Protein AF-0000000078652763 (afdb_homodimer)

Nearest PDB structures (foldseek):
  3q8n-assembly2_B  TM=9.063E-01  e=3.731E-38  Mycolicibacterium smegmatis MC2 155
  4ffc-assembly1_D  TM=8.985E-01  e=7.916E-38  Mycobacteroides abscessus ATCC 19977
  4atq-assembly2_F  TM=8.662E-01  e=6.654E-38  Paenarthrobacter aurescens TC1
  4atq-assembly1_A  TM=9.004E-01  e=2.022E-36  Paenarthrobacter aurescens TC1
  6gio-assembly1_D  TM=8.976E-01  e=8.111E-36  Brucella anthropi

Sequence (908 aa):
MATRSTIMDTNSFRPEMAAALDPETRKLTEEREVLGPAYRLFYRNPVHLVKGRGSHLWDADGVEYLDVYNNVASVGHCHPRVVEAITRQASLLNTHTRYLHENILNYAQDILSTMPGPIDRIMFQCTGSEANDLAVRVAQAYTGGEGVIVTHEAYHGNSALTSKLSPALGTAQTLGLKMRMVPTPDTYRLEIDGKPAESCSAEAFGAWMSAEVRKAVADMERHGVKFAAFLADSIFSSDGVYPDPVGYLQPVIDTVHELGGVWIADEVQPGFTRTGDAFWGFERQGIVPDLVTSGKPMANGLPTSLMAARHEVLEPFAGSIPYFNTFGGNPVCMAAAQATLDVMRDEDTMGNAKRVGAIFKKAVASLQDAHPCIGDVRGAGLYIGCEIVKPGTKDPDQQAALDILETLRGNHVLTSVCGRYGNILKLRPPLVFSEDDVDWFMDAFTKTLATLKLMATRSTIMDTNSFRPEMAAALDPETRKLTEEREVLGPAYRLFYRNPVHLVKGRGSHLWDADGVEYLDVYNNVASVGHCHPRVVEAITRQASLLNTHTRYLHENILNYAQDILSTMPGPIDRIMFQCTGSEANDLAVRVAQAYTGGEGVIVTHEAYHGNSALTSKLSPALGTAQTLGLKMRMVPTPDTYRLEIDGKPAESCSAEAFGAWMSAEVRKAVADMERHGVKFAAFLADSIFSSDGVYPDPVGYLQPVIDTVHELGGVWIADEVQPGFTRTGDAFWGFERQGIVPDLVTSGKPMANGLPTSLMAARHEVLEPFAGSIPYFNTFGGNPVCMAAAQATLDVMRDEDTMGNAKRVGAIFKKAVASLQDAHPCIGDVRGAGLYIGCEIVKPGTKDPDQQAALDILETLRGNHVLTSVCGRYGNILKLRPPLVFSEDDVDWFMDAFTKTLATLKL

pLDDT: mean 95.43, std 6.92, range [33.31, 98.88]

Structure (mmCIF, N/CA/C/O backbone):
data_AF-0000000078652763-model_v1
#
loop_
_entity.id
_entity.type
_entity.pdbx_description
1 polymer Aminotransferase
#
loop_
_atom_site.group_PDB
_atom_site.id
_atom_site.type_symbol
_atom_site.label_atom_id
_atom_site.label_alt_id
_atom_site.label_comp_id
_atom_site.label_asym_id
_atom_site.label_entity_id
_atom_site.label_seq_id
_atom_site.pdbx_PDB_ins_code
_atom_site.Cartn_x
_atom_site.Cartn_y
_atom_site.Cartn_z
_atom_site.occupancy
_atom_site.B_iso_or_equiv
_atom_site.auth_seq_id
_atom_site.auth_comp_id
_atom_site.auth_asym_id
_atom_site.auth_atom_id
_atom_site.pdbx_PDB_model_num
ATOM 1 N N . MET A 1 1 ? 20.734 -25.297 8.164 1 33.53 1 MET A N 1
ATOM 2 C CA . MET A 1 1 ? 20.531 -23.891 7.844 1 33.53 1 MET A CA 1
ATOM 3 C C . MET A 1 1 ? 19.078 -23.484 8.078 1 33.53 1 MET A C 1
ATOM 5 O O . MET A 1 1 ? 18.156 -24.266 7.852 1 33.53 1 MET A O 1
ATOM 9 N N . ALA A 1 2 ? 18.812 -22.453 8.938 1 43.12 2 ALA A N 1
ATOM 10 C CA . ALA A 1 2 ? 17.516 -21.828 9.219 1 43.12 2 ALA A CA 1
ATOM 11 C C . ALA A 1 2 ? 16.625 -21.844 7.98 1 43.12 2 ALA A C 1
ATOM 13 O O . ALA A 1 2 ? 17.062 -21.469 6.891 1 43.12 2 ALA A O 1
ATOM 14 N N . THR A 1 3 ? 15.477 -22.641 8 1 46.44 3 THR A N 1
ATOM 15 C CA . THR A 1 3 ? 14.469 -22.766 6.953 1 46.44 3 THR A CA 1
ATOM 16 C C . THR A 1 3 ? 14.172 -21.406 6.316 1 46.44 3 THR A C 1
ATOM 18 O O . THR A 1 3 ? 13.727 -20.484 6.992 1 46.44 3 THR A O 1
ATOM 21 N N . ARG A 1 4 ? 14.727 -21.109 5.18 1 60.59 4 ARG A N 1
ATOM 22 C CA . ARG A 1 4 ? 14.648 -19.953 4.285 1 60.59 4 ARG A CA 1
ATOM 23 C C . ARG A 1 4 ? 13.312 -19.906 3.562 1 60.59 4 ARG A C 1
ATOM 25 O O . ARG A 1 4 ? 12.641 -20.938 3.422 1 60.59 4 ARG A O 1
ATOM 32 N N . SER A 1 5 ? 12.625 -18.875 3.484 1 68.12 5 SER A N 1
ATOM 33 C CA . SER A 1 5 ? 11.391 -18.562 2.777 1 68.12 5 SER A CA 1
ATOM 34 C C . SER A 1 5 ? 11.32 -19.297 1.439 1 68.12 5 SER A C 1
ATOM 36 O O . SER A 1 5 ? 12.219 -19.172 0.607 1 68.12 5 SER A O 1
ATOM 38 N N . THR A 1 6 ? 10.328 -20.172 1.322 1 58.16 6 THR A N 1
ATOM 39 C CA . THR A 1 6 ? 10.172 -20.938 0.097 1 58.16 6 THR A CA 1
ATOM 40 C C . THR A 1 6 ? 9.945 -20.016 -1.1 1 58.16 6 THR A C 1
ATOM 42 O O . THR A 1 6 ? 10.445 -20.281 -2.193 1 58.16 6 THR A O 1
ATOM 45 N N . ILE A 1 7 ? 9.266 -18.953 -0.882 1 61.12 7 ILE A N 1
ATOM 46 C CA . ILE A 1 7 ? 8.852 -18.125 -2.004 1 61.12 7 ILE A CA 1
ATOM 47 C C . ILE A 1 7 ? 9.883 -17.016 -2.227 1 61.12 7 ILE A C 1
ATOM 49 O O . ILE A 1 7 ? 10.023 -16.5 -3.338 1 61.12 7 ILE A O 1
ATOM 53 N N . MET A 1 8 ? 10.641 -16.797 -1.214 1 68.38 8 MET A N 1
ATOM 54 C CA . MET A 1 8 ? 11.477 -15.617 -1.359 1 68.38 8 MET A CA 1
ATOM 55 C C . MET A 1 8 ? 12.953 -15.992 -1.4 1 68.38 8 MET A C 1
ATOM 57 O O . MET A 1 8 ? 13.766 -15.281 -2.006 1 68.38 8 MET A O 1
ATOM 61 N N . ASP A 1 9 ? 13.266 -17.109 -0.895 1 72.19 9 ASP A N 1
ATOM 62 C CA . ASP A 1 9 ? 14.688 -17.359 -0.669 1 72.19 9 ASP A CA 1
ATOM 63 C C . ASP A 1 9 ? 15.195 -18.469 -1.591 1 72.19 9 ASP A C 1
ATOM 65 O O . ASP A 1 9 ? 16.406 -18.625 -1.783 1 72.19 9 ASP A O 1
ATOM 69 N N . THR A 1 10 ? 14.312 -19.047 -2.219 1 72.38 10 THR A N 1
ATOM 70 C CA . THR A 1 10 ? 14.711 -20.312 -2.844 1 72.38 10 THR A CA 1
ATOM 71 C C . THR A 1 10 ? 15.602 -20.047 -4.059 1 72.38 10 THR A C 1
ATOM 73 O O . THR A 1 10 ? 16.656 -20.672 -4.207 1 72.38 10 THR A O 1
ATOM 76 N N . ASN A 1 11 ? 15.227 -19.141 -4.875 1 77.81 11 ASN A N 1
ATOM 77 C CA . ASN A 1 11 ? 16.016 -18.859 -6.07 1 77.81 11 ASN A CA 1
ATOM 78 C C . ASN A 1 11 ? 16.688 -17.5 -5.996 1 77.81 11 ASN A C 1
ATOM 80 O O . ASN A 1 11 ? 16.75 -16.766 -6.984 1 77.81 11 ASN A O 1
ATOM 84 N N . SER A 1 12 ? 17.281 -17.266 -4.895 1 84.06 12 SER A N 1
ATOM 85 C CA . SER A 1 12 ? 17.781 -15.922 -4.641 1 84.06 12 SER A CA 1
ATOM 86 C C . SER A 1 12 ? 19.297 -15.844 -4.801 1 84.06 12 SER A C 1
ATOM 88 O O . SER A 1 12 ? 20 -16.828 -4.559 1 84.06 12 SER A O 1
ATOM 90 N N . PHE A 1 13 ? 19.75 -14.672 -5.16 1 85.5 13 PHE A N 1
ATOM 91 C CA . PHE A 1 13 ? 21.172 -14.32 -5.133 1 85.5 13 PHE A CA 1
ATOM 92 C C . PHE A 1 13 ? 21.672 -14.219 -3.699 1 85.5 13 PHE A C 1
ATOM 94 O O . PHE A 1 13 ? 20.953 -13.766 -2.809 1 85.5 13 PHE A O 1
ATOM 101 N N . ARG A 1 14 ? 22.922 -14.758 -3.496 1 81.12 14 ARG A N 1
ATOM 102 C CA . ARG A 1 14 ? 23.609 -14.617 -2.217 1 81.12 14 ARG A CA 1
ATOM 103 C C . ARG A 1 14 ? 24.938 -13.891 -2.383 1 81.12 14 ARG A C 1
ATOM 105 O O . ARG A 1 14 ? 25.625 -14.047 -3.398 1 81.12 14 ARG A O 1
ATOM 112 N N . PRO A 1 15 ? 25.234 -13.172 -1.359 1 79.81 15 PRO A N 1
ATOM 113 C CA . PRO A 1 15 ? 26.453 -12.359 -1.443 1 79.81 15 PRO A CA 1
ATOM 114 C C . PRO A 1 15 ? 27.688 -13.195 -1.777 1 79.81 15 PRO A C 1
ATOM 116 O O . PRO A 1 15 ? 28.609 -12.703 -2.434 1 79.81 15 PRO A O 1
ATOM 119 N N . GLU A 1 16 ? 27.703 -14.391 -1.344 1 82.12 16 GLU A N 1
ATOM 120 C CA . GLU A 1 16 ? 28.844 -15.258 -1.572 1 82.12 16 GLU A CA 1
ATOM 121 C C . GLU A 1 16 ? 29.016 -15.57 -3.057 1 82.12 16 GLU A C 1
ATOM 123 O O . GLU A 1 16 ? 30.094 -16 -3.484 1 82.12 16 GLU A O 1
ATOM 128 N N . MET A 1 17 ? 28 -15.273 -3.779 1 85.12 17 MET A N 1
ATOM 129 C CA . MET A 1 17 ? 28.016 -15.57 -5.207 1 85.12 17 MET A CA 1
ATOM 130 C C . MET A 1 17 ? 28.578 -14.398 -6 1 85.12 17 MET A C 1
ATOM 132 O O . MET A 1 17 ? 28.812 -14.508 -7.207 1 85.12 17 MET A O 1
ATOM 136 N N . ALA A 1 18 ? 28.906 -13.305 -5.387 1 86.44 18 ALA A N 1
ATOM 137 C CA . ALA A 1 18 ? 29.25 -12.039 -6.02 1 86.44 18 ALA A CA 1
ATOM 138 C C . ALA A 1 18 ? 30.547 -12.148 -6.797 1 86.44 18 ALA A C 1
ATOM 140 O O . ALA A 1 18 ? 30.719 -11.508 -7.844 1 86.44 18 ALA A O 1
ATOM 141 N N . ALA A 1 19 ? 31.438 -12.945 -6.371 1 86.25 19 ALA A N 1
ATOM 142 C CA . ALA A 1 19 ? 32.781 -13.039 -6.965 1 86.25 19 ALA A CA 1
ATOM 143 C C . ALA A 1 19 ? 32.688 -13.562 -8.398 1 86.25 19 ALA A C 1
ATOM 145 O O . ALA A 1 19 ? 33.531 -13.234 -9.227 1 86.25 19 ALA A O 1
ATOM 146 N N . ALA A 1 20 ? 31.656 -14.328 -8.695 1 87.75 20 ALA A N 1
ATOM 147 C CA . ALA A 1 20 ? 31.516 -14.969 -10 1 87.75 20 ALA A CA 1
ATOM 148 C C . ALA A 1 20 ? 30.828 -14.039 -11 1 87.75 20 ALA A C 1
ATOM 150 O O . ALA A 1 20 ? 30.828 -14.297 -12.203 1 87.75 20 ALA A O 1
ATOM 151 N N . LEU A 1 21 ? 30.375 -12.938 -10.547 1 92.19 21 LEU A N 1
ATOM 152 C CA . LEU A 1 21 ? 29.609 -12.023 -11.391 1 92.19 21 LEU A CA 1
ATOM 153 C C . LEU A 1 21 ? 30.531 -11.156 -12.227 1 92.19 21 LEU A C 1
ATOM 155 O O . LEU A 1 21 ? 31.672 -10.891 -11.836 1 92.19 21 LEU A O 1
ATOM 159 N N . ASP A 1 22 ? 30.062 -10.727 -13.445 1 92.44 22 ASP A N 1
ATOM 160 C CA . ASP A 1 22 ? 30.781 -9.68 -14.18 1 92.44 22 ASP A CA 1
ATOM 161 C C . ASP A 1 22 ? 30.844 -8.391 -13.367 1 92.44 22 ASP A C 1
ATOM 163 O O . ASP A 1 22 ? 30.016 -8.172 -12.477 1 92.44 22 ASP A O 1
ATOM 167 N N . PRO A 1 23 ? 31.766 -7.508 -13.641 1 92.81 23 PRO A N 1
ATOM 168 C CA . PRO A 1 23 ? 32.031 -6.336 -12.805 1 92.81 23 PRO A CA 1
ATOM 169 C C . PRO A 1 23 ? 30.828 -5.41 -12.68 1 92.81 23 PRO A C 1
ATOM 171 O O . PRO A 1 23 ? 30.547 -4.895 -11.594 1 92.81 23 PRO A O 1
ATOM 174 N N . GLU A 1 24 ? 30.172 -5.18 -13.734 1 93 24 GLU A N 1
ATOM 175 C CA . GLU A 1 24 ? 29.031 -4.262 -13.695 1 93 24 GLU A CA 1
ATOM 176 C C . GLU A 1 24 ? 27.906 -4.816 -12.844 1 93 24 GLU A C 1
ATOM 178 O O . GLU A 1 24 ? 27.297 -4.09 -12.047 1 93 24 GLU A O 1
ATOM 183 N N . THR A 1 25 ? 27.578 -6.051 -13.047 1 93.56 25 THR A N 1
ATOM 184 C CA . THR A 1 25 ? 26.547 -6.711 -12.25 1 93.56 25 THR A CA 1
ATOM 185 C C . THR A 1 25 ? 26.938 -6.754 -10.781 1 93.56 25 THR A C 1
ATOM 187 O O . THR A 1 25 ? 26.109 -6.516 -9.898 1 93.56 25 THR A O 1
ATOM 190 N N . ARG A 1 26 ? 28.172 -7.055 -10.516 1 94.06 26 ARG A N 1
ATOM 191 C CA . ARG A 1 26 ? 28.688 -7.086 -9.156 1 94.06 26 ARG A CA 1
ATOM 192 C C . ARG A 1 26 ? 28.531 -5.73 -8.477 1 94.06 26 ARG A C 1
ATOM 194 O O . ARG A 1 26 ? 28.109 -5.648 -7.324 1 94.06 26 ARG A O 1
ATOM 201 N N . LYS A 1 27 ? 28.891 -4.73 -9.234 1 94.94 27 LYS A N 1
ATOM 202 C CA . LYS A 1 27 ? 28.766 -3.371 -8.711 1 94.94 27 LYS A CA 1
ATOM 203 C C . LYS A 1 27 ? 27.328 -3.072 -8.297 1 94.94 27 LYS A C 1
ATOM 205 O O . LYS A 1 27 ? 27.094 -2.529 -7.215 1 94.94 27 LYS A O 1
ATOM 210 N N . LEU A 1 28 ? 26.391 -3.4 -9.102 1 94.69 28 LEU A N 1
ATOM 211 C CA . LEU A 1 28 ? 24.984 -3.148 -8.812 1 94.69 28 LEU A CA 1
ATOM 212 C C . LEU A 1 28 ? 24.531 -3.945 -7.59 1 94.69 28 LEU A C 1
ATOM 214 O O . LEU A 1 28 ? 23.75 -3.457 -6.785 1 94.69 28 LEU A O 1
ATOM 218 N N . THR A 1 29 ? 24.984 -5.195 -7.473 1 93.88 29 THR A N 1
ATOM 219 C CA . THR A 1 29 ? 24.625 -6.012 -6.316 1 93.88 29 THR A CA 1
ATOM 220 C C . THR A 1 29 ? 25.188 -5.414 -5.035 1 93.88 29 THR A C 1
ATOM 222 O O . THR A 1 29 ? 24.562 -5.461 -3.98 1 93.88 29 THR A O 1
ATOM 225 N N . GLU A 1 30 ? 26.406 -4.809 -5.137 1 93.69 30 GLU A N 1
ATOM 226 C CA . GLU A 1 30 ? 27.031 -4.156 -3.986 1 93.69 30 GLU A CA 1
ATOM 227 C C . GLU A 1 30 ? 26.281 -2.887 -3.598 1 93.69 30 GLU A C 1
ATOM 229 O O . GLU A 1 30 ? 26.047 -2.633 -2.414 1 93.69 30 GLU A O 1
ATOM 234 N N . GLU A 1 31 ? 25.922 -2.182 -4.605 1 94.12 31 GLU A N 1
ATOM 235 C CA . GLU A 1 31 ? 25.188 -0.941 -4.367 1 94.12 31 GLU A CA 1
ATOM 236 C C . GLU A 1 31 ? 23.844 -1.217 -3.721 1 94.12 31 GLU A C 1
ATOM 238 O O . GLU A 1 31 ? 23.281 -0.349 -3.047 1 94.12 31 GLU A O 1
ATOM 243 N N . ARG A 1 32 ? 23.359 -2.373 -3.852 1 94 32 ARG A N 1
ATOM 244 C CA . ARG A 1 32 ? 22.062 -2.76 -3.309 1 94 32 ARG A CA 1
ATOM 245 C C . ARG A 1 32 ? 22.109 -2.869 -1.788 1 94 32 ARG A C 1
ATOM 247 O O . ARG A 1 32 ? 21.078 -2.932 -1.128 1 94 32 ARG A O 1
ATOM 254 N N . GLU A 1 33 ? 23.266 -2.771 -1.242 1 91.94 33 GLU A N 1
ATOM 255 C CA . GLU A 1 33 ? 23.422 -2.822 0.208 1 91.94 33 GLU A CA 1
ATOM 256 C C . GLU A 1 33 ? 22.578 -1.744 0.889 1 91.94 33 GLU A C 1
ATOM 258 O O . GLU A 1 33 ? 22.078 -1.952 1.99 1 91.94 33 GLU A O 1
ATOM 263 N N . VAL A 1 34 ? 22.375 -0.658 0.209 1 95.44 34 VAL A N 1
ATOM 264 C CA . VAL A 1 34 ? 21.625 0.466 0.752 1 95.44 34 VAL A CA 1
ATOM 265 C C . VAL A 1 34 ? 20.156 0.058 0.959 1 95.44 34 VAL A C 1
ATOM 267 O O . VAL A 1 34 ? 19.453 0.65 1.779 1 95.44 34 VAL A O 1
ATOM 270 N N . LEU A 1 35 ? 19.672 -0.982 0.294 1 94.31 35 LEU A N 1
ATOM 271 C CA . LEU A 1 35 ? 18.297 -1.445 0.392 1 94.31 35 LEU A CA 1
ATOM 272 C C . LEU A 1 35 ? 18.141 -2.432 1.544 1 94.31 35 LEU A C 1
ATOM 274 O O . LEU A 1 35 ? 17.016 -2.811 1.889 1 94.31 35 LEU A O 1
ATOM 278 N N . GLY A 1 36 ? 19.203 -2.783 2.227 1 88 36 GLY A N 1
ATOM 279 C CA . GLY A 1 36 ? 19.156 -3.742 3.318 1 88 36 GLY A CA 1
ATOM 280 C C . GLY A 1 36 ? 19.094 -5.184 2.846 1 88 36 GLY A C 1
ATOM 281 O O . GLY A 1 36 ? 18.859 -5.445 1.663 1 88 36 GLY A O 1
ATOM 282 N N . PRO A 1 37 ? 19.219 -6.078 3.729 1 85.25 37 PRO A N 1
ATOM 283 C CA . PRO A 1 37 ? 19.391 -7.488 3.361 1 85.25 37 PRO A CA 1
ATOM 284 C C . PRO A 1 37 ? 18.062 -8.203 3.16 1 85.25 37 PRO A C 1
ATOM 286 O O . PRO A 1 37 ? 18.031 -9.359 2.732 1 85.25 37 PRO A O 1
ATOM 289 N N . ALA A 1 38 ? 16.984 -7.465 3.453 1 85.38 38 ALA A N 1
ATOM 290 C CA . ALA A 1 38 ? 15.68 -8.133 3.348 1 85.38 38 ALA A CA 1
ATOM 291 C C . ALA A 1 38 ? 15.273 -8.312 1.89 1 85.38 38 ALA A C 1
ATOM 293 O O . ALA A 1 38 ? 14.523 -9.234 1.558 1 85.38 38 ALA A O 1
ATOM 294 N N . TYR A 1 39 ? 15.773 -7.449 0.975 1 87.31 39 TYR A N 1
ATOM 295 C CA . TYR A 1 39 ? 15.469 -7.543 -0.448 1 87.31 39 TYR A CA 1
ATOM 296 C C . TYR A 1 39 ? 16.219 -8.703 -1.092 1 87.31 39 TYR A C 1
ATOM 298 O O . TYR A 1 39 ? 17.406 -8.906 -0.828 1 87.31 39 TYR A O 1
ATOM 306 N N . ARG A 1 40 ? 15.5 -9.43 -1.95 1 87.19 40 ARG A N 1
ATOM 307 C CA . ARG A 1 40 ? 16.141 -10.555 -2.629 1 87.19 40 ARG A CA 1
ATOM 308 C C . ARG A 1 40 ? 16.109 -10.367 -4.145 1 87.19 40 ARG A C 1
ATOM 310 O O . ARG A 1 40 ? 15.125 -9.867 -4.695 1 87.19 40 ARG A O 1
ATOM 317 N N . LEU A 1 41 ? 17.234 -10.742 -4.734 1 91.5 41 LEU A N 1
ATOM 318 C CA . LEU A 1 41 ? 17.312 -10.844 -6.188 1 91.5 41 LEU A CA 1
ATOM 319 C C . LEU A 1 41 ? 17.109 -12.281 -6.648 1 91.5 41 LEU A C 1
ATOM 321 O O . LEU A 1 41 ? 17.578 -13.219 -5.996 1 91.5 41 LEU A O 1
ATOM 325 N N . PHE A 1 42 ? 16.5 -12.367 -7.77 1 91.56 42 PHE A N 1
ATOM 326 C CA . PHE A 1 42 ? 16.359 -13.688 -8.383 1 91.56 42 PHE A CA 1
ATOM 327 C C . PHE A 1 42 ? 17.672 -14.133 -9.008 1 91.56 42 PHE A C 1
ATOM 329 O O . PHE A 1 42 ? 18.453 -13.305 -9.484 1 91.56 42 PHE A O 1
ATOM 336 N N . TYR A 1 43 ? 17.938 -15.492 -8.984 1 93.88 43 TYR A N 1
ATOM 337 C CA . TYR A 1 43 ? 18.984 -16.203 -9.711 1 93.88 43 TYR A CA 1
ATOM 338 C C . TYR A 1 43 ? 20.344 -16.016 -9.047 1 93.88 43 TYR A C 1
ATOM 340 O O . TYR A 1 43 ? 20.594 -15 -8.398 1 93.88 43 TYR A O 1
ATOM 348 N N . ARG A 1 44 ? 21.172 -16.969 -9.211 1 91.19 44 ARG A N 1
ATOM 349 C CA . ARG A 1 44 ? 22.547 -16.891 -8.75 1 91.19 44 ARG A CA 1
ATOM 350 C C . ARG A 1 44 ? 23.312 -15.805 -9.484 1 91.19 44 ARG A C 1
ATOM 352 O O . ARG A 1 44 ? 24.203 -15.172 -8.914 1 91.19 44 ARG A O 1
ATOM 359 N N . ASN A 1 45 ? 22.953 -15.656 -10.672 1 92.5 45 ASN A N 1
ATOM 360 C CA . ASN A 1 45 ? 23.422 -14.562 -11.5 1 92.5 45 ASN A CA 1
ATOM 361 C C . ASN A 1 45 ? 22.312 -13.586 -11.852 1 92.5 45 ASN A C 1
ATOM 363 O O . ASN A 1 45 ? 21.672 -13.719 -12.891 1 92.5 45 ASN A O 1
ATOM 367 N N . PRO A 1 46 ? 22.172 -12.547 -11.031 1 95.31 46 PRO A N 1
ATOM 368 C CA . PRO A 1 46 ? 21.031 -11.633 -11.203 1 95.31 46 PRO A CA 1
ATOM 369 C C . PRO A 1 46 ? 20.984 -11.031 -12.609 1 95.31 46 PRO A C 1
ATOM 371 O O . PRO A 1 46 ? 22 -10.922 -13.281 1 95.31 46 PRO A O 1
ATOM 374 N N . VAL A 1 47 ? 19.828 -10.641 -13.031 1 96 47 VAL A N 1
ATOM 375 C CA . VAL A 1 47 ? 19.609 -10.094 -14.359 1 96 47 VAL A CA 1
ATOM 376 C C . VAL A 1 47 ? 19.344 -8.594 -14.266 1 96 47 VAL A C 1
ATOM 378 O O . VAL A 1 47 ? 18.516 -8.156 -13.461 1 96 47 VAL A O 1
ATOM 381 N N . HIS A 1 48 ? 20.031 -7.805 -15.039 1 97 48 HIS A N 1
ATOM 382 C CA . HIS A 1 48 ? 19.859 -6.355 -15.125 1 97 48 HIS A CA 1
ATOM 383 C C . HIS A 1 48 ? 18.969 -5.977 -16.297 1 97 48 HIS A C 1
ATOM 385 O O . HIS A 1 48 ? 19.453 -5.621 -17.375 1 97 48 HIS A O 1
ATOM 391 N N . LEU A 1 49 ? 17.672 -5.941 -16.078 1 97.44 49 LEU A N 1
ATOM 392 C CA . LEU A 1 49 ? 16.703 -5.656 -17.125 1 97.44 49 LEU A CA 1
ATOM 393 C C . LEU A 1 49 ? 16.531 -4.152 -17.328 1 97.44 49 LEU A C 1
ATOM 395 O O . LEU A 1 49 ? 16.453 -3.402 -16.344 1 97.44 49 LEU A O 1
ATOM 399 N N . VAL A 1 50 ? 16.344 -3.689 -18.625 1 97.62 50 VAL A N 1
ATOM 400 C CA . VAL A 1 50 ? 16.281 -2.25 -18.859 1 97.62 50 VAL A CA 1
ATOM 401 C C . VAL A 1 50 ? 15.156 -1.944 -19.844 1 97.62 50 VAL A C 1
ATOM 403 O O . VAL A 1 50 ? 14.758 -0.788 -20.016 1 97.62 50 VAL A O 1
ATOM 406 N N . LYS A 1 51 ? 14.633 -2.955 -20.469 1 98.25 51 LYS A N 1
ATOM 407 C CA . LYS A 1 51 ? 13.602 -2.766 -21.484 1 98.25 51 LYS A CA 1
ATOM 408 C C . LYS A 1 51 ? 12.641 -3.949 -21.516 1 98.25 51 LYS A C 1
ATOM 410 O O . LYS A 1 51 ? 13.023 -5.078 -21.219 1 98.25 51 LYS A O 1
ATOM 415 N N . GLY A 1 52 ? 11.352 -3.721 -21.828 1 98.19 52 GLY A N 1
ATOM 416 C CA . GLY A 1 52 ? 10.359 -4.773 -22 1 98.19 52 GLY A CA 1
ATOM 417 C C . GLY A 1 52 ? 9.344 -4.469 -23.094 1 98.19 52 GLY A C 1
ATOM 418 O O . GLY A 1 52 ? 9.016 -3.305 -23.328 1 98.19 52 GLY A O 1
ATOM 419 N N . ARG A 1 53 ? 8.875 -5.457 -23.75 1 98.19 53 ARG A N 1
ATOM 420 C CA . ARG A 1 53 ? 7.812 -5.379 -24.75 1 98.19 53 ARG A CA 1
ATOM 421 C C . ARG A 1 53 ? 7.078 -6.711 -24.875 1 98.19 53 ARG A C 1
ATOM 423 O O . ARG A 1 53 ? 7.695 -7.746 -25.125 1 98.19 53 ARG A O 1
ATOM 430 N N . GLY A 1 54 ? 5.762 -6.598 -24.797 1 97.88 54 GLY A N 1
ATOM 431 C CA . GLY A 1 54 ? 5.031 -7.855 -24.828 1 97.88 54 GLY A CA 1
ATOM 432 C C . GLY A 1 54 ? 5.5 -8.844 -23.781 1 97.88 54 GLY A C 1
ATOM 433 O O . GLY A 1 54 ? 5.562 -8.516 -22.594 1 97.88 54 GLY A O 1
ATOM 434 N N . SER A 1 55 ? 5.879 -10.055 -24.219 1 98.38 55 SER A N 1
ATOM 435 C CA . SER A 1 55 ? 6.367 -11.07 -23.297 1 98.38 55 SER A CA 1
ATOM 436 C C . SER A 1 55 ? 7.891 -11.117 -23.281 1 98.38 55 SER A C 1
ATOM 438 O O . SER A 1 55 ? 8.484 -12.086 -22.797 1 98.38 55 SER A O 1
ATOM 440 N N . HIS A 1 56 ? 8.523 -10.039 -23.766 1 98.62 56 HIS A N 1
ATOM 441 C CA . HIS A 1 56 ? 9.977 -10.047 -23.922 1 98.62 56 HIS A CA 1
ATOM 442 C C . HIS A 1 56 ? 10.633 -8.953 -23.094 1 98.62 56 HIS A C 1
ATOM 444 O O . HIS A 1 56 ? 10.047 -7.883 -22.906 1 98.62 56 HIS A O 1
ATOM 450 N N . LEU A 1 57 ? 11.773 -9.25 -22.641 1 98.56 57 LEU A N 1
ATOM 451 C CA . LEU A 1 57 ? 12.594 -8.344 -21.844 1 98.56 57 LEU A CA 1
ATOM 452 C C . LEU A 1 57 ? 14.008 -8.258 -22.391 1 98.56 57 LEU A C 1
ATOM 454 O O . LEU A 1 57 ? 14.477 -9.195 -23.047 1 98.56 57 LEU A O 1
ATOM 458 N N . TRP A 1 58 ? 14.703 -7.195 -22.125 1 98.69 58 TRP A N 1
ATOM 459 C CA . TRP A 1 58 ? 16.094 -7.027 -22.531 1 98.69 58 TRP A CA 1
ATOM 460 C C . TRP A 1 58 ? 16.938 -6.535 -21.359 1 98.69 58 TRP A C 1
ATOM 462 O O . TRP A 1 58 ? 16.5 -5.684 -20.578 1 98.69 58 TRP A O 1
ATOM 472 N N . ASP A 1 59 ? 18.125 -7.125 -21.203 1 97.69 59 ASP A N 1
ATOM 473 C CA . ASP A 1 59 ? 19.047 -6.66 -20.188 1 97.69 59 ASP A CA 1
ATOM 474 C C . ASP A 1 59 ? 19.922 -5.52 -20.703 1 97.69 59 ASP A C 1
ATOM 476 O O . ASP A 1 59 ? 19.734 -5.059 -21.828 1 97.69 59 ASP A O 1
ATOM 480 N N . ALA A 1 60 ? 20.781 -5.039 -19.922 1 96.25 60 ALA A N 1
ATOM 481 C CA . ALA A 1 60 ? 21.594 -3.863 -20.219 1 96.25 60 ALA A CA 1
ATOM 482 C C . ALA A 1 60 ? 22.547 -4.141 -21.375 1 96.25 60 ALA A C 1
ATOM 484 O O . ALA A 1 60 ? 23.031 -3.213 -22.031 1 96.25 60 ALA A O 1
ATOM 485 N N . ASP A 1 61 ? 22.859 -5.391 -21.672 1 96.44 61 ASP A N 1
ATOM 486 C CA . ASP A 1 61 ? 23.75 -5.77 -22.766 1 96.44 61 ASP A CA 1
ATOM 487 C C . ASP A 1 61 ? 22.984 -6.012 -24.062 1 96.44 61 ASP A C 1
ATOM 489 O O . ASP A 1 61 ? 23.562 -6.379 -25.078 1 96.44 61 ASP A O 1
ATOM 493 N N . GLY A 1 62 ? 21.703 -5.945 -24 1 97.75 62 GLY A N 1
ATOM 494 C CA . GLY A 1 62 ? 20.875 -6.094 -25.203 1 97.75 62 GLY A CA 1
ATOM 495 C C . GLY A 1 62 ? 20.406 -7.52 -25.422 1 97.75 62 GLY A C 1
ATOM 496 O O . GLY A 1 62 ? 19.812 -7.824 -26.469 1 97.75 62 GLY A O 1
ATOM 497 N N . VAL A 1 63 ? 20.703 -8.375 -24.5 1 98.25 63 VAL A N 1
ATOM 498 C CA . VAL A 1 63 ? 20.25 -9.758 -24.625 1 98.25 63 VAL A CA 1
ATOM 499 C C . VAL A 1 63 ? 18.75 -9.836 -24.359 1 98.25 63 VAL A C 1
ATOM 501 O O . VAL A 1 63 ? 18.25 -9.273 -23.375 1 98.25 63 VAL A O 1
ATOM 504 N N . GLU A 1 64 ? 18.125 -10.523 -25.234 1 98.62 64 GLU A N 1
ATOM 505 C CA . GLU A 1 64 ? 16.672 -10.695 -25.125 1 98.62 64 GLU A CA 1
ATOM 506 C C . GLU A 1 64 ? 16.328 -11.906 -24.281 1 98.62 64 GLU A C 1
ATOM 508 O O . GLU A 1 64 ? 16.969 -12.953 -24.375 1 98.62 64 GLU A O 1
ATOM 513 N N . TYR A 1 65 ? 15.32 -11.727 -23.391 1 98.69 65 TYR A N 1
ATOM 514 C CA . TYR A 1 65 ? 14.797 -12.797 -22.547 1 98.69 65 TYR A CA 1
ATOM 515 C C . TYR A 1 65 ? 13.305 -13 -22.781 1 98.69 65 TYR A C 1
ATOM 517 O O . TYR A 1 65 ? 12.594 -12.062 -23.141 1 98.69 65 TYR A O 1
ATOM 525 N N . LEU A 1 66 ? 12.906 -14.219 -22.594 1 98.81 66 LEU A N 1
ATOM 526 C CA . LEU A 1 66 ? 11.484 -14.539 -22.531 1 98.81 66 LEU A CA 1
ATOM 527 C C . LEU A 1 66 ? 10.969 -14.484 -21.094 1 98.81 66 LEU A C 1
ATOM 529 O O . LEU A 1 66 ? 11.531 -15.125 -20.203 1 98.81 66 LEU A O 1
ATOM 533 N N . ASP A 1 67 ? 9.953 -13.68 -20.906 1 98.5 67 ASP A N 1
ATOM 534 C CA . ASP A 1 67 ? 9.359 -13.555 -19.578 1 98.5 67 ASP A CA 1
ATOM 535 C C . ASP A 1 67 ? 8.305 -14.633 -19.344 1 98.5 67 ASP A C 1
ATOM 537 O O . ASP A 1 67 ? 7.227 -14.602 -19.938 1 98.5 67 ASP A O 1
ATOM 541 N N . VAL A 1 68 ? 8.523 -15.523 -18.406 1 98.44 68 VAL A N 1
ATOM 542 C CA . VAL A 1 68 ? 7.574 -16.594 -18.125 1 98.44 68 VAL A CA 1
ATOM 543 C C . VAL A 1 68 ? 7.188 -16.562 -16.641 1 98.44 68 VAL A C 1
ATOM 545 O O . VAL A 1 68 ? 6.871 -17.594 -16.047 1 98.44 68 VAL A O 1
ATOM 548 N N . TYR A 1 69 ? 7.258 -15.383 -16.047 1 94.81 69 TYR A N 1
ATOM 549 C CA . TYR A 1 69 ? 7.035 -15.344 -14.609 1 94.81 69 TYR A CA 1
ATOM 550 C C . TYR A 1 69 ? 6.215 -14.117 -14.211 1 94.81 69 TYR A C 1
ATOM 552 O O . TYR A 1 69 ? 5.34 -14.203 -13.352 1 94.81 69 TYR A O 1
ATOM 560 N N . ASN A 1 70 ? 6.449 -13 -14.781 1 87.62 70 ASN A N 1
ATOM 561 C CA . ASN A 1 70 ? 5.941 -11.719 -14.297 1 87.62 70 ASN A CA 1
ATOM 562 C C . ASN A 1 70 ? 4.418 -11.664 -14.352 1 87.62 70 ASN A C 1
ATOM 564 O O . ASN A 1 70 ? 3.807 -12.133 -15.312 1 87.62 70 ASN A O 1
ATOM 568 N N . ASN A 1 71 ? 3.791 -11.156 -13.312 1 84.69 71 ASN A N 1
ATOM 569 C CA . ASN A 1 71 ? 2.342 -11.031 -13.203 1 84.69 71 ASN A CA 1
ATOM 570 C C . ASN A 1 71 ? 1.896 -9.578 -13.25 1 84.69 71 ASN A C 1
ATOM 572 O O . ASN A 1 71 ? 0.705 -9.289 -13.375 1 84.69 71 ASN A O 1
ATOM 576 N N . VAL A 1 72 ? 2.799 -8.688 -13.312 1 92.5 72 VAL A N 1
ATOM 577 C CA . VAL A 1 72 ? 2.439 -7.281 -13.188 1 92.5 72 VAL A CA 1
ATOM 578 C C . VAL A 1 72 ? 2.137 -6.699 -14.57 1 92.5 72 VAL A C 1
ATOM 580 O O . VAL A 1 72 ? 1.209 -5.902 -14.727 1 92.5 72 VAL A O 1
ATOM 583 N N . ALA A 1 73 ? 2.898 -7.121 -15.586 1 95.12 73 ALA A N 1
ATOM 584 C CA . ALA A 1 73 ? 2.637 -6.66 -16.938 1 95.12 73 ALA A CA 1
ATOM 585 C C . ALA A 1 73 ? 1.643 -7.578 -17.656 1 95.12 73 ALA A C 1
ATOM 587 O O . ALA A 1 73 ? 1.975 -8.203 -18.656 1 95.12 73 ALA A O 1
ATOM 588 N N . SER A 1 74 ? 0.436 -7.574 -17.156 1 96.12 74 SER A N 1
ATOM 589 C CA . SER A 1 74 ? -0.564 -8.562 -17.562 1 96.12 74 SER A CA 1
ATOM 590 C C . SER A 1 74 ? -0.868 -8.477 -19.047 1 96.12 74 SER A C 1
ATOM 592 O O . SER A 1 74 ? -0.983 -9.5 -19.719 1 96.12 74 SER A O 1
ATOM 594 N N . VAL A 1 75 ? -0.941 -7.262 -19.641 1 98.06 75 VAL A N 1
ATOM 595 C CA . VAL A 1 75 ? -1.288 -7.133 -21.047 1 98.06 75 VAL A CA 1
ATOM 596 C C . VAL A 1 75 ? -0.024 -6.895 -21.875 1 98.06 75 VAL A C 1
ATOM 598 O O . VAL A 1 75 ? -0.089 -6.363 -22.984 1 98.06 75 VAL A O 1
ATOM 601 N N . GLY A 1 76 ? 1.116 -7.309 -21.297 1 98.19 76 GLY A N 1
ATOM 602 C CA . GLY A 1 76 ? 2.4 -7.141 -21.953 1 98.19 76 GLY A CA 1
ATOM 603 C C . GLY A 1 76 ? 3.17 -5.93 -21.453 1 98.19 76 GLY A C 1
ATOM 604 O O . GLY A 1 76 ? 2.576 -4.902 -21.125 1 98.19 76 GLY A O 1
ATOM 605 N N . HIS A 1 77 ? 4.512 -6.07 -21.469 1 98.25 77 HIS A N 1
ATOM 606 C CA . HIS A 1 77 ? 5.387 -4.98 -21.062 1 98.25 77 HIS A CA 1
ATOM 607 C C . HIS A 1 77 ? 5.223 -3.764 -21.969 1 98.25 77 HIS A C 1
ATOM 609 O O . HIS A 1 77 ? 5.242 -3.889 -23.188 1 98.25 77 HIS A O 1
ATOM 615 N N . CYS A 1 78 ? 5.039 -2.615 -21.312 1 97.81 78 CYS A N 1
ATOM 616 C CA . CYS A 1 78 ? 5.047 -1.308 -21.953 1 97.81 78 CYS A CA 1
ATOM 617 C C . CYS A 1 78 ? 3.99 -1.235 -23.047 1 97.81 78 CYS A C 1
ATOM 619 O O . CYS A 1 78 ? 4.25 -0.707 -24.141 1 97.81 78 CYS A O 1
ATOM 621 N N . HIS A 1 79 ? 2.859 -1.847 -22.812 1 98.5 79 HIS A N 1
ATOM 622 C CA . HIS A 1 79 ? 1.794 -1.76 -23.797 1 98.5 79 HIS A CA 1
ATOM 623 C C . HIS A 1 79 ? 1.483 -0.309 -24.141 1 98.5 79 HIS A C 1
ATOM 625 O O . HIS A 1 79 ? 1.195 0.5 -23.266 1 98.5 79 HIS A O 1
ATOM 631 N N . PRO A 1 80 ? 1.454 0.068 -25.375 1 98.5 80 PRO A N 1
ATOM 632 C CA . PRO A 1 80 ? 1.362 1.477 -25.766 1 98.5 80 PRO A CA 1
ATOM 633 C C . PRO A 1 80 ? 0.066 2.135 -25.297 1 98.5 80 PRO A C 1
ATOM 635 O O . PRO A 1 80 ? 0.066 3.309 -24.922 1 98.5 80 PRO A O 1
ATOM 638 N N . ARG A 1 81 ? -1.066 1.452 -25.328 1 98.69 81 ARG A N 1
ATOM 639 C CA . ARG A 1 81 ? -2.346 2.018 -24.922 1 98.69 81 ARG A CA 1
ATOM 640 C C . ARG A 1 81 ? -2.336 2.355 -23.438 1 98.69 81 ARG A C 1
ATOM 642 O O . ARG A 1 81 ? -2.951 3.336 -23 1 98.69 81 ARG A O 1
ATOM 649 N N . VAL A 1 82 ? -1.683 1.523 -22.594 1 98.75 82 VAL A N 1
ATOM 650 C CA . VAL A 1 82 ? -1.59 1.782 -21.156 1 98.75 82 VAL A CA 1
ATOM 651 C C . VAL A 1 82 ? -0.662 2.969 -20.906 1 98.75 82 VAL A C 1
ATOM 653 O O . VAL A 1 82 ? -0.98 3.855 -20.109 1 98.75 82 VAL A O 1
ATOM 656 N N . VAL A 1 83 ? 0.497 2.994 -21.641 1 98.75 83 VAL A N 1
ATOM 657 C CA . VAL A 1 83 ? 1.445 4.094 -21.5 1 98.75 83 VAL A CA 1
ATOM 658 C C . VAL A 1 83 ? 0.765 5.41 -21.875 1 98.75 83 VAL A C 1
ATOM 660 O O . VAL A 1 83 ? 0.946 6.426 -21.188 1 98.75 83 VAL A O 1
ATOM 663 N N . GLU A 1 84 ? -0 5.383 -22.906 1 98.81 84 GLU A N 1
ATOM 664 C CA . GLU A 1 84 ? -0.715 6.574 -23.344 1 98.81 84 GLU A CA 1
ATOM 665 C C . GLU A 1 84 ? -1.714 7.043 -22.297 1 98.81 84 GLU A C 1
ATOM 667 O O . GLU A 1 84 ? -1.848 8.242 -22.047 1 98.81 84 GLU A O 1
ATOM 672 N N . ALA A 1 85 ? -2.486 6.148 -21.719 1 98.81 85 ALA A N 1
ATOM 673 C CA . ALA A 1 85 ? -3.467 6.484 -20.688 1 98.81 85 ALA A CA 1
ATOM 674 C C . ALA A 1 85 ? -2.793 7.109 -19.469 1 98.81 85 ALA A C 1
ATOM 676 O O . ALA A 1 85 ? -3.299 8.086 -18.906 1 98.81 85 ALA A O 1
ATOM 677 N N . ILE A 1 86 ? -1.647 6.52 -19.062 1 98.75 86 ILE A N 1
ATOM 678 C CA . ILE A 1 86 ? -0.873 7.047 -17.938 1 98.75 86 ILE A CA 1
ATOM 679 C C . ILE A 1 86 ? -0.428 8.477 -18.25 1 98.75 86 ILE A C 1
ATOM 681 O O . ILE A 1 86 ? -0.624 9.383 -17.438 1 98.75 86 ILE A O 1
ATOM 685 N N . THR A 1 87 ? 0.122 8.648 -19.422 1 98.69 87 THR A N 1
ATOM 686 C CA . THR A 1 87 ? 0.686 9.922 -19.844 1 98.69 87 THR A CA 1
ATOM 687 C C . THR A 1 87 ? -0.396 11 -19.906 1 98.69 87 THR A C 1
ATOM 689 O O . THR A 1 87 ? -0.218 12.102 -19.375 1 98.69 87 THR A O 1
ATOM 692 N N . ARG A 1 88 ? -1.466 10.672 -20.531 1 98.69 88 ARG A N 1
ATOM 693 C CA . ARG A 1 88 ? -2.564 11.625 -20.688 1 98.69 88 ARG A CA 1
ATOM 694 C C . ARG A 1 88 ? -3.098 12.07 -19.328 1 98.69 88 ARG A C 1
ATOM 696 O O . ARG A 1 88 ? -3.227 13.266 -19.078 1 98.69 88 ARG A O 1
ATOM 703 N N . GLN A 1 89 ? -3.393 11.172 -18.469 1 98.75 89 GLN A N 1
ATOM 704 C CA . GLN A 1 89 ? -3.996 11.516 -17.188 1 98.75 89 GLN A CA 1
ATOM 705 C C . GLN A 1 89 ? -3.004 12.258 -16.297 1 98.75 89 GLN A C 1
ATOM 707 O O . GLN A 1 89 ? -3.377 13.188 -15.586 1 98.75 89 GLN A O 1
ATOM 712 N N . ALA A 1 90 ? -1.729 11.797 -16.312 1 98.44 90 ALA A N 1
ATOM 713 C CA . ALA A 1 90 ? -0.702 12.453 -15.508 1 98.44 90 ALA A CA 1
ATOM 714 C C . ALA A 1 90 ? -0.532 13.914 -15.93 1 98.44 90 ALA A C 1
ATOM 716 O O . ALA A 1 90 ? -0.102 14.75 -15.125 1 98.44 90 ALA A O 1
ATOM 717 N N . SER A 1 91 ? -0.886 14.188 -17.172 1 98.44 91 SER A N 1
ATOM 718 C CA . SER A 1 91 ? -0.76 15.539 -17.703 1 98.44 91 SER A CA 1
ATOM 719 C C . SER A 1 91 ? -1.992 16.375 -17.391 1 98.44 91 SER A C 1
ATOM 721 O O . SER A 1 91 ? -2.014 17.578 -17.641 1 98.44 91 SER A O 1
ATOM 723 N N . LEU A 1 92 ? -3.029 15.805 -16.859 1 98.38 92 LEU A N 1
ATOM 724 C CA . LEU A 1 92 ? -4.281 16.516 -16.609 1 98.38 92 LEU A CA 1
ATOM 725 C C . LEU A 1 92 ? -4.473 16.75 -15.109 1 98.38 92 LEU A C 1
ATOM 727 O O . LEU A 1 92 ? -4.738 17.875 -14.688 1 98.38 92 LEU A O 1
ATOM 731 N N . LEU A 1 93 ? -4.418 15.719 -14.344 1 97.88 93 LEU A N 1
ATOM 732 C CA . LEU A 1 93 ? -4.648 15.805 -12.906 1 97.88 93 LEU A CA 1
ATOM 733 C C . LEU A 1 93 ? -4.301 14.484 -12.227 1 97.88 93 LEU A C 1
ATOM 735 O O . LEU A 1 93 ? -4.695 13.414 -12.688 1 97.88 93 LEU A O 1
ATOM 739 N N . ASN A 1 94 ? -3.545 14.562 -11.195 1 96.38 94 ASN A N 1
ATOM 740 C CA . ASN A 1 94 ? -3.41 13.484 -10.219 1 96.38 94 ASN A CA 1
ATOM 741 C C . ASN A 1 94 ? -3.619 13.984 -8.797 1 96.38 94 ASN A C 1
ATOM 743 O O . ASN A 1 94 ? -2.91 14.883 -8.336 1 96.38 94 ASN A O 1
ATOM 747 N N . THR A 1 95 ? -4.637 13.477 -8.172 1 93.81 95 THR A N 1
ATOM 748 C CA . THR A 1 95 ? -5.008 13.859 -6.82 1 93.81 95 THR A CA 1
ATOM 749 C C . THR A 1 95 ? -5.625 12.688 -6.07 1 93.81 95 THR A C 1
ATOM 751 O O . THR A 1 95 ? -5.363 11.523 -6.402 1 93.81 95 THR A O 1
ATOM 754 N N . HIS A 1 96 ? -6.273 12.93 -4.965 1 92.56 96 HIS A N 1
ATOM 755 C CA . HIS A 1 96 ? -6.832 11.867 -4.133 1 92.56 96 HIS A CA 1
ATOM 756 C C . HIS A 1 96 ? -8.352 11.805 -4.258 1 92.56 96 HIS A C 1
ATOM 758 O O . HIS A 1 96 ? -8.945 12.602 -4.992 1 92.56 96 HIS A O 1
ATOM 764 N N . THR A 1 97 ? -8.977 10.914 -3.516 1 91.81 97 THR A N 1
ATOM 765 C CA . THR A 1 97 ? -10.375 10.555 -3.738 1 91.81 97 THR A CA 1
ATOM 766 C C . THR A 1 97 ? -11.305 11.453 -2.932 1 91.81 97 THR A C 1
ATOM 768 O O . THR A 1 97 ? -12.508 11.219 -2.877 1 91.81 97 THR A O 1
ATOM 771 N N . ARG A 1 98 ? -10.758 12.484 -2.273 1 92.81 98 ARG A N 1
ATOM 772 C CA . ARG A 1 98 ? -11.586 13.391 -1.483 1 92.81 98 ARG A CA 1
ATOM 773 C C . ARG A 1 98 ? -12.359 14.352 -2.383 1 92.81 98 ARG A C 1
ATOM 775 O O . ARG A 1 98 ? -13.258 15.055 -1.921 1 92.81 98 ARG A O 1
ATOM 782 N N . TYR A 1 99 ? -12.055 14.422 -3.658 1 94.5 99 TYR A N 1
ATOM 783 C CA . TYR A 1 99 ? -12.766 15.172 -4.691 1 94.5 99 TYR A CA 1
ATOM 784 C C . TYR A 1 99 ? -13.453 14.227 -5.672 1 94.5 99 TYR A C 1
ATOM 786 O O . TYR A 1 99 ? -13.086 13.047 -5.766 1 94.5 99 TYR A O 1
ATOM 794 N N . LEU A 1 100 ? -14.461 14.766 -6.301 1 95.25 100 LEU A N 1
ATOM 795 C CA . LEU A 1 100 ? -15.133 13.977 -7.324 1 95.25 100 LEU A CA 1
ATOM 796 C C . LEU A 1 100 ? -14.258 13.836 -8.562 1 95.25 100 LEU A C 1
ATOM 798 O O . LEU A 1 100 ? -13.602 14.797 -8.977 1 95.25 100 LEU A O 1
ATOM 802 N N . HIS A 1 101 ? -14.227 12.695 -9.07 1 95.06 101 HIS A N 1
ATOM 803 C CA . HIS A 1 101 ? -13.547 12.414 -10.336 1 95.06 101 HIS A CA 1
ATOM 804 C C . HIS A 1 101 ? -14.164 11.203 -11.031 1 95.06 101 HIS A C 1
ATOM 806 O O . HIS A 1 101 ? -14.5 10.211 -10.375 1 95.06 101 HIS A O 1
ATOM 812 N N . GLU A 1 102 ? -14.203 11.188 -12.312 1 96.5 102 GLU A N 1
ATOM 813 C CA . GLU A 1 102 ? -14.906 10.148 -13.062 1 96.5 102 GLU A CA 1
ATOM 814 C C . GLU A 1 102 ? -14.062 8.891 -13.188 1 96.5 102 GLU A C 1
ATOM 816 O O . GLU A 1 102 ? -14.594 7.781 -13.258 1 96.5 102 GLU A O 1
ATOM 821 N N . ASN A 1 103 ? -12.758 9.008 -13.203 1 97.44 103 ASN A N 1
ATOM 822 C CA . ASN A 1 103 ? -11.898 7.855 -13.469 1 97.44 103 ASN A CA 1
ATOM 823 C C . ASN A 1 103 ? -12.141 6.73 -12.469 1 97.44 103 ASN A C 1
ATOM 825 O O . ASN A 1 103 ? -12.227 5.562 -12.852 1 97.44 103 ASN A O 1
ATOM 829 N N . ILE A 1 104 ? -12.211 7.105 -11.156 1 97.81 104 ILE A N 1
ATOM 830 C CA . ILE A 1 104 ? -12.398 6.082 -10.133 1 97.81 104 ILE A CA 1
ATOM 831 C C . ILE A 1 104 ? -13.789 5.469 -10.273 1 97.81 104 ILE A C 1
ATOM 833 O O . ILE A 1 104 ? -13.961 4.258 -10.117 1 97.81 104 ILE A O 1
ATOM 837 N N . LEU A 1 105 ? -14.805 6.223 -10.602 1 97.56 105 LEU A N 1
ATOM 838 C CA . LEU A 1 105 ? -16.188 5.758 -10.703 1 97.56 105 LEU A CA 1
ATOM 839 C C . LEU A 1 105 ? -16.375 4.879 -11.938 1 97.56 105 LEU A C 1
ATOM 841 O O . LEU A 1 105 ? -16.984 3.814 -11.859 1 97.56 105 LEU A O 1
ATOM 845 N N . ASN A 1 106 ? -15.82 5.406 -13.078 1 98 106 ASN A N 1
ATOM 846 C CA . ASN A 1 106 ? -15.906 4.625 -14.305 1 98 106 ASN A CA 1
ATOM 847 C C . ASN A 1 106 ? -15.234 3.264 -14.148 1 98 106 ASN A C 1
ATOM 849 O O . ASN A 1 106 ? -15.805 2.24 -14.539 1 98 106 ASN A O 1
ATOM 853 N N . TYR A 1 107 ? -14.109 3.258 -13.609 1 98.62 107 TYR A N 1
ATOM 854 C CA . TYR A 1 107 ? -13.414 1.988 -13.445 1 98.62 107 TYR A CA 1
ATOM 855 C C . TYR A 1 107 ? -14.141 1.085 -12.453 1 98.62 107 TYR A C 1
ATOM 857 O O . TYR A 1 107 ? -14.234 -0.127 -12.664 1 98.62 107 TYR A O 1
ATOM 865 N N . ALA A 1 108 ? -14.57 1.651 -11.32 1 98.31 108 ALA A N 1
ATOM 866 C CA . ALA A 1 108 ? -15.297 0.875 -10.32 1 98.31 108 ALA A CA 1
ATOM 867 C C . ALA A 1 108 ? -16.484 0.142 -10.953 1 98.31 108 ALA A C 1
ATOM 869 O O . ALA A 1 108 ? -16.641 -1.063 -10.75 1 98.31 108 ALA A O 1
ATOM 870 N N . GLN A 1 109 ? -17.25 0.839 -11.695 1 98 109 GLN A N 1
ATOM 871 C CA . GLN A 1 109 ? -18.422 0.254 -12.336 1 98 109 GLN A CA 1
ATOM 872 C C . GLN A 1 109 ? -18.031 -0.811 -13.352 1 98 109 GLN A C 1
ATOM 874 O O . GLN A 1 109 ? -18.625 -1.883 -13.414 1 98 109 GLN A O 1
ATOM 879 N N . ASP A 1 110 ? -17.062 -0.477 -14.109 1 98.56 110 ASP A N 1
ATOM 880 C CA . ASP A 1 110 ? -16.625 -1.385 -15.172 1 98.56 110 ASP A CA 1
ATOM 881 C C . ASP A 1 110 ? -16.078 -2.684 -14.586 1 98.56 110 ASP A C 1
ATOM 883 O O . ASP A 1 110 ? -16.453 -3.773 -15.016 1 98.56 110 ASP A O 1
ATOM 887 N N . ILE A 1 111 ? -15.219 -2.633 -13.648 1 98.56 111 ILE A N 1
ATOM 888 C CA . ILE A 1 111 ? -14.602 -3.832 -13.086 1 98.56 111 ILE A CA 1
ATOM 889 C C . ILE A 1 111 ? -15.648 -4.645 -12.328 1 98.56 111 ILE A C 1
ATOM 891 O O . ILE A 1 111 ? -15.609 -5.879 -12.336 1 98.56 111 ILE A O 1
ATOM 895 N N . LEU A 1 112 ? -16.578 -4.016 -11.648 1 98.19 112 LEU A N 1
ATOM 896 C CA . LEU A 1 112 ? -17.641 -4.719 -10.953 1 98.19 112 LEU A CA 1
ATOM 897 C C . LEU A 1 112 ? -18.531 -5.477 -11.938 1 98.19 112 LEU A C 1
ATOM 899 O O . LEU A 1 112 ? -19.078 -6.527 -11.602 1 98.19 112 LEU A O 1
ATOM 903 N N . SER A 1 113 ? -18.625 -4.965 -13.148 1 98.06 113 SER A N 1
ATOM 904 C CA . SER A 1 113 ? -19.453 -5.629 -14.164 1 98.06 113 SER A CA 1
ATOM 905 C C . SER A 1 113 ? -18.875 -6.988 -14.531 1 98.06 113 SER A C 1
ATOM 907 O O . SER A 1 113 ? -19.562 -7.832 -15.102 1 98.06 113 SER A O 1
ATOM 909 N N . THR A 1 114 ? -17.609 -7.211 -14.219 1 97.88 114 THR A N 1
ATOM 910 C CA . THR A 1 114 ? -16.984 -8.5 -14.484 1 97.88 114 THR A CA 1
ATOM 911 C C . THR A 1 114 ? -17.234 -9.477 -13.344 1 97.88 114 THR A C 1
ATOM 913 O O . THR A 1 114 ? -16.844 -10.641 -13.414 1 97.88 114 THR A O 1
ATOM 916 N N . MET A 1 115 ? -17.844 -9.109 -12.25 1 97.31 115 MET A N 1
ATOM 917 C CA . MET A 1 115 ? -18.062 -9.93 -11.062 1 97.31 115 MET A CA 1
ATOM 918 C C . MET A 1 115 ? -19.531 -10.344 -10.953 1 97.31 115 MET A C 1
ATOM 920 O O . MET A 1 115 ? -20.391 -9.758 -11.617 1 97.31 115 MET A O 1
ATOM 924 N N . PRO A 1 116 ? -19.797 -11.43 -10.141 1 97 116 PRO A N 1
ATOM 925 C CA . PRO A 1 116 ? -21.203 -11.805 -9.922 1 97 116 PRO A CA 1
ATOM 926 C C . PRO A 1 116 ? -22.016 -10.695 -9.266 1 97 116 PRO A C 1
ATOM 928 O O . PRO A 1 116 ? -21.469 -9.883 -8.508 1 97 116 PRO A O 1
ATOM 931 N N . GLY A 1 117 ? -23.297 -10.68 -9.453 1 96.19 117 GLY A N 1
ATOM 932 C CA . GLY A 1 117 ? -24.25 -9.641 -9.07 1 96.19 117 GLY A CA 1
ATOM 933 C C . GLY A 1 117 ? -24.172 -9.273 -7.602 1 96.19 117 GLY A C 1
ATOM 934 O O . GLY A 1 117 ? -24.219 -8.094 -7.246 1 96.19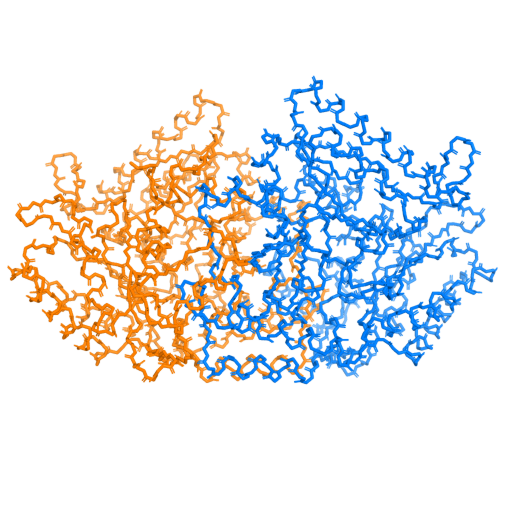 117 GLY A O 1
ATOM 935 N N . PRO A 1 118 ? -24.031 -10.227 -6.727 1 96.94 118 PRO A N 1
ATOM 936 C CA . PRO A 1 118 ? -24.016 -9.914 -5.297 1 96.94 118 PRO A CA 1
ATOM 937 C C . PRO A 1 118 ? -22.828 -9.047 -4.887 1 96.94 118 PRO A C 1
ATOM 939 O O . PRO A 1 118 ? -22.891 -8.344 -3.871 1 96.94 118 PRO A O 1
ATOM 942 N N . ILE A 1 119 ? -21.766 -9.156 -5.617 1 98.12 119 ILE A N 1
ATOM 943 C CA . ILE A 1 119 ? -20.625 -8.289 -5.363 1 98.12 119 ILE A CA 1
ATOM 944 C C . ILE A 1 119 ? -20.875 -6.918 -5.98 1 98.12 119 ILE A C 1
ATOM 946 O O . ILE A 1 119 ? -20.766 -6.75 -7.195 1 98.12 119 ILE A O 1
ATOM 950 N N . ASP A 1 120 ? -21.094 -5.902 -5.086 1 98 120 ASP A N 1
ATOM 951 C CA . ASP A 1 120 ? -21.641 -4.672 -5.656 1 98 120 ASP A CA 1
ATOM 952 C C . ASP A 1 120 ? -20.969 -3.445 -5.031 1 98 120 ASP A C 1
ATOM 954 O O . ASP A 1 120 ? -21.406 -2.314 -5.258 1 98 120 ASP A O 1
ATOM 958 N N . ARG A 1 121 ? -20 -3.617 -4.168 1 98.12 121 ARG A N 1
ATOM 959 C CA . ARG A 1 121 ? -19.203 -2.537 -3.598 1 98.12 121 ARG A CA 1
ATOM 960 C C . ARG A 1 121 ? -17.719 -2.76 -3.857 1 98.12 121 ARG A C 1
ATOM 962 O O . ARG A 1 121 ? -17.281 -3.898 -4.023 1 98.12 121 ARG A O 1
ATOM 969 N N . ILE A 1 122 ? -17.016 -1.666 -3.93 1 98.25 122 ILE A N 1
ATOM 970 C CA . ILE A 1 122 ? -15.594 -1.815 -4.207 1 98.25 122 ILE A CA 1
ATOM 971 C C . ILE A 1 122 ? -14.82 -0.662 -3.574 1 98.25 122 ILE A C 1
ATOM 973 O O . ILE A 1 122 ? -15.289 0.476 -3.555 1 98.25 122 ILE A O 1
ATOM 977 N N . MET A 1 123 ? -13.695 -0.921 -2.992 1 97.69 123 MET A N 1
ATOM 978 C CA . MET A 1 123 ? -12.734 0.033 -2.453 1 97.69 123 MET A CA 1
ATOM 979 C C . MET A 1 123 ? -11.344 -0.206 -3.039 1 97.69 123 MET A C 1
ATOM 981 O O . MET A 1 123 ? -10.961 -1.351 -3.291 1 97.69 123 MET A O 1
ATOM 985 N N . PHE A 1 124 ? -10.578 0.861 -3.207 1 98.06 124 PHE A N 1
ATOM 986 C CA . PHE A 1 124 ? -9.297 0.758 -3.895 1 98.06 124 PHE A CA 1
ATOM 987 C C . PHE A 1 124 ? -8.148 1.038 -2.938 1 98.06 124 PHE A C 1
ATOM 989 O O . PHE A 1 124 ? -8.258 1.898 -2.061 1 98.06 124 PHE A O 1
ATOM 996 N N . GLN A 1 125 ? -7.094 0.27 -3.043 1 98.12 125 GLN A N 1
ATOM 997 C CA . GLN A 1 125 ? -5.816 0.439 -2.357 1 98.12 125 GLN A CA 1
ATOM 998 C C . GLN A 1 125 ? -4.656 0.446 -3.35 1 98.12 125 GLN A C 1
ATOM 1000 O O . GLN A 1 125 ? -4.855 0.679 -4.543 1 98.12 125 GLN A O 1
ATOM 1005 N N . CYS A 1 126 ? -3.406 0.268 -2.857 1 98.06 126 CYS A N 1
ATOM 1006 C CA . CYS A 1 126 ? -2.252 0.344 -3.748 1 98.06 126 CYS A CA 1
ATOM 1007 C C . CYS A 1 126 ? -1.604 -1.024 -3.92 1 98.06 126 CYS A C 1
ATOM 1009 O O . CYS A 1 126 ? -0.913 -1.269 -4.91 1 98.06 126 CYS A O 1
ATOM 1011 N N . THR A 1 127 ? -1.774 -1.925 -2.945 1 97.94 127 THR A N 1
ATOM 1012 C CA . THR A 1 127 ? -1.105 -3.221 -3.008 1 97.94 127 THR A CA 1
ATOM 1013 C C . THR A 1 127 ? -2.062 -4.344 -2.615 1 97.94 127 THR A C 1
ATOM 1015 O O . THR A 1 127 ? -3.057 -4.105 -1.927 1 97.94 127 THR A O 1
ATOM 1018 N N . GLY A 1 128 ? -1.742 -5.551 -3.061 1 97.75 128 GLY A N 1
ATOM 1019 C CA . GLY A 1 128 ? -2.506 -6.707 -2.621 1 97.75 128 GLY A CA 1
ATOM 1020 C C . GLY A 1 128 ? -2.498 -6.891 -1.114 1 97.75 128 GLY A C 1
ATOM 1021 O O . GLY A 1 128 ? -3.486 -7.336 -0.532 1 97.75 128 GLY A O 1
ATOM 1022 N N . SER A 1 129 ? -1.373 -6.586 -0.462 1 98 129 SER A N 1
ATOM 1023 C CA . SER A 1 129 ? -1.271 -6.648 0.992 1 98 129 SER A CA 1
ATOM 1024 C C . SER A 1 129 ? -2.311 -5.754 1.658 1 98 129 SER A C 1
ATOM 1026 O O . SER A 1 129 ? -2.969 -6.164 2.617 1 98 129 SER A O 1
ATOM 1028 N N . GLU A 1 130 ? -2.451 -4.543 1.173 1 98.19 130 GLU A N 1
ATOM 1029 C CA . GLU A 1 130 ? -3.432 -3.613 1.725 1 98.19 130 GLU A CA 1
ATOM 1030 C C . GLU A 1 130 ? -4.855 -4.102 1.472 1 98.19 130 GLU A C 1
ATOM 1032 O O . GLU A 1 130 ? -5.73 -3.947 2.326 1 98.19 130 GLU A O 1
ATOM 1037 N N . ALA A 1 131 ? -5.078 -4.629 0.271 1 98.56 131 ALA A N 1
ATOM 1038 C CA . ALA A 1 131 ? -6.41 -5.133 -0.064 1 98.56 131 ALA A CA 1
ATOM 1039 C C . ALA A 1 131 ? -6.812 -6.277 0.857 1 98.56 131 ALA A C 1
ATOM 1041 O O . ALA A 1 131 ? -7.922 -6.297 1.391 1 98.56 131 ALA A O 1
ATOM 1042 N N . ASN A 1 132 ? -5.906 -7.246 1.046 1 98.81 132 ASN A N 1
ATOM 1043 C CA . ASN A 1 132 ? -6.191 -8.375 1.925 1 98.81 132 ASN A CA 1
ATOM 1044 C C . ASN A 1 132 ? -6.297 -7.938 3.383 1 98.81 132 ASN A C 1
ATOM 1046 O O . ASN A 1 132 ? -7.082 -8.5 4.148 1 98.81 132 ASN A O 1
ATOM 1050 N N . ASP A 1 133 ? -5.473 -6.984 3.771 1 98.62 133 ASP A N 1
ATOM 1051 C CA . ASP A 1 133 ? -5.559 -6.406 5.109 1 98.62 133 ASP A CA 1
ATOM 1052 C C . ASP A 1 133 ? -6.961 -5.859 5.379 1 98.62 133 ASP A C 1
ATOM 1054 O O . ASP A 1 133 ? -7.59 -6.215 6.379 1 98.62 133 ASP A O 1
ATOM 1058 N N . LEU A 1 134 ? -7.438 -5.09 4.453 1 98.19 134 LEU A N 1
ATOM 1059 C CA . LEU A 1 134 ? -8.766 -4.508 4.59 1 98.19 134 LEU A CA 1
ATOM 1060 C C . LEU A 1 134 ? -9.844 -5.594 4.566 1 98.19 134 LEU A C 1
ATOM 1062 O O . LEU A 1 134 ? -10.797 -5.547 5.348 1 98.19 134 LEU A O 1
ATOM 1066 N N . ALA A 1 135 ? -9.695 -6.559 3.674 1 98.81 135 ALA A N 1
ATOM 1067 C CA . ALA A 1 135 ? -10.688 -7.621 3.535 1 98.81 135 ALA A CA 1
ATOM 1068 C C . ALA A 1 135 ? -10.828 -8.414 4.832 1 98.81 135 ALA A C 1
ATOM 1070 O O . ALA A 1 135 ? -11.945 -8.75 5.242 1 98.81 135 ALA A O 1
ATOM 1071 N N . VAL A 1 136 ? -9.727 -8.75 5.434 1 98.75 136 VAL A N 1
ATOM 1072 C CA . VAL A 1 136 ? -9.75 -9.492 6.688 1 98.75 136 VAL A CA 1
ATOM 1073 C C . VAL A 1 136 ? -10.445 -8.672 7.766 1 98.75 136 VAL A C 1
ATOM 1075 O O . VAL A 1 136 ? -11.273 -9.195 8.523 1 98.75 136 VAL A O 1
ATOM 1078 N N . ARG A 1 137 ? -10.133 -7.379 7.867 1 97.81 137 ARG A N 1
ATOM 1079 C CA . ARG A 1 137 ? -10.758 -6.504 8.852 1 97.81 137 ARG A CA 1
ATOM 1080 C C . ARG A 1 137 ? -12.266 -6.398 8.625 1 97.81 137 ARG A C 1
ATOM 1082 O O . ARG A 1 137 ? -13.039 -6.367 9.578 1 97.81 137 ARG A O 1
ATOM 1089 N N . VAL A 1 138 ? -12.664 -6.305 7.355 1 98.19 138 VAL A N 1
ATOM 1090 C CA . VAL A 1 138 ? -14.078 -6.262 7 1 98.19 138 VAL A CA 1
ATOM 1091 C C . VAL A 1 138 ? -14.758 -7.559 7.43 1 98.19 138 VAL A C 1
ATOM 1093 O O . VAL A 1 138 ? -15.852 -7.531 8.008 1 98.19 138 VAL A O 1
ATOM 1096 N N . ALA A 1 139 ? -14.117 -8.719 7.152 1 98.75 139 ALA A N 1
ATOM 1097 C CA . ALA A 1 139 ? -14.664 -10.016 7.559 1 98.75 139 ALA A CA 1
ATOM 1098 C C . ALA A 1 139 ? -14.828 -10.086 9.07 1 98.75 139 ALA A C 1
ATOM 1100 O O . ALA A 1 139 ? -15.844 -10.586 9.57 1 98.75 139 ALA A O 1
ATOM 1101 N N . GLN A 1 140 ? -13.852 -9.617 9.773 1 98.12 140 GLN A N 1
ATOM 1102 C CA . GLN A 1 140 ? -13.875 -9.648 11.227 1 98.12 140 GLN A CA 1
ATOM 1103 C C . GLN A 1 140 ? -14.992 -8.75 11.773 1 98.12 140 GLN A C 1
ATOM 1105 O O . GLN A 1 140 ? -15.688 -9.125 12.719 1 98.12 140 GLN A O 1
ATOM 1110 N N . ALA A 1 141 ? -15.109 -7.574 11.211 1 97.06 141 ALA A N 1
ATOM 1111 C CA . ALA A 1 141 ? -16.188 -6.672 11.625 1 97.06 141 ALA A CA 1
ATOM 1112 C C . ALA A 1 141 ? -17.547 -7.297 11.375 1 97.06 141 ALA A C 1
ATOM 1114 O O . ALA A 1 141 ? -18.469 -7.148 12.188 1 97.06 141 ALA A O 1
ATOM 1115 N N . TYR A 1 142 ? -17.734 -8.016 10.281 1 98 142 TYR A N 1
ATOM 1116 C CA . TYR A 1 142 ? -19 -8.609 9.891 1 98 142 TYR A CA 1
ATOM 1117 C C . TYR A 1 142 ? -19.359 -9.781 10.805 1 98 142 TYR A C 1
ATOM 1119 O O . TYR A 1 142 ? -20.516 -9.906 11.234 1 98 142 TYR A O 1
ATOM 1127 N N . THR A 1 143 ? -18.406 -10.609 11.117 1 98.38 143 THR A N 1
ATOM 1128 C CA . THR A 1 143 ? -18.656 -11.867 11.812 1 98.38 143 THR A CA 1
ATOM 1129 C C . THR A 1 143 ? -18.547 -11.68 13.328 1 98.38 143 THR A C 1
ATOM 1131 O O . THR A 1 143 ? -19.062 -12.492 14.094 1 98.38 143 THR A O 1
ATOM 1134 N N . GLY A 1 144 ? -17.828 -10.617 13.695 1 97.69 144 GLY A N 1
ATOM 1135 C CA . GLY A 1 144 ? -17.484 -10.461 15.102 1 97.69 144 GLY A CA 1
ATOM 1136 C C . GLY A 1 144 ? -16.375 -11.398 15.547 1 97.69 144 GLY A C 1
ATOM 1137 O O . GLY A 1 144 ? -16.031 -11.438 16.719 1 97.69 144 GLY A O 1
ATOM 1138 N N . GLY A 1 145 ? -15.875 -12.234 14.656 1 98.19 145 GLY A N 1
ATOM 1139 C CA . GLY A 1 145 ? -14.773 -13.141 14.945 1 98.19 145 GLY A CA 1
ATOM 1140 C C . GLY A 1 145 ? -13.422 -12.602 14.5 1 98.19 145 GLY A C 1
ATOM 1141 O O . GLY A 1 145 ? -13.359 -11.594 13.789 1 98.19 145 GLY A O 1
ATOM 1142 N N . GLU A 1 146 ? -12.359 -13.273 14.961 1 97.69 146 GLU A N 1
ATOM 1143 C CA . GLU A 1 146 ? -11.016 -12.828 14.609 1 97.69 146 GLU A CA 1
ATOM 1144 C C . GLU A 1 146 ? -10.227 -13.938 13.914 1 97.69 146 GLU A C 1
ATOM 1146 O O . GLU A 1 146 ? -9.164 -13.688 13.344 1 97.69 146 GLU A O 1
ATOM 1151 N N . GLY A 1 147 ? -10.656 -15.164 13.953 1 98.62 147 GLY A N 1
ATOM 1152 C CA . GLY A 1 147 ? -9.922 -16.312 13.438 1 98.62 147 GLY A CA 1
ATOM 1153 C C . GLY A 1 147 ? -9.914 -16.375 11.922 1 98.62 147 GLY A C 1
ATOM 1154 O O . GLY A 1 147 ? -10.969 -16.281 11.289 1 98.62 147 GLY A O 1
ATOM 1155 N N . VAL A 1 148 ? -8.789 -16.547 11.328 1 98.88 148 VAL A N 1
ATOM 1156 C CA . VAL A 1 148 ? -8.656 -16.656 9.883 1 98.88 148 VAL A CA 1
ATOM 1157 C C . VAL A 1 148 ? -7.98 -17.984 9.516 1 98.88 148 VAL A C 1
ATOM 1159 O O . VAL A 1 148 ? -7.016 -18.391 10.164 1 98.88 148 VAL A O 1
ATOM 1162 N N . ILE A 1 149 ? -8.484 -18.688 8.57 1 98.88 149 ILE A N 1
ATOM 1163 C CA . ILE A 1 149 ? -7.914 -19.938 8.078 1 98.88 149 ILE A CA 1
ATOM 1164 C C . ILE A 1 149 ? -7.277 -19.719 6.711 1 98.88 149 ILE A C 1
ATOM 1166 O O . ILE A 1 149 ? -7.867 -19.078 5.84 1 98.88 149 ILE A O 1
ATOM 1170 N N . VAL A 1 150 ? -6.062 -20.156 6.523 1 98.62 150 VAL A N 1
ATOM 1171 C CA . VAL A 1 150 ? -5.348 -20.156 5.25 1 98.62 150 VAL A CA 1
ATOM 1172 C C . VAL A 1 150 ? -4.742 -21.531 4.992 1 98.62 150 VAL A C 1
ATOM 1174 O O . VAL A 1 150 ? -4.863 -22.438 5.82 1 98.62 150 VAL A O 1
ATOM 1177 N N . THR A 1 151 ? -4.16 -21.766 3.783 1 97.88 151 THR A N 1
ATOM 1178 C CA . THR A 1 151 ? -3.49 -23.031 3.506 1 97.88 151 THR A CA 1
ATOM 1179 C C . THR A 1 151 ? -2.033 -22.984 3.957 1 97.88 151 THR A C 1
ATOM 1181 O O . THR A 1 151 ? -1.504 -21.906 4.246 1 97.88 151 THR A O 1
ATOM 1184 N N . HIS A 1 152 ? -1.359 -24.062 4.008 1 94.94 152 HIS A N 1
ATOM 1185 C CA . HIS A 1 152 ? -0.026 -24.234 4.574 1 94.94 152 HIS A CA 1
ATOM 1186 C C . HIS A 1 152 ? 1.008 -23.422 3.787 1 94.94 152 HIS A C 1
ATOM 1188 O O . HIS A 1 152 ? 2.035 -23.031 4.336 1 94.94 152 HIS A O 1
ATOM 1194 N N . GLU A 1 153 ? 0.768 -23.141 2.527 1 93.94 153 GLU A N 1
ATOM 1195 C CA . GLU A 1 153 ? 1.753 -22.438 1.719 1 93.94 153 GLU A CA 1
ATOM 1196 C C . GLU A 1 153 ? 1.162 -21.156 1.126 1 93.94 153 GLU A C 1
ATOM 1198 O O . GLU A 1 153 ? 1.563 -20.719 0.043 1 93.94 153 GLU A O 1
ATOM 1203 N N . ALA A 1 154 ? 0.232 -20.656 1.887 1 96 154 ALA A N 1
ATOM 1204 C CA . ALA A 1 154 ? -0.449 -19.438 1.432 1 96 154 ALA A CA 1
ATOM 1205 C C . ALA A 1 154 ? 0.456 -18.219 1.564 1 96 154 ALA A C 1
ATOM 1207 O O . ALA A 1 154 ? 1.295 -18.156 2.467 1 96 154 ALA A O 1
ATOM 1208 N N . TYR A 1 155 ? 0.359 -17.297 0.687 1 95.69 155 TYR A N 1
ATOM 1209 C CA . TYR A 1 155 ? 0.928 -15.953 0.737 1 95.69 155 TYR A CA 1
ATOM 1210 C C . TYR A 1 155 ? -0.132 -14.898 0.436 1 95.69 155 TYR A C 1
ATOM 1212 O O . TYR A 1 155 ? -0.654 -14.836 -0.68 1 95.69 155 TYR A O 1
ATOM 1220 N N . HIS A 1 156 ? -0.403 -14.031 1.406 1 97.62 156 HIS A N 1
ATOM 1221 C CA . HIS A 1 156 ? -1.487 -13.07 1.231 1 97.62 156 HIS A CA 1
ATOM 1222 C C . HIS A 1 156 ? -1.023 -11.648 1.544 1 97.62 156 HIS A C 1
ATOM 1224 O O . HIS A 1 156 ? -1.846 -10.758 1.745 1 97.62 156 HIS A O 1
ATOM 1230 N N . GLY A 1 157 ? 0.261 -11.477 1.65 1 95.25 157 GLY A N 1
ATOM 1231 C CA . GLY A 1 157 ? 0.773 -10.117 1.788 1 95.25 157 GLY A CA 1
ATOM 1232 C C . GLY A 1 157 ? 1.866 -10 2.834 1 95.25 157 GLY A C 1
ATOM 1233 O O . GLY A 1 157 ? 2.348 -11.008 3.355 1 95.25 157 GLY A O 1
ATOM 1234 N N . ASN A 1 158 ? 2.266 -8.695 3.094 1 93.06 158 ASN A N 1
ATOM 1235 C CA . ASN A 1 158 ? 3.436 -8.469 3.938 1 93.06 158 ASN A CA 1
ATOM 1236 C C . ASN A 1 158 ? 3.221 -7.301 4.891 1 93.06 158 ASN A C 1
ATOM 1238 O O . ASN A 1 158 ? 4.168 -6.586 5.227 1 93.06 158 ASN A O 1
ATOM 1242 N N . SER A 1 159 ? 2.035 -6.969 5.285 1 95.38 159 SER A N 1
ATOM 1243 C CA . SER A 1 159 ? 1.755 -6.09 6.418 1 95.38 159 SER A CA 1
ATOM 1244 C C . SER A 1 159 ? 1.835 -6.848 7.738 1 95.38 159 SER A C 1
ATOM 1246 O O . SER A 1 159 ? 1.993 -8.07 7.75 1 95.38 159 SER A O 1
ATOM 1248 N N . ALA A 1 160 ? 1.729 -6.109 8.805 1 96.62 160 ALA A N 1
ATOM 1249 C CA . ALA A 1 160 ? 1.705 -6.762 10.109 1 96.62 160 ALA A CA 1
ATOM 1250 C C . ALA A 1 160 ? 0.619 -7.832 10.172 1 96.62 160 ALA A C 1
ATOM 1252 O O . ALA A 1 160 ? 0.847 -8.93 10.688 1 96.62 160 ALA A O 1
ATOM 1253 N N . LEU A 1 161 ? -0.518 -7.535 9.602 1 97.56 161 LEU A N 1
ATOM 1254 C CA . LEU A 1 161 ? -1.632 -8.477 9.633 1 97.56 161 LEU A CA 1
ATOM 1255 C C . LEU A 1 161 ? -1.42 -9.602 8.617 1 97.56 161 LEU A C 1
ATOM 1257 O O . LEU A 1 161 ? -1.456 -10.781 8.977 1 97.56 161 LEU A O 1
ATOM 1261 N N . THR A 1 162 ? -1.127 -9.289 7.402 1 97.5 162 THR A N 1
ATOM 1262 C CA . THR A 1 162 ? -1.148 -10.273 6.324 1 97.5 162 THR A CA 1
ATOM 1263 C C . THR A 1 162 ? 0.099 -11.148 6.367 1 97.5 162 THR A C 1
ATOM 1265 O O . THR A 1 162 ? 0.07 -12.297 5.93 1 97.5 162 THR A O 1
ATOM 1268 N N . SER A 1 163 ? 1.214 -10.617 6.875 1 95.62 163 SER A N 1
ATOM 1269 C CA . SER A 1 163 ? 2.389 -11.469 7.031 1 95.62 163 SER A CA 1
ATOM 1270 C C . SER A 1 163 ? 2.119 -12.609 8.008 1 95.62 163 SER A C 1
ATOM 1272 O O . SER A 1 163 ? 2.646 -13.719 7.836 1 95.62 163 SER A O 1
ATOM 1274 N N . LYS A 1 164 ? 1.246 -12.375 8.984 1 96.5 164 LYS A N 1
ATOM 1275 C CA . LYS A 1 164 ? 0.889 -13.383 9.969 1 96.5 164 LYS A CA 1
ATOM 1276 C C . LYS A 1 164 ? -0.101 -14.391 9.398 1 96.5 164 LYS A C 1
ATOM 1278 O O . LYS A 1 164 ? -0.403 -15.406 10.031 1 96.5 164 LYS A O 1
ATOM 1283 N N . LEU A 1 165 ? -0.567 -14.133 8.219 1 97.69 165 LEU A N 1
ATOM 1284 C CA . LEU A 1 165 ? -1.46 -15.031 7.488 1 97.69 165 LEU A CA 1
ATOM 1285 C C . LEU A 1 165 ? -0.766 -15.609 6.258 1 97.69 165 LEU A C 1
ATOM 1287 O O . LEU A 1 165 ? -1.428 -16.094 5.34 1 97.69 165 LEU A O 1
ATOM 1291 N N . SER A 1 166 ? 0.583 -15.461 6.199 1 96.12 166 SER A N 1
ATOM 1292 C CA . SER A 1 166 ? 1.354 -15.891 5.035 1 96.12 166 SER A CA 1
ATOM 1293 C C . SER A 1 166 ? 2.463 -16.859 5.438 1 96.12 166 SER A C 1
ATOM 1295 O O . SER A 1 166 ? 3.639 -16.5 5.449 1 96.12 166 SER A O 1
ATOM 1297 N N . PRO A 1 167 ? 2.139 -18.078 5.609 1 93.56 167 PRO A N 1
ATOM 1298 C CA . PRO A 1 167 ? 3.141 -19.078 6.016 1 93.56 167 PRO A CA 1
ATOM 1299 C C . PRO A 1 167 ? 4.262 -19.234 4.988 1 93.56 167 PRO A C 1
ATOM 1301 O O . PRO A 1 167 ? 5.379 -19.625 5.34 1 93.56 167 PRO A O 1
ATOM 1304 N N . ALA A 1 168 ? 4.023 -18.891 3.779 1 90.44 168 ALA A N 1
ATOM 1305 C CA . ALA A 1 168 ? 5.008 -19.047 2.711 1 90.44 168 ALA A CA 1
ATOM 1306 C C . ALA A 1 168 ? 6.215 -18.125 2.941 1 90.44 168 ALA A C 1
ATOM 1308 O O . ALA A 1 168 ? 7.254 -18.297 2.301 1 90.44 168 ALA A O 1
ATOM 1309 N N . LEU A 1 169 ? 6.09 -17.125 3.842 1 87.81 169 LEU A N 1
ATOM 1310 C CA . LEU A 1 169 ? 7.195 -16.234 4.148 1 87.81 169 LEU A CA 1
ATOM 1311 C C . LEU A 1 169 ? 8.312 -16.969 4.883 1 87.81 169 LEU A C 1
ATOM 1313 O O . LEU A 1 169 ? 9.445 -16.484 4.953 1 87.81 169 LEU A O 1
ATOM 1317 N N . GLY A 1 170 ? 8.016 -18.109 5.465 1 83.44 170 GLY A N 1
ATOM 1318 C CA . GLY A 1 170 ? 9.062 -18.922 6.059 1 83.44 170 GLY A CA 1
ATOM 1319 C C . GLY A 1 170 ? 8.922 -19.062 7.562 1 83.44 170 GLY A C 1
ATOM 1320 O O . GLY A 1 170 ? 8.07 -18.422 8.18 1 83.44 170 GLY A O 1
ATOM 1321 N N . THR A 1 171 ? 9.836 -19.781 8.102 1 77.94 171 THR A N 1
ATOM 1322 C CA . THR A 1 171 ? 9.727 -20.188 9.5 1 77.94 171 THR A CA 1
ATOM 1323 C C . THR A 1 171 ? 10.102 -19.016 10.414 1 77.94 171 THR A C 1
ATOM 1325 O O . THR A 1 171 ? 9.734 -19.016 11.594 1 77.94 171 THR A O 1
ATOM 1328 N N . ALA A 1 172 ? 10.789 -18.062 9.867 1 79.62 172 ALA A N 1
ATOM 1329 C CA . ALA A 1 172 ? 11.164 -16.922 10.695 1 79.62 172 ALA A CA 1
ATOM 1330 C C . ALA A 1 172 ? 9.977 -15.984 10.906 1 79.62 172 ALA A C 1
ATOM 1332 O O . ALA A 1 172 ? 9.977 -15.18 11.844 1 79.62 172 ALA A O 1
ATOM 1333 N N . GLN A 1 173 ? 9.039 -16.078 10.062 1 84.88 173 GLN A N 1
ATOM 1334 C CA . GLN A 1 173 ? 7.812 -15.297 10.227 1 84.88 173 GLN A CA 1
ATOM 1335 C C . GLN A 1 173 ? 6.867 -15.961 11.219 1 84.88 173 GLN A C 1
ATOM 1337 O O . GLN A 1 173 ? 6.41 -17.078 10.992 1 84.88 173 GLN A O 1
ATOM 1342 N N . THR A 1 174 ? 6.609 -15.297 12.281 1 89.06 174 THR A N 1
ATOM 1343 C CA . THR A 1 174 ? 5.637 -15.789 13.25 1 89.06 174 THR A CA 1
ATOM 1344 C C . THR A 1 174 ? 4.219 -15.672 12.695 1 89.06 174 THR A C 1
ATOM 1346 O O . THR A 1 174 ? 3.824 -14.609 12.211 1 89.06 174 THR A O 1
ATOM 1349 N N . LEU A 1 175 ? 3.518 -16.75 12.781 1 92.88 175 LEU A N 1
ATOM 1350 C CA . LEU A 1 175 ? 2.127 -16.75 12.344 1 92.88 175 LEU A CA 1
ATOM 1351 C C . LEU A 1 175 ? 1.205 -16.266 13.461 1 92.88 175 LEU A C 1
ATOM 1353 O O . LEU A 1 175 ? 1.568 -16.328 14.641 1 92.88 175 LEU A O 1
ATOM 1357 N N . GLY A 1 176 ? 0.055 -15.727 13.047 1 94.06 176 GLY A N 1
ATOM 1358 C CA . GLY A 1 176 ? -0.879 -15.164 14.016 1 94.06 176 GLY A CA 1
ATOM 1359 C C . GLY A 1 176 ? -1.401 -16.188 15 1 94.06 176 GLY A C 1
ATOM 1360 O O . GLY A 1 176 ? -1.641 -17.344 14.641 1 94.06 176 GLY A O 1
ATOM 1361 N N . LEU A 1 177 ? -1.662 -15.742 16.234 1 93.19 177 LEU A N 1
ATOM 1362 C CA . LEU A 1 177 ? -2.137 -16.625 17.297 1 93.19 177 LEU A CA 1
ATOM 1363 C C . LEU A 1 177 ? -3.545 -17.125 17 1 93.19 177 LEU A C 1
ATOM 1365 O O . LEU A 1 177 ? -3.928 -18.219 17.438 1 93.19 177 LEU A O 1
ATOM 1369 N N . LYS A 1 178 ? -4.242 -16.391 16.25 1 96.56 178 LYS A N 1
ATOM 1370 C CA . LYS A 1 178 ? -5.66 -16.688 16.078 1 96.56 178 LYS A CA 1
ATOM 1371 C C . LYS A 1 178 ? -5.93 -17.281 14.695 1 96.56 178 LYS A C 1
ATOM 1373 O O . LYS A 1 178 ? -7.086 -17.438 14.297 1 96.56 178 LYS A O 1
ATOM 1378 N N . MET A 1 179 ? -4.855 -17.531 13.945 1 97.81 179 MET A N 1
ATOM 1379 C CA . MET A 1 179 ? -5.051 -18.141 12.633 1 97.81 179 MET A CA 1
ATOM 1380 C C . MET A 1 179 ? -4.836 -19.656 12.695 1 97.81 179 MET A C 1
ATOM 1382 O O . MET A 1 179 ? -4.285 -20.156 13.672 1 97.81 179 MET A O 1
ATOM 1386 N N . ARG A 1 180 ? -5.371 -20.375 11.797 1 98.44 180 ARG A N 1
ATOM 1387 C CA . ARG A 1 180 ? -5.109 -21.797 11.594 1 98.44 180 ARG A CA 1
ATOM 1388 C C . ARG A 1 180 ? -4.801 -22.094 10.125 1 98.44 180 ARG A C 1
ATOM 1390 O O . ARG A 1 180 ? -5.172 -21.312 9.242 1 98.44 180 ARG A O 1
ATOM 1397 N N . MET A 1 181 ? -4.109 -23.141 9.914 1 97.88 181 MET A N 1
ATOM 1398 C CA . MET A 1 181 ? -3.787 -23.578 8.562 1 97.88 181 MET A CA 1
ATOM 1399 C C . MET A 1 181 ? -4.492 -24.906 8.25 1 97.88 181 MET A C 1
ATOM 1401 O O . MET A 1 181 ? -4.684 -25.734 9.133 1 97.88 181 MET A O 1
ATOM 1405 N N . VAL A 1 182 ? -4.906 -25.047 7.062 1 98.12 182 VAL A N 1
ATOM 1406 C CA . VAL A 1 182 ? -5.355 -26.328 6.535 1 98.12 182 VAL A CA 1
ATOM 1407 C C . VAL A 1 182 ? -4.371 -26.812 5.477 1 98.12 182 VAL A C 1
ATOM 1409 O O . VAL A 1 182 ? -3.596 -26.031 4.926 1 98.12 182 VAL A O 1
ATOM 1412 N N . PRO A 1 183 ? -4.34 -28.109 5.18 1 96.88 183 PRO A N 1
ATOM 1413 C CA . PRO A 1 183 ? -3.379 -28.641 4.211 1 96.88 183 PRO A CA 1
ATOM 1414 C C . PRO A 1 183 ? -3.586 -28.078 2.807 1 96.88 183 PRO A C 1
ATOM 1416 O O . PRO A 1 183 ? -4.723 -27.812 2.408 1 96.88 183 PRO A O 1
ATOM 1419 N N . THR A 1 184 ? -2.486 -27.938 2.105 1 96.12 184 THR A N 1
ATOM 1420 C CA . THR A 1 184 ? -2.523 -27.641 0.677 1 96.12 184 THR A CA 1
ATOM 1421 C C . THR A 1 184 ? -3.371 -28.672 -0.067 1 96.12 184 THR A C 1
ATOM 1423 O O . THR A 1 184 ? -3.295 -29.875 0.217 1 96.12 184 THR A O 1
ATOM 1426 N N . PRO A 1 185 ? -4.215 -28.219 -0.951 1 96.69 185 PRO A N 1
ATOM 1427 C CA . PRO A 1 185 ? -4.992 -29.188 -1.729 1 96.69 185 PRO A CA 1
ATOM 1428 C C . PRO A 1 185 ? -4.176 -29.844 -2.842 1 96.69 185 PRO A C 1
ATOM 1430 O O . PRO A 1 185 ? -4.57 -29.797 -4.008 1 96.69 185 PRO A O 1
ATOM 1433 N N . ASP A 1 186 ? -3.176 -30.562 -2.516 1 96.38 186 ASP A N 1
ATOM 1434 C CA . ASP A 1 186 ? -2.174 -31.172 -3.385 1 96.38 186 ASP A CA 1
ATOM 1435 C C . ASP A 1 186 ? -2.727 -32.406 -4.074 1 96.38 186 ASP A C 1
ATOM 1437 O O . ASP A 1 186 ? -2.518 -33.531 -3.605 1 96.38 186 ASP A O 1
ATOM 1441 N N . THR A 1 187 ? -3.318 -32.188 -5.191 1 94.81 187 THR A N 1
ATOM 1442 C CA . THR A 1 187 ? -3.969 -33.281 -5.93 1 94.81 187 THR A CA 1
ATOM 1443 C C . THR A 1 187 ? -2.949 -34.312 -6.363 1 94.81 187 THR A C 1
ATOM 1445 O O . THR A 1 187 ? -3.314 -35.469 -6.68 1 94.81 187 THR A O 1
ATOM 1448 N N . TYR A 1 188 ? -1.693 -34.031 -6.418 1 95.56 188 TYR A N 1
ATOM 1449 C CA . TYR A 1 188 ? -0.637 -34.906 -6.906 1 95.56 188 TYR A CA 1
ATOM 1450 C C . TYR A 1 188 ? -0.232 -35.906 -5.836 1 95.56 188 TYR A C 1
ATOM 1452 O O . TYR A 1 188 ? 0.035 -37.062 -6.145 1 95.56 188 TYR A O 1
ATOM 1460 N N . ARG A 1 189 ? -0.284 -35.469 -4.551 1 95.19 189 ARG A N 1
ATOM 1461 C CA . ARG A 1 189 ? 0.294 -36.344 -3.518 1 95.19 189 ARG A CA 1
ATOM 1462 C C . ARG A 1 189 ? -0.777 -36.812 -2.547 1 95.19 189 ARG A C 1
ATOM 1464 O O . ARG A 1 189 ? -0.623 -37.875 -1.92 1 95.19 189 ARG A O 1
ATOM 1471 N N . LEU A 1 190 ? -1.82 -36.125 -2.428 1 95.19 190 LEU A N 1
ATOM 1472 C CA . LEU A 1 190 ? -2.834 -36.438 -1.428 1 95.19 190 LEU A CA 1
ATOM 1473 C C . LEU A 1 190 ? -3.557 -37.75 -1.779 1 95.19 190 LEU A C 1
ATOM 1475 O O . LEU A 1 190 ? -3.775 -38.031 -2.957 1 95.19 190 LEU A O 1
ATOM 1479 N N . GLU A 1 191 ? -3.812 -38.5 -0.745 1 94.69 191 GLU A N 1
ATOM 1480 C CA . GLU A 1 191 ? -4.719 -39.625 -0.813 1 94.69 191 GLU A CA 1
ATOM 1481 C C . GLU A 1 191 ? -5.969 -39.406 0.028 1 94.69 191 GLU A C 1
ATOM 1483 O O . GLU A 1 191 ? -5.875 -39 1.189 1 94.69 191 GLU A O 1
ATOM 1488 N N . ILE A 1 192 ? -7.086 -39.531 -0.588 1 94.75 192 ILE A N 1
ATOM 1489 C CA . ILE A 1 192 ? -8.367 -39.375 0.075 1 94.75 192 ILE A CA 1
ATOM 1490 C C . ILE A 1 192 ? -9.141 -40.688 0.085 1 94.75 192 ILE A C 1
ATOM 1492 O O . ILE A 1 192 ? -9.5 -41.219 -0.972 1 94.75 192 ILE A O 1
ATOM 1496 N N . ASP A 1 193 ? -9.359 -41.188 1.314 1 92.38 193 ASP A N 1
ATOM 1497 C CA . ASP A 1 193 ? -10.07 -42.469 1.518 1 92.38 193 ASP A CA 1
ATOM 1498 C C . ASP A 1 193 ? -9.438 -43.594 0.705 1 92.38 193 ASP A C 1
ATOM 1500 O O . ASP A 1 193 ? -10.141 -44.312 0.01 1 92.38 193 ASP A O 1
ATOM 1504 N N . GLY A 1 194 ? -8.164 -43.625 0.614 1 91.56 194 GLY A N 1
ATOM 1505 C CA . GLY A 1 194 ? -7.414 -44.719 -0.013 1 91.56 194 GLY A CA 1
ATOM 1506 C C . GLY A 1 194 ? -7.262 -44.531 -1.512 1 91.56 194 GLY A C 1
ATOM 1507 O O . GLY A 1 194 ? -6.738 -45.406 -2.193 1 91.56 194 GLY A O 1
ATOM 1508 N N . LYS A 1 195 ? -7.711 -43.469 -2.008 1 94.44 195 LYS A N 1
ATOM 1509 C CA . LYS A 1 195 ? -7.613 -43.188 -3.439 1 94.44 195 LYS A CA 1
ATOM 1510 C C . LYS A 1 195 ? -6.758 -41.969 -3.707 1 94.44 195 LYS A C 1
ATOM 1512 O O . LYS A 1 195 ? -6.801 -41 -2.945 1 94.44 195 LYS A O 1
ATOM 1517 N N . PRO A 1 196 ? -6.012 -42.062 -4.812 1 93.44 196 PRO A N 1
ATOM 1518 C CA . PRO A 1 196 ? -5.285 -40.844 -5.184 1 93.44 196 PRO A CA 1
ATOM 1519 C C . PRO A 1 196 ? -6.215 -39.656 -5.445 1 93.44 196 PRO A C 1
ATOM 1521 O O . PRO A 1 196 ? -7.234 -39.781 -6.125 1 93.44 196 PRO A O 1
ATOM 1524 N N . ALA A 1 197 ? -5.906 -38.531 -4.891 1 92.81 197 ALA A N 1
ATOM 1525 C CA . ALA A 1 197 ? -6.754 -37.344 -4.98 1 92.81 197 ALA A CA 1
ATOM 1526 C C . ALA A 1 197 ? -7.008 -36.969 -6.438 1 92.81 197 ALA A C 1
ATOM 1528 O O . ALA A 1 197 ? -8.086 -36.469 -6.777 1 92.81 197 ALA A O 1
ATOM 1529 N N . GLU A 1 198 ? -6.031 -37.156 -7.266 1 89.56 198 GLU A N 1
ATOM 1530 C CA . GLU A 1 198 ? -6.137 -36.844 -8.68 1 89.56 198 GLU A CA 1
ATOM 1531 C C . GLU A 1 198 ? -7.293 -37.594 -9.344 1 89.56 198 GLU A C 1
ATOM 1533 O O . GLU A 1 198 ? -7.82 -37.156 -10.367 1 89.56 198 GLU A O 1
ATOM 1538 N N . SER A 1 199 ? -7.672 -38.656 -8.734 1 92.31 199 SER A N 1
ATOM 1539 C CA . SER A 1 199 ? -8.742 -39.5 -9.289 1 92.31 199 SER A CA 1
ATOM 1540 C C . SER A 1 199 ? -10.078 -39.188 -8.617 1 92.31 199 SER A C 1
ATOM 1542 O O . SER A 1 199 ? -11.109 -39.719 -9.023 1 92.31 199 SER A O 1
ATOM 1544 N N . CYS A 1 200 ? -10.062 -38.344 -7.703 1 94.06 200 CYS A N 1
ATOM 1545 C CA . CYS A 1 200 ? -11.273 -38.062 -6.949 1 94.06 200 CYS A CA 1
ATOM 1546 C C . CYS A 1 200 ? -12.164 -37.062 -7.703 1 94.06 200 CYS A C 1
ATOM 1548 O O . CYS A 1 200 ? -11.664 -36.25 -8.477 1 94.06 200 CYS A O 1
ATOM 1550 N N . SER A 1 201 ? -13.438 -37.219 -7.445 1 95.25 201 SER A N 1
ATOM 1551 C CA . SER A 1 201 ? -14.367 -36.188 -7.949 1 95.25 201 SER A CA 1
ATOM 1552 C C . SER A 1 201 ? -14.203 -34.875 -7.207 1 95.25 201 SER A C 1
ATOM 1554 O O . SER A 1 201 ? -13.633 -34.844 -6.117 1 95.25 201 SER A O 1
ATOM 1556 N N . ALA A 1 202 ? -14.688 -33.812 -7.848 1 95.94 202 ALA A N 1
ATOM 1557 C CA . ALA A 1 202 ? -14.688 -32.5 -7.203 1 95.94 202 ALA A CA 1
ATOM 1558 C C . ALA A 1 202 ? -15.398 -32.562 -5.855 1 95.94 202 ALA A C 1
ATOM 1560 O O . ALA A 1 202 ? -14.961 -31.938 -4.891 1 95.94 202 ALA A O 1
ATOM 1561 N N . GLU A 1 203 ? -16.453 -33.281 -5.781 1 95.31 203 GLU A N 1
ATOM 1562 C CA . GLU A 1 203 ? -17.25 -33.406 -4.562 1 95.31 203 GLU A CA 1
ATOM 1563 C C . GLU A 1 203 ? -16.453 -34.094 -3.445 1 95.31 203 GLU A C 1
ATOM 1565 O O . GLU A 1 203 ? -16.453 -33.594 -2.309 1 95.31 203 GLU A O 1
ATOM 1570 N N . ALA A 1 204 ? -15.812 -35.156 -3.826 1 95.88 204 ALA A N 1
ATOM 1571 C CA . ALA A 1 204 ? -15.031 -35.906 -2.832 1 95.88 204 ALA A CA 1
ATOM 1572 C C . ALA A 1 204 ? -13.828 -35.094 -2.361 1 95.88 204 ALA A C 1
ATOM 1574 O O . ALA A 1 204 ? -13.523 -35.062 -1.168 1 95.88 204 ALA A O 1
ATOM 1575 N N . PHE A 1 205 ? -13.172 -34.531 -3.277 1 96.62 205 PHE A N 1
ATOM 1576 C CA . PHE A 1 205 ? -12.023 -33.688 -2.959 1 96.62 205 PHE A CA 1
ATOM 1577 C C . PHE A 1 205 ? -12.438 -32.5 -2.102 1 96.62 205 PHE A C 1
ATOM 1579 O O . PHE A 1 205 ? -11.781 -32.188 -1.103 1 96.62 205 PHE A O 1
ATOM 1586 N N . GLY A 1 206 ? -13.539 -31.859 -2.445 1 97.06 206 GLY A N 1
ATOM 1587 C CA . GLY A 1 206 ? -14.086 -30.75 -1.678 1 97.06 206 GLY A CA 1
ATOM 1588 C C . GLY A 1 206 ? -14.523 -31.156 -0.281 1 97.06 206 GLY A C 1
ATOM 1589 O O . GLY A 1 206 ? -14.359 -30.375 0.67 1 97.06 206 GLY A O 1
ATOM 1590 N N . ALA A 1 207 ? -15.102 -32.312 -0.198 1 97.31 207 ALA A N 1
ATOM 1591 C CA . ALA A 1 207 ? -15.523 -32.812 1.107 1 97.31 207 ALA A CA 1
ATOM 1592 C C . ALA A 1 207 ? -14.328 -33 2.035 1 97.31 207 ALA A C 1
ATOM 1594 O O . ALA A 1 207 ? -14.414 -32.719 3.236 1 97.31 207 ALA A O 1
ATOM 1595 N N . TRP A 1 208 ? -13.305 -33.531 1.488 1 97.69 208 TRP A N 1
ATOM 1596 C CA . TRP A 1 208 ? -12.078 -33.656 2.264 1 97.69 208 TRP A CA 1
ATOM 1597 C C . TRP A 1 208 ? -11.594 -32.312 2.781 1 97.69 208 TRP A C 1
ATOM 1599 O O . TRP A 1 208 ? -11.328 -32.156 3.975 1 97.69 208 TRP A O 1
ATOM 1609 N N . MET A 1 209 ? -11.492 -31.312 1.934 1 97.75 209 MET A N 1
ATOM 1610 C CA . MET A 1 209 ? -11.008 -30 2.33 1 97.75 209 MET A CA 1
ATOM 1611 C C . MET A 1 209 ? -11.969 -29.344 3.322 1 97.75 209 MET A C 1
ATOM 1613 O O . MET A 1 209 ? -11.539 -28.656 4.246 1 97.75 209 MET A O 1
ATOM 1617 N N . SER A 1 210 ? -13.266 -29.578 3.115 1 98.25 210 SER A N 1
ATOM 1618 C CA . SER A 1 210 ? -14.281 -29.109 4.055 1 98.25 210 SER A CA 1
ATOM 1619 C C . SER A 1 210 ? -14.039 -29.656 5.453 1 98.25 210 SER A C 1
ATOM 1621 O O . SER A 1 210 ? -14.172 -28.938 6.445 1 98.25 210 SER A O 1
ATOM 1623 N N . ALA A 1 211 ? -13.734 -30.891 5.48 1 98.38 211 ALA A N 1
ATOM 1624 C CA . ALA A 1 211 ? -13.469 -31.531 6.766 1 98.38 211 ALA A CA 1
ATOM 1625 C C . ALA A 1 211 ? -12.266 -30.906 7.457 1 98.38 211 ALA A C 1
ATOM 1627 O O . ALA A 1 211 ? -12.242 -30.75 8.68 1 98.38 211 ALA A O 1
ATOM 1628 N N . GLU A 1 212 ? -11.266 -30.594 6.719 1 98.38 212 GLU A N 1
ATOM 1629 C CA . GLU A 1 212 ? -10.086 -29.938 7.27 1 98.38 212 GLU A CA 1
ATOM 1630 C C . GLU A 1 212 ? -10.414 -28.562 7.816 1 98.38 212 GLU A C 1
ATOM 1632 O O . GLU A 1 212 ? -9.883 -28.156 8.859 1 98.38 212 GLU A O 1
ATOM 1637 N N . VAL A 1 213 ? -11.281 -27.797 7.156 1 98.62 213 VAL A N 1
ATOM 1638 C CA . VAL A 1 213 ? -11.727 -26.484 7.621 1 98.62 213 VAL A CA 1
ATOM 1639 C C . VAL A 1 213 ? -12.516 -26.641 8.922 1 98.62 213 VAL A C 1
ATOM 1641 O O . VAL A 1 213 ? -12.32 -25.875 9.867 1 98.62 213 VAL A O 1
ATOM 1644 N N . ARG A 1 214 ? -13.406 -27.625 8.969 1 98.75 214 ARG A N 1
ATOM 1645 C CA . ARG A 1 214 ? -14.188 -27.875 10.172 1 98.75 214 ARG A CA 1
ATOM 1646 C C . ARG A 1 214 ? -13.273 -28.172 11.359 1 98.75 214 ARG A C 1
ATOM 1648 O O . ARG A 1 214 ? -13.516 -27.703 12.477 1 98.75 214 ARG A O 1
ATOM 1655 N N . LYS A 1 215 ? -12.242 -29 11.102 1 98.69 215 LYS A N 1
ATOM 1656 C CA . LYS A 1 215 ? -11.273 -29.312 12.148 1 98.69 215 LYS A CA 1
ATOM 1657 C C . LYS A 1 215 ? -10.586 -28.047 12.656 1 98.69 215 LYS A C 1
ATOM 1659 O O . LYS A 1 215 ? -10.367 -27.891 13.859 1 98.69 215 LYS A O 1
ATOM 1664 N N . ALA A 1 216 ? -10.188 -27.203 11.734 1 98.69 216 ALA A N 1
ATOM 1665 C CA . ALA A 1 216 ? -9.508 -25.953 12.078 1 98.69 216 ALA A CA 1
ATOM 1666 C C . ALA A 1 216 ? -10.414 -25.047 12.906 1 98.69 216 ALA A C 1
ATOM 1668 O O . ALA A 1 216 ? -9.977 -24.438 13.883 1 98.69 216 ALA A O 1
ATOM 1669 N N . VAL A 1 217 ? -11.672 -24.906 12.531 1 98.69 217 VAL A N 1
ATOM 1670 C CA . VAL A 1 217 ? -12.625 -24.062 13.25 1 98.69 217 VAL A CA 1
ATOM 1671 C C . VAL A 1 217 ? -12.875 -24.641 14.641 1 98.69 217 VAL A C 1
ATOM 1673 O O . VAL A 1 217 ? -12.977 -23.891 15.617 1 98.69 217 VAL A O 1
ATOM 1676 N N . ALA A 1 218 ? -13 -25.938 14.719 1 98.56 218 ALA A N 1
ATOM 1677 C CA . ALA A 1 218 ? -13.18 -26.578 16.016 1 98.56 218 ALA A CA 1
ATOM 1678 C C . ALA A 1 218 ? -12.016 -26.266 16.953 1 98.56 218 ALA A C 1
ATOM 1680 O O . ALA A 1 218 ? -12.219 -26.016 18.141 1 98.56 218 ALA A O 1
ATOM 1681 N N . ASP A 1 219 ? -10.844 -26.344 16.406 1 98.5 219 ASP A N 1
ATOM 1682 C CA . ASP A 1 219 ? -9.672 -26 17.203 1 98.5 219 ASP A CA 1
ATOM 1683 C C . ASP A 1 219 ? -9.727 -24.531 17.656 1 98.5 219 ASP A C 1
ATOM 1685 O O . ASP A 1 219 ? -9.383 -24.219 18.797 1 98.5 219 ASP A O 1
ATOM 1689 N N . MET A 1 220 ? -10.102 -23.641 16.766 1 98.19 220 MET A N 1
ATOM 1690 C CA . MET A 1 220 ? -10.266 -22.234 17.109 1 98.19 220 MET A CA 1
ATOM 1691 C C . MET A 1 220 ? -11.242 -22.062 18.266 1 98.19 220 MET A C 1
ATOM 1693 O O . MET A 1 220 ? -10.938 -21.406 19.25 1 98.19 220 MET A O 1
ATOM 1697 N N . GLU A 1 221 ? -12.305 -22.703 18.156 1 97.69 221 GLU A N 1
ATOM 1698 C CA . GLU A 1 221 ? -13.336 -22.594 19.172 1 97.69 221 GLU A CA 1
ATOM 1699 C C . GLU A 1 221 ? -12.828 -23.109 20.531 1 97.69 221 GLU A C 1
ATOM 1701 O O . GLU A 1 221 ? -13.117 -22.5 21.562 1 97.69 221 GLU A O 1
ATOM 1706 N N . ARG A 1 222 ? -12.125 -24.156 20.547 1 97.69 222 ARG A N 1
ATOM 1707 C CA . ARG A 1 222 ? -11.57 -24.734 21.766 1 97.69 222 ARG A CA 1
ATOM 1708 C C . ARG A 1 222 ? -10.617 -23.75 22.453 1 97.69 222 ARG A C 1
ATOM 1710 O O . ARG A 1 222 ? -10.414 -23.812 23.656 1 97.69 222 ARG A O 1
ATOM 1717 N N . HIS A 1 223 ? -10.078 -22.891 21.672 1 97.5 223 HIS A N 1
ATOM 1718 C CA . HIS A 1 223 ? -9.133 -21.922 22.203 1 97.5 223 HIS A CA 1
ATOM 1719 C C . HIS A 1 223 ? -9.789 -20.547 22.375 1 97.5 223 HIS A C 1
ATOM 1721 O O . HIS A 1 223 ? -9.102 -19.547 22.547 1 97.5 223 HIS A O 1
ATOM 1727 N N . GLY A 1 224 ? -11.086 -20.5 22.125 1 97.56 224 GLY A N 1
ATOM 1728 C CA . GLY A 1 224 ? -11.844 -19.281 22.359 1 97.56 224 GLY A CA 1
ATOM 1729 C C . GLY A 1 224 ? -11.75 -18.281 21.219 1 97.56 224 GLY A C 1
ATOM 1730 O O . GLY A 1 224 ? -11.977 -17.094 21.406 1 97.56 224 GLY A O 1
ATOM 1731 N N . VAL A 1 225 ? -11.305 -18.734 20.109 1 98.31 225 VAL A N 1
ATOM 1732 C CA . VAL A 1 225 ? -11.203 -17.875 18.922 1 98.31 225 VAL A CA 1
ATOM 1733 C C . VAL A 1 225 ? -12.422 -18.062 18.031 1 98.31 225 VAL A C 1
ATOM 1735 O O . VAL A 1 225 ? -12.703 -19.188 17.578 1 98.31 225 VAL A O 1
ATOM 1738 N N . LYS A 1 226 ? -13.211 -17 17.859 1 98.56 226 LYS A N 1
ATOM 1739 C CA . LYS A 1 226 ? -14.359 -17.062 16.969 1 98.56 226 LYS A CA 1
ATOM 1740 C C . LYS A 1 226 ? -13.914 -16.953 15.508 1 98.56 226 LYS A C 1
ATOM 1742 O O . LYS A 1 226 ? -13.156 -16.047 15.148 1 98.56 226 LYS A O 1
ATOM 1747 N N . PHE A 1 227 ? -14.375 -17.938 14.68 1 98.62 227 PHE A N 1
ATOM 1748 C CA . PHE A 1 227 ? -14.039 -18.016 13.266 1 98.62 227 PHE A CA 1
ATOM 1749 C C . PHE A 1 227 ? -14.57 -16.812 12.508 1 98.62 227 PHE A C 1
ATOM 1751 O O . PHE A 1 227 ? -15.719 -16.406 12.695 1 98.62 227 PHE A O 1
ATOM 1758 N N . ALA A 1 228 ? -13.664 -16.188 11.617 1 98.75 228 ALA A N 1
ATOM 1759 C CA . ALA A 1 228 ? -14.07 -15 10.859 1 98.75 228 ALA A CA 1
ATOM 1760 C C . ALA A 1 228 ? -14.039 -15.273 9.359 1 98.75 228 ALA A C 1
ATOM 1762 O O . ALA A 1 228 ? -14.969 -14.906 8.641 1 98.75 228 ALA A O 1
ATOM 1763 N N . ALA A 1 229 ? -12.93 -15.922 8.914 1 98.88 229 ALA A N 1
ATOM 1764 C CA . ALA A 1 229 ? -12.812 -15.93 7.461 1 98.88 229 ALA A CA 1
ATOM 1765 C C . ALA A 1 229 ? -11.93 -17.078 6.992 1 98.88 229 ALA A C 1
ATOM 1767 O O . ALA A 1 229 ? -11.023 -17.516 7.707 1 98.88 229 ALA A O 1
ATOM 1768 N N . PHE A 1 230 ? -12.242 -17.688 5.875 1 98.81 230 PHE A N 1
ATOM 1769 C CA . PHE A 1 230 ? -11.336 -18.469 5.043 1 98.81 230 PHE A CA 1
ATOM 1770 C C . PHE A 1 230 ? -10.758 -17.625 3.92 1 98.81 230 PHE A C 1
ATOM 1772 O O . PHE A 1 230 ? -11.492 -17.094 3.084 1 98.81 230 PHE A O 1
ATOM 1779 N N . LEU A 1 231 ? -9.508 -17.312 3.967 1 98.81 231 LEU A N 1
ATOM 1780 C CA . LEU A 1 231 ? -8.773 -16.531 2.984 1 98.81 231 LEU A CA 1
ATOM 1781 C C . LEU A 1 231 ? -7.953 -17.422 2.068 1 98.81 231 LEU A C 1
ATOM 1783 O O . LEU A 1 231 ? -7.035 -18.109 2.523 1 98.81 231 LEU A O 1
ATOM 1787 N N . ALA A 1 232 ? -8.25 -17.375 0.728 1 97.88 232 ALA A N 1
ATOM 1788 C CA . ALA A 1 232 ? -7.555 -18.297 -0.165 1 97.88 232 ALA A CA 1
ATOM 1789 C C . ALA A 1 232 ? -7.449 -17.719 -1.574 1 97.88 232 ALA A C 1
ATOM 1791 O O . ALA A 1 232 ? -8.359 -17.031 -2.041 1 97.88 232 ALA A O 1
ATOM 1792 N N . ASP A 1 233 ? -6.359 -18 -2.18 1 96.62 233 ASP A N 1
ATOM 1793 C CA . ASP A 1 233 ? -6.188 -17.875 -3.625 1 96.62 233 ASP A CA 1
ATOM 1794 C C . ASP A 1 233 ? -6.965 -18.969 -4.367 1 96.62 233 ASP A C 1
ATOM 1796 O O . ASP A 1 233 ? -6.867 -20.141 -4.023 1 96.62 233 ASP A O 1
ATOM 1800 N N . SER A 1 234 ? -7.684 -18.672 -5.402 1 96.56 234 SER A N 1
ATOM 1801 C CA . SER A 1 234 ? -8.695 -19.562 -5.965 1 96.56 234 SER A CA 1
ATOM 1802 C C . SER A 1 234 ? -8.055 -20.719 -6.711 1 96.56 234 SER A C 1
ATOM 1804 O O . SER A 1 234 ? -8.727 -21.703 -7.023 1 96.56 234 SER A O 1
ATOM 1806 N N . ILE A 1 235 ? -6.789 -20.641 -6.984 1 96.75 235 ILE A N 1
ATOM 1807 C CA . ILE A 1 235 ? -6.148 -21.781 -7.617 1 96.75 235 ILE A CA 1
ATOM 1808 C C . ILE A 1 235 ? -4.934 -22.219 -6.797 1 96.75 235 ILE A C 1
ATOM 1810 O O . ILE A 1 235 ? -4.121 -23.016 -7.258 1 96.75 235 ILE A O 1
ATOM 1814 N N . PHE A 1 236 ? -4.738 -21.578 -5.625 1 97.62 236 PHE A N 1
ATOM 1815 C CA . PHE A 1 236 ? -3.678 -21.922 -4.684 1 97.62 236 PHE A CA 1
ATOM 1816 C C . PHE A 1 236 ? -2.311 -21.812 -5.348 1 97.62 236 PHE A C 1
ATOM 1818 O O . PHE A 1 236 ? -1.524 -22.766 -5.312 1 97.62 236 PHE A O 1
ATOM 1825 N N . SER A 1 237 ? -2.035 -20.594 -5.863 1 96.12 237 SER A N 1
ATOM 1826 C CA . SER A 1 237 ? -0.875 -20.312 -6.699 1 96.12 237 SER A CA 1
ATOM 1827 C C . SER A 1 237 ? 0.426 -20.531 -5.934 1 96.12 237 SER A C 1
ATOM 1829 O O . SER A 1 237 ? 1.357 -21.156 -6.449 1 96.12 237 SER A O 1
ATOM 1831 N N . SER A 1 238 ? 0.508 -20.016 -4.73 1 95 238 SER A N 1
ATOM 1832 C CA . SER A 1 238 ? 1.724 -20.125 -3.932 1 95 238 SER A CA 1
ATOM 1833 C C . SER A 1 238 ? 1.926 -21.547 -3.434 1 95 238 SER A C 1
ATOM 1835 O O . SER A 1 238 ? 3.061 -21.984 -3.24 1 95 238 SER A O 1
ATOM 1837 N N . ASP A 1 239 ? 0.818 -22.281 -3.264 1 96.19 239 ASP A N 1
ATOM 1838 C CA . ASP A 1 239 ? 0.87 -23.656 -2.768 1 96.19 239 ASP A CA 1
ATOM 1839 C C . ASP A 1 239 ? 1.452 -24.609 -3.818 1 96.19 239 ASP A C 1
ATOM 1841 O O . ASP A 1 239 ? 2.082 -25.609 -3.479 1 96.19 239 ASP A O 1
ATOM 1845 N N . GLY A 1 240 ? 1.267 -24.281 -5.039 1 96.56 240 GLY A N 1
ATOM 1846 C CA . GLY A 1 240 ? 1.753 -25.172 -6.09 1 96.56 240 GLY A CA 1
ATOM 1847 C C . GLY A 1 240 ? 0.819 -25.25 -7.281 1 96.56 240 GLY A C 1
ATOM 1848 O O . GLY A 1 240 ? 0.917 -26.172 -8.086 1 96.56 240 GLY A O 1
ATOM 1849 N N . VAL A 1 241 ? -0.163 -24.375 -7.395 1 97.44 241 VAL A N 1
ATOM 1850 C CA . VAL A 1 241 ? -1.085 -24.234 -8.516 1 97.44 241 VAL A CA 1
ATOM 1851 C C . VAL A 1 241 ? -2.006 -25.453 -8.578 1 97.44 241 VAL A C 1
ATOM 1853 O O . VAL A 1 241 ? -1.745 -26.406 -9.328 1 97.44 241 VAL A O 1
ATOM 1856 N N . TYR A 1 242 ? -3.135 -25.391 -7.965 1 97.19 242 TYR A N 1
ATOM 1857 C CA . TYR A 1 242 ? -4.066 -26.5 -7.898 1 97.19 242 TYR A CA 1
ATOM 1858 C C . TYR A 1 242 ? -5.465 -26.078 -8.328 1 97.19 242 TYR A C 1
ATOM 1860 O O . TYR A 1 242 ? -6.387 -26.031 -7.516 1 97.19 242 TYR A O 1
ATOM 1868 N N . PRO A 1 243 ? -5.672 -25.844 -9.633 1 96.06 243 PRO A N 1
ATOM 1869 C CA . PRO A 1 243 ? -6.969 -25.359 -10.125 1 96.06 243 PRO A CA 1
ATOM 1870 C C . PRO A 1 243 ? -7.992 -26.484 -10.273 1 96.06 243 PRO A C 1
ATOM 1872 O O . PRO A 1 243 ? -9.188 -26.219 -10.406 1 96.06 243 PRO A O 1
ATOM 1875 N N . ASP A 1 244 ? -7.633 -27.766 -10.305 1 94.69 244 ASP A N 1
ATOM 1876 C CA . ASP A 1 244 ? -8.5 -28.906 -10.57 1 94.69 244 ASP A CA 1
ATOM 1877 C C . ASP A 1 244 ? -8.609 -29.828 -9.352 1 94.69 244 ASP A C 1
ATOM 1879 O O . ASP A 1 244 ? -7.699 -29.859 -8.523 1 94.69 244 ASP A O 1
ATOM 1883 N N . PRO A 1 245 ? -9.68 -30.656 -9.227 1 95.44 245 PRO A N 1
ATOM 1884 C CA . PRO A 1 245 ? -10.805 -30.641 -10.172 1 95.44 245 PRO A CA 1
ATOM 1885 C C . PRO A 1 245 ? -11.695 -29.422 -10 1 95.44 245 PRO A C 1
ATOM 1887 O O . PRO A 1 245 ? -11.898 -28.938 -8.883 1 95.44 245 PRO A O 1
ATOM 1890 N N . VAL A 1 246 ? -12.188 -28.922 -11.055 1 96.06 246 VAL A N 1
ATOM 1891 C CA . VAL A 1 246 ? -13.047 -27.734 -11.023 1 96.06 246 VAL A CA 1
ATOM 1892 C C . VAL A 1 246 ? -14.289 -28.031 -10.18 1 96.06 246 VAL A C 1
ATOM 1894 O O . VAL A 1 246 ? -14.891 -29.094 -10.297 1 96.06 246 VAL A O 1
ATOM 1897 N N . GLY A 1 247 ? -14.617 -27.109 -9.289 1 95.88 247 GLY A N 1
ATOM 1898 C CA . GLY A 1 247 ? -15.828 -27.234 -8.484 1 95.88 247 GLY A CA 1
ATOM 1899 C C . GLY A 1 247 ? -15.562 -27.703 -7.066 1 95.88 247 GLY A C 1
ATOM 1900 O O . GLY A 1 247 ? -16.453 -27.672 -6.219 1 95.88 247 GLY A O 1
ATOM 1901 N N . TYR A 1 248 ? -14.32 -28.078 -6.738 1 95.88 248 TYR A N 1
ATOM 1902 C CA . TYR A 1 248 ? -14.039 -28.703 -5.449 1 95.88 248 TYR A CA 1
ATOM 1903 C C . TYR A 1 248 ? -14.133 -27.672 -4.32 1 95.88 248 TYR A C 1
ATOM 1905 O O . TYR A 1 248 ? -14.234 -28.047 -3.148 1 95.88 248 TYR A O 1
ATOM 1913 N N . LEU A 1 249 ? -14.219 -26.344 -4.617 1 96.81 249 LEU A N 1
ATOM 1914 C CA . LEU A 1 249 ? -14.234 -25.328 -3.572 1 96.81 249 LEU A CA 1
ATOM 1915 C C . LEU A 1 249 ? -15.656 -25.078 -3.09 1 96.81 249 LEU A C 1
ATOM 1917 O O . LEU A 1 249 ? -15.859 -24.469 -2.039 1 96.81 249 LEU A O 1
ATOM 1921 N N . GLN A 1 250 ? -16.672 -25.516 -3.846 1 95.88 250 GLN A N 1
ATOM 1922 C CA . GLN A 1 250 ? -18.047 -25.25 -3.469 1 95.88 250 GLN A CA 1
ATOM 1923 C C . GLN A 1 250 ? -18.375 -25.812 -2.084 1 95.88 250 GLN A C 1
ATOM 1925 O O . GLN A 1 250 ? -18.844 -25.078 -1.211 1 95.88 250 GLN A O 1
ATOM 1930 N N . PRO A 1 251 ? -18.047 -27.141 -1.815 1 96.44 251 PRO A N 1
ATOM 1931 C CA . PRO A 1 251 ? -18.312 -27.656 -0.474 1 96.44 251 PRO A CA 1
ATOM 1932 C C . PRO A 1 251 ? -17.562 -26.906 0.616 1 96.44 251 PRO A C 1
ATOM 1934 O O . PRO A 1 251 ? -18.047 -26.766 1.739 1 96.44 251 PRO A O 1
ATOM 1937 N N . VAL A 1 252 ? -16.422 -26.422 0.341 1 97.56 252 VAL A N 1
ATOM 1938 C CA . VAL A 1 252 ? -15.594 -25.703 1.297 1 97.56 252 VAL A CA 1
ATOM 1939 C C . VAL A 1 252 ? -16.266 -24.375 1.663 1 97.56 252 VAL A C 1
ATOM 1941 O O . VAL A 1 252 ? -16.375 -24.031 2.844 1 97.56 252 VAL A O 1
ATOM 1944 N N . ILE A 1 253 ? -16.75 -23.656 0.672 1 96.25 253 ILE A N 1
ATOM 1945 C CA . ILE A 1 253 ? -17.391 -22.359 0.885 1 96.25 253 ILE A CA 1
ATOM 1946 C C . ILE A 1 253 ? -18.703 -22.562 1.637 1 96.25 253 ILE A C 1
ATOM 1948 O O . ILE A 1 253 ? -19.062 -21.766 2.512 1 96.25 253 ILE A O 1
ATOM 1952 N N . ASP A 1 254 ? -19.453 -23.609 1.272 1 97.5 254 ASP A N 1
ATOM 1953 C CA . ASP A 1 254 ? -20.656 -23.953 2.02 1 97.5 254 ASP A CA 1
ATOM 1954 C C . ASP A 1 254 ? -20.344 -24.156 3.5 1 97.5 254 ASP A C 1
ATOM 1956 O O . ASP A 1 254 ? -21.078 -23.672 4.367 1 97.5 254 ASP A O 1
ATOM 1960 N N . THR A 1 255 ? -19.312 -24.844 3.744 1 98.25 255 THR A N 1
ATOM 1961 C CA . THR A 1 255 ? -18.891 -25.109 5.113 1 98.25 255 THR A CA 1
ATOM 1962 C C . THR A 1 255 ? -18.5 -23.812 5.816 1 98.25 255 THR A C 1
ATOM 1964 O O . THR A 1 255 ? -18.844 -23.609 6.984 1 98.25 255 THR A O 1
ATOM 1967 N N . VAL A 1 256 ? -17.75 -22.938 5.164 1 98.5 256 VAL A N 1
ATOM 1968 C CA . VAL A 1 256 ? -17.344 -21.656 5.711 1 98.5 256 VAL A CA 1
ATOM 1969 C C . VAL A 1 256 ? -18.562 -20.859 6.148 1 98.5 256 VAL A C 1
ATOM 1971 O O . VAL A 1 256 ? -18.609 -20.328 7.258 1 98.5 256 VAL A O 1
ATOM 1974 N N . HIS A 1 257 ? -19.578 -20.812 5.316 1 98.31 257 HIS A N 1
ATOM 1975 C CA . HIS A 1 257 ? -20.812 -20.078 5.621 1 98.31 257 HIS A CA 1
ATOM 1976 C C . HIS A 1 257 ? -21.578 -20.75 6.75 1 98.31 257 HIS A C 1
ATOM 1978 O O . HIS A 1 257 ? -22.109 -20.062 7.633 1 98.31 257 HIS A O 1
ATOM 1984 N N . GLU A 1 258 ? -21.641 -22.062 6.66 1 98.44 258 GLU A N 1
ATOM 1985 C CA . GLU A 1 258 ? -22.312 -22.828 7.715 1 98.44 258 GLU A CA 1
ATOM 1986 C C . GLU A 1 258 ? -21.719 -22.5 9.086 1 98.44 258 GLU A C 1
ATOM 1988 O O . GLU A 1 258 ? -22.438 -22.422 10.078 1 98.44 258 GLU A O 1
ATOM 1993 N N . LEU A 1 259 ? -20.469 -22.297 9.125 1 98.5 259 LEU A N 1
ATOM 1994 C CA . LEU A 1 259 ? -19.75 -22.094 10.375 1 98.5 259 LEU A CA 1
ATOM 1995 C C . LEU A 1 259 ? -19.703 -20.625 10.742 1 98.5 259 LEU A C 1
ATOM 1997 O O . LEU A 1 259 ? -19.062 -20.234 11.727 1 98.5 259 LEU A O 1
ATOM 2001 N N . GLY A 1 260 ? -20.328 -19.766 9.938 1 98.06 260 GLY A N 1
ATOM 2002 C CA . GLY A 1 260 ? -20.516 -18.359 10.273 1 98.06 260 GLY A CA 1
ATOM 2003 C C . GLY A 1 260 ? -19.391 -17.469 9.75 1 98.06 260 GLY A C 1
ATOM 2004 O O . GLY A 1 260 ? -19.266 -16.312 10.172 1 98.06 260 GLY A O 1
ATOM 2005 N N . GLY A 1 261 ? -18.547 -18 8.852 1 98.38 261 GLY A N 1
ATOM 2006 C CA . GLY A 1 261 ? -17.422 -17.219 8.344 1 98.38 261 GLY A CA 1
ATOM 2007 C C . GLY A 1 261 ? -17.688 -16.594 6.988 1 98.38 261 GLY A C 1
ATOM 2008 O O . GLY A 1 261 ? -18.781 -16.766 6.426 1 98.38 261 GLY A O 1
ATOM 2009 N N . VAL A 1 262 ? -16.672 -15.812 6.566 1 97.81 262 VAL A N 1
ATOM 2010 C CA . VAL A 1 262 ? -16.641 -15.133 5.273 1 97.81 262 VAL A CA 1
ATOM 2011 C C . VAL A 1 262 ? -15.555 -15.758 4.395 1 97.81 262 VAL A C 1
ATOM 2013 O O . VAL A 1 262 ? -14.477 -16.109 4.879 1 97.81 262 VAL A O 1
ATOM 2016 N N . TRP A 1 263 ? -15.938 -15.961 3.164 1 98.06 263 TRP A N 1
ATOM 2017 C CA . TRP A 1 263 ? -14.898 -16.391 2.234 1 98.06 263 TRP A CA 1
ATOM 2018 C C . TRP A 1 263 ? -14.273 -15.188 1.524 1 98.06 263 TRP A C 1
ATOM 2020 O O . TRP A 1 263 ? -14.977 -14.406 0.875 1 98.06 263 TRP A O 1
ATOM 2030 N N . ILE A 1 264 ? -13.023 -15.008 1.6 1 98.81 264 ILE A N 1
ATOM 2031 C CA . ILE A 1 264 ? -12.25 -13.992 0.895 1 98.81 264 ILE A CA 1
ATOM 2032 C C . ILE A 1 264 ? -11.484 -14.633 -0.264 1 98.81 264 ILE A C 1
ATOM 2034 O O . ILE A 1 264 ? -10.539 -15.391 -0.049 1 98.81 264 ILE A O 1
ATOM 2038 N N . ALA A 1 265 ? -11.898 -14.336 -1.461 1 98.81 265 ALA A N 1
ATOM 2039 C CA . ALA A 1 265 ? -11.188 -14.812 -2.645 1 98.81 265 ALA A CA 1
ATOM 2040 C C . ALA A 1 265 ? -10.031 -13.883 -3.002 1 98.81 265 ALA A C 1
ATOM 2042 O O . ALA A 1 265 ? -10.242 -12.781 -3.52 1 98.81 265 ALA A O 1
ATOM 2043 N N . ASP A 1 266 ? -8.844 -14.32 -2.699 1 98.69 266 ASP A N 1
ATOM 2044 C CA . ASP A 1 266 ? -7.648 -13.594 -3.092 1 98.69 266 ASP A CA 1
ATOM 2045 C C . ASP A 1 266 ? -7.316 -13.828 -4.562 1 98.69 266 ASP A C 1
ATOM 2047 O O . ASP A 1 266 ? -6.738 -14.859 -4.918 1 98.69 266 ASP A O 1
ATOM 2051 N N . GLU A 1 267 ? -7.641 -12.867 -5.402 1 98.5 267 GLU A N 1
ATOM 2052 C CA . GLU A 1 267 ? -7.484 -12.984 -6.852 1 98.5 267 GLU A CA 1
ATOM 2053 C C . GLU A 1 267 ? -6.273 -12.195 -7.34 1 98.5 267 GLU A C 1
ATOM 2055 O O . GLU A 1 267 ? -6.164 -11.891 -8.531 1 98.5 267 GLU A O 1
ATOM 2060 N N . VAL A 1 268 ? -5.363 -11.859 -6.434 1 98.19 268 VAL A N 1
ATOM 2061 C CA . VAL A 1 268 ? -4.152 -11.109 -6.754 1 98.19 268 VAL A CA 1
ATOM 2062 C C . VAL A 1 268 ? -3.348 -11.852 -7.82 1 98.19 268 VAL A C 1
ATOM 2064 O O . VAL A 1 268 ? -2.734 -11.234 -8.688 1 98.19 268 VAL A O 1
ATOM 2067 N N . GLN A 1 269 ? -3.381 -13.156 -7.789 1 96.88 269 GLN A N 1
ATOM 2068 C CA . GLN A 1 269 ? -2.605 -13.906 -8.773 1 96.88 269 GLN A CA 1
ATOM 2069 C C . GLN A 1 269 ? -3.514 -14.531 -9.828 1 96.88 269 GLN A C 1
ATOM 2071 O O . GLN A 1 269 ? -3.236 -14.453 -11.023 1 96.88 269 GLN A O 1
ATOM 2076 N N . PRO A 1 270 ? -4.594 -15.148 -9.5 1 96.88 270 PRO A N 1
ATOM 2077 C CA . PRO A 1 270 ? -5.324 -15.93 -10.5 1 96.88 270 PRO A CA 1
ATOM 2078 C C . PRO A 1 270 ? -6.367 -15.109 -11.25 1 96.88 270 PRO A C 1
ATOM 2080 O O . PRO A 1 270 ? -6.945 -15.578 -12.234 1 96.88 270 PRO A O 1
ATOM 2083 N N . GLY A 1 271 ? -6.68 -13.891 -10.859 1 97 271 GLY A N 1
ATOM 2084 C CA . GLY A 1 271 ? -7.719 -13.102 -11.5 1 97 271 GLY A CA 1
ATOM 2085 C C . GLY A 1 271 ? -7.281 -12.5 -12.82 1 97 271 GLY A C 1
ATOM 2086 O O . GLY A 1 271 ? -6.191 -12.805 -13.312 1 97 271 GLY A O 1
ATOM 2087 N N . PHE A 1 272 ? -8.227 -11.797 -13.477 1 97.69 272 PHE A N 1
ATOM 2088 C CA . PHE A 1 272 ? -7.961 -11.031 -14.695 1 97.69 272 PHE A CA 1
ATOM 2089 C C . PHE A 1 272 ? -7.637 -11.961 -15.859 1 97.69 272 PHE A C 1
ATOM 2091 O O . PHE A 1 272 ? -6.617 -11.781 -16.531 1 97.69 272 PHE A O 1
ATOM 2098 N N . THR A 1 273 ? -8.391 -12.938 -16.109 1 97.69 273 THR A N 1
ATOM 2099 C CA . THR A 1 273 ? -8.484 -13.812 -17.281 1 97.69 273 THR A CA 1
ATOM 2100 C C . THR A 1 273 ? -7.316 -14.789 -17.312 1 97.69 273 THR A C 1
ATOM 2102 O O . THR A 1 273 ? -7.148 -15.523 -18.297 1 97.69 273 THR A O 1
ATOM 2105 N N . ARG A 1 274 ? -6.527 -14.828 -16.266 1 97.44 274 ARG A N 1
ATOM 2106 C CA . ARG A 1 274 ? -5.297 -15.609 -16.188 1 97.44 274 ARG A CA 1
ATOM 2107 C C . ARG A 1 274 ? -5.578 -17.094 -16.406 1 97.44 274 ARG A C 1
ATOM 2109 O O . ARG A 1 274 ? -4.805 -17.797 -17.062 1 97.44 274 ARG A O 1
ATOM 2116 N N . THR A 1 275 ? -6.73 -17.594 -15.906 1 97.56 275 THR A N 1
ATOM 2117 C CA . THR A 1 275 ? -7.039 -19.016 -15.914 1 97.56 275 THR A CA 1
ATOM 2118 C C . THR A 1 275 ? -7.66 -19.422 -17.25 1 97.56 275 THR A C 1
ATOM 2120 O O . THR A 1 275 ? -7.781 -20.609 -17.547 1 97.56 275 THR A O 1
ATOM 2123 N N . GLY A 1 276 ? -8.055 -18.406 -18.062 1 97.69 276 GLY A N 1
ATOM 2124 C CA . GLY A 1 276 ? -8.531 -18.672 -19.406 1 97.69 276 GLY A CA 1
ATOM 2125 C C . GLY A 1 276 ? -10 -19.047 -19.453 1 97.69 276 GLY A C 1
ATOM 2126 O O . GLY A 1 276 ? -10.641 -18.938 -20.5 1 97.69 276 GLY A O 1
ATOM 2127 N N . ASP A 1 277 ? -10.602 -19.453 -18.359 1 96.31 277 ASP A N 1
ATOM 2128 C CA . ASP A 1 277 ? -11.969 -19.953 -18.359 1 96.31 277 ASP A CA 1
ATOM 2129 C C . ASP A 1 277 ? -12.953 -18.875 -17.906 1 96.31 277 ASP A C 1
ATOM 2131 O O . ASP A 1 277 ? -14.133 -18.906 -18.266 1 96.31 277 ASP A O 1
ATOM 2135 N N . ALA A 1 278 ? -12.477 -18.047 -17.125 1 96.69 278 ALA A N 1
ATOM 2136 C CA . ALA A 1 278 ? -13.273 -16.938 -16.594 1 96.69 278 ALA A CA 1
ATOM 2137 C C . ALA A 1 278 ? -12.391 -15.734 -16.266 1 96.69 278 ALA A C 1
ATOM 2139 O O . ALA A 1 278 ? -11.164 -15.852 -16.234 1 96.69 278 ALA A O 1
ATOM 2140 N N . PHE A 1 279 ? -13.039 -14.625 -16.078 1 98 279 PHE A N 1
ATOM 2141 C CA . PHE A 1 279 ? -12.297 -13.414 -15.734 1 98 279 PHE A CA 1
ATOM 2142 C C . PHE A 1 279 ? -11.625 -13.562 -14.375 1 98 279 PHE A C 1
ATOM 2144 O O . PHE A 1 279 ? -10.5 -13.094 -14.18 1 98 279 PHE A O 1
ATOM 2151 N N . TRP A 1 280 ? -12.336 -14.18 -13.492 1 98.25 280 TRP A N 1
ATOM 2152 C CA . TRP A 1 280 ? -11.852 -14.383 -12.133 1 98.25 280 TRP A CA 1
ATOM 2153 C C . TRP A 1 280 ? -11.617 -15.859 -11.852 1 98.25 280 TRP A C 1
ATOM 2155 O O . TRP A 1 280 ? -12.352 -16.719 -12.352 1 98.25 280 TRP A O 1
ATOM 2165 N N . GLY A 1 281 ? -10.57 -16.141 -10.969 1 97.38 281 GLY A N 1
ATOM 2166 C CA . GLY A 1 281 ? -10.266 -17.516 -10.594 1 97.38 281 GLY A CA 1
ATOM 2167 C C . GLY A 1 281 ? -11.406 -18.203 -9.875 1 97.38 281 GLY A C 1
ATOM 2168 O O . GLY A 1 281 ? -11.648 -19.391 -10.094 1 97.38 281 GLY A O 1
ATOM 2169 N N . PHE A 1 282 ? -12.125 -17.484 -9 1 97.69 282 PHE A N 1
ATOM 2170 C CA . PHE A 1 282 ? -13.219 -18.094 -8.258 1 97.69 282 PHE A CA 1
ATOM 2171 C C . PHE A 1 282 ? -14.359 -18.484 -9.188 1 97.69 282 PHE A C 1
ATOM 2173 O O . PHE A 1 282 ? -15.094 -19.438 -8.914 1 97.69 282 PHE A O 1
ATOM 2180 N N . GLU A 1 283 ? -14.531 -17.797 -10.305 1 97.38 283 GLU A N 1
ATOM 2181 C CA . GLU A 1 283 ? -15.586 -18.094 -11.258 1 97.38 283 GLU A CA 1
ATOM 2182 C C . GLU A 1 283 ? -15.32 -19.422 -11.969 1 97.38 283 GLU A C 1
ATOM 2184 O O . GLU A 1 283 ? -16.266 -20.141 -12.32 1 97.38 283 GLU A O 1
ATOM 2189 N N . ARG A 1 284 ? -14.086 -19.719 -12.211 1 95.5 284 ARG A N 1
ATOM 2190 C CA . ARG A 1 284 ? -13.719 -21.016 -12.758 1 95.5 284 ARG A CA 1
ATOM 2191 C C . ARG A 1 284 ? -14.25 -22.156 -11.883 1 95.5 284 ARG A C 1
ATOM 2193 O O . ARG A 1 284 ? -14.625 -23.203 -12.398 1 95.5 284 ARG A O 1
ATOM 2200 N N . GLN A 1 285 ? -14.328 -21.922 -10.586 1 94.75 285 GLN A N 1
ATOM 2201 C CA . GLN A 1 285 ? -14.781 -22.906 -9.617 1 94.75 285 GLN A CA 1
ATOM 2202 C C . GLN A 1 285 ? -16.297 -22.859 -9.445 1 94.75 285 GLN A C 1
ATOM 2204 O O . GLN A 1 285 ? -16.859 -23.656 -8.695 1 94.75 285 GLN A O 1
ATOM 2209 N N . GLY A 1 286 ? -16.953 -21.891 -10.125 1 94.25 286 GLY A N 1
ATOM 2210 C CA . GLY A 1 286 ? -18.391 -21.75 -10.07 1 94.25 286 GLY A CA 1
ATOM 2211 C C . GLY A 1 286 ? -18.891 -21.234 -8.734 1 94.25 286 GLY A C 1
ATOM 2212 O O . GLY A 1 286 ? -20 -21.562 -8.305 1 94.25 286 GLY A O 1
ATOM 2213 N N . ILE A 1 287 ? -18.094 -20.484 -8.055 1 95.19 287 ILE A N 1
ATOM 2214 C CA . ILE A 1 287 ? -18.469 -20.047 -6.715 1 95.19 287 ILE A CA 1
ATOM 2215 C C . ILE A 1 287 ? -18.547 -18.516 -6.68 1 95.19 287 ILE A C 1
ATOM 2217 O O . ILE A 1 287 ? -18.016 -17.844 -7.566 1 95.19 287 ILE A O 1
ATOM 2221 N N . VAL A 1 288 ? -19.312 -17.953 -5.738 1 96.94 288 VAL A N 1
ATOM 2222 C CA . VAL A 1 288 ? -19.453 -16.516 -5.488 1 96.94 288 VAL A CA 1
ATOM 2223 C C . VAL A 1 288 ? -18.859 -16.172 -4.125 1 96.94 288 VAL A C 1
ATOM 2225 O O . VAL A 1 288 ? -19.359 -16.594 -3.088 1 96.94 288 VAL A O 1
ATOM 2228 N N . PRO A 1 289 ? -17.781 -15.438 -4.102 1 97.81 289 PRO A N 1
ATOM 2229 C CA . PRO A 1 289 ? -17.172 -15.062 -2.824 1 97.81 289 PRO A CA 1
ATOM 2230 C C . PRO A 1 289 ? -17.953 -13.969 -2.094 1 97.81 289 PRO A C 1
ATOM 2232 O O . PRO A 1 289 ? -18.891 -13.391 -2.658 1 97.81 289 PRO A O 1
ATOM 2235 N N . ASP A 1 290 ? -17.594 -13.742 -0.807 1 98.62 290 ASP A N 1
ATOM 2236 C CA . ASP A 1 290 ? -18.141 -12.625 -0.036 1 98.62 290 ASP A CA 1
ATOM 2237 C C . ASP A 1 290 ? -17.297 -11.367 -0.236 1 98.62 290 ASP A C 1
ATOM 2239 O O . ASP A 1 290 ? -17.828 -10.25 -0.206 1 98.62 290 ASP A O 1
ATOM 2243 N N . LEU A 1 291 ? -16.047 -11.539 -0.332 1 98.81 291 LEU A N 1
ATOM 2244 C CA . LEU A 1 291 ? -15.039 -10.516 -0.602 1 98.81 291 LEU A CA 1
ATOM 2245 C C . LEU A 1 291 ? -14.062 -10.984 -1.683 1 98.81 291 LEU A C 1
ATOM 2247 O O . LEU A 1 291 ? -13.719 -12.164 -1.746 1 98.81 291 LEU A O 1
ATOM 2251 N N . VAL A 1 292 ? -13.672 -10.102 -2.539 1 98.88 292 VAL A N 1
ATOM 2252 C CA . VAL A 1 292 ? -12.695 -10.359 -3.586 1 98.88 292 VAL A CA 1
ATOM 2253 C C . VAL A 1 292 ? -11.562 -9.344 -3.502 1 98.88 292 VAL A C 1
ATOM 2255 O O . VAL A 1 292 ? -11.812 -8.133 -3.408 1 98.88 292 VAL A O 1
ATOM 2258 N N . THR A 1 293 ? -10.352 -9.773 -3.43 1 98.88 293 THR A N 1
ATOM 2259 C CA . THR A 1 293 ? -9.211 -8.875 -3.496 1 98.88 293 THR A CA 1
ATOM 2260 C C . THR A 1 293 ? -8.391 -9.125 -4.758 1 98.88 293 THR A C 1
ATOM 2262 O O . THR A 1 293 ? -8.383 -10.242 -5.281 1 98.88 293 THR A O 1
ATOM 2265 N N . SER A 1 294 ? -7.777 -8.102 -5.281 1 98.31 294 SER A N 1
ATOM 2266 C CA . SER A 1 294 ? -6.848 -8.195 -6.402 1 98.31 294 SER A CA 1
ATOM 2267 C C . SER A 1 294 ? -5.789 -7.094 -6.34 1 98.31 294 SER A C 1
ATOM 2269 O O . SER A 1 294 ? -5.793 -6.277 -5.414 1 98.31 294 SER A O 1
ATOM 2271 N N . GLY A 1 295 ? -4.824 -7.09 -7.238 1 96.94 295 GLY A N 1
ATOM 2272 C CA . GLY A 1 295 ? -3.734 -6.129 -7.273 1 96.94 295 GLY A CA 1
ATOM 2273 C C . GLY A 1 295 ? -2.857 -6.266 -8.5 1 96.94 295 GLY A C 1
ATOM 2274 O O . GLY A 1 295 ? -3.092 -5.605 -9.516 1 96.94 295 GLY A O 1
ATOM 2275 N N . LYS A 1 296 ? -1.975 -7.191 -8.617 1 94.06 296 LYS A N 1
ATOM 2276 C CA . LYS A 1 296 ? -0.873 -7.41 -9.555 1 94.06 296 LYS A CA 1
ATOM 2277 C C . LYS A 1 296 ? -1.3 -7.105 -10.984 1 94.06 296 LYS A C 1
ATOM 2279 O O . LYS A 1 296 ? -0.675 -6.289 -11.664 1 94.06 296 LYS A O 1
ATOM 2284 N N . PRO A 1 297 ? -2.365 -7.57 -11.406 1 94.94 297 PRO A N 1
ATOM 2285 C CA . PRO A 1 297 ? -2.66 -7.469 -12.836 1 94.94 297 PRO A CA 1
ATOM 2286 C C . PRO A 1 297 ? -3.381 -6.172 -13.203 1 94.94 297 PRO A C 1
ATOM 2288 O O . PRO A 1 297 ? -3.549 -5.863 -14.383 1 94.94 297 PRO A O 1
ATOM 2291 N N . MET A 1 298 ? -3.787 -5.367 -12.344 1 97 298 MET A N 1
ATOM 2292 C CA . MET A 1 298 ? -4.852 -4.379 -12.492 1 97 298 MET A CA 1
ATOM 2293 C C . MET A 1 298 ? -4.391 -3.209 -13.352 1 97 298 MET A C 1
ATOM 2295 O O . MET A 1 298 ? -5.148 -2.711 -14.188 1 97 298 MET A O 1
ATOM 2299 N N . ALA A 1 299 ? -3.174 -2.738 -13.156 1 97.94 299 ALA A N 1
ATOM 2300 C CA . ALA A 1 299 ? -2.752 -1.496 -13.805 1 97.94 299 ALA A CA 1
ATOM 2301 C C . ALA A 1 299 ? -1.418 -1.676 -14.523 1 97.94 299 ALA A C 1
ATOM 2303 O O . ALA A 1 299 ? -0.636 -0.729 -14.641 1 97.94 299 ALA A O 1
ATOM 2304 N N . ASN A 1 300 ? -1.186 -2.863 -14.914 1 97.75 300 ASN A N 1
ATOM 2305 C CA . ASN A 1 300 ? -0.025 -3.225 -15.719 1 97.75 300 ASN A CA 1
ATOM 2306 C C . ASN A 1 300 ? 1.267 -2.674 -15.125 1 97.75 300 ASN A C 1
ATOM 2308 O O . ASN A 1 300 ? 2.131 -2.18 -15.852 1 97.75 300 ASN A O 1
ATOM 2312 N N . GLY A 1 301 ? 1.32 -2.721 -13.891 1 95.44 301 GLY A N 1
ATOM 2313 C CA . GLY A 1 301 ? 2.59 -2.414 -13.25 1 95.44 301 GLY A CA 1
ATOM 2314 C C . GLY A 1 301 ? 2.504 -1.247 -12.289 1 95.44 301 GLY A C 1
ATOM 2315 O O . GLY A 1 301 ? 3.346 -1.11 -11.398 1 95.44 301 GLY A O 1
ATOM 2316 N N . LEU A 1 302 ? 1.536 -0.355 -12.398 1 97.94 302 LEU A N 1
ATOM 2317 C CA . LEU A 1 302 ? 1.378 0.711 -11.414 1 97.94 302 LEU A CA 1
ATOM 2318 C C . LEU A 1 302 ? 0.688 0.195 -10.156 1 97.94 302 LEU A C 1
ATOM 2320 O O . LEU A 1 302 ? -0.169 -0.688 -10.234 1 97.94 302 LEU A O 1
ATOM 2324 N N . PRO A 1 303 ? 1.047 0.741 -9.023 1 98 303 PRO A N 1
ATOM 2325 C CA . PRO A 1 303 ? 0.471 0.264 -7.762 1 98 303 PRO A CA 1
ATOM 2326 C C . PRO A 1 303 ? -1.036 0.493 -7.68 1 98 303 PRO A C 1
ATOM 2328 O O . PRO A 1 303 ? -1.485 1.634 -7.539 1 98 303 PRO A O 1
ATOM 2331 N N . THR A 1 304 ? -1.813 -0.567 -7.793 1 98 304 THR A N 1
ATOM 2332 C CA . THR A 1 304 ? -3.271 -0.553 -7.734 1 98 304 THR A CA 1
ATOM 2333 C C . THR A 1 304 ? -3.803 -1.867 -7.168 1 98 304 THR A C 1
ATOM 2335 O O . THR A 1 304 ? -3.283 -2.939 -7.484 1 98 304 THR A O 1
ATOM 2338 N N . SER A 1 305 ? -4.738 -1.779 -6.316 1 98.44 305 SER A N 1
ATOM 2339 C CA . SER A 1 305 ? -5.43 -2.961 -5.812 1 98.44 305 SER A CA 1
ATOM 2340 C C . SER A 1 305 ? -6.879 -2.646 -5.457 1 98.44 305 SER A C 1
ATOM 2342 O O . SER A 1 305 ? -7.285 -1.483 -5.473 1 98.44 305 SER A O 1
ATOM 2344 N N . LEU A 1 306 ? -7.652 -3.668 -5.254 1 98.62 306 LEU A N 1
ATOM 2345 C CA . LEU A 1 306 ? -9.055 -3.473 -4.91 1 98.62 306 LEU A CA 1
ATOM 2346 C C . LEU A 1 306 ? -9.516 -4.512 -3.895 1 98.62 306 LEU A C 1
ATOM 2348 O O . LEU A 1 306 ? -8.961 -5.605 -3.82 1 98.62 306 LEU A O 1
ATOM 2352 N N . MET A 1 307 ? -10.422 -4.184 -3.092 1 98.69 307 MET A N 1
ATOM 2353 C CA . MET A 1 307 ? -11.312 -5.086 -2.367 1 98.69 307 MET A CA 1
ATOM 2354 C C . MET A 1 307 ? -12.758 -4.895 -2.809 1 98.69 307 MET A C 1
ATOM 2356 O O . MET A 1 307 ? -13.328 -3.812 -2.645 1 98.69 307 MET A O 1
ATOM 2360 N N . ALA A 1 308 ? -13.328 -5.82 -3.436 1 98.75 308 ALA A N 1
ATOM 2361 C CA . ALA A 1 308 ? -14.75 -5.828 -3.762 1 98.75 308 ALA A CA 1
ATOM 2362 C C . ALA A 1 308 ? -15.547 -6.637 -2.74 1 98.75 308 ALA A C 1
ATOM 2364 O O . ALA A 1 308 ? -15.008 -7.555 -2.115 1 98.75 308 ALA A O 1
ATOM 2365 N N . ALA A 1 309 ? -16.781 -6.281 -2.555 1 98.56 309 ALA A N 1
ATOM 2366 C CA . ALA A 1 309 ? -17.516 -6.863 -1.438 1 98.56 309 ALA A CA 1
ATOM 2367 C C . ALA A 1 309 ? -19.016 -6.918 -1.737 1 98.56 309 ALA A C 1
ATOM 2369 O O . ALA A 1 309 ? -19.531 -6.086 -2.484 1 98.56 309 ALA A O 1
ATOM 2370 N N . ARG A 1 310 ? -19.609 -7.922 -1.151 1 98.25 310 ARG A N 1
ATOM 2371 C CA . ARG A 1 310 ? -21.047 -7.793 -0.926 1 98.25 310 ARG A CA 1
ATOM 2372 C C . ARG A 1 310 ? -21.344 -6.652 0.041 1 98.25 310 ARG A C 1
ATOM 2374 O O . ARG A 1 310 ? -20.719 -6.543 1.096 1 98.25 310 ARG A O 1
ATOM 2381 N N . HIS A 1 311 ? -22.328 -5.84 -0.296 1 97.06 311 HIS A N 1
ATOM 2382 C CA . HIS A 1 311 ? -22.594 -4.656 0.514 1 97.06 311 HIS A CA 1
ATOM 2383 C C . HIS A 1 311 ? -22.922 -5.039 1.952 1 97.06 311 HIS A C 1
ATOM 2385 O O . HIS A 1 311 ? -22.562 -4.332 2.889 1 97.06 311 HIS A O 1
ATOM 2391 N N . GLU A 1 312 ? -23.594 -6.219 2.146 1 97.31 312 GLU A N 1
ATOM 2392 C CA . GLU A 1 312 ? -23.984 -6.656 3.486 1 97.31 312 GLU A CA 1
ATOM 2393 C C . GLU A 1 312 ? -22.75 -6.973 4.332 1 97.31 312 GLU A C 1
ATOM 2395 O O . GLU A 1 312 ? -22.75 -6.75 5.547 1 97.31 312 GLU A O 1
ATOM 2400 N N . VAL A 1 313 ? -21.75 -7.5 3.686 1 98.12 313 VAL A N 1
ATOM 2401 C CA . VAL A 1 313 ? -20.531 -7.898 4.379 1 98.12 313 VAL A CA 1
ATOM 2402 C C . VAL A 1 313 ? -19.688 -6.664 4.691 1 98.12 313 VAL A C 1
ATOM 2404 O O . VAL A 1 313 ? -19.031 -6.598 5.738 1 98.12 313 VAL A O 1
ATOM 2407 N N . LEU A 1 314 ? -19.719 -5.645 3.838 1 97.69 314 LEU A N 1
ATOM 2408 C CA . LEU A 1 314 ? -18.906 -4.441 3.963 1 97.69 314 LEU A CA 1
ATOM 2409 C C . LEU A 1 314 ? -19.5 -3.484 4.992 1 97.69 314 LEU A C 1
ATOM 2411 O O . LEU A 1 314 ? -18.766 -2.771 5.68 1 97.69 314 LEU A O 1
ATOM 2415 N N . GLU A 1 315 ? -20.734 -3.457 5.188 1 95.81 315 GLU A N 1
ATOM 2416 C CA . GLU A 1 315 ? -21.5 -2.406 5.859 1 95.81 315 GLU A CA 1
ATOM 2417 C C . GLU A 1 315 ? -21.078 -2.268 7.316 1 95.81 315 GLU A C 1
ATOM 2419 O O . GLU A 1 315 ? -20.891 -1.155 7.812 1 95.81 315 GLU A O 1
ATOM 2424 N N . PRO A 1 316 ? -20.938 -3.418 8.047 1 95.25 316 PRO A N 1
ATOM 2425 C CA . PRO A 1 316 ? -20.547 -3.246 9.445 1 95.25 316 PRO A CA 1
ATOM 2426 C C . PRO A 1 316 ? -19.234 -2.492 9.617 1 95.25 316 PRO A C 1
ATOM 2428 O O . PRO A 1 316 ? -19.062 -1.738 10.578 1 95.25 316 PRO A O 1
ATOM 2431 N N . PHE A 1 317 ? -18.359 -2.674 8.734 1 94.19 317 PHE A N 1
ATOM 2432 C CA . PHE A 1 317 ? -17.094 -1.961 8.766 1 94.19 317 PHE A CA 1
ATOM 2433 C C . PHE A 1 317 ? -17.25 -0.531 8.266 1 94.19 317 PHE A C 1
ATOM 2435 O O . PHE A 1 317 ? -16.938 0.422 8.984 1 94.19 317 PHE A O 1
ATOM 2442 N N . ALA A 1 318 ? -17.797 -0.391 7.09 1 89.81 318 ALA A N 1
ATOM 2443 C CA . ALA A 1 318 ? -17.828 0.876 6.363 1 89.81 318 ALA A CA 1
ATOM 2444 C C . ALA A 1 318 ? -18.781 1.866 7.031 1 89.81 318 ALA A C 1
ATOM 2446 O O . ALA A 1 318 ? -18.609 3.082 6.898 1 89.81 318 ALA A O 1
ATOM 2447 N N . GLY A 1 319 ? -19.734 1.402 7.684 1 86.62 319 GLY A N 1
ATOM 2448 C CA . GLY A 1 319 ? -20.672 2.27 8.367 1 86.62 319 GLY A CA 1
ATOM 2449 C C . GLY A 1 319 ? -20.125 2.854 9.656 1 86.62 319 GLY A C 1
ATOM 2450 O O . GLY A 1 319 ? -20.656 3.826 10.188 1 86.62 319 GLY A O 1
ATOM 2451 N N . SER A 1 320 ? -19 2.312 10.102 1 85.12 320 SER A N 1
ATOM 2452 C CA . SER A 1 320 ? -18.5 2.717 11.414 1 85.12 320 SER A CA 1
ATOM 2453 C C . SER A 1 320 ? -17.141 3.385 11.305 1 85.12 320 SER A C 1
ATOM 2455 O O . SER A 1 320 ? -16.812 4.277 12.094 1 85.12 320 SER A O 1
ATOM 2457 N N . ILE A 1 321 ? -16.359 2.959 10.406 1 84.19 321 ILE A N 1
ATOM 2458 C CA . ILE A 1 321 ? -14.977 3.408 10.305 1 84.19 321 ILE A CA 1
ATOM 2459 C C . ILE A 1 321 ? -14.742 4.086 8.953 1 84.19 321 ILE A C 1
ATOM 2461 O O . ILE A 1 321 ? -14.984 3.482 7.906 1 84.19 321 ILE A O 1
ATOM 2465 N N . PRO A 1 322 ? -14.32 5.293 9.016 1 83.31 322 PRO A N 1
ATOM 2466 C CA . PRO A 1 322 ? -13.93 5.91 7.746 1 83.31 322 PRO A CA 1
ATOM 2467 C C . PRO A 1 322 ? -12.664 5.301 7.152 1 83.31 322 PRO A C 1
ATOM 2469 O O . PRO A 1 322 ? -11.805 4.816 7.895 1 83.31 322 PRO A O 1
ATOM 2472 N N . TYR A 1 323 ? -12.656 5.273 5.863 1 86.25 323 TYR A N 1
ATOM 2473 C CA . TYR A 1 323 ? -11.484 4.75 5.168 1 86.25 323 TYR A CA 1
ATOM 2474 C C . TYR A 1 323 ? -10.945 5.77 4.176 1 86.25 323 TYR A C 1
ATOM 2476 O O . TYR A 1 323 ? -11.703 6.379 3.42 1 86.25 323 TYR A O 1
ATOM 2484 N N . PHE A 1 324 ? -9.719 6.055 4.293 1 86.44 324 PHE A N 1
ATOM 2485 C CA . PHE A 1 324 ? -9.039 6.926 3.34 1 86.44 324 PHE A CA 1
ATOM 2486 C C . PHE A 1 324 ? -7.637 6.41 3.035 1 86.44 324 PHE A C 1
ATOM 2488 O O . PHE A 1 324 ? -6.898 6.039 3.947 1 86.44 324 PHE A O 1
ATOM 2495 N N . ASN A 1 325 ? -7.355 6.234 1.832 1 89 325 ASN A N 1
ATOM 2496 C CA . ASN A 1 325 ? -6.039 5.941 1.271 1 89 325 ASN A CA 1
ATOM 2497 C C . ASN A 1 325 ? -5.586 7.035 0.305 1 89 325 ASN A C 1
ATOM 2499 O O . ASN A 1 325 ? -6.191 7.223 -0.752 1 89 325 ASN A O 1
ATOM 2503 N N . THR A 1 326 ? -4.477 7.672 0.658 1 89.69 326 THR A N 1
ATOM 2504 C CA . THR A 1 326 ? -4.035 8.844 -0.092 1 89.69 326 THR A CA 1
ATOM 2505 C C . THR A 1 326 ? -3.928 8.523 -1.58 1 89.69 326 THR A C 1
ATOM 2507 O O . THR A 1 326 ? -4.309 9.336 -2.426 1 89.69 326 THR A O 1
ATOM 2510 N N . PHE A 1 327 ? -3.473 7.383 -1.848 1 93.81 327 PHE A N 1
ATOM 2511 C CA . PHE A 1 327 ? -3.133 7.078 -3.232 1 93.81 327 PHE A CA 1
ATOM 2512 C C . PHE A 1 327 ? -4.16 6.137 -3.848 1 93.81 327 PHE A C 1
ATOM 2514 O O . PHE A 1 327 ? -4.238 6.008 -5.07 1 93.81 327 PHE A O 1
ATOM 2521 N N . GLY A 1 328 ? -4.855 5.371 -2.992 1 96 328 GLY A N 1
ATOM 2522 C CA . GLY A 1 328 ? -5.82 4.414 -3.51 1 96 328 GLY A CA 1
ATOM 2523 C C . GLY A 1 328 ? -6.902 5.059 -4.359 1 96 328 GLY A C 1
ATOM 2524 O O . GLY A 1 328 ? -7.609 5.953 -3.898 1 96 328 GLY A O 1
ATOM 2525 N N . GLY A 1 329 ? -7.016 4.641 -5.598 1 97 329 GLY A N 1
ATOM 2526 C CA . GLY A 1 329 ? -8.039 5.176 -6.48 1 97 329 GLY A CA 1
ATOM 2527 C C . GLY A 1 329 ? -7.633 6.477 -7.145 1 97 329 GLY A C 1
ATOM 2528 O O . GLY A 1 329 ? -8.477 7.195 -7.688 1 97 329 GLY A O 1
ATOM 2529 N N . ASN A 1 330 ? -6.375 6.879 -7.098 1 97.38 330 ASN A N 1
ATOM 2530 C CA . ASN A 1 330 ? -5.953 8.125 -7.727 1 97.38 330 ASN A CA 1
ATOM 2531 C C . ASN A 1 330 ? -6.219 8.109 -9.234 1 97.38 330 ASN A C 1
ATOM 2533 O O . ASN A 1 330 ? -6.258 7.047 -9.852 1 97.38 330 ASN A O 1
ATOM 2537 N N . PRO A 1 331 ? -6.34 9.25 -9.867 1 98.12 331 PRO A N 1
ATOM 2538 C CA . PRO A 1 331 ? -6.781 9.344 -11.258 1 98.12 331 PRO A CA 1
ATOM 2539 C C . PRO A 1 331 ? -5.824 8.656 -12.227 1 98.12 331 PRO A C 1
ATOM 2541 O O . PRO A 1 331 ? -6.266 8 -13.172 1 98.12 331 PRO A O 1
ATOM 2544 N N . VAL A 1 332 ? -4.539 8.734 -12.016 1 98.62 332 VAL A N 1
ATOM 2545 C CA . VAL A 1 332 ? -3.561 8.211 -12.961 1 98.62 332 VAL A CA 1
ATOM 2546 C C . VAL A 1 332 ? -3.574 6.68 -12.922 1 98.62 332 VAL A C 1
ATOM 2548 O O . VAL A 1 332 ? -3.604 6.027 -13.969 1 98.62 332 VAL A O 1
ATOM 2551 N N . CYS A 1 333 ? -3.545 6.094 -11.742 1 98.69 333 CYS A N 1
ATOM 2552 C CA . CYS A 1 333 ? -3.596 4.641 -11.617 1 98.69 333 CYS A CA 1
ATOM 2553 C C . CYS A 1 333 ? -4.926 4.098 -12.125 1 98.69 333 CYS A C 1
ATOM 2555 O O . CYS A 1 333 ? -4.969 3.021 -12.727 1 98.69 333 CYS A O 1
ATOM 2557 N N . MET A 1 334 ? -5.988 4.844 -11.891 1 98.75 334 MET A N 1
ATOM 2558 C CA . MET A 1 334 ? -7.289 4.414 -12.398 1 98.75 334 MET A CA 1
ATOM 2559 C C . MET A 1 334 ? -7.324 4.449 -13.922 1 98.75 334 MET A C 1
ATOM 2561 O O . MET A 1 334 ? -7.945 3.59 -14.547 1 98.75 334 MET A O 1
ATOM 2565 N N . ALA A 1 335 ? -6.676 5.453 -14.5 1 98.88 335 ALA A N 1
ATOM 2566 C CA . ALA A 1 335 ? -6.582 5.508 -15.953 1 98.88 335 ALA A CA 1
ATOM 2567 C C . ALA A 1 335 ? -5.82 4.301 -16.5 1 98.88 335 ALA A C 1
ATOM 2569 O O . ALA A 1 335 ? -6.219 3.711 -17.5 1 98.88 335 ALA A O 1
ATOM 2570 N N . ALA A 1 336 ? -4.734 3.973 -15.891 1 98.81 336 ALA A N 1
ATOM 2571 C CA . ALA A 1 336 ? -3.953 2.801 -16.281 1 98.81 336 ALA A CA 1
ATOM 2572 C C . ALA A 1 336 ? -4.777 1.523 -16.156 1 98.81 336 ALA A C 1
ATOM 2574 O O . ALA A 1 336 ? -4.727 0.652 -17.016 1 98.81 336 ALA A O 1
ATOM 2575 N N . ALA A 1 337 ? -5.496 1.426 -15.039 1 98.81 337 ALA A N 1
ATOM 2576 C CA . ALA A 1 337 ? -6.328 0.253 -14.781 1 98.81 337 ALA A CA 1
ATOM 2577 C C . ALA A 1 337 ? -7.41 0.107 -15.852 1 98.81 337 ALA A C 1
ATOM 2579 O O . ALA A 1 337 ? -7.652 -0.995 -16.344 1 98.81 337 ALA A O 1
ATOM 2580 N N . GLN A 1 338 ? -8.047 1.247 -16.156 1 98.88 338 GLN A N 1
ATOM 2581 C CA . GLN A 1 338 ? -9.086 1.214 -17.188 1 98.88 338 GLN A CA 1
ATOM 2582 C C . GLN A 1 338 ? -8.5 0.794 -18.531 1 98.88 338 GLN A C 1
ATOM 2584 O O . GLN A 1 338 ? -9.094 -0.02 -19.234 1 98.88 338 GLN A O 1
ATOM 2589 N N . ALA A 1 339 ? -7.355 1.382 -18.859 1 98.88 339 ALA A N 1
ATOM 2590 C CA . ALA A 1 339 ? -6.703 1.024 -20.125 1 98.88 339 ALA A CA 1
ATOM 2591 C C . ALA A 1 339 ? -6.363 -0.463 -20.156 1 98.88 339 ALA A C 1
ATOM 2593 O O . ALA A 1 339 ? -6.508 -1.113 -21.203 1 98.88 339 ALA A O 1
ATOM 2594 N N . THR A 1 340 ? -5.887 -0.994 -19.094 1 98.69 340 THR A N 1
ATOM 2595 C CA . THR A 1 340 ? -5.566 -2.414 -19 1 98.69 340 THR A CA 1
ATOM 2596 C C . THR A 1 340 ? -6.809 -3.268 -19.234 1 98.69 340 THR A C 1
ATOM 2598 O O . THR A 1 340 ? -6.77 -4.227 -20 1 98.69 340 THR A O 1
ATOM 2601 N N . LEU A 1 341 ? -7.883 -2.918 -18.531 1 98.69 341 LEU A N 1
ATOM 2602 C CA . LEU A 1 341 ? -9.141 -3.637 -18.688 1 98.69 341 LEU A CA 1
ATOM 2603 C C . LEU A 1 341 ? -9.625 -3.582 -20.141 1 98.69 341 LEU A C 1
ATOM 2605 O O . LEU A 1 341 ? -10.07 -4.59 -20.688 1 98.69 341 LEU A O 1
ATOM 2609 N N . ASP A 1 342 ? -9.539 -2.404 -20.75 1 98.75 342 ASP A N 1
ATOM 2610 C CA . ASP A 1 342 ? -9.938 -2.225 -22.141 1 98.75 342 ASP A CA 1
ATOM 2611 C C . ASP A 1 342 ? -9.094 -3.092 -23.078 1 98.75 342 ASP A C 1
ATOM 2613 O O . ASP A 1 342 ? -9.625 -3.721 -23.984 1 98.75 342 ASP A O 1
ATOM 2617 N N . VAL A 1 343 ? -7.82 -3.123 -22.859 1 98.62 343 VAL A N 1
ATOM 2618 C CA . VAL A 1 343 ? -6.914 -3.924 -23.672 1 98.62 343 VAL A CA 1
ATOM 2619 C C . VAL A 1 343 ? -7.266 -5.402 -23.547 1 98.62 343 VAL A C 1
ATOM 2621 O O . VAL A 1 343 ? -7.281 -6.141 -24.531 1 98.62 343 VAL A O 1
ATOM 2624 N N . MET A 1 344 ? -7.543 -5.863 -22.328 1 98.31 344 MET A N 1
ATOM 2625 C CA . MET A 1 344 ? -7.883 -7.262 -22.094 1 98.31 344 MET A CA 1
ATOM 2626 C C . MET A 1 344 ? -9.109 -7.672 -22.906 1 98.31 344 MET A C 1
ATOM 2628 O O . MET A 1 344 ? -9.148 -8.773 -23.453 1 98.31 344 MET A O 1
ATOM 2632 N N . ARG A 1 345 ? -10.062 -6.809 -22.906 1 98.06 345 ARG A N 1
ATOM 2633 C CA . ARG A 1 345 ? -11.289 -7.07 -23.656 1 98.06 345 ARG A CA 1
ATOM 2634 C C . ARG A 1 345 ? -11.031 -7.016 -25.156 1 98.06 345 ARG A C 1
ATOM 2636 O O . ARG A 1 345 ? -11.375 -7.945 -25.891 1 98.06 345 ARG A O 1
ATOM 2643 N N . ASP A 1 346 ? -10.391 -5.941 -25.609 1 98.5 346 ASP A N 1
ATOM 2644 C CA . ASP A 1 346 ? -10.195 -5.68 -27.031 1 98.5 346 ASP A CA 1
ATOM 2645 C C . ASP A 1 346 ? -9.289 -6.73 -27.672 1 98.5 346 ASP A C 1
ATOM 2647 O O . ASP A 1 346 ? -9.477 -7.102 -28.828 1 98.5 346 ASP A O 1
ATOM 2651 N N . GLU A 1 347 ? -8.328 -7.184 -26.891 1 98.12 347 GLU A N 1
ATOM 2652 C CA . GLU A 1 347 ? -7.348 -8.109 -27.438 1 98.12 347 GLU A CA 1
ATOM 2653 C C . GLU A 1 347 ? -7.617 -9.539 -26.969 1 98.12 347 GLU A C 1
ATOM 2655 O O . GLU A 1 347 ? -6.832 -10.453 -27.25 1 98.12 347 GLU A O 1
ATOM 2660 N N . ASP A 1 348 ? -8.695 -9.812 -26.312 1 98.31 348 ASP A N 1
ATOM 2661 C CA . ASP A 1 348 ? -9.188 -11.109 -25.859 1 98.31 348 ASP A CA 1
ATOM 2662 C C . ASP A 1 348 ? -8.094 -11.891 -25.125 1 98.31 348 ASP A C 1
ATOM 2664 O O . ASP A 1 348 ? -7.738 -13 -25.547 1 98.31 348 ASP A O 1
ATOM 2668 N N . THR A 1 349 ? -7.68 -11.297 -24.062 1 97.81 349 THR A N 1
ATOM 2669 C CA . THR A 1 349 ? -6.652 -11.969 -23.281 1 97.81 349 THR A CA 1
ATOM 2670 C C . THR A 1 349 ? -7.184 -13.281 -22.703 1 97.81 349 THR A C 1
ATOM 2672 O O . THR A 1 349 ? -6.426 -14.234 -22.516 1 97.81 349 THR A O 1
ATOM 2675 N N . MET A 1 350 ? -8.469 -13.391 -22.391 1 98.19 350 MET A N 1
ATOM 2676 C CA . MET A 1 350 ? -9.055 -14.617 -21.875 1 98.19 350 MET A CA 1
ATOM 2677 C C . MET A 1 350 ? -8.961 -15.75 -22.891 1 98.19 350 MET A C 1
ATOM 2679 O O . MET A 1 350 ? -8.531 -16.859 -22.562 1 98.19 350 MET A O 1
ATOM 2683 N N . GLY A 1 351 ? -9.438 -15.43 -24.109 1 98.69 351 GLY A N 1
ATOM 2684 C CA . GLY A 1 351 ? -9.312 -16.406 -25.172 1 98.69 351 GLY A CA 1
ATOM 2685 C C . GLY A 1 351 ? -7.883 -16.844 -25.422 1 98.69 351 GLY A C 1
ATOM 2686 O O . GLY A 1 351 ? -7.621 -18.031 -25.672 1 98.69 351 GLY A O 1
ATOM 2687 N N . ASN A 1 352 ? -6.98 -15.891 -25.406 1 98.75 352 ASN A N 1
ATOM 2688 C CA . ASN A 1 352 ? -5.57 -16.219 -25.594 1 98.75 352 ASN A CA 1
ATOM 2689 C C . ASN A 1 352 ? -5.055 -17.125 -24.484 1 98.75 352 ASN A C 1
ATOM 2691 O O . ASN A 1 352 ? -4.367 -18.109 -24.75 1 98.75 352 ASN A O 1
ATOM 2695 N N . ALA A 1 353 ? -5.363 -16.766 -23.234 1 98.56 353 ALA A N 1
ATOM 2696 C CA . ALA A 1 353 ? -4.93 -17.578 -22.094 1 98.56 353 ALA A CA 1
ATOM 2697 C C . ALA A 1 353 ? -5.465 -19 -22.219 1 98.56 353 ALA A C 1
ATOM 2699 O O . ALA A 1 353 ? -4.762 -19.969 -21.891 1 98.56 353 ALA A O 1
ATOM 2700 N N . LYS A 1 354 ? -6.684 -19.156 -22.641 1 98.56 354 LYS A N 1
ATOM 2701 C CA . LYS A 1 354 ? -7.301 -20.469 -22.812 1 98.56 354 LYS A CA 1
ATOM 2702 C C . LYS A 1 354 ? -6.598 -21.266 -23.891 1 98.56 354 LYS A C 1
ATOM 2704 O O . LYS A 1 354 ? -6.211 -22.422 -23.672 1 98.56 354 LYS A O 1
ATOM 2709 N N . ARG A 1 355 ? -6.414 -20.688 -25.016 1 98.75 355 ARG A N 1
ATOM 2710 C CA . ARG A 1 355 ? -5.863 -21.375 -26.172 1 98.75 355 ARG A CA 1
ATOM 2711 C C . ARG A 1 355 ? -4.371 -21.625 -26 1 98.75 355 ARG A C 1
ATOM 2713 O O . ARG A 1 355 ? -3.926 -22.781 -26.031 1 98.75 355 ARG A O 1
ATOM 2720 N N . VAL A 1 356 ? -3.598 -20.531 -25.828 1 98.81 356 VAL A N 1
ATOM 2721 C CA . VAL A 1 356 ? -2.145 -20.641 -25.766 1 98.81 356 VAL A CA 1
ATOM 2722 C C . VAL A 1 356 ? -1.742 -21.375 -24.484 1 98.81 356 VAL A C 1
ATOM 2724 O O . VAL A 1 356 ? -0.764 -22.125 -24.469 1 98.81 356 VAL A O 1
ATOM 2727 N N . GLY A 1 357 ? -2.502 -21.109 -23.375 1 98.69 357 GLY A N 1
ATOM 2728 C CA . GLY A 1 357 ? -2.246 -21.859 -22.156 1 98.69 357 GLY A CA 1
ATOM 2729 C C . GLY A 1 357 ? -2.379 -23.359 -22.328 1 98.69 357 GLY A C 1
ATOM 2730 O O . GLY A 1 357 ? -1.573 -24.125 -21.797 1 98.69 357 GLY A O 1
ATOM 2731 N N . ALA A 1 358 ? -3.402 -23.75 -23.078 1 98.69 358 ALA A N 1
ATOM 2732 C CA . ALA A 1 358 ? -3.607 -25.172 -23.344 1 98.69 358 ALA A CA 1
ATOM 2733 C C . ALA A 1 358 ? -2.457 -25.75 -24.172 1 98.69 358 ALA A C 1
ATOM 2735 O O . ALA A 1 358 ? -1.978 -26.859 -23.891 1 98.69 358 ALA A O 1
ATOM 2736 N N . ILE A 1 359 ? -2.049 -25.047 -25.188 1 98.88 359 ILE A N 1
ATOM 2737 C CA . ILE A 1 359 ? -0.928 -25.453 -26.031 1 98.88 359 ILE A CA 1
ATOM 2738 C C . ILE A 1 359 ? 0.335 -25.578 -25.172 1 98.88 359 ILE A C 1
ATOM 2740 O O . ILE A 1 359 ? 1.072 -26.562 -25.281 1 98.88 359 ILE A O 1
ATOM 2744 N N . PHE A 1 360 ? 0.569 -24.594 -24.375 1 98.81 360 PHE A N 1
ATOM 2745 C CA . PHE A 1 360 ? 1.755 -24.516 -23.531 1 98.81 360 PHE A CA 1
ATOM 2746 C C . PHE A 1 360 ? 1.793 -25.672 -22.547 1 98.81 360 PHE A C 1
ATOM 2748 O O . PHE A 1 360 ? 2.801 -26.375 -22.438 1 98.81 360 PHE A O 1
ATOM 2755 N N . LYS A 1 361 ? 0.7 -25.891 -21.797 1 98.75 361 LYS A N 1
ATOM 2756 C CA . LYS A 1 361 ? 0.612 -26.969 -20.828 1 98.75 361 LYS A CA 1
ATOM 2757 C C . LYS A 1 361 ? 0.816 -28.328 -21.484 1 98.75 361 LYS A C 1
ATOM 2759 O O . LYS A 1 361 ? 1.541 -29.172 -20.953 1 98.75 361 LYS A O 1
ATOM 2764 N N . LYS A 1 362 ? 0.152 -28.531 -22.609 1 98.69 362 LYS A N 1
ATOM 2765 C CA . LYS A 1 362 ? 0.286 -29.797 -23.344 1 98.69 362 LYS A CA 1
ATOM 2766 C C . LYS A 1 362 ? 1.729 -30.016 -23.781 1 98.69 362 LYS A C 1
ATOM 2768 O O . LYS A 1 362 ? 2.238 -31.141 -23.703 1 98.69 362 LYS A O 1
ATOM 2773 N N . ALA A 1 363 ? 2.334 -28.969 -24.266 1 98.75 363 ALA A N 1
ATOM 2774 C CA . ALA A 1 363 ? 3.717 -29.062 -24.734 1 98.75 363 ALA A CA 1
ATOM 2775 C C . ALA A 1 363 ? 4.648 -29.453 -23.594 1 98.75 363 ALA A C 1
ATOM 2777 O O . ALA A 1 363 ? 5.488 -30.344 -23.75 1 98.75 363 ALA A O 1
ATOM 2778 N N . VAL A 1 364 ? 4.543 -28.859 -22.406 1 98.81 364 VAL A N 1
ATOM 2779 C CA . VAL A 1 364 ? 5.379 -29.172 -21.266 1 98.81 364 VAL A CA 1
ATOM 2780 C C . VAL A 1 364 ? 5.102 -30.609 -20.812 1 98.81 364 VAL A C 1
ATOM 2782 O O . VAL A 1 364 ? 6.035 -31.359 -20.531 1 98.81 364 VAL A O 1
ATOM 2785 N N . ALA A 1 365 ? 3.812 -30.984 -20.781 1 98.5 365 ALA A N 1
ATOM 2786 C CA . ALA A 1 365 ? 3.406 -32.312 -20.328 1 98.5 365 ALA A CA 1
ATOM 2787 C C . ALA A 1 365 ? 3.938 -33.406 -21.266 1 98.5 365 ALA A C 1
ATOM 2789 O O . ALA A 1 365 ? 4.199 -34.531 -20.828 1 98.5 365 ALA A O 1
ATOM 2790 N N . SER A 1 366 ? 4.074 -33.094 -22.469 1 98.31 366 SER A N 1
ATOM 2791 C CA . SER A 1 366 ? 4.527 -34.062 -23.469 1 98.31 366 SER A CA 1
ATOM 2792 C C . SER A 1 366 ? 5.941 -34.531 -23.172 1 98.31 366 SER A C 1
ATOM 2794 O O . SER A 1 366 ? 6.371 -35.594 -23.672 1 98.31 366 SER A O 1
ATOM 2796 N N . LEU A 1 367 ? 6.66 -33.844 -22.328 1 97.94 367 LEU A N 1
ATOM 2797 C CA . LEU A 1 367 ? 8.039 -34.188 -22.016 1 97.94 367 LEU A CA 1
ATOM 2798 C C . LEU A 1 367 ? 8.102 -35.188 -20.875 1 97.94 367 LEU A C 1
ATOM 2800 O O . LEU A 1 367 ? 9.148 -35.812 -20.625 1 97.94 367 LEU A O 1
ATOM 2804 N N . GLN A 1 368 ? 7.008 -35.438 -20.156 1 97.38 368 GLN A N 1
ATOM 2805 C CA . GLN A 1 368 ? 6.988 -36.25 -18.938 1 97.38 368 GLN A CA 1
ATOM 2806 C C . GLN A 1 368 ? 7.5 -37.656 -19.188 1 97.38 368 GLN A C 1
ATOM 2808 O O . GLN A 1 368 ? 8.234 -38.219 -18.375 1 97.38 368 GLN A O 1
ATOM 2813 N N . ASP A 1 369 ? 7.168 -38.281 -20.344 1 96.25 369 ASP A N 1
ATOM 2814 C CA . ASP A 1 369 ? 7.559 -39.656 -20.625 1 96.25 369 ASP A CA 1
ATOM 2815 C C . ASP A 1 369 ? 9.07 -39.75 -20.812 1 96.25 369 ASP A C 1
ATOM 2817 O O . ASP A 1 369 ? 9.688 -40.688 -20.312 1 96.25 369 ASP A O 1
ATOM 2821 N N . ALA A 1 370 ? 9.617 -38.844 -21.5 1 97.06 370 ALA A N 1
ATOM 2822 C CA . ALA A 1 370 ? 11.039 -38.875 -21.812 1 97.06 370 ALA A CA 1
ATOM 2823 C C . ALA A 1 370 ? 11.875 -38.312 -20.656 1 97.06 370 ALA A C 1
ATOM 2825 O O . ALA A 1 370 ? 13.078 -38.562 -20.578 1 97.06 370 ALA A O 1
ATOM 2826 N N . HIS A 1 371 ? 11.297 -37.625 -19.766 1 98.06 371 HIS A N 1
ATOM 2827 C CA . HIS A 1 371 ? 12 -36.969 -18.672 1 98.06 371 HIS A CA 1
ATOM 2828 C C . HIS A 1 371 ? 11.312 -37.25 -17.344 1 98.06 371 HIS A C 1
ATOM 2830 O O . HIS A 1 371 ? 10.57 -36.406 -16.844 1 98.06 371 HIS A O 1
ATOM 2836 N N . PRO A 1 372 ? 11.688 -38.281 -16.672 1 97.38 372 PRO A N 1
ATOM 2837 C CA . PRO A 1 372 ? 10.992 -38.75 -15.461 1 97.38 372 PRO A CA 1
ATOM 2838 C C . PRO A 1 372 ? 11.141 -37.781 -14.297 1 97.38 372 PRO A C 1
ATOM 2840 O O . PRO A 1 372 ? 10.461 -37.906 -13.281 1 97.38 372 PRO A O 1
ATOM 2843 N N . CYS A 1 373 ? 12.008 -36.75 -14.43 1 98.19 373 CYS A N 1
ATOM 2844 C CA . CYS A 1 373 ? 12.117 -35.719 -13.383 1 98.19 373 CYS A CA 1
ATOM 2845 C C . CYS A 1 373 ? 10.883 -34.844 -13.359 1 98.19 373 CYS A C 1
ATOM 2847 O O . CYS A 1 373 ? 10.641 -34.125 -12.375 1 98.19 373 CYS A O 1
ATOM 2849 N N . ILE A 1 374 ? 10.148 -34.812 -14.477 1 98.62 374 ILE A N 1
ATOM 2850 C CA . ILE A 1 374 ? 8.891 -34.094 -14.508 1 98.62 374 ILE A CA 1
ATOM 2851 C C . ILE A 1 374 ? 7.766 -34.969 -13.953 1 98.62 374 ILE A C 1
ATOM 2853 O O . ILE A 1 374 ? 7.297 -35.875 -14.633 1 98.62 374 ILE A O 1
ATOM 2857 N N . GLY A 1 375 ? 7.312 -34.656 -12.758 1 97.94 375 GLY A N 1
ATOM 2858 C CA . GLY A 1 375 ? 6.336 -35.5 -12.078 1 97.94 375 GLY A CA 1
ATOM 2859 C C . GLY A 1 375 ? 4.902 -35.188 -12.461 1 97.94 375 GLY A C 1
ATOM 2860 O O . GLY A 1 375 ? 4.113 -36.094 -12.742 1 97.94 375 GLY A O 1
ATOM 2861 N N . ASP A 1 376 ? 4.562 -33.906 -12.391 1 97.31 376 ASP A N 1
ATOM 2862 C CA . ASP A 1 376 ? 3.205 -33.438 -12.641 1 97.31 376 ASP A CA 1
ATOM 2863 C C . ASP A 1 376 ? 3.217 -32.094 -13.336 1 97.31 376 ASP A C 1
ATOM 2865 O O . ASP A 1 376 ? 4.086 -31.266 -13.07 1 97.31 376 ASP A O 1
ATOM 2869 N N . VAL A 1 377 ? 2.434 -31.969 -14.328 1 98.38 377 VAL A N 1
ATOM 2870 C CA . VAL A 1 377 ? 2.178 -30.688 -14.992 1 98.38 377 VAL A CA 1
ATOM 2871 C C . VAL A 1 377 ? 0.705 -30.312 -14.836 1 98.38 377 VAL A C 1
ATOM 2873 O O . VAL A 1 377 ? -0.177 -31.031 -15.32 1 98.38 377 VAL A O 1
ATOM 2876 N N . ARG A 1 378 ? 0.415 -29.266 -14.133 1 97.62 378 ARG A N 1
ATOM 2877 C CA . ARG A 1 378 ? -0.949 -28.812 -13.867 1 97.62 378 ARG A CA 1
ATOM 2878 C C . ARG A 1 378 ? -1.082 -27.312 -14.047 1 97.62 378 ARG A C 1
ATOM 2880 O O . ARG A 1 378 ? -0.08 -26.609 -14.18 1 97.62 378 ARG A O 1
ATOM 2887 N N . GLY A 1 379 ? -2.316 -26.828 -14.055 1 96.88 379 GLY A N 1
ATOM 2888 C CA . GLY A 1 379 ? -2.555 -25.406 -14.203 1 96.88 379 GLY A CA 1
ATOM 2889 C C . GLY A 1 379 ? -3.811 -25.094 -14.992 1 96.88 379 GLY A C 1
ATOM 2890 O O . GLY A 1 379 ? -4.531 -26 -15.414 1 96.88 379 GLY A O 1
ATOM 2891 N N . ALA A 1 380 ? -4.102 -23.844 -15.07 1 97.75 380 ALA A N 1
ATOM 2892 C CA . ALA A 1 380 ? -5.215 -23.281 -15.844 1 97.75 380 ALA A CA 1
ATOM 2893 C C . ALA A 1 380 ? -4.773 -22.062 -16.625 1 97.75 380 ALA A C 1
ATOM 2895 O O . ALA A 1 380 ? -4.117 -21.172 -16.094 1 97.75 380 ALA A O 1
ATOM 2896 N N . GLY A 1 381 ? -5.152 -22.062 -17.984 1 98.19 381 GLY A N 1
ATOM 2897 C CA . GLY A 1 381 ? -4.723 -20.953 -18.812 1 98.19 381 GLY A CA 1
ATOM 2898 C C . GLY A 1 381 ? -3.221 -20.734 -18.797 1 98.19 381 GLY A C 1
ATOM 2899 O O . GLY A 1 381 ? -2.451 -21.688 -19 1 98.19 381 GLY A O 1
ATOM 2900 N N . LEU A 1 382 ? -2.826 -19.469 -18.594 1 98.44 382 LEU A N 1
ATOM 2901 C CA . LEU A 1 382 ? -1.412 -19.109 -18.594 1 98.44 382 LEU A CA 1
ATOM 2902 C C . LEU A 1 382 ? -0.884 -19.031 -17.156 1 98.44 382 LEU A C 1
ATOM 2904 O O . LEU A 1 382 ? -0.247 -18.031 -16.797 1 98.44 382 LEU A O 1
ATOM 2908 N N . TYR A 1 383 ? -1.201 -19.984 -16.359 1 98.25 383 TYR A N 1
ATOM 2909 C CA . TYR A 1 383 ? -0.645 -20.266 -15.047 1 98.25 383 TYR A CA 1
ATOM 2910 C C . TYR A 1 383 ? -0.424 -21.766 -14.852 1 98.25 383 TYR A C 1
ATOM 2912 O O . TYR A 1 383 ? -1.346 -22.484 -14.469 1 98.25 383 TYR A O 1
ATOM 2920 N N . ILE A 1 384 ? 0.81 -22.203 -15.078 1 98.38 384 ILE A N 1
ATOM 2921 C CA . ILE A 1 384 ? 1.135 -23.625 -15.141 1 98.38 384 ILE A CA 1
ATOM 2922 C C . ILE A 1 384 ? 2.219 -23.953 -14.117 1 98.38 384 ILE A C 1
ATOM 2924 O O . ILE A 1 384 ? 3.168 -23.188 -13.945 1 98.38 384 ILE A O 1
ATOM 2928 N N . GLY A 1 385 ? 2.012 -24.969 -13.32 1 98.25 385 GLY A N 1
ATOM 2929 C CA . GLY A 1 385 ? 3.037 -25.547 -12.461 1 98.25 385 GLY A CA 1
ATOM 2930 C C . GLY A 1 385 ? 3.65 -26.812 -13.023 1 98.25 385 GLY A C 1
ATOM 2931 O O . GLY A 1 385 ? 2.932 -27.719 -13.438 1 98.25 385 GLY A O 1
ATOM 2932 N N . CYS A 1 386 ? 4.898 -26.828 -13.172 1 98.69 386 CYS A N 1
ATOM 2933 C CA . CYS A 1 386 ? 5.652 -28.016 -13.57 1 98.69 386 CYS A CA 1
ATOM 2934 C C . CYS A 1 386 ? 6.445 -28.578 -12.398 1 98.69 386 CYS A C 1
ATOM 2936 O O . CYS A 1 386 ? 7.465 -28 -12 1 98.69 386 CYS A O 1
ATOM 2938 N N . GLU A 1 387 ? 6.035 -29.656 -11.883 1 98.19 387 GLU A N 1
ATOM 2939 C CA . GLU A 1 387 ? 6.613 -30.219 -10.664 1 98.19 387 GLU A CA 1
ATOM 2940 C C . GLU A 1 387 ? 7.805 -31.125 -10.984 1 98.19 387 GLU A C 1
ATOM 2942 O O . GLU A 1 387 ? 7.672 -32.094 -11.734 1 98.19 387 GLU A O 1
ATOM 2947 N N . ILE A 1 388 ? 8.922 -30.797 -10.383 1 98.62 388 ILE A N 1
ATOM 2948 C CA . ILE A 1 388 ? 10.164 -31.547 -10.562 1 98.62 388 ILE A CA 1
ATOM 2949 C C . ILE A 1 388 ? 10.359 -32.531 -9.398 1 98.62 388 ILE A C 1
ATOM 2951 O O . ILE A 1 388 ? 10.328 -32.125 -8.234 1 98.62 388 ILE A O 1
ATOM 2955 N N . VAL A 1 389 ? 10.523 -33.781 -9.672 1 98.5 389 VAL A N 1
ATOM 2956 C CA . VAL A 1 389 ? 10.609 -34.812 -8.664 1 98.5 389 VAL A CA 1
ATOM 2957 C C . VAL A 1 389 ? 11.828 -35.719 -8.93 1 98.5 389 VAL A C 1
ATOM 2959 O O . VAL A 1 389 ? 12.453 -35.594 -9.992 1 98.5 389 VAL A O 1
ATOM 2962 N N . LYS A 1 390 ? 12.164 -36.5 -7.93 1 98.12 390 LYS A N 1
ATOM 2963 C CA . LYS A 1 390 ? 13.141 -37.562 -8.156 1 98.12 390 LYS A CA 1
ATOM 2964 C C . LYS A 1 390 ? 12.602 -38.594 -9.109 1 98.12 390 LYS A C 1
ATOM 2966 O O . LYS A 1 390 ? 11.508 -39.156 -8.898 1 98.12 390 LYS A O 1
ATOM 2971 N N . PRO A 1 391 ? 13.398 -38.906 -10.195 1 96.5 391 PRO A N 1
ATOM 2972 C CA . PRO A 1 391 ? 12.891 -39.844 -11.195 1 96.5 391 PRO A CA 1
ATOM 2973 C C . PRO A 1 391 ? 12.391 -41.156 -10.578 1 96.5 391 PRO A C 1
ATOM 2975 O O . PRO A 1 391 ? 13.062 -41.75 -9.727 1 96.5 391 PRO A O 1
ATOM 2978 N N . GLY A 1 392 ? 11.234 -41.5 -10.961 1 92.56 392 GLY A N 1
ATOM 2979 C CA . GLY A 1 392 ? 10.633 -42.75 -10.516 1 92.56 392 GLY A CA 1
ATOM 2980 C C . GLY A 1 392 ? 9.867 -42.625 -9.219 1 92.56 392 GLY A C 1
ATOM 2981 O O . GLY A 1 392 ? 9.266 -43.594 -8.742 1 92.56 392 GLY A O 1
ATOM 2982 N N . THR A 1 393 ? 9.844 -41.438 -8.656 1 96.38 393 THR A N 1
ATOM 2983 C CA . THR A 1 393 ? 9.133 -41.188 -7.402 1 96.38 393 THR A CA 1
ATOM 2984 C C . THR A 1 393 ? 8.32 -39.906 -7.469 1 96.38 393 THR A C 1
ATOM 2986 O O . THR A 1 393 ? 8.375 -39.188 -8.461 1 96.38 393 THR A O 1
ATOM 2989 N N . LYS A 1 394 ? 7.621 -39.625 -6.391 1 96.31 394 LYS A N 1
ATOM 2990 C CA . LYS A 1 394 ? 6.914 -38.375 -6.25 1 96.31 394 LYS A CA 1
ATOM 2991 C C . LYS A 1 394 ? 7.645 -37.438 -5.285 1 96.31 394 LYS A C 1
ATOM 2993 O O . LYS A 1 394 ? 7.125 -36.375 -4.918 1 96.31 394 LYS A O 1
ATOM 2998 N N . ASP A 1 395 ? 8.867 -37.844 -4.84 1 97.62 395 ASP A N 1
ATOM 2999 C CA . ASP A 1 395 ? 9.648 -37.031 -3.92 1 97.62 395 ASP A CA 1
ATOM 3000 C C . ASP A 1 395 ? 10.117 -35.75 -4.594 1 97.62 395 ASP A C 1
ATOM 3002 O O . ASP A 1 395 ? 10.664 -35.781 -5.699 1 97.62 395 ASP A O 1
ATOM 3006 N N . PRO A 1 396 ? 9.805 -34.656 -3.92 1 97.5 396 PRO A N 1
ATOM 3007 C CA . PRO A 1 396 ? 10.242 -33.375 -4.516 1 97.5 396 PRO A CA 1
ATOM 3008 C C . PRO A 1 396 ? 11.75 -33.312 -4.723 1 97.5 396 PRO A C 1
ATOM 3010 O O . PRO A 1 396 ? 12.516 -33.812 -3.891 1 97.5 396 PRO A O 1
ATOM 3013 N N . ASP A 1 397 ? 12.211 -32.75 -5.773 1 98.06 397 ASP A N 1
ATOM 3014 C CA . ASP A 1 397 ? 13.625 -32.531 -6.059 1 98.06 397 ASP A CA 1
ATOM 3015 C C . ASP A 1 397 ? 13.93 -31.031 -6.242 1 98.06 397 ASP A C 1
ATOM 3017 O O . ASP A 1 397 ? 14.039 -30.562 -7.371 1 98.06 397 ASP A O 1
ATOM 3021 N N . GLN A 1 398 ? 14.117 -30.359 -5.16 1 96.62 398 GLN A N 1
ATOM 3022 C CA . GLN A 1 398 ? 14.352 -28.922 -5.168 1 96.62 398 GLN A CA 1
ATOM 3023 C C . GLN A 1 398 ? 15.625 -28.578 -5.941 1 96.62 398 GLN A C 1
ATOM 3025 O O . GLN A 1 398 ? 15.641 -27.609 -6.711 1 96.62 398 GLN A O 1
ATOM 3030 N N . GLN A 1 399 ? 16.656 -29.328 -5.715 1 96.5 399 GLN A N 1
ATOM 3031 C CA . GLN A 1 399 ? 17.938 -29.047 -6.355 1 96.5 399 GLN A CA 1
ATOM 3032 C C . GLN A 1 399 ? 17.812 -29.094 -7.875 1 96.5 399 GLN A C 1
ATOM 3034 O O . GLN A 1 399 ? 18.297 -28.203 -8.57 1 96.5 399 GLN A O 1
ATOM 3039 N N . ALA A 1 400 ? 17.172 -30.125 -8.359 1 97.69 400 ALA A N 1
ATOM 3040 C CA . ALA A 1 400 ? 16.969 -30.234 -9.797 1 97.69 400 ALA A CA 1
ATOM 3041 C C . ALA A 1 400 ? 16.141 -29.062 -10.328 1 97.69 400 ALA A C 1
ATOM 3043 O O . ALA A 1 400 ? 16.422 -28.531 -11.406 1 97.69 400 ALA A O 1
ATOM 3044 N N . ALA A 1 401 ? 15.094 -28.688 -9.609 1 97.81 401 ALA A N 1
ATOM 3045 C CA . ALA A 1 401 ? 14.258 -27.562 -10.023 1 97.81 401 ALA A CA 1
ATOM 3046 C C . ALA A 1 401 ? 15.078 -26.281 -10.125 1 97.81 401 ALA A C 1
ATOM 3048 O O . ALA A 1 401 ? 14.938 -25.531 -11.086 1 97.81 401 ALA A O 1
ATOM 3049 N N . LEU A 1 402 ? 15.938 -26.047 -9.141 1 96.5 402 LEU A N 1
ATOM 3050 C CA . LEU A 1 402 ? 16.75 -24.844 -9.109 1 96.5 402 LEU A CA 1
ATOM 3051 C C . LEU A 1 402 ? 17.812 -24.875 -10.211 1 96.5 402 LEU A C 1
ATOM 3053 O O . LEU A 1 402 ? 18.109 -23.844 -10.82 1 96.5 402 LEU A O 1
ATOM 3057 N N . ASP A 1 403 ? 18.375 -26.047 -10.453 1 97.62 403 ASP A N 1
ATOM 3058 C CA . ASP A 1 403 ? 19.328 -26.172 -11.547 1 97.62 403 ASP A CA 1
ATOM 3059 C C . ASP A 1 403 ? 18.656 -25.906 -12.891 1 97.62 403 ASP A C 1
ATOM 3061 O O . ASP A 1 403 ? 19.25 -25.266 -13.766 1 97.62 403 ASP A O 1
ATOM 3065 N N . ILE A 1 404 ? 17.469 -26.422 -13.031 1 98.44 404 ILE A N 1
ATOM 3066 C CA . ILE A 1 404 ? 16.703 -26.172 -14.25 1 98.44 404 ILE A CA 1
ATOM 3067 C C . ILE A 1 404 ? 16.453 -24.688 -14.398 1 98.44 404 ILE A C 1
ATOM 3069 O O . ILE A 1 404 ? 16.656 -24.125 -15.484 1 98.44 404 ILE A O 1
ATOM 3073 N N . LEU A 1 405 ? 16.016 -24.078 -13.344 1 97.19 405 LEU A N 1
ATOM 3074 C CA . LEU A 1 405 ? 15.719 -22.656 -13.328 1 97.19 405 LEU A CA 1
ATOM 3075 C C . LEU A 1 405 ? 16.938 -21.828 -13.75 1 97.19 405 LEU A C 1
ATOM 3077 O O . LEU A 1 405 ? 16.828 -20.938 -14.594 1 97.19 405 LEU A O 1
ATOM 3081 N N . GLU A 1 406 ? 18.078 -22.109 -13.188 1 96.88 406 GLU A N 1
ATOM 3082 C CA . GLU A 1 406 ? 19.312 -21.375 -13.492 1 96.88 406 GLU A CA 1
ATOM 3083 C C . GLU A 1 406 ? 19.75 -21.609 -14.93 1 96.88 406 GLU A C 1
ATOM 3085 O O . GLU A 1 406 ? 20.25 -20.703 -15.594 1 96.88 406 GLU A O 1
ATOM 3090 N N . THR A 1 407 ? 19.625 -22.859 -15.383 1 98.31 407 THR A N 1
ATOM 3091 C CA . THR A 1 407 ? 20 -23.172 -16.75 1 98.31 407 THR A CA 1
ATOM 3092 C C . THR A 1 407 ? 19.047 -22.516 -17.75 1 98.31 407 THR A C 1
ATOM 3094 O O . THR A 1 407 ? 19.469 -22.047 -18.812 1 98.31 407 THR A O 1
ATOM 3097 N N . LEU A 1 408 ? 17.734 -22.453 -17.438 1 98.56 408 LEU A N 1
ATOM 3098 C CA . LEU A 1 408 ? 16.781 -21.719 -18.234 1 98.56 408 LEU A CA 1
ATOM 3099 C C . LEU A 1 408 ? 17.172 -20.25 -18.344 1 98.56 408 LEU A C 1
ATOM 3101 O O . LEU A 1 408 ? 17.125 -19.656 -19.422 1 98.56 408 LEU A O 1
ATOM 3105 N N . ARG A 1 409 ? 17.516 -19.688 -17.188 1 97.56 409 ARG A N 1
ATOM 3106 C CA . ARG A 1 409 ? 17.984 -18.312 -17.219 1 97.56 409 ARG A CA 1
ATOM 3107 C C . ARG A 1 409 ? 19.172 -18.141 -18.172 1 97.56 409 ARG A C 1
ATOM 3109 O O . ARG A 1 409 ? 19.234 -17.172 -18.922 1 97.56 409 ARG A O 1
ATOM 3116 N N . GLY A 1 410 ? 20.109 -19.062 -18.109 1 97.44 410 GLY A N 1
ATOM 3117 C CA . GLY A 1 410 ? 21.219 -19.062 -19.031 1 97.44 410 GLY A CA 1
ATOM 3118 C C . GLY A 1 410 ? 20.797 -19.156 -20.484 1 97.44 410 GLY A C 1
ATOM 3119 O O . GLY A 1 410 ? 21.484 -18.656 -21.375 1 97.44 410 GLY A O 1
ATOM 3120 N N . ASN A 1 411 ? 19.656 -19.875 -20.672 1 98.44 411 ASN A N 1
ATOM 3121 C CA . ASN A 1 411 ? 19.094 -19.984 -22.016 1 98.44 411 ASN A CA 1
ATOM 3122 C C . ASN A 1 411 ? 18.078 -18.875 -22.281 1 98.44 411 ASN A C 1
ATOM 3124 O O . ASN A 1 411 ? 17.219 -19.016 -23.156 1 98.44 411 ASN A O 1
ATOM 3128 N N . HIS A 1 412 ? 18.078 -17.844 -21.531 1 98.44 412 HIS A N 1
ATOM 3129 C CA . HIS A 1 412 ? 17.391 -16.562 -21.719 1 98.44 412 HIS A CA 1
ATOM 3130 C C . HIS A 1 412 ? 15.883 -16.719 -21.5 1 98.44 412 HIS A C 1
ATOM 3132 O O . HIS A 1 412 ? 15.078 -16.109 -22.203 1 98.44 412 HIS A O 1
ATOM 3138 N N . VAL A 1 413 ? 15.492 -17.578 -20.609 1 98.75 413 VAL A N 1
ATOM 3139 C CA . VAL A 1 413 ? 14.117 -17.719 -20.141 1 98.75 413 VAL A CA 1
ATOM 3140 C C . VAL A 1 413 ? 14.055 -17.438 -18.641 1 98.75 413 VAL A C 1
ATOM 3142 O O . VAL A 1 413 ? 14.797 -18.031 -17.859 1 98.75 413 VAL A O 1
ATOM 3145 N N . LEU A 1 414 ? 13.188 -16.5 -18.281 1 98.12 414 LEU A N 1
ATOM 3146 C CA . LEU A 1 414 ? 13.078 -16.109 -16.875 1 98.12 414 LEU A CA 1
ATOM 3147 C C . LEU A 1 414 ? 11.828 -16.703 -16.25 1 98.12 414 LEU A C 1
ATOM 3149 O O . LEU A 1 414 ? 10.711 -16.484 -16.719 1 98.12 414 LEU A O 1
ATOM 3153 N N . THR A 1 415 ? 11.969 -17.484 -15.219 1 97.19 415 THR A N 1
ATOM 3154 C CA . THR A 1 415 ? 10.883 -18.047 -14.438 1 97.19 415 THR A CA 1
ATOM 3155 C C . THR A 1 415 ? 11.297 -18.188 -12.969 1 97.19 415 THR A C 1
ATOM 3157 O O . THR A 1 415 ? 12.25 -17.547 -12.523 1 97.19 415 THR A O 1
ATOM 3160 N N . SER A 1 416 ? 10.461 -18.828 -12.148 1 95.69 416 SER A N 1
ATOM 3161 C CA . SER A 1 416 ? 10.719 -19.047 -10.727 1 95.69 416 SER A CA 1
ATOM 3162 C C . SER A 1 416 ? 10.141 -20.375 -10.258 1 95.69 416 SER A C 1
ATOM 3164 O O . SER A 1 416 ? 9.828 -21.234 -11.07 1 95.69 416 SER A O 1
ATOM 3166 N N . VAL A 1 417 ? 10.188 -20.562 -8.945 1 95.19 417 VAL A N 1
ATOM 3167 C CA . VAL A 1 417 ? 9.633 -21.781 -8.352 1 95.19 417 VAL A CA 1
ATOM 3168 C C . VAL A 1 417 ? 8.602 -21.406 -7.289 1 95.19 417 VAL A C 1
ATOM 3170 O O . VAL A 1 417 ? 8.523 -20.25 -6.863 1 95.19 417 VAL A O 1
ATOM 3173 N N . CYS A 1 418 ? 7.789 -22.328 -6.953 1 94.31 418 CYS A N 1
ATOM 3174 C CA . CYS A 1 418 ? 6.828 -22.203 -5.863 1 94.31 418 CYS A CA 1
ATOM 3175 C C . CYS A 1 418 ? 6.582 -23.547 -5.184 1 94.31 418 CYS A C 1
ATOM 3177 O O . CYS A 1 418 ? 7.273 -24.516 -5.469 1 94.31 418 CYS A O 1
ATOM 3179 N N . GLY A 1 419 ? 5.656 -23.5 -4.223 1 94 419 GLY A N 1
ATOM 3180 C CA . GLY A 1 419 ? 5.281 -24.719 -3.506 1 94 419 GLY A CA 1
ATOM 3181 C C . GLY A 1 419 ? 6.07 -24.922 -2.227 1 94 419 GLY A C 1
ATOM 3182 O O . GLY A 1 419 ? 7.113 -24.281 -2.027 1 94 419 GLY A O 1
ATOM 3183 N N . ARG A 1 420 ? 5.645 -25.875 -1.535 1 90.31 420 ARG A N 1
ATOM 3184 C CA . ARG A 1 420 ? 6.164 -26.141 -0.198 1 90.31 420 ARG A CA 1
ATOM 3185 C C . ARG A 1 420 ? 7.656 -26.453 -0.244 1 90.31 420 ARG A C 1
ATOM 3187 O O . ARG A 1 420 ? 8.414 -26.031 0.639 1 90.31 420 ARG A O 1
ATOM 3194 N N . TYR A 1 421 ? 8.039 -27.109 -1.301 1 92.44 421 TYR A N 1
ATOM 3195 C CA . TYR A 1 421 ? 9.406 -27.625 -1.336 1 92.44 421 TYR A CA 1
ATOM 3196 C C . TYR A 1 421 ? 10.258 -26.828 -2.324 1 92.44 421 TYR A C 1
ATOM 3198 O O . TYR A 1 421 ? 11.422 -27.172 -2.561 1 92.44 421 TYR A O 1
ATOM 3206 N N . GLY A 1 422 ? 9.633 -25.844 -2.955 1 94.19 422 GLY A N 1
ATOM 3207 C CA . GLY A 1 422 ? 10.367 -25.047 -3.926 1 94.19 422 GLY A CA 1
ATOM 3208 C C . GLY A 1 422 ? 10.797 -25.844 -5.145 1 94.19 422 GLY A C 1
ATOM 3209 O O . GLY A 1 422 ? 11.844 -25.578 -5.73 1 94.19 422 GLY A O 1
ATOM 3210 N N . ASN A 1 423 ? 10.023 -26.891 -5.492 1 96.88 423 ASN A N 1
ATOM 3211 C CA . ASN A 1 423 ? 10.398 -27.797 -6.574 1 96.88 423 ASN A CA 1
ATOM 3212 C C . ASN A 1 423 ? 9.445 -27.672 -7.762 1 96.88 423 ASN A C 1
ATOM 3214 O O . ASN A 1 423 ? 9.469 -28.516 -8.664 1 96.88 423 ASN A O 1
ATOM 3218 N N . ILE A 1 424 ? 8.578 -26.703 -7.723 1 97.88 424 ILE A N 1
ATOM 3219 C CA . ILE A 1 424 ? 7.594 -26.531 -8.789 1 97.88 424 ILE A CA 1
ATOM 3220 C C . ILE A 1 424 ? 7.934 -25.281 -9.609 1 97.88 424 ILE A C 1
ATOM 3222 O O . ILE A 1 424 ? 7.93 -24.172 -9.078 1 97.88 424 ILE A O 1
ATOM 3226 N N . LEU A 1 425 ? 8.312 -25.484 -10.93 1 98.25 425 LEU A N 1
ATOM 3227 C CA . LEU A 1 425 ? 8.477 -24.328 -11.797 1 98.25 425 LEU A CA 1
ATOM 3228 C C . LEU A 1 425 ? 7.164 -23.562 -11.953 1 98.25 425 LEU A C 1
ATOM 3230 O O . LEU A 1 425 ? 6.137 -24.156 -12.289 1 98.25 425 LEU A O 1
ATOM 3234 N N . LYS A 1 426 ? 7.18 -22.359 -11.602 1 97.69 426 LYS A N 1
ATOM 3235 C CA . LYS A 1 426 ? 6.023 -21.484 -11.727 1 97.69 426 LYS A CA 1
ATOM 3236 C C . LYS A 1 426 ? 6.008 -20.781 -13.086 1 97.69 426 LYS A C 1
ATOM 3238 O O . LYS A 1 426 ? 6.68 -19.766 -13.273 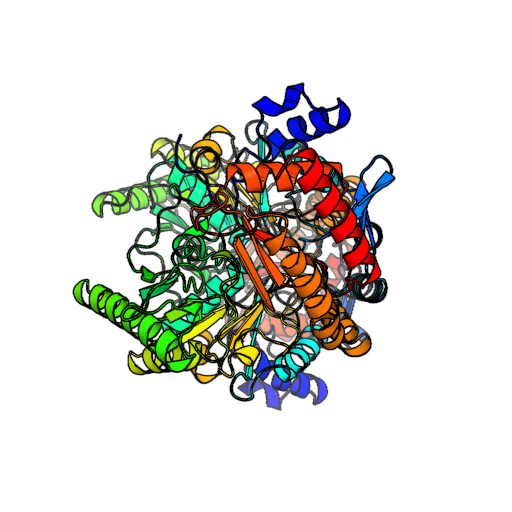1 97.69 426 LYS A O 1
ATOM 3243 N N . LEU A 1 427 ? 5.262 -21.281 -14.023 1 98.44 427 LEU A N 1
ATOM 3244 C CA . LEU A 1 427 ? 5.188 -20.781 -15.391 1 98.44 427 LEU A CA 1
ATOM 3245 C C . LEU A 1 427 ? 3.963 -19.891 -15.57 1 98.44 427 LEU A C 1
ATOM 3247 O O . LEU A 1 427 ? 2.859 -20.375 -15.82 1 98.44 427 LEU A O 1
ATOM 3251 N N . ARG A 1 428 ? 4.199 -18.625 -15.43 1 97.62 428 ARG A N 1
ATOM 3252 C CA . ARG A 1 428 ? 3.141 -17.625 -15.406 1 97.62 428 ARG A CA 1
ATOM 3253 C C . ARG A 1 428 ? 3.51 -16.422 -16.266 1 97.62 428 ARG A C 1
ATOM 3255 O O . ARG A 1 428 ? 3.812 -15.352 -15.734 1 97.62 428 ARG A O 1
ATOM 3262 N N . PRO A 1 429 ? 3.553 -16.562 -17.609 1 98.06 429 PRO A N 1
ATOM 3263 C CA . PRO A 1 429 ? 3.936 -15.461 -18.5 1 98.06 429 PRO A CA 1
ATOM 3264 C C . PRO A 1 429 ? 2.854 -14.391 -18.609 1 98.06 429 PRO A C 1
ATOM 3266 O O . PRO A 1 429 ? 1.725 -14.602 -18.156 1 98.06 429 PRO A O 1
ATOM 3269 N N . PRO A 1 430 ? 3.182 -13.18 -19.188 1 97.75 430 PRO A N 1
ATOM 3270 C CA . PRO A 1 430 ? 2.137 -12.211 -19.5 1 97.75 430 PRO A CA 1
ATOM 3271 C C . PRO A 1 430 ? 1.029 -12.805 -20.375 1 97.75 430 PRO A C 1
ATOM 3273 O O . PRO A 1 430 ? 1.266 -13.766 -21.109 1 97.75 430 PRO A O 1
ATOM 3276 N N . LEU A 1 431 ? -0.123 -12.195 -20.328 1 98.19 431 LEU A N 1
ATOM 3277 C CA . LEU A 1 431 ? -1.311 -12.758 -20.969 1 98.19 431 LEU A CA 1
ATOM 3278 C C . LEU A 1 431 ? -1.207 -12.656 -22.484 1 98.19 431 LEU A C 1
ATOM 3280 O O . LEU A 1 431 ? -1.979 -13.297 -23.203 1 98.19 431 LEU A O 1
ATOM 3284 N N . VAL A 1 432 ? -0.18 -12 -22.984 1 98 432 VAL A N 1
ATOM 3285 C CA . VAL A 1 432 ? -0.002 -11.812 -24.422 1 98 432 VAL A CA 1
ATOM 3286 C C . VAL A 1 432 ? 0.947 -12.875 -24.969 1 98 432 VAL A C 1
ATOM 3288 O O . VAL A 1 432 ? 1.333 -12.828 -26.141 1 98 432 VAL A O 1
ATOM 3291 N N . PHE A 1 433 ? 1.353 -13.828 -24.109 1 98.5 433 PHE A N 1
ATOM 3292 C CA . PHE A 1 433 ? 2.209 -14.938 -24.5 1 98.5 433 PHE A CA 1
ATOM 3293 C C . PHE A 1 433 ? 1.671 -15.625 -25.75 1 98.5 433 PHE A C 1
ATOM 3295 O O . PHE A 1 433 ? 0.474 -15.906 -25.844 1 98.5 433 PHE A O 1
ATOM 3302 N N . SER A 1 434 ? 2.537 -15.883 -26.734 1 98.62 434 SER A N 1
ATOM 3303 C CA . SER A 1 434 ? 2.109 -16.406 -28.031 1 98.62 434 SER A CA 1
ATOM 3304 C C . SER A 1 434 ? 2.586 -17.844 -28.234 1 98.62 434 SER A C 1
ATOM 3306 O O . SER A 1 434 ? 3.363 -18.359 -27.438 1 98.62 434 SER A O 1
ATOM 3308 N N . GLU A 1 435 ? 2.096 -18.438 -29.344 1 98.75 435 GLU A N 1
ATOM 3309 C CA . GLU A 1 435 ? 2.559 -19.781 -29.688 1 98.75 435 GLU A CA 1
ATOM 3310 C C . GLU A 1 435 ? 4.051 -19.781 -30.016 1 98.75 435 GLU A C 1
ATOM 3312 O O . GLU A 1 435 ? 4.754 -20.75 -29.703 1 98.75 435 GLU A O 1
ATOM 3317 N N . ASP A 1 436 ? 4.492 -18.672 -30.609 1 98.81 436 ASP A N 1
ATOM 3318 C CA . ASP A 1 436 ? 5.926 -18.531 -30.859 1 98.81 436 ASP A CA 1
ATOM 3319 C C . ASP A 1 436 ? 6.707 -18.5 -29.547 1 98.81 436 ASP A C 1
ATOM 3321 O O . ASP A 1 436 ? 7.82 -19.016 -29.469 1 98.81 436 ASP A O 1
ATOM 3325 N N . ASP A 1 437 ? 6.16 -17.844 -28.547 1 98.88 437 ASP A N 1
ATOM 3326 C CA . ASP A 1 437 ? 6.781 -17.812 -27.219 1 98.88 437 ASP A CA 1
ATOM 3327 C C . ASP A 1 437 ? 6.832 -19.219 -26.609 1 98.88 437 ASP A C 1
ATOM 3329 O O . ASP A 1 437 ? 7.805 -19.562 -25.938 1 98.88 437 ASP A O 1
ATOM 3333 N N . VAL A 1 438 ? 5.754 -20 -26.812 1 98.88 438 VAL A N 1
ATOM 3334 C CA . VAL A 1 438 ? 5.742 -21.375 -26.359 1 98.88 438 VAL A CA 1
ATOM 3335 C C . VAL A 1 438 ? 6.887 -22.156 -27 1 98.88 438 VAL A C 1
ATOM 3337 O O . VAL A 1 438 ? 7.594 -22.906 -26.328 1 98.88 438 VAL A O 1
ATOM 3340 N N . ASP A 1 439 ? 7.066 -21.984 -28.297 1 98.81 439 ASP A N 1
ATOM 3341 C CA . ASP A 1 439 ? 8.148 -22.641 -29.016 1 98.81 439 ASP A CA 1
ATOM 3342 C C . ASP A 1 439 ? 9.508 -22.266 -28.422 1 98.81 439 ASP A C 1
ATOM 3344 O O . ASP A 1 439 ? 10.375 -23.109 -28.25 1 98.81 439 ASP A O 1
ATOM 3348 N N . TRP A 1 440 ? 9.664 -20.984 -28.188 1 98.81 440 TRP A N 1
ATOM 3349 C CA . TRP A 1 440 ? 10.898 -20.5 -27.562 1 98.81 440 TRP A CA 1
ATOM 3350 C C . TRP A 1 440 ? 11.133 -21.172 -26.219 1 98.81 440 TRP A C 1
ATOM 3352 O O . TRP A 1 440 ? 12.242 -21.641 -25.938 1 98.81 440 TRP A O 1
ATOM 3362 N N . PHE A 1 441 ? 10.141 -21.234 -25.391 1 98.88 441 PHE A N 1
ATOM 3363 C CA . PHE A 1 441 ? 10.266 -21.859 -24.078 1 98.88 441 PHE A CA 1
ATOM 3364 C C . PHE A 1 441 ? 10.641 -23.328 -24.234 1 98.88 441 PHE A C 1
ATOM 3366 O O . PHE A 1 441 ? 11.539 -23.812 -23.531 1 98.88 441 PHE A O 1
ATOM 3373 N N . MET A 1 442 ? 9.93 -24.016 -25.109 1 98.81 442 MET A N 1
ATOM 3374 C CA . MET A 1 442 ? 10.133 -25.453 -25.25 1 98.81 442 MET A CA 1
ATOM 3375 C C . MET A 1 442 ? 11.539 -25.766 -25.75 1 98.81 442 MET A C 1
ATOM 3377 O O . MET A 1 442 ? 12.164 -26.734 -25.328 1 98.81 442 MET A O 1
ATOM 3381 N N . ASP A 1 443 ? 12.016 -24.953 -26.656 1 98.75 443 ASP A N 1
ATOM 3382 C CA . ASP A 1 443 ? 13.383 -25.109 -27.125 1 98.75 443 ASP A CA 1
ATOM 3383 C C . ASP A 1 443 ? 14.383 -24.953 -25.984 1 98.75 443 ASP A C 1
ATOM 3385 O O . ASP A 1 443 ? 15.289 -25.781 -25.828 1 98.75 443 ASP A O 1
ATOM 3389 N N . ALA A 1 444 ? 14.203 -23.938 -25.234 1 98.81 444 ALA A N 1
ATOM 3390 C CA . ALA A 1 444 ? 15.094 -23.672 -24.109 1 98.81 444 ALA A CA 1
ATOM 3391 C C . ALA A 1 444 ? 14.984 -24.766 -23.047 1 98.81 444 ALA A C 1
ATOM 3393 O O . ALA A 1 444 ? 15.984 -25.188 -22.453 1 98.81 444 ALA A O 1
ATOM 3394 N N . PHE A 1 445 ? 13.773 -25.203 -22.766 1 98.81 445 PHE A N 1
ATOM 3395 C CA . PHE A 1 445 ? 13.516 -26.203 -21.734 1 98.81 445 PHE A CA 1
ATOM 3396 C C . PHE A 1 445 ? 14.117 -27.547 -22.109 1 98.81 445 PHE A C 1
ATOM 3398 O O . PHE A 1 445 ? 14.766 -28.203 -21.297 1 98.81 445 PHE A O 1
ATOM 3405 N N . THR A 1 446 ? 13.938 -27.938 -23.359 1 98.44 446 THR A N 1
ATOM 3406 C CA . THR A 1 446 ? 14.492 -29.188 -23.844 1 98.44 446 THR A CA 1
ATOM 3407 C C . THR A 1 446 ? 16.016 -29.156 -23.812 1 98.44 446 THR A C 1
ATOM 3409 O O . THR A 1 446 ? 16.656 -30.125 -23.375 1 98.44 446 THR A O 1
ATOM 3412 N N . LYS A 1 447 ? 16.547 -28.062 -24.25 1 98.56 447 LYS A N 1
ATOM 3413 C CA . LYS A 1 447 ? 17.984 -27.891 -24.172 1 98.56 447 LYS A CA 1
ATOM 3414 C C . LYS A 1 447 ? 18.484 -27.969 -22.734 1 98.56 447 LYS A C 1
ATOM 3416 O O . LYS A 1 447 ? 19.531 -28.547 -22.469 1 98.56 447 LYS A O 1
ATOM 3421 N N . THR A 1 448 ? 17.781 -27.359 -21.828 1 98.69 448 THR A N 1
ATOM 3422 C CA . THR A 1 448 ? 18.125 -27.344 -20.406 1 98.69 448 THR A CA 1
ATOM 3423 C C . THR A 1 448 ? 18.125 -28.75 -19.828 1 98.69 448 THR A C 1
ATOM 3425 O O . THR A 1 448 ? 19.062 -29.141 -19.141 1 98.69 448 THR A O 1
ATOM 3428 N N . LEU A 1 449 ? 17.078 -29.516 -20.109 1 98.5 449 LEU A N 1
ATOM 3429 C CA . LEU A 1 449 ? 16.984 -30.891 -19.625 1 98.5 449 LEU A CA 1
ATOM 3430 C C . LEU A 1 449 ? 18.125 -31.75 -20.156 1 98.5 449 LEU A C 1
ATOM 3432 O O . LEU A 1 449 ? 18.703 -32.562 -19.422 1 98.5 449 LEU A O 1
ATOM 3436 N N . ALA A 1 450 ? 18.469 -31.531 -21.375 1 97.94 450 ALA A N 1
ATOM 3437 C CA . ALA A 1 450 ? 19.578 -32.25 -21.984 1 97.94 450 ALA A CA 1
ATOM 3438 C C . ALA A 1 450 ? 20.891 -31.906 -21.312 1 97.94 450 ALA A C 1
ATOM 3440 O O . ALA A 1 450 ? 21.703 -32.781 -21.016 1 97.94 450 ALA A O 1
ATOM 3441 N N . THR A 1 451 ? 21.094 -30.625 -21.156 1 98.25 451 THR A N 1
ATOM 3442 C CA . THR A 1 451 ? 22.312 -30.125 -20.531 1 98.25 451 THR A CA 1
ATOM 3443 C C . THR A 1 451 ? 22.5 -30.719 -19.141 1 98.25 451 THR A C 1
ATOM 3445 O O . THR A 1 451 ? 23.625 -31.047 -18.75 1 98.25 451 THR A O 1
ATOM 3448 N N . LEU A 1 452 ? 21.406 -30.875 -18.422 1 98.12 452 LEU A N 1
ATOM 3449 C CA . LEU A 1 452 ? 21.453 -31.328 -17.031 1 98.12 452 LEU A CA 1
ATOM 3450 C C . LEU A 1 452 ? 21.344 -32.844 -16.953 1 98.12 452 LEU A C 1
ATOM 3452 O O . LEU A 1 452 ? 21.391 -33.438 -15.859 1 98.12 452 LEU A O 1
ATOM 3456 N N . LYS A 1 453 ? 21.203 -33.469 -18.047 1 97.25 453 LYS A N 1
ATOM 3457 C CA . LYS A 1 453 ? 21.062 -34.906 -18.156 1 97.25 453 LYS A CA 1
ATOM 3458 C C . LYS A 1 453 ? 19.875 -35.406 -17.328 1 97.25 453 LYS A C 1
ATOM 3460 O O . LYS A 1 453 ? 20.016 -36.344 -16.547 1 97.25 453 LYS A O 1
ATOM 3465 N N . LEU A 1 454 ? 18.859 -34.719 -17.516 1 96.38 454 LEU A N 1
ATOM 3466 C CA . LEU A 1 454 ? 17.609 -35.062 -16.844 1 96.38 454 LEU A CA 1
ATOM 3467 C C . LEU A 1 454 ? 16.594 -35.562 -17.844 1 96.38 454 LEU A C 1
ATOM 3469 O O . LEU A 1 454 ? 16.609 -35.188 -19.016 1 96.38 454 LEU A O 1
ATOM 3473 N N . MET B 1 1 ? -24.625 12.531 18.828 1 33.31 1 MET B N 1
ATOM 3474 C CA . MET B 1 1 ? -24.188 11.859 17.594 1 33.31 1 MET B CA 1
ATOM 3475 C C . MET B 1 1 ? -22.812 11.227 17.766 1 33.31 1 MET B C 1
ATOM 3477 O O . MET B 1 1 ? -21.953 11.789 18.453 1 33.31 1 MET B O 1
ATOM 3481 N N . ALA B 1 2 ? -22.688 9.875 17.578 1 42.66 2 ALA B N 1
ATOM 3482 C CA . ALA B 1 2 ? -21.438 9.109 17.578 1 42.66 2 ALA B CA 1
ATOM 3483 C C . ALA B 1 2 ? -20.281 9.953 17.062 1 42.66 2 ALA B C 1
ATOM 3485 O O . ALA B 1 2 ? -20.375 10.586 16 1 42.66 2 ALA B O 1
ATOM 3486 N N . THR B 1 3 ? -19.266 10.359 17.953 1 46.31 3 THR B N 1
ATOM 3487 C CA . THR B 1 3 ? -18.062 11.125 17.672 1 46.31 3 THR B CA 1
ATOM 3488 C C . THR B 1 3 ? -17.438 10.672 16.359 1 46.31 3 THR B C 1
ATOM 3490 O O . THR B 1 3 ? -17.047 9.508 16.203 1 46.31 3 THR B O 1
ATOM 3493 N N . ARG B 1 4 ? -17.656 11.359 15.281 1 60.44 4 ARG B N 1
ATOM 3494 C CA . ARG B 1 4 ? -17.203 11.242 13.898 1 60.44 4 ARG B CA 1
ATOM 3495 C C . ARG B 1 4 ? -15.719 11.609 13.781 1 60.44 4 ARG B C 1
ATOM 3497 O O . ARG B 1 4 ? -15.172 12.305 14.641 1 60.44 4 ARG B O 1
ATOM 3504 N N . SER B 1 5 ? -14.922 10.922 13.133 1 68.38 5 SER B N 1
ATOM 3505 C CA . SER B 1 5 ? -13.516 11.094 12.781 1 68.38 5 SER B CA 1
ATOM 3506 C C . SER B 1 5 ? -13.18 12.562 12.547 1 68.38 5 SER B C 1
ATOM 3508 O O . SER B 1 5 ? -13.812 13.227 11.719 1 68.38 5 SER B O 1
ATOM 3510 N N . THR B 1 6 ? -12.32 13.102 13.406 1 57.59 6 THR B N 1
ATOM 3511 C CA . THR B 1 6 ? -11.938 14.508 13.289 1 57.59 6 THR B CA 1
ATOM 3512 C C . THR B 1 6 ? -11.289 14.789 11.938 1 57.59 6 THR B C 1
ATOM 3514 O O . THR B 1 6 ? -11.516 15.844 11.344 1 57.59 6 THR B O 1
ATOM 3517 N N . ILE B 1 7 ? -10.578 13.844 11.445 1 60.66 7 ILE B N 1
ATOM 3518 C CA . ILE B 1 7 ? -9.789 14.102 10.242 1 60.66 7 ILE B CA 1
ATOM 3519 C C . ILE B 1 7 ? -10.586 13.695 9.008 1 60.66 7 ILE B C 1
ATOM 3521 O O . ILE B 1 7 ? -10.367 14.234 7.918 1 60.66 7 ILE B O 1
ATOM 3525 N N . MET B 1 8 ? -11.562 12.898 9.25 1 68.31 8 MET B N 1
ATOM 3526 C CA . MET B 1 8 ? -12.18 12.359 8.047 1 68.31 8 MET B CA 1
ATOM 3527 C C . MET B 1 8 ? -13.633 12.812 7.922 1 68.31 8 MET B C 1
ATOM 3529 O O . MET B 1 8 ? -14.164 12.922 6.816 1 68.31 8 MET B O 1
ATOM 3533 N N . ASP B 1 9 ? -14.203 13.18 8.992 1 72.19 9 ASP B N 1
ATOM 3534 C CA . ASP B 1 9 ? -15.648 13.359 8.953 1 72.19 9 ASP B CA 1
ATOM 3535 C C . ASP B 1 9 ? -16.031 14.828 9.117 1 72.19 9 ASP B C 1
ATOM 3537 O O . ASP B 1 9 ? -17.156 15.219 8.797 1 72.19 9 ASP B O 1
ATOM 3541 N N . THR B 1 10 ? -15.086 15.555 9.406 1 72 10 THR B N 1
ATOM 3542 C CA . THR B 1 10 ? -15.461 16.891 9.883 1 72 10 THR B CA 1
ATOM 3543 C C . THR B 1 10 ? -15.953 17.75 8.727 1 72 10 THR B C 1
ATOM 3545 O O . THR B 1 10 ? -17 18.391 8.828 1 72 10 THR B O 1
ATOM 3548 N N . ASN B 1 11 ? -15.258 17.75 7.645 1 77.62 11 ASN B N 1
ATOM 3549 C CA . ASN B 1 11 ? -15.656 18.578 6.512 1 77.62 11 ASN B CA 1
ATOM 3550 C C . ASN B 1 11 ? -16.156 17.734 5.348 1 77.62 11 ASN B C 1
ATOM 3552 O O . ASN B 1 11 ? -15.852 18.016 4.188 1 77.62 11 ASN B O 1
ATOM 3556 N N . SER B 1 12 ? -17 16.828 5.691 1 83.75 12 SER B N 1
ATOM 3557 C CA . SER B 1 12 ? -17.375 15.836 4.691 1 83.75 12 SER B CA 1
ATOM 3558 C C . SER B 1 12 ? -18.766 16.094 4.141 1 83.75 12 SER B C 1
ATOM 3560 O O . SER B 1 12 ? -19.625 16.625 4.848 1 83.75 12 SER B O 1
ATOM 3562 N N . PHE B 1 13 ? -18.984 15.68 2.91 1 85.31 13 PHE B N 1
ATOM 3563 C CA . PHE B 1 13 ? -20.297 15.609 2.289 1 85.31 13 PHE B CA 1
ATOM 3564 C C . PHE B 1 13 ? -21.141 14.523 2.943 1 85.31 13 PHE B C 1
ATOM 3566 O O . PHE B 1 13 ? -20.625 13.469 3.324 1 85.31 13 PHE B O 1
ATOM 3573 N N . ARG B 1 14 ? -22.453 14.859 3.135 1 80.81 14 ARG B N 1
ATOM 3574 C CA . ARG B 1 14 ? -23.422 13.891 3.617 1 80.81 14 ARG B CA 1
ATOM 3575 C C . ARG B 1 14 ? -24.562 13.703 2.615 1 80.81 14 ARG B C 1
ATOM 3577 O O . ARG B 1 14 ? -24.969 14.664 1.954 1 80.81 14 ARG B O 1
ATOM 3584 N N . PRO B 1 15 ? -25.016 12.5 2.602 1 79.62 15 PRO B N 1
ATOM 3585 C CA . PRO B 1 15 ? -26.062 12.195 1.618 1 79.62 15 PRO B CA 1
ATOM 3586 C C . PRO B 1 15 ? -27.266 13.133 1.723 1 79.62 15 PRO B C 1
ATOM 3588 O O . PRO B 1 15 ? -27.922 13.422 0.716 1 79.62 15 PRO B O 1
ATOM 3591 N N . GLU B 1 16 ? -27.531 13.57 2.893 1 81.81 16 GLU B N 1
ATOM 3592 C CA . GLU B 1 16 ? -28.688 14.438 3.111 1 81.81 16 GLU B CA 1
ATOM 3593 C C . GLU B 1 16 ? -28.5 15.781 2.408 1 81.81 16 GLU B C 1
ATOM 3595 O O . GLU B 1 16 ? -29.469 16.516 2.199 1 81.81 16 GLU B O 1
ATOM 3600 N N . MET B 1 17 ? -27.297 16.031 2.023 1 84.88 17 MET B N 1
ATOM 3601 C CA . MET B 1 17 ? -26.984 17.297 1.388 1 84.88 17 MET B CA 1
ATOM 3602 C C . MET B 1 17 ? -27.172 17.219 -0.124 1 84.88 17 MET B C 1
ATOM 3604 O O . MET B 1 17 ? -27.094 18.219 -0.822 1 84.88 17 MET B O 1
ATOM 3608 N N . ALA B 1 18 ? -27.5 16.094 -0.667 1 86.12 18 ALA B N 1
ATOM 3609 C CA . ALA B 1 18 ? -27.5 15.789 -2.096 1 86.12 18 ALA B CA 1
ATOM 3610 C C . ALA B 1 18 ? -28.562 16.609 -2.826 1 86.12 18 ALA B C 1
ATOM 3612 O O . ALA B 1 18 ? -28.375 17.016 -3.975 1 86.12 18 ALA B O 1
ATOM 3613 N N . ALA B 1 19 ? -29.625 16.906 -2.205 1 85.94 19 ALA B N 1
ATOM 3614 C CA . ALA B 1 19 ? -30.75 17.578 -2.84 1 85.94 19 ALA B CA 1
ATOM 3615 C C . ALA B 1 19 ? -30.375 18.984 -3.285 1 85.94 19 ALA B C 1
ATOM 3617 O O . ALA B 1 19 ? -30.922 19.516 -4.254 1 85.94 19 ALA B O 1
ATOM 3618 N N . ALA B 1 20 ? -29.406 19.578 -2.604 1 87.62 20 ALA B N 1
ATOM 3619 C CA . ALA B 1 20 ? -29.016 20.953 -2.869 1 87.62 20 ALA B CA 1
ATOM 3620 C C . ALA B 1 20 ? -27.984 21.031 -3.984 1 87.62 20 ALA B C 1
ATOM 3622 O O . ALA B 1 20 ? -27.703 22.109 -4.516 1 87.62 20 ALA B O 1
ATOM 3623 N N . LEU B 1 21 ? -27.516 19.922 -4.43 1 92 21 LEU B N 1
ATOM 3624 C CA . LEU B 1 21 ? -26.453 19.891 -5.418 1 92 21 LEU B CA 1
ATOM 3625 C C . LEU B 1 21 ? -27 20.078 -6.828 1 92 21 LEU B C 1
ATOM 3627 O O . LEU B 1 21 ? -28.172 19.75 -7.09 1 92 21 LEU B O 1
ATOM 3631 N N . ASP B 1 22 ? -26.188 20.672 -7.754 1 92.38 22 ASP B N 1
ATOM 3632 C CA . ASP B 1 22 ? -26.547 20.641 -9.172 1 92.38 22 ASP B CA 1
ATOM 3633 C C . ASP B 1 22 ? -26.656 19.219 -9.68 1 92.38 22 ASP B C 1
ATOM 3635 O O . ASP B 1 22 ? -26.078 18.297 -9.102 1 92.38 22 ASP B O 1
ATOM 3639 N N . PRO B 1 23 ? -27.344 18.969 -10.75 1 92.69 23 PRO B N 1
ATOM 3640 C CA . PRO B 1 23 ? -27.688 17.625 -11.211 1 92.69 23 PRO B CA 1
ATOM 3641 C C . PRO B 1 23 ? -26.438 16.781 -11.516 1 92.69 23 PRO B C 1
ATOM 3643 O O . PRO B 1 23 ? -26.406 15.594 -11.18 1 92.69 23 PRO B O 1
ATOM 3646 N N . GLU B 1 24 ? -25.516 17.344 -12.148 1 92.88 24 GLU B N 1
ATOM 3647 C CA . GLU B 1 24 ? -24.328 16.594 -12.523 1 92.88 24 GLU B CA 1
ATOM 3648 C C . GLU B 1 24 ? -23.531 16.156 -11.289 1 92.88 24 GLU B C 1
ATOM 3650 O O . GLU B 1 24 ? -23.078 15.023 -11.203 1 92.88 24 GLU B O 1
ATOM 3655 N N . THR B 1 25 ? -23.312 17.062 -10.391 1 93.44 25 THR B N 1
ATOM 3656 C CA . THR B 1 25 ? -22.625 16.766 -9.148 1 93.44 25 THR B CA 1
ATOM 3657 C C . THR B 1 25 ? -23.406 15.719 -8.344 1 93.44 25 THR B C 1
ATOM 3659 O O . THR B 1 25 ? -22.812 14.805 -7.773 1 93.44 25 THR B O 1
ATOM 3662 N N . ARG B 1 26 ? -24.672 15.875 -8.281 1 93.94 26 ARG B N 1
ATOM 3663 C CA . ARG B 1 26 ? -25.531 14.922 -7.574 1 93.94 26 ARG B CA 1
ATOM 3664 C C . ARG B 1 26 ? -25.391 13.523 -8.156 1 93.94 26 ARG B C 1
ATOM 3666 O O . ARG B 1 26 ? -25.266 12.547 -7.418 1 93.94 26 ARG B O 1
ATOM 3673 N N . LYS B 1 27 ? -25.406 13.492 -9.461 1 94.88 27 LYS B N 1
ATOM 3674 C CA . LYS B 1 27 ? -25.266 12.211 -10.141 1 94.88 27 LYS B CA 1
ATOM 3675 C C . LYS B 1 27 ? -23.953 11.523 -9.742 1 94.88 27 LYS B C 1
ATOM 3677 O O . LYS B 1 27 ? -23.938 10.328 -9.445 1 94.88 27 LYS B O 1
ATOM 3682 N N . LEU B 1 28 ? -22.891 12.234 -9.742 1 94.62 28 LEU B N 1
ATOM 3683 C CA . LEU B 1 28 ? -21.594 11.68 -9.383 1 94.62 28 LEU B CA 1
ATOM 3684 C C . LEU B 1 28 ? -21.578 11.211 -7.934 1 94.62 28 LEU B C 1
ATOM 3686 O O . LEU B 1 28 ? -20.969 10.18 -7.613 1 94.62 28 LEU B O 1
ATOM 3690 N N . THR B 1 29 ? -22.188 11.977 -7.027 1 93.81 29 THR B N 1
ATOM 3691 C CA . THR B 1 29 ? -22.25 11.586 -5.625 1 93.81 29 THR B CA 1
ATOM 3692 C C . THR B 1 29 ? -23.062 10.305 -5.461 1 93.81 29 THR B C 1
ATOM 3694 O O . THR B 1 29 ? -22.734 9.453 -4.629 1 93.81 29 THR B O 1
ATOM 3697 N N . GLU B 1 30 ? -24.109 10.141 -6.293 1 93.56 30 GLU B N 1
ATOM 3698 C CA . GLU B 1 30 ? -24.922 8.93 -6.258 1 93.56 30 GLU B CA 1
ATOM 3699 C C . GLU B 1 30 ? -24.156 7.727 -6.793 1 93.56 30 GLU B C 1
ATOM 3701 O O . GLU B 1 30 ? -24.219 6.637 -6.219 1 93.56 30 GLU B O 1
ATOM 3706 N N . GLU B 1 31 ? -23.484 8 -7.848 1 94.06 31 GLU B N 1
ATOM 3707 C CA . GLU B 1 31 ? -22.688 6.938 -8.453 1 94.06 31 GLU B CA 1
ATOM 3708 C C . GLU B 1 31 ? -21.594 6.453 -7.504 1 94.06 31 GLU B C 1
ATOM 3710 O O . GLU B 1 31 ? -21.125 5.316 -7.613 1 94.06 31 GLU B O 1
ATOM 3715 N N . ARG B 1 32 ? -21.234 7.23 -6.582 1 93.94 32 ARG B N 1
ATOM 3716 C CA . ARG B 1 32 ? -20.172 6.906 -5.625 1 93.94 32 ARG B CA 1
ATOM 3717 C C . ARG B 1 32 ? -20.641 5.832 -4.648 1 93.94 32 ARG B C 1
ATOM 3719 O O . ARG B 1 32 ? -19.828 5.242 -3.932 1 93.94 32 ARG B O 1
ATOM 3726 N N . GLU B 1 33 ? -21.875 5.492 -4.699 1 91.88 33 GLU B N 1
ATOM 3727 C CA . GLU B 1 33 ? -22.422 4.445 -3.832 1 91.88 33 GLU B CA 1
ATOM 3728 C C . GLU B 1 33 ? -21.656 3.133 -4.02 1 91.88 33 GLU B C 1
ATOM 3730 O O . GLU B 1 33 ? -21.484 2.369 -3.066 1 91.88 33 GLU B O 1
ATOM 3735 N N . VAL B 1 34 ? -21.141 2.926 -5.195 1 95.44 34 VAL B N 1
ATOM 3736 C CA . VAL B 1 34 ? -20.422 1.698 -5.516 1 95.44 34 VAL B CA 1
ATOM 3737 C C . VAL B 1 34 ? -19.141 1.624 -4.703 1 95.44 34 VAL B C 1
ATOM 3739 O O . VAL B 1 34 ? -18.594 0.537 -4.473 1 95.44 34 VAL B O 1
ATOM 3742 N N . LEU B 1 35 ? -18.625 2.73 -4.188 1 94.38 35 LEU B N 1
ATOM 3743 C CA . LEU B 1 35 ? -17.391 2.783 -3.416 1 94.38 35 LEU B CA 1
ATOM 3744 C C . LEU B 1 35 ? -17.656 2.523 -1.938 1 94.38 35 LEU B C 1
ATOM 3746 O O . LEU B 1 35 ? -16.719 2.373 -1.148 1 94.38 35 LEU B O 1
ATOM 3750 N N . GLY B 1 36 ? -18.906 2.361 -1.535 1 88.31 36 GLY B N 1
ATOM 3751 C CA . GLY B 1 36 ? -19.266 2.15 -0.142 1 88.31 36 GLY B CA 1
ATOM 3752 C C . GLY B 1 36 ? -19.25 3.43 0.675 1 88.31 36 GLY B C 1
ATOM 3753 O O . GLY B 1 36 ? -18.75 4.461 0.223 1 88.31 36 GLY B O 1
ATOM 3754 N N . PRO B 1 37 ? -19.719 3.355 1.844 1 85.5 37 PRO B N 1
ATOM 3755 C CA . PRO B 1 37 ? -19.953 4.562 2.643 1 85.5 37 PRO B CA 1
ATOM 3756 C C . PRO B 1 37 ? -18.703 5.004 3.41 1 85.5 37 PRO B C 1
ATOM 3758 O O . PRO B 1 37 ? -18.719 6.066 4.039 1 85.5 37 PRO B O 1
ATOM 3761 N N . ALA B 1 38 ? -17.656 4.18 3.305 1 85.56 38 ALA B N 1
ATOM 3762 C CA . ALA B 1 38 ? -16.484 4.516 4.086 1 85.56 38 ALA B CA 1
ATOM 3763 C C . ALA B 1 38 ? -15.727 5.688 3.459 1 85.56 38 ALA B C 1
ATOM 3765 O O . ALA B 1 38 ? -15.039 6.438 4.16 1 85.56 38 ALA B O 1
ATOM 3766 N N . TYR B 1 39 ? -15.844 5.887 2.121 1 87.44 39 TYR B N 1
ATOM 3767 C CA . TYR B 1 39 ? -15.195 6.992 1.425 1 87.44 39 TYR B CA 1
ATOM 3768 C C . TYR B 1 39 ? -15.891 8.312 1.725 1 87.44 39 TYR B C 1
ATOM 3770 O O . TYR B 1 39 ? -17.125 8.391 1.719 1 87.44 39 TYR B O 1
ATOM 3778 N N . ARG B 1 40 ? -15.07 9.344 1.962 1 87.25 40 ARG B N 1
ATOM 3779 C CA . ARG B 1 40 ? -15.648 10.656 2.242 1 87.25 40 ARG B CA 1
ATOM 3780 C C . ARG B 1 40 ? -15.211 11.68 1.204 1 87.25 40 ARG B C 1
ATOM 3782 O O . ARG B 1 40 ? -14.062 11.664 0.756 1 87.25 40 ARG B O 1
ATOM 3789 N N . LEU B 1 41 ? -16.156 12.508 0.847 1 91.56 41 LEU B N 1
ATOM 3790 C CA . LEU B 1 41 ? -15.883 13.688 0.028 1 91.56 41 LEU B CA 1
ATOM 3791 C C . LEU B 1 41 ? -15.75 14.93 0.894 1 91.56 41 LEU B C 1
ATOM 3793 O O . LEU B 1 41 ? -16.484 15.094 1.871 1 91.56 41 LEU B O 1
ATOM 3797 N N . PHE B 1 42 ? -14.891 15.758 0.437 1 91.5 42 PHE B N 1
ATOM 3798 C CA . PHE B 1 42 ? -14.758 17.047 1.104 1 91.5 42 PHE B CA 1
ATOM 3799 C C . PHE B 1 42 ? -15.914 17.969 0.721 1 91.5 42 PHE B C 1
ATOM 3801 O O . PHE B 1 42 ? -16.422 17.906 -0.398 1 91.5 42 PHE B O 1
ATOM 3808 N N . TYR B 1 43 ? -16.344 18.859 1.709 1 93.88 43 TYR B N 1
ATOM 3809 C CA . TYR B 1 43 ? -17.234 20 1.533 1 93.88 43 TYR B CA 1
ATOM 3810 C C . TYR B 1 43 ? -18.688 19.547 1.437 1 93.88 43 TYR B C 1
ATOM 3812 O O . TYR B 1 43 ? -18.969 18.438 0.988 1 93.88 43 TYR B O 1
ATOM 3820 N N . ARG B 1 44 ? -19.547 20.391 1.845 1 91.06 44 ARG B N 1
ATOM 3821 C CA . ARG B 1 44 ? -20.984 20.156 1.709 1 91.06 44 ARG B CA 1
ATOM 3822 C C . ARG B 1 44 ? -21.391 20.109 0.241 1 91.06 44 ARG B C 1
ATOM 3824 O O . ARG B 1 44 ? -22.328 19.375 -0.128 1 91.06 44 ARG B O 1
ATOM 3831 N N . ASN B 1 45 ? -20.719 20.859 -0.483 1 92.5 45 ASN B N 1
ATOM 3832 C CA . ASN B 1 45 ? -20.828 20.859 -1.938 1 92.5 45 ASN B CA 1
ATOM 3833 C C . ASN B 1 45 ? -19.547 20.344 -2.59 1 92.5 45 ASN B C 1
ATOM 3835 O O . ASN B 1 45 ? -18.672 21.141 -2.953 1 92.5 45 ASN B O 1
ATOM 3839 N N . PRO B 1 46 ? -19.484 19.047 -2.834 1 95.31 46 PRO B N 1
ATOM 3840 C CA . PRO B 1 46 ? -18.234 18.453 -3.34 1 95.31 46 PRO B CA 1
ATOM 3841 C C . PRO B 1 46 ? -17.75 19.109 -4.621 1 95.31 46 PRO B C 1
ATOM 3843 O O . PRO B 1 46 ? -18.547 19.672 -5.379 1 95.31 46 PRO B O 1
ATOM 3846 N N . VAL B 1 47 ? -16.484 19.047 -4.867 1 95.94 47 VAL B N 1
ATOM 3847 C CA . VAL B 1 47 ? -15.859 19.688 -6.027 1 95.94 47 VAL B CA 1
ATOM 3848 C C . VAL B 1 47 ? -15.445 18.609 -7.035 1 95.94 47 VAL B C 1
ATOM 3850 O O . VAL B 1 47 ? -14.805 17.625 -6.676 1 95.94 47 VAL B O 1
ATOM 3853 N N . HIS B 1 48 ? -15.812 18.781 -8.281 1 96.94 48 HIS B N 1
ATOM 3854 C CA . HIS B 1 48 ? -15.445 17.891 -9.383 1 96.94 48 HIS B CA 1
ATOM 3855 C C . HIS B 1 48 ? -14.227 18.422 -10.133 1 96.94 48 HIS B C 1
ATOM 3857 O O . HIS B 1 48 ? -14.367 19.094 -11.164 1 96.94 48 HIS B O 1
ATOM 3863 N N . LEU B 1 49 ? -13.047 18.078 -9.695 1 97.44 49 LEU B N 1
ATOM 3864 C CA . LEU B 1 49 ? -11.805 18.578 -10.281 1 97.44 49 LEU B CA 1
ATOM 3865 C C . LEU B 1 49 ? -11.406 17.734 -11.5 1 97.44 49 LEU B C 1
ATOM 3867 O O . LEU B 1 49 ? -11.484 16.516 -11.469 1 97.44 49 LEU B O 1
ATOM 3871 N N . VAL B 1 50 ? -10.852 18.422 -12.578 1 97.62 50 VAL B N 1
ATOM 3872 C CA . VAL B 1 50 ? -10.539 17.672 -13.797 1 97.62 50 VAL B CA 1
ATOM 3873 C C . VAL B 1 50 ? -9.172 18.078 -14.328 1 97.62 50 VAL B C 1
ATOM 3875 O O . VAL B 1 50 ? -8.609 17.422 -15.195 1 97.62 50 VAL B O 1
ATOM 3878 N N . LYS B 1 51 ? -8.633 19.141 -13.805 1 98.31 51 LYS B N 1
ATOM 3879 C CA . LYS B 1 51 ? -7.355 19.656 -14.281 1 98.31 51 LYS B CA 1
ATOM 3880 C C . LYS B 1 51 ? -6.574 20.328 -13.156 1 98.31 51 LYS B C 1
ATOM 3882 O O . LYS B 1 51 ? -7.164 20.859 -12.219 1 98.31 51 LYS B O 1
ATOM 3887 N N . GLY B 1 52 ? -5.238 20.25 -13.172 1 98.19 52 GLY B N 1
ATOM 3888 C CA . GLY B 1 52 ? -4.375 20.922 -12.219 1 98.19 52 GLY B CA 1
ATOM 3889 C C . GLY B 1 52 ? -3.082 21.422 -12.844 1 98.19 52 GLY B C 1
ATOM 3890 O O . GLY B 1 52 ? -2.555 20.812 -13.773 1 98.19 52 GLY B O 1
ATOM 3891 N N . ARG B 1 53 ? -2.576 22.5 -12.359 1 98.19 53 ARG B N 1
ATOM 3892 C CA . ARG B 1 53 ? -1.291 23.078 -12.742 1 98.19 53 ARG B CA 1
ATOM 3893 C C . ARG B 1 53 ? -0.717 23.938 -11.609 1 98.19 53 ARG B C 1
ATOM 3895 O O . ARG B 1 53 ? -1.367 24.875 -11.141 1 98.19 53 ARG B O 1
ATOM 3902 N N . GLY B 1 54 ? 0.539 23.641 -11.305 1 97.88 54 GLY B N 1
ATOM 3903 C CA . GLY B 1 54 ? 1.09 24.375 -10.18 1 97.88 54 GLY B CA 1
ATOM 3904 C C . GLY B 1 54 ? 0.24 24.281 -8.93 1 97.88 54 GLY B C 1
ATOM 3905 O O . GLY B 1 54 ? -0.095 23.172 -8.484 1 97.88 54 GLY B O 1
ATOM 3906 N N . SER B 1 55 ? -0.148 25.422 -8.367 1 98.38 55 SER B N 1
ATOM 3907 C CA . SER B 1 55 ? -0.982 25.438 -7.168 1 98.38 55 SER B CA 1
ATOM 3908 C C . SER B 1 55 ? -2.451 25.641 -7.523 1 98.38 55 SER B C 1
ATOM 3910 O O . SER B 1 55 ? -3.262 25.984 -6.656 1 98.38 55 SER B O 1
ATOM 3912 N N . HIS B 1 56 ? -2.801 25.406 -8.805 1 98.62 56 HIS B N 1
ATOM 3913 C CA . HIS B 1 56 ? -4.148 25.719 -9.266 1 98.62 56 HIS B CA 1
ATOM 3914 C C . HIS B 1 56 ? -4.855 24.469 -9.773 1 98.62 56 HIS B C 1
ATOM 3916 O O . HIS B 1 56 ? -4.219 23.562 -10.32 1 98.62 56 HIS B O 1
ATOM 3922 N N . LEU B 1 57 ? -6.109 24.453 -9.57 1 98.56 57 LEU B N 1
ATOM 3923 C CA . LEU B 1 57 ? -6.988 23.375 -10 1 98.56 57 LEU B CA 1
ATOM 3924 C C . LEU B 1 57 ? -8.195 23.906 -10.766 1 98.56 57 LEU B C 1
ATOM 3926 O O . LEU B 1 57 ? -8.586 25.062 -10.57 1 98.56 57 LEU B O 1
ATOM 3930 N N . TRP B 1 58 ? -8.797 23.109 -11.586 1 98.69 58 TRP B N 1
ATOM 3931 C CA . TRP B 1 58 ? -10 23.484 -12.32 1 98.69 58 TRP B CA 1
ATOM 3932 C C . TRP B 1 58 ? -11.055 22.391 -12.211 1 98.69 58 TRP B C 1
ATOM 3934 O O . TRP B 1 58 ? -10.734 21.203 -12.273 1 98.69 58 TRP B O 1
ATOM 3944 N N .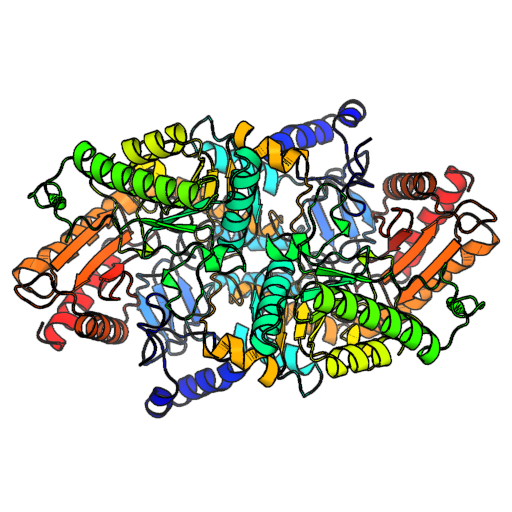 ASP B 1 59 ? -12.297 22.797 -11.984 1 97.69 59 ASP B N 1
ATOM 3945 C CA . ASP B 1 59 ? -13.398 21.828 -11.961 1 97.69 59 ASP B CA 1
ATOM 3946 C C . ASP B 1 59 ? -13.953 21.594 -13.367 1 97.69 59 ASP B C 1
ATOM 3948 O O . ASP B 1 59 ? -13.43 22.141 -14.344 1 97.69 59 ASP B O 1
ATOM 3952 N N . ALA B 1 60 ? -14.914 20.797 -13.477 1 96.19 60 ALA B N 1
ATOM 3953 C CA . ALA B 1 60 ? -15.469 20.375 -14.766 1 96.19 60 ALA B CA 1
ATOM 3954 C C . ALA B 1 60 ? -16.125 21.547 -15.492 1 96.19 60 ALA B C 1
ATOM 3956 O O . ALA B 1 60 ? -16.297 21.5 -16.719 1 96.19 60 ALA B O 1
ATOM 3957 N N . ASP B 1 61 ? -16.5 22.609 -14.805 1 96.44 61 ASP B N 1
ATOM 3958 C CA . ASP B 1 61 ? -17.125 23.781 -15.406 1 96.44 61 ASP B CA 1
ATOM 3959 C C . ASP B 1 61 ? -16.062 24.828 -15.797 1 96.44 61 ASP B C 1
ATOM 3961 O O . ASP B 1 61 ? -16.406 25.906 -16.281 1 96.44 61 ASP B O 1
ATOM 3965 N N . GLY B 1 62 ? -14.844 24.594 -15.477 1 97.75 62 GLY B N 1
ATOM 3966 C CA . GLY B 1 62 ? -13.766 25.484 -15.859 1 97.75 62 GLY B CA 1
ATOM 3967 C C . GLY B 1 62 ? -13.438 26.516 -14.797 1 97.75 62 GLY B C 1
ATOM 3968 O O . GLY B 1 62 ? -12.633 27.422 -15.031 1 97.75 62 GLY B O 1
ATOM 3969 N N . VAL B 1 63 ? -14.062 26.406 -13.68 1 98.25 63 VAL B N 1
ATOM 3970 C CA . VAL B 1 63 ? -13.773 27.328 -12.586 1 98.25 63 VAL B CA 1
ATOM 3971 C C . VAL B 1 63 ? -12.414 27 -11.977 1 98.25 63 VAL B C 1
ATOM 3973 O O . VAL B 1 63 ? -12.125 25.828 -11.68 1 98.25 63 VAL B O 1
ATOM 3976 N N . GLU B 1 64 ? -11.664 28.016 -11.812 1 98.62 64 GLU B N 1
ATOM 3977 C CA . GLU B 1 64 ? -10.328 27.875 -11.242 1 98.62 64 GLU B CA 1
ATOM 3978 C C . GLU B 1 64 ? -10.367 27.953 -9.719 1 98.62 64 GLU B C 1
ATOM 3980 O O . GLU B 1 64 ? -11.086 28.781 -9.156 1 98.62 64 GLU B O 1
ATOM 3985 N N . TYR B 1 65 ? -9.609 27.047 -9.07 1 98.75 65 TYR B N 1
ATOM 3986 C CA . TYR B 1 65 ? -9.469 27.031 -7.617 1 98.75 65 TYR B CA 1
ATOM 3987 C C . TYR B 1 65 ? -8 27.141 -7.211 1 98.75 65 TYR B C 1
ATOM 3989 O O . TYR B 1 65 ? -7.109 26.734 -7.957 1 98.75 65 TYR B O 1
ATOM 3997 N N . LEU B 1 66 ? -7.82 27.734 -6.078 1 98.81 66 LEU B N 1
ATOM 3998 C CA . LEU B 1 66 ? -6.512 27.734 -5.43 1 98.81 66 LEU B CA 1
ATOM 3999 C C . LEU B 1 66 ? -6.391 26.531 -4.48 1 98.81 66 LEU B C 1
ATOM 4001 O O . LEU B 1 66 ? -7.242 26.344 -3.609 1 98.81 66 LEU B O 1
ATOM 4005 N N . ASP B 1 67 ? -5.371 25.75 -4.711 1 98.56 67 ASP B N 1
ATOM 4006 C CA . ASP B 1 67 ? -5.133 24.578 -3.863 1 98.56 67 ASP B CA 1
ATOM 4007 C C . ASP B 1 67 ? -4.316 24.969 -2.627 1 98.56 67 ASP B C 1
ATOM 4009 O O . ASP B 1 67 ? -3.127 25.266 -2.73 1 98.56 67 ASP B O 1
ATOM 4013 N N . VAL B 1 68 ? -4.875 24.859 -1.452 1 98.44 68 VAL B N 1
ATOM 4014 C CA . VAL B 1 68 ? -4.176 25.219 -0.221 1 98.44 68 VAL B CA 1
ATOM 4015 C C . VAL B 1 68 ? -4.18 24.016 0.732 1 98.44 68 VAL B C 1
ATOM 4017 O O . VAL B 1 68 ? -4.168 24.188 1.953 1 98.44 68 VAL B O 1
ATOM 4020 N N . TYR B 1 69 ? -4.238 22.812 0.166 1 94.88 69 TYR B N 1
ATOM 4021 C CA . TYR B 1 69 ? -4.398 21.656 1.057 1 94.88 69 TYR B CA 1
ATOM 4022 C C . TYR B 1 69 ? -3.564 20.484 0.58 1 94.88 69 TYR B C 1
ATOM 4024 O O . TYR B 1 69 ? -2.979 19.766 1.392 1 94.88 69 TYR B O 1
ATOM 4032 N N . ASN B 1 70 ? -3.488 20.219 -0.674 1 88.31 70 ASN B N 1
ATOM 4033 C CA . ASN B 1 70 ? -2.967 18.969 -1.221 1 88.31 70 ASN B CA 1
ATOM 4034 C C . ASN B 1 70 ? -1.488 18.781 -0.894 1 88.31 70 ASN B C 1
ATOM 4036 O O . ASN B 1 70 ? -0.705 19.734 -0.993 1 88.31 70 ASN B O 1
ATOM 4040 N N . ASN B 1 71 ? -1.104 17.594 -0.479 1 85.31 71 ASN B N 1
ATOM 4041 C CA . ASN B 1 71 ? 0.274 17.25 -0.132 1 85.31 71 ASN B CA 1
ATOM 4042 C C . ASN B 1 71 ? 0.897 16.312 -1.162 1 85.31 71 ASN B C 1
ATOM 4044 O O . ASN B 1 71 ? 2.113 16.109 -1.173 1 85.31 71 ASN B O 1
ATOM 4048 N N . VAL B 1 72 ? 0.147 15.875 -2.094 1 92.44 72 VAL B N 1
ATOM 4049 C CA . VAL B 1 72 ? 0.663 14.844 -2.988 1 92.44 72 VAL B CA 1
ATOM 4050 C C . VAL B 1 72 ? 1.362 15.5 -4.18 1 92.44 72 VAL B C 1
ATOM 4052 O O . VAL B 1 72 ? 2.395 15.008 -4.645 1 92.44 72 VAL B O 1
ATOM 4055 N N . ALA B 1 73 ? 0.831 16.625 -4.656 1 95.19 73 ALA B N 1
ATOM 4056 C CA . ALA B 1 73 ? 1.477 17.344 -5.75 1 95.19 73 ALA B CA 1
ATOM 4057 C C . ALA B 1 73 ? 2.496 18.359 -5.223 1 95.19 73 ALA B C 1
ATOM 4059 O O . ALA B 1 73 ? 2.361 19.562 -5.441 1 95.19 73 ALA B O 1
ATOM 4060 N N . SER B 1 74 ? 3.527 17.844 -4.621 1 96.12 74 SER B N 1
ATOM 4061 C CA . SER B 1 74 ? 4.465 18.656 -3.85 1 96.12 74 SER B CA 1
ATOM 4062 C C . SER B 1 74 ? 5.156 19.688 -4.734 1 96.12 74 SER B C 1
ATOM 4064 O O . SER B 1 74 ? 5.316 20.844 -4.336 1 96.12 74 SER B O 1
ATOM 4066 N N . VAL B 1 75 ? 5.527 19.328 -5.977 1 98.06 75 VAL B N 1
ATOM 4067 C CA . VAL B 1 75 ? 6.246 20.266 -6.836 1 98.06 75 VAL B CA 1
ATOM 4068 C C . VAL B 1 75 ? 5.281 20.891 -7.836 1 98.06 75 VAL B C 1
ATOM 4070 O O . VAL B 1 75 ? 5.699 21.391 -8.891 1 98.06 75 VAL B O 1
ATOM 4073 N N . GLY B 1 76 ? 3.988 20.859 -7.473 1 98.19 76 GLY B N 1
ATOM 4074 C CA . GLY B 1 76 ? 2.953 21.422 -8.328 1 98.19 76 GLY B CA 1
ATOM 4075 C C . GLY B 1 76 ? 2.232 20.359 -9.148 1 98.19 76 GLY B C 1
ATOM 4076 O O . GLY B 1 76 ? 2.842 19.375 -9.578 1 98.19 76 GLY B O 1
ATOM 4077 N N . HIS B 1 77 ? 0.936 20.625 -9.398 1 98.25 77 HIS B N 1
ATOM 4078 C CA . HIS B 1 77 ? 0.123 19.719 -10.203 1 98.25 77 HIS B CA 1
ATOM 4079 C C . HIS B 1 77 ? 0.663 19.609 -11.625 1 98.25 77 HIS B C 1
ATOM 4081 O O . HIS B 1 77 ? 0.946 20.625 -12.266 1 98.25 77 HIS B O 1
ATOM 4087 N N . CYS B 1 78 ? 0.808 18.359 -12.055 1 97.81 78 CYS B N 1
ATOM 4088 C CA . CYS B 1 78 ? 1.129 18.016 -13.438 1 97.81 78 CYS B CA 1
ATOM 4089 C C . CYS B 1 78 ? 2.434 18.672 -13.875 1 97.81 78 CYS B C 1
ATOM 4091 O O . CYS B 1 78 ? 2.533 19.188 -14.984 1 97.81 78 CYS B O 1
ATOM 4093 N N . HIS B 1 79 ? 3.383 18.734 -12.969 1 98.5 79 HIS B N 1
ATOM 4094 C CA . HIS B 1 79 ? 4.672 19.297 -13.344 1 98.5 79 HIS B CA 1
ATOM 4095 C C . HIS B 1 79 ? 5.238 18.594 -14.578 1 98.5 79 HIS B C 1
ATOM 4097 O O . HIS B 1 79 ? 5.383 17.359 -14.586 1 98.5 79 HIS B O 1
ATOM 4103 N N . PRO B 1 80 ? 5.645 19.281 -15.594 1 98.5 80 PRO B N 1
ATOM 4104 C CA . PRO B 1 80 ? 6.008 18.656 -16.875 1 98.5 80 PRO B CA 1
ATOM 4105 C C . PRO B 1 80 ? 7.207 17.734 -16.75 1 98.5 80 PRO B C 1
ATOM 4107 O O . PRO B 1 80 ? 7.254 16.688 -17.406 1 98.5 80 PRO B O 1
ATOM 4110 N N . ARG B 1 81 ? 8.219 18.047 -15.945 1 98.69 81 ARG B N 1
ATOM 4111 C CA . ARG B 1 81 ? 9.406 17.203 -15.789 1 98.69 81 ARG B CA 1
ATOM 4112 C C . ARG B 1 81 ? 9.047 15.867 -15.156 1 98.69 81 ARG B C 1
ATOM 4114 O O . ARG B 1 81 ? 9.648 14.844 -15.484 1 98.69 81 ARG B O 1
ATOM 4121 N N . VAL B 1 82 ? 8.102 15.844 -14.211 1 98.75 82 VAL B N 1
ATOM 4122 C CA . VAL B 1 82 ? 7.664 14.602 -13.578 1 98.75 82 VAL B CA 1
ATOM 4123 C C . VAL B 1 82 ? 6.859 13.773 -14.57 1 98.75 82 VAL B C 1
ATOM 4125 O O . VAL B 1 82 ? 7.062 12.562 -14.688 1 98.75 82 VAL B O 1
ATOM 4128 N N . VAL B 1 83 ? 5.941 14.453 -15.32 1 98.75 83 VAL B N 1
ATOM 4129 C CA . VAL B 1 83 ? 5.137 13.766 -16.328 1 98.75 83 VAL B CA 1
ATOM 4130 C C . VAL B 1 83 ? 6.051 13.117 -17.375 1 98.75 83 VAL B C 1
ATOM 4132 O O . VAL B 1 83 ? 5.824 11.977 -17.781 1 98.75 83 VAL B O 1
ATOM 4135 N N . GLU B 1 84 ? 7.051 13.82 -17.766 1 98.81 84 GLU B N 1
ATOM 4136 C CA . GLU B 1 84 ? 8 13.305 -18.75 1 98.81 84 GLU B CA 1
ATOM 4137 C C . GLU B 1 84 ? 8.734 12.078 -18.203 1 98.81 84 GLU B C 1
ATOM 4139 O O . GLU B 1 84 ? 8.953 11.109 -18.938 1 98.81 84 GLU B O 1
ATOM 4144 N N . ALA B 1 85 ? 9.211 12.109 -16.984 1 98.81 85 ALA B N 1
ATOM 4145 C CA . ALA B 1 85 ? 9.922 10.992 -16.359 1 98.81 85 ALA B CA 1
ATOM 4146 C C . ALA B 1 85 ? 9.031 9.758 -16.297 1 98.81 85 ALA B C 1
ATOM 4148 O O . ALA B 1 85 ? 9.484 8.641 -16.562 1 98.81 85 ALA B O 1
ATOM 4149 N N . ILE B 1 86 ? 7.762 9.969 -15.898 1 98.75 86 ILE B N 1
ATOM 4150 C CA . ILE B 1 86 ? 6.789 8.883 -15.836 1 98.75 86 ILE B CA 1
ATOM 4151 C C . ILE B 1 86 ? 6.621 8.258 -17.219 1 98.75 86 ILE B C 1
ATOM 4153 O O . ILE B 1 86 ? 6.707 7.035 -17.375 1 98.75 86 ILE B O 1
ATOM 4157 N N . THR B 1 87 ? 6.422 9.117 -18.188 1 98.69 87 THR B N 1
ATOM 4158 C CA . THR B 1 87 ? 6.152 8.68 -19.547 1 98.69 87 THR B CA 1
ATOM 4159 C C . THR B 1 87 ? 7.336 7.895 -20.109 1 98.69 87 THR B C 1
ATOM 4161 O O . THR B 1 87 ? 7.16 6.809 -20.672 1 98.69 87 THR B O 1
ATOM 4164 N N . ARG B 1 88 ? 8.484 8.445 -19.969 1 98.69 88 ARG B N 1
ATOM 4165 C CA . ARG B 1 88 ? 9.695 7.812 -20.484 1 98.69 88 ARG B CA 1
ATOM 4166 C C . ARG B 1 88 ? 9.898 6.434 -19.875 1 98.69 88 ARG B C 1
ATOM 4168 O O . ARG B 1 88 ? 10.109 5.453 -20.594 1 98.69 88 ARG B O 1
ATOM 4175 N N . GLN B 1 89 ? 9.844 6.316 -18.609 1 98.75 89 GLN B N 1
ATOM 4176 C CA . GLN B 1 89 ? 10.125 5.047 -17.953 1 98.75 89 GLN B CA 1
ATOM 4177 C C . GLN B 1 89 ? 9.039 4.023 -18.234 1 98.75 89 GLN B C 1
ATOM 4179 O O . GLN B 1 89 ? 9.32 2.836 -18.406 1 98.75 89 GLN B O 1
ATOM 4184 N N . ALA B 1 90 ? 7.758 4.492 -18.219 1 98.44 90 ALA B N 1
ATOM 4185 C CA . ALA B 1 90 ? 6.648 3.588 -18.5 1 98.44 90 ALA B CA 1
ATOM 4186 C C . ALA B 1 90 ? 6.777 2.99 -19.906 1 98.44 90 ALA B C 1
ATOM 4188 O O . ALA B 1 90 ? 6.262 1.904 -20.172 1 98.44 90 ALA B O 1
ATOM 4189 N N . SER B 1 91 ? 7.477 3.717 -20.766 1 98.44 91 SER B N 1
ATOM 4190 C CA . SER B 1 91 ? 7.664 3.271 -22.141 1 98.44 91 SER B CA 1
ATOM 4191 C C . SER B 1 91 ? 8.867 2.342 -22.25 1 98.44 91 SER B C 1
ATOM 4193 O O . SER B 1 91 ? 9.117 1.769 -23.312 1 98.44 91 SER B O 1
ATOM 4195 N N . LEU B 1 92 ? 9.648 2.176 -21.234 1 98.44 92 LEU B N 1
ATOM 4196 C CA . LEU B 1 92 ? 10.867 1.377 -21.297 1 98.44 92 LEU B CA 1
ATOM 4197 C C . LEU B 1 92 ? 10.695 0.069 -20.531 1 98.44 92 LEU B C 1
ATOM 4199 O O . LEU B 1 92 ? 10.984 -1.007 -21.047 1 98.44 92 LEU B O 1
ATOM 4203 N N . LEU B 1 93 ? 10.312 0.16 -19.312 1 97.88 93 LEU B N 1
ATOM 4204 C CA . LEU B 1 93 ? 10.172 -1.011 -18.453 1 97.88 93 LEU B CA 1
ATOM 4205 C C . LEU B 1 93 ? 9.492 -0.642 -17.141 1 97.88 93 LEU B C 1
ATOM 4207 O O . LEU B 1 93 ? 9.859 0.349 -16.5 1 97.88 93 LEU B O 1
ATOM 4211 N N . ASN B 1 94 ? 8.516 -1.37 -16.766 1 96.38 94 ASN B N 1
ATOM 4212 C CA . ASN B 1 94 ? 7.992 -1.396 -15.406 1 96.38 94 ASN B CA 1
ATOM 4213 C C . ASN B 1 94 ? 7.879 -2.824 -14.875 1 96.38 94 ASN B C 1
ATOM 4215 O O . ASN B 1 94 ? 7.18 -3.652 -15.461 1 96.38 94 ASN B O 1
ATOM 4219 N N . THR B 1 95 ? 8.633 -3.102 -13.867 1 93.81 95 THR B N 1
ATOM 4220 C CA . THR B 1 95 ? 8.688 -4.422 -13.25 1 93.81 95 THR B CA 1
ATOM 4221 C C . THR B 1 95 ? 8.93 -4.312 -11.75 1 93.81 95 THR B C 1
ATOM 4223 O O . THR B 1 95 ? 8.609 -3.291 -11.133 1 93.81 95 THR B O 1
ATOM 4226 N N . HIS B 1 96 ? 9.289 -5.383 -11.094 1 92.62 96 HIS B N 1
ATOM 4227 C CA . HIS B 1 96 ? 9.477 -5.398 -9.648 1 92.62 96 HIS B CA 1
ATOM 4228 C C . HIS B 1 96 ? 10.961 -5.449 -9.289 1 92.62 96 HIS B C 1
ATOM 4230 O O . HIS B 1 96 ? 11.82 -5.445 -10.172 1 92.62 96 HIS B O 1
ATOM 4236 N N . THR B 1 97 ? 11.266 -5.535 -8.008 1 91.88 97 THR B N 1
ATOM 4237 C CA . THR B 1 97 ? 12.617 -5.305 -7.512 1 91.88 97 THR B CA 1
ATOM 4238 C C . THR B 1 97 ? 13.406 -6.609 -7.469 1 91.88 97 THR B C 1
ATOM 4240 O O . THR B 1 97 ? 14.516 -6.652 -6.934 1 91.88 97 THR B O 1
ATOM 4243 N N . ARG B 1 98 ? 12.836 -7.699 -7.996 1 92.94 98 ARG B N 1
ATOM 4244 C CA . ARG B 1 98 ? 13.539 -8.977 -7.988 1 92.94 98 ARG B CA 1
ATOM 4245 C C . ARG B 1 98 ? 14.633 -9.016 -9.047 1 92.94 98 ARG B C 1
ATOM 4247 O O . ARG B 1 98 ? 15.461 -9.93 -9.07 1 92.94 98 ARG B O 1
ATOM 4254 N N . TYR B 1 99 ? 14.688 -8.062 -9.953 1 94.56 99 TYR B N 1
ATOM 4255 C CA . TYR B 1 99 ? 15.734 -7.848 -10.945 1 94.56 99 TYR B CA 1
ATOM 4256 C C . TYR B 1 99 ? 16.531 -6.586 -10.633 1 94.56 99 TYR B C 1
ATOM 4258 O O . TYR B 1 99 ? 16.062 -5.715 -9.898 1 94.56 99 TYR B O 1
ATOM 4266 N N . LEU B 1 100 ? 17.734 -6.59 -11.156 1 95.25 100 LEU B N 1
ATOM 4267 C CA . LEU B 1 100 ? 18.547 -5.391 -11 1 95.25 100 LEU B CA 1
ATOM 4268 C C . LEU B 1 100 ? 18.016 -4.25 -11.859 1 95.25 100 LEU B C 1
ATOM 4270 O O . LEU B 1 100 ? 17.609 -4.465 -13 1 95.25 100 LEU B O 1
ATOM 4274 N N . HIS B 1 101 ? 17.969 -3.133 -11.305 1 95 101 HIS B N 1
ATOM 4275 C CA . HIS B 1 101 ? 17.609 -1.912 -12.016 1 95 101 HIS B CA 1
ATOM 4276 C C . HIS B 1 101 ? 18.234 -0.687 -11.359 1 95 101 HIS B C 1
ATOM 4278 O O . HIS B 1 101 ? 18.266 -0.59 -10.133 1 95 101 HIS B O 1
ATOM 4284 N N . GLU B 1 102 ? 18.594 0.287 -12.102 1 96.44 102 GLU B N 1
ATOM 4285 C CA . GLU B 1 102 ? 19.344 1.431 -11.586 1 96.44 102 GLU B CA 1
ATOM 4286 C C . GLU B 1 102 ? 18.422 2.445 -10.93 1 96.44 102 GLU B C 1
ATOM 4288 O O . GLU B 1 102 ? 18.812 3.148 -10 1 96.44 102 GLU B O 1
ATOM 4293 N N . ASN B 1 103 ? 17.188 2.549 -11.359 1 97.44 103 ASN B N 1
ATOM 4294 C CA . ASN B 1 103 ? 16.297 3.596 -10.875 1 97.44 103 ASN B CA 1
ATOM 4295 C C . ASN B 1 103 ? 16.125 3.529 -9.359 1 97.44 103 ASN B C 1
ATOM 4297 O O . ASN B 1 103 ? 16.172 4.555 -8.68 1 97.44 103 ASN B O 1
ATOM 4301 N N . ILE B 1 104 ? 15.891 2.293 -8.844 1 97.81 104 ILE B N 1
ATOM 4302 C CA . ILE B 1 104 ? 15.68 2.154 -7.406 1 97.81 104 ILE B CA 1
ATOM 4303 C C . ILE B 1 104 ? 16.969 2.477 -6.66 1 97.81 104 ILE B C 1
ATOM 4305 O O . ILE B 1 104 ? 16.938 3.107 -5.598 1 97.81 104 ILE B O 1
ATOM 4309 N N . LEU B 1 105 ? 18.125 2.111 -7.164 1 97.56 105 LEU B N 1
ATOM 4310 C CA . LEU B 1 105 ? 19.406 2.318 -6.516 1 97.56 105 LEU B CA 1
ATOM 4311 C C . LEU B 1 105 ? 19.797 3.793 -6.539 1 97.56 105 LEU B C 1
ATOM 4313 O O . LEU B 1 105 ? 20.234 4.344 -5.523 1 97.56 105 LEU B O 1
ATOM 4317 N N . ASN B 1 106 ? 19.641 4.387 -7.758 1 98 106 ASN B N 1
ATOM 4318 C CA . ASN B 1 106 ? 19.953 5.809 -7.879 1 98 106 ASN B CA 1
ATOM 4319 C C . ASN B 1 106 ? 19.094 6.648 -6.93 1 98 106 ASN B C 1
ATOM 4321 O O . ASN B 1 106 ? 19.609 7.531 -6.242 1 98 106 ASN B O 1
ATOM 4325 N N . TYR B 1 107 ? 17.875 6.375 -6.895 1 98.62 107 TYR B N 1
ATOM 4326 C CA . TYR B 1 107 ? 17 7.152 -6.023 1 98.62 107 TYR B CA 1
ATOM 4327 C C . TYR B 1 107 ? 17.328 6.891 -4.555 1 98.62 107 TYR B C 1
ATOM 4329 O O . TYR B 1 107 ? 17.312 7.812 -3.738 1 98.62 107 TYR B O 1
ATOM 4337 N N . ALA B 1 108 ? 17.516 5.613 -4.195 1 98.31 108 ALA B N 1
ATOM 4338 C CA . ALA B 1 108 ? 17.859 5.262 -2.818 1 98.31 108 ALA B CA 1
ATOM 4339 C C . ALA B 1 108 ?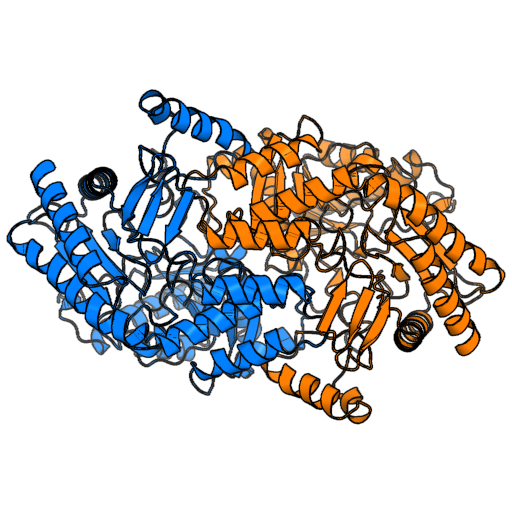 19.062 6.066 -2.33 1 98.31 108 ALA B C 1
ATOM 4341 O O . ALA B 1 108 ? 19.016 6.668 -1.255 1 98.31 108 ALA B O 1
ATOM 4342 N N . GLN B 1 109 ? 20.078 6.094 -3.104 1 98 109 GLN B N 1
ATOM 4343 C CA . GLN B 1 109 ? 21.297 6.812 -2.738 1 98 109 GLN B CA 1
ATOM 4344 C C . GLN B 1 109 ? 21.047 8.312 -2.646 1 98 109 GLN B C 1
ATOM 4346 O O . GLN B 1 109 ? 21.5 8.969 -1.711 1 98 109 GLN B O 1
ATOM 4351 N N . ASP B 1 110 ? 20.344 8.789 -3.607 1 98.56 110 ASP B N 1
ATOM 4352 C CA . ASP B 1 110 ? 20.094 10.227 -3.666 1 98.56 110 ASP B CA 1
ATOM 4353 C C . ASP B 1 110 ? 19.266 10.688 -2.48 1 98.56 110 ASP B C 1
ATOM 4355 O O . ASP B 1 110 ? 19.594 11.664 -1.814 1 98.56 110 ASP B O 1
ATOM 4359 N N . ILE B 1 111 ? 18.203 10.047 -2.176 1 98.56 111 ILE B N 1
ATOM 4360 C CA . ILE B 1 111 ? 17.312 10.461 -1.094 1 98.56 111 ILE B CA 1
ATOM 4361 C C . ILE B 1 111 ? 18.016 10.289 0.248 1 98.56 111 ILE B C 1
ATOM 4363 O O . ILE B 1 111 ? 17.828 11.078 1.17 1 98.56 111 ILE B O 1
ATOM 4367 N N . LEU B 1 112 ? 18.812 9.25 0.424 1 98.19 112 LEU B N 1
ATOM 4368 C CA . LEU B 1 112 ? 19.562 9.047 1.653 1 98.19 112 LEU B CA 1
ATOM 4369 C C . LEU B 1 112 ? 20.578 10.172 1.868 1 98.19 112 LEU B C 1
ATOM 4371 O O . LEU B 1 112 ? 20.891 10.523 3.01 1 98.19 112 LEU B O 1
ATOM 4375 N N . SER B 1 113 ? 21.047 10.75 0.783 1 98.06 113 SER B N 1
ATOM 4376 C CA . SER B 1 113 ? 22.016 11.836 0.895 1 98.06 113 SER B CA 1
ATOM 4377 C C . SER B 1 113 ? 21.391 13.062 1.552 1 98.06 113 SER B C 1
ATOM 4379 O O . SER B 1 113 ? 22.109 13.945 2.035 1 98.06 113 SER B O 1
ATOM 4381 N N . THR B 1 114 ? 20.078 13.117 1.583 1 97.94 114 THR B N 1
ATOM 4382 C CA . THR B 1 114 ? 19.375 14.227 2.229 1 97.94 114 THR B CA 1
ATOM 4383 C C . THR B 1 114 ? 19.203 13.953 3.719 1 97.94 114 THR B C 1
ATOM 4385 O O . THR B 1 114 ? 18.703 14.812 4.453 1 97.94 114 THR B O 1
ATOM 4388 N N . MET B 1 115 ? 19.547 12.812 4.258 1 97.38 115 MET B N 1
ATOM 4389 C CA . MET B 1 115 ? 19.359 12.414 5.648 1 97.38 115 MET B CA 1
ATOM 4390 C C . MET B 1 115 ? 20.688 12.414 6.402 1 97.38 115 MET B C 1
ATOM 4392 O O . MET B 1 115 ? 21.75 12.43 5.789 1 97.38 115 MET B O 1
ATOM 4396 N N . PRO B 1 116 ? 20.594 12.469 7.785 1 97.06 116 PRO B N 1
ATOM 4397 C CA . PRO B 1 116 ? 21.828 12.367 8.57 1 97.06 116 PRO B CA 1
ATOM 4398 C C . PRO B 1 116 ? 22.578 11.055 8.328 1 97.06 116 PRO B C 1
ATOM 4400 O O . PRO B 1 116 ? 21.953 10.031 8.023 1 97.06 116 PRO B O 1
ATOM 4403 N N . GLY B 1 117 ? 23.859 11.023 8.531 1 96.25 117 GLY B N 1
ATOM 4404 C CA . GLY B 1 117 ? 24.781 9.945 8.219 1 96.25 117 GLY B CA 1
ATOM 4405 C C . GLY B 1 117 ? 24.375 8.609 8.797 1 96.25 117 GLY B C 1
ATOM 4406 O O . GLY B 1 117 ? 24.469 7.582 8.133 1 96.25 117 GLY B O 1
ATOM 4407 N N . PRO B 1 118 ? 23.906 8.578 10.008 1 96.94 118 PRO B N 1
ATOM 4408 C CA . PRO B 1 118 ? 23.562 7.293 10.625 1 96.94 118 PRO B CA 1
ATOM 4409 C C . PRO B 1 118 ? 22.422 6.574 9.914 1 96.94 118 PRO B C 1
ATOM 4411 O O . PRO B 1 118 ? 22.297 5.352 10.016 1 96.94 118 PRO B O 1
ATOM 4414 N N . ILE B 1 119 ? 21.578 7.324 9.273 1 98.06 119 ILE B N 1
ATOM 4415 C CA . ILE B 1 119 ? 20.531 6.715 8.477 1 98.06 119 ILE B CA 1
ATOM 4416 C C . ILE B 1 119 ? 21.094 6.27 7.129 1 98.06 119 ILE B C 1
ATOM 4418 O O . ILE B 1 119 ? 21.328 7.098 6.246 1 98.06 119 ILE B O 1
ATOM 4422 N N . ASP B 1 120 ? 21.203 4.922 6.957 1 98 120 ASP B N 1
ATOM 4423 C CA . ASP B 1 120 ? 22.016 4.5 5.82 1 98 120 ASP B CA 1
ATOM 4424 C C . ASP B 1 120 ? 21.359 3.322 5.094 1 98 120 ASP B C 1
ATOM 4426 O O . ASP B 1 120 ? 21.984 2.717 4.215 1 98 120 ASP B O 1
ATOM 4430 N N . ARG B 1 121 ? 20.203 2.896 5.488 1 98.12 121 ARG B N 1
ATOM 4431 C CA . ARG B 1 121 ? 19.422 1.87 4.805 1 98.12 121 ARG B CA 1
ATOM 4432 C C . ARG B 1 121 ? 18.031 2.393 4.43 1 98.12 121 ARG B C 1
ATOM 4434 O O . ARG B 1 121 ? 17.516 3.303 5.078 1 98.12 121 ARG B O 1
ATOM 4441 N N . ILE B 1 122 ? 17.516 1.832 3.377 1 98.25 122 ILE B N 1
ATOM 4442 C CA . ILE B 1 122 ? 16.203 2.314 2.953 1 98.25 122 ILE B CA 1
ATOM 4443 C C . ILE B 1 122 ? 15.445 1.189 2.258 1 98.25 122 ILE B C 1
ATOM 4445 O O . ILE B 1 122 ? 16.031 0.383 1.536 1 98.25 122 ILE B O 1
ATOM 4449 N N . MET B 1 123 ? 14.188 1.054 2.506 1 97.69 123 MET B N 1
ATOM 4450 C CA . MET B 1 123 ? 13.234 0.154 1.854 1 97.69 123 MET B CA 1
ATOM 4451 C C . MET B 1 123 ? 12.031 0.924 1.321 1 97.69 123 MET B C 1
ATOM 4453 O O . MET B 1 123 ? 11.594 1.898 1.935 1 97.69 123 MET B O 1
ATOM 4457 N N . PHE B 1 124 ? 11.469 0.462 0.213 1 98.06 124 PHE B N 1
ATOM 4458 C CA . PHE B 1 124 ? 10.414 1.208 -0.455 1 98.06 124 PHE B CA 1
ATOM 4459 C C . PHE B 1 124 ? 9.094 0.447 -0.395 1 98.06 124 PHE B C 1
ATOM 4461 O O . PHE B 1 124 ? 9.07 -0.781 -0.495 1 98.06 124 PHE B O 1
ATOM 4468 N N . GLN B 1 125 ? 8.023 1.148 -0.143 1 98.12 125 GLN B N 1
ATOM 4469 C CA . GLN B 1 125 ? 6.641 0.683 -0.193 1 98.12 125 GLN B CA 1
ATOM 4470 C C . GLN B 1 125 ? 5.793 1.576 -1.093 1 98.12 125 GLN B C 1
ATOM 4472 O O . GLN B 1 125 ? 6.324 2.307 -1.931 1 98.12 125 GLN B O 1
ATOM 4477 N N . CYS B 1 126 ? 4.441 1.471 -0.987 1 98.06 126 CYS B N 1
ATOM 4478 C CA . CYS B 1 126 ? 3.582 2.238 -1.881 1 98.06 126 CYS B CA 1
ATOM 4479 C C . CYS B 1 126 ? 2.832 3.324 -1.118 1 98.06 126 CYS B C 1
ATOM 4481 O O . CYS B 1 126 ? 2.4 4.316 -1.706 1 98.06 126 CYS B O 1
ATOM 4483 N N . THR B 1 127 ? 2.631 3.145 0.197 1 97.94 127 THR B N 1
ATOM 4484 C CA . THR B 1 127 ? 1.848 4.105 0.967 1 97.94 127 THR B CA 1
ATOM 4485 C C . THR B 1 127 ? 2.523 4.41 2.301 1 97.94 127 THR B C 1
ATOM 4487 O O . THR B 1 127 ? 3.324 3.611 2.793 1 97.94 127 THR B O 1
ATOM 4490 N N . GLY B 1 128 ? 2.189 5.562 2.855 1 97.75 128 GLY B N 1
ATOM 4491 C CA . GLY B 1 128 ? 2.666 5.875 4.191 1 97.75 128 GLY B CA 1
ATOM 4492 C C . GLY B 1 128 ? 2.24 4.855 5.23 1 97.75 128 GLY B C 1
ATOM 4493 O O . GLY B 1 128 ? 2.98 4.582 6.18 1 97.75 128 GLY B O 1
ATOM 4494 N N . SER B 1 129 ? 1.03 4.309 5.105 1 98 129 SER B N 1
ATOM 4495 C CA . SER B 1 129 ? 0.543 3.26 5.996 1 98 129 SER B CA 1
ATOM 4496 C C . SER B 1 129 ? 1.472 2.051 5.988 1 98 129 SER B C 1
ATOM 4498 O O . SER B 1 129 ? 1.799 1.507 7.047 1 98 129 SER B O 1
ATOM 4500 N N . GLU B 1 130 ? 1.888 1.628 4.816 1 98.19 130 GLU B N 1
ATOM 4501 C CA . GLU B 1 130 ? 2.795 0.491 4.699 1 98.19 130 GLU B CA 1
ATOM 4502 C C . GLU B 1 130 ? 4.164 0.816 5.285 1 98.19 130 GLU B C 1
ATOM 4504 O O . GLU B 1 130 ? 4.797 -0.039 5.91 1 98.19 130 GLU B O 1
ATOM 4509 N N . ALA B 1 131 ? 4.625 2.033 5.027 1 98.56 131 ALA B N 1
ATOM 4510 C CA . ALA B 1 131 ? 5.926 2.441 5.555 1 98.56 131 ALA B CA 1
ATOM 4511 C C . ALA B 1 131 ? 5.93 2.432 7.078 1 98.56 131 ALA B C 1
ATOM 4513 O O . ALA B 1 131 ? 6.852 1.901 7.703 1 98.56 131 ALA B O 1
ATOM 4514 N N . ASN B 1 132 ? 4.891 3.018 7.688 1 98.81 132 ASN B N 1
ATOM 4515 C CA . ASN B 1 132 ? 4.793 3.043 9.141 1 98.81 132 ASN B CA 1
ATOM 4516 C C . ASN B 1 132 ? 4.57 1.646 9.711 1 98.81 132 ASN B C 1
ATOM 4518 O O . ASN B 1 132 ? 5.051 1.332 10.805 1 98.81 132 ASN B O 1
ATOM 4522 N N . ASP B 1 133 ? 3.801 0.839 9.016 1 98.62 133 ASP B N 1
ATOM 4523 C CA . ASP B 1 133 ? 3.607 -0.555 9.398 1 98.62 133 ASP B CA 1
ATOM 4524 C C . ASP B 1 133 ? 4.945 -1.284 9.508 1 98.62 133 ASP B C 1
ATOM 4526 O O . ASP B 1 133 ? 5.246 -1.889 10.539 1 98.62 133 ASP B O 1
ATOM 4530 N N . LEU B 1 134 ? 5.738 -1.134 8.5 1 98.19 134 LEU B N 1
ATOM 4531 C CA . LEU B 1 134 ? 7.047 -1.773 8.484 1 98.19 134 LEU B CA 1
ATOM 4532 C C . LEU B 1 134 ? 7.945 -1.195 9.57 1 98.19 134 LEU B C 1
ATOM 4534 O O . LEU B 1 134 ? 8.656 -1.937 10.25 1 98.19 134 LEU B O 1
ATOM 4538 N N . ALA B 1 135 ? 7.918 0.12 9.727 1 98.81 135 ALA B N 1
ATOM 4539 C CA . ALA B 1 135 ? 8.773 0.782 10.711 1 98.81 135 ALA B CA 1
ATOM 4540 C C . ALA B 1 135 ? 8.477 0.29 12.125 1 98.81 135 ALA B C 1
ATOM 4542 O O . ALA B 1 135 ? 9.398 0.056 12.914 1 98.81 135 ALA B O 1
ATOM 4543 N N . VAL B 1 136 ? 7.219 0.188 12.445 1 98.75 136 VAL B N 1
ATOM 4544 C CA . VAL B 1 136 ? 6.824 -0.284 13.766 1 98.75 136 VAL B CA 1
ATOM 4545 C C . VAL B 1 136 ? 7.312 -1.718 13.977 1 98.75 136 VAL B C 1
ATOM 4547 O O . VAL B 1 136 ? 7.836 -2.057 15.039 1 98.75 136 VAL B O 1
ATOM 4550 N N . ARG B 1 137 ? 7.145 -2.57 12.984 1 97.81 137 ARG B N 1
ATOM 4551 C CA . ARG B 1 137 ? 7.59 -3.957 13.078 1 97.81 137 ARG B CA 1
ATOM 4552 C C . ARG B 1 137 ? 9.102 -4.039 13.25 1 97.81 137 ARG B C 1
ATOM 4554 O O . ARG B 1 137 ? 9.602 -4.879 14 1 97.81 137 ARG B O 1
ATOM 4561 N N . VAL B 1 138 ? 9.836 -3.191 12.523 1 98.19 138 VAL B N 1
ATOM 4562 C CA . VAL B 1 138 ? 11.289 -3.127 12.641 1 98.19 138 VAL B CA 1
ATOM 4563 C C . VAL B 1 138 ? 11.664 -2.707 14.062 1 98.19 138 VAL B C 1
ATOM 4565 O O . VAL B 1 138 ? 12.562 -3.299 14.672 1 98.19 138 VAL B O 1
ATOM 4568 N N . ALA B 1 139 ? 10.984 -1.675 14.602 1 98.75 139 ALA B N 1
ATOM 4569 C CA . ALA B 1 139 ? 11.242 -1.217 15.969 1 98.75 139 ALA B CA 1
ATOM 4570 C C . ALA B 1 139 ? 11 -2.334 16.969 1 98.75 139 ALA B C 1
ATOM 4572 O O . ALA B 1 139 ? 11.781 -2.52 17.906 1 98.75 139 ALA B O 1
ATOM 4573 N N . GLN B 1 140 ? 9.93 -3.039 16.781 1 98.12 140 GLN B N 1
ATOM 4574 C CA . GLN B 1 140 ? 9.578 -4.129 17.688 1 98.12 140 GLN B CA 1
ATOM 4575 C C . GLN B 1 140 ? 10.609 -5.254 17.625 1 98.12 140 GLN B C 1
ATOM 4577 O O . GLN B 1 140 ? 10.984 -5.816 18.656 1 98.12 140 GLN B O 1
ATOM 4582 N N . ALA B 1 141 ? 11.016 -5.598 16.422 1 97.06 141 ALA B N 1
ATOM 4583 C CA . ALA B 1 141 ? 12.047 -6.621 16.266 1 97.06 141 ALA B CA 1
ATOM 4584 C C . ALA B 1 141 ? 13.344 -6.203 16.953 1 97.06 141 ALA B C 1
ATOM 4586 O O . ALA B 1 141 ? 14.023 -7.031 17.562 1 97.06 141 ALA B O 1
ATOM 4587 N N . TYR B 1 142 ? 13.719 -4.938 16.891 1 98 142 TYR B N 1
ATOM 4588 C CA . TYR B 1 142 ? 14.961 -4.418 17.438 1 98 142 TYR B CA 1
ATOM 4589 C C . TYR B 1 142 ? 14.922 -4.41 18.953 1 98 142 TYR B C 1
ATOM 4591 O O . TYR B 1 142 ? 15.891 -4.805 19.609 1 98 142 TYR B O 1
ATOM 4599 N N . THR B 1 143 ? 13.82 -4 19.531 1 98.38 143 THR B N 1
ATOM 4600 C CA . THR B 1 143 ? 13.734 -3.758 20.969 1 98.38 143 THR B CA 1
ATOM 4601 C C . THR B 1 143 ? 13.25 -5.004 21.703 1 98.38 143 THR B C 1
ATOM 4603 O O . THR B 1 143 ? 13.445 -5.133 22.906 1 98.38 143 THR B O 1
ATOM 4606 N N . GLY B 1 144 ? 12.609 -5.867 20.922 1 97.69 144 GLY B N 1
ATOM 4607 C CA . GLY B 1 144 ? 11.93 -6.984 21.562 1 97.69 144 GLY B CA 1
ATOM 4608 C C . GLY B 1 144 ? 10.641 -6.586 22.25 1 97.69 144 GLY B C 1
ATOM 4609 O O . GLY B 1 144 ? 9.992 -7.41 22.891 1 97.69 144 GLY B O 1
ATOM 4610 N N . GLY B 1 145 ? 10.281 -5.316 22.219 1 98.19 145 GLY B N 1
ATOM 4611 C CA . GLY B 1 145 ? 9.039 -4.816 22.797 1 98.19 145 GLY B CA 1
ATOM 4612 C C . GLY B 1 145 ? 7.934 -4.664 21.766 1 98.19 145 GLY B C 1
ATOM 4613 O O . GLY B 1 145 ? 8.18 -4.762 20.562 1 98.19 145 GLY B O 1
ATOM 4614 N N . GLU B 1 146 ? 6.715 -4.449 22.266 1 97.69 146 GLU B N 1
ATOM 4615 C CA . GLU B 1 146 ? 5.574 -4.309 21.375 1 97.69 146 GLU B CA 1
ATOM 4616 C C . GLU B 1 146 ? 4.867 -2.971 21.578 1 97.69 146 GLU B C 1
ATOM 4618 O O . GLU B 1 146 ? 4.035 -2.566 20.766 1 97.69 146 GLU B O 1
ATOM 4623 N N . GLY B 1 147 ? 5.105 -2.27 22.656 1 98.62 147 GLY B N 1
ATOM 4624 C CA . GLY B 1 147 ? 4.391 -1.055 23.016 1 98.62 147 GLY B CA 1
ATOM 4625 C C . GLY B 1 147 ? 4.773 0.139 22.156 1 98.62 147 GLY B C 1
ATOM 4626 O O . GLY B 1 147 ? 5.957 0.429 21.984 1 98.62 147 GLY B O 1
ATOM 4627 N N . VAL B 1 148 ? 3.83 0.846 21.641 1 98.88 148 VAL B N 1
ATOM 4628 C CA . VAL B 1 148 ? 4.07 2.027 20.828 1 98.88 148 VAL B CA 1
ATOM 4629 C C . VAL B 1 148 ? 3.354 3.232 21.438 1 98.88 148 VAL B C 1
ATOM 4631 O O . VAL B 1 148 ? 2.209 3.121 21.875 1 98.88 148 VAL B O 1
ATOM 4634 N N . ILE B 1 149 ? 3.996 4.355 21.547 1 98.88 149 ILE B N 1
ATOM 4635 C CA . ILE B 1 149 ? 3.424 5.598 22.047 1 98.88 149 ILE B CA 1
ATOM 4636 C C . ILE B 1 149 ? 3.189 6.562 20.891 1 98.88 149 ILE B C 1
ATOM 4638 O O . ILE B 1 149 ? 4.059 6.738 20.031 1 98.88 149 ILE B O 1
ATOM 4642 N N . VAL B 1 150 ? 2.021 7.133 20.797 1 98.62 150 VAL B N 1
ATOM 4643 C CA . VAL B 1 150 ? 1.666 8.18 19.844 1 98.62 150 VAL B CA 1
ATOM 4644 C C . VAL B 1 150 ? 0.985 9.336 20.562 1 98.62 150 VAL B C 1
ATOM 4646 O O . VAL B 1 150 ? 0.776 9.273 21.781 1 98.62 150 VAL B O 1
ATOM 4649 N N . THR B 1 151 ? 0.719 10.469 19.875 1 97.88 151 THR B N 1
ATOM 4650 C CA . THR B 1 151 ? -0.005 11.578 20.484 1 97.88 151 THR B CA 1
ATOM 4651 C C . THR B 1 151 ? -1.512 11.383 20.344 1 97.88 151 THR B C 1
ATOM 4653 O O . THR B 1 151 ? -1.963 10.539 19.562 1 97.88 151 THR B O 1
ATOM 4656 N N . HIS B 1 152 ? -2.303 12.133 21.016 1 94.94 152 HIS B N 1
ATOM 4657 C CA . HIS B 1 152 ? -3.748 11.969 21.141 1 94.94 152 HIS B CA 1
ATOM 4658 C C . HIS B 1 152 ? -4.434 12.172 19.797 1 94.94 152 HIS B C 1
ATOM 4660 O O . HIS B 1 152 ? -5.512 11.625 19.547 1 94.94 152 HIS B O 1
ATOM 4666 N N . GLU B 1 153 ? -3.846 12.914 18.875 1 93.94 153 GLU B N 1
ATOM 4667 C CA . GLU B 1 153 ? -4.488 13.188 17.594 1 93.94 153 GLU B CA 1
ATOM 4668 C C . GLU B 1 153 ? -3.607 12.742 16.438 1 93.94 153 GLU B C 1
ATOM 4670 O O . GLU B 1 153 ? -3.65 13.344 15.352 1 93.94 153 GLU B O 1
ATOM 4675 N N . ALA B 1 154 ? -2.861 11.742 16.75 1 96 154 ALA B N 1
ATOM 4676 C CA . ALA B 1 154 ? -1.94 11.227 15.742 1 96 154 ALA B CA 1
ATOM 4677 C C . ALA B 1 154 ? -2.691 10.453 14.664 1 96 154 ALA B C 1
ATOM 4679 O O . ALA B 1 154 ? -3.727 9.844 14.93 1 96 154 ALA B O 1
ATOM 4680 N N . TYR B 1 155 ? -2.252 10.508 13.461 1 95.62 155 TYR B N 1
ATOM 4681 C CA . TYR B 1 155 ? -2.646 9.68 12.328 1 95.62 155 TYR B CA 1
ATOM 4682 C C . TYR B 1 155 ? -1.424 9.102 11.625 1 95.62 155 TYR B C 1
ATOM 4684 O O . TYR B 1 155 ? -0.628 9.836 11.039 1 95.62 155 TYR B O 1
ATOM 4692 N N . HIS B 1 156 ? -1.307 7.773 11.617 1 97.62 156 HIS B N 1
ATOM 4693 C CA . HIS B 1 156 ? -0.104 7.156 11.07 1 97.62 156 HIS B CA 1
ATOM 4694 C C . HIS B 1 156 ? -0.454 6.07 10.062 1 97.62 156 HIS B C 1
ATOM 4696 O O . HIS B 1 156 ? 0.39 5.238 9.719 1 97.62 156 HIS B O 1
ATOM 4702 N N . GLY B 1 157 ? -1.684 6.047 9.648 1 95.19 157 GLY B N 1
ATOM 4703 C CA . GLY B 1 157 ? -2.043 5.137 8.57 1 95.19 157 GLY B CA 1
ATOM 4704 C C . GLY B 1 157 ? -3.352 4.41 8.82 1 95.19 157 GLY B C 1
ATOM 4705 O O . GLY B 1 157 ? -4.07 4.719 9.766 1 95.19 157 GLY B O 1
ATOM 4706 N N . ASN B 1 158 ? -3.639 3.436 7.871 1 93.12 158 ASN B N 1
ATOM 4707 C CA . ASN B 1 158 ? -4.949 2.795 7.879 1 93.12 158 ASN B CA 1
ATOM 4708 C C . ASN B 1 158 ? -4.844 1.3 7.598 1 93.12 158 ASN B C 1
ATOM 4710 O O . ASN B 1 158 ? -5.711 0.727 6.934 1 93.12 158 ASN B O 1
ATOM 4714 N N . SER B 1 159 ? -3.814 0.622 7.953 1 95.31 159 SER B N 1
ATOM 4715 C CA . SER B 1 159 ? -3.736 -0.834 8.031 1 95.31 159 SER B CA 1
ATOM 4716 C C . SER B 1 159 ? -4.242 -1.347 9.375 1 95.31 159 SER B C 1
ATOM 4718 O O . SER B 1 159 ? -4.543 -0.558 10.273 1 95.31 159 SER B O 1
ATOM 4720 N N . ALA B 1 160 ? -4.316 -2.631 9.484 1 96.62 160 ALA B N 1
ATOM 4721 C CA . ALA B 1 160 ? -4.707 -3.215 10.766 1 96.62 160 ALA B CA 1
ATOM 4722 C C . ALA B 1 160 ? -3.812 -2.713 11.898 1 96.62 160 ALA B C 1
ATOM 4724 O O . ALA B 1 160 ? -4.297 -2.385 12.977 1 96.62 160 ALA B O 1
ATOM 4725 N N . LEU B 1 161 ? -2.541 -2.607 11.633 1 97.5 161 LEU B N 1
ATOM 4726 C CA . LEU B 1 161 ? -1.596 -2.16 12.648 1 97.5 161 LEU B CA 1
ATOM 4727 C C . LEU B 1 161 ? -1.672 -0.648 12.836 1 97.5 161 LEU B C 1
ATOM 4729 O O . LEU B 1 161 ? -1.878 -0.165 13.953 1 97.5 161 LEU B O 1
ATOM 4733 N N . THR B 1 162 ? -1.599 0.099 11.789 1 97.44 162 THR B N 1
ATOM 4734 C CA . THR B 1 162 ? -1.42 1.543 11.891 1 97.44 162 THR B CA 1
ATOM 4735 C C . THR B 1 162 ? -2.734 2.225 12.266 1 97.44 162 THR B C 1
ATOM 4737 O O . THR B 1 162 ? -2.732 3.287 12.891 1 97.44 162 THR B O 1
ATOM 4740 N N . SER B 1 163 ? -3.867 1.642 11.883 1 95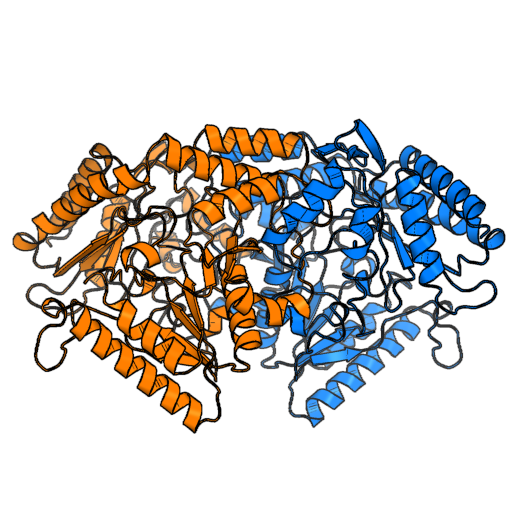.56 163 SER B N 1
ATOM 4741 C CA . SER B 1 163 ? -5.137 2.213 12.312 1 95.56 163 SER B CA 1
ATOM 4742 C C . SER B 1 163 ? -5.273 2.176 13.836 1 95.56 163 SER B C 1
ATOM 4744 O O . SER B 1 163 ? -5.871 3.072 14.43 1 95.56 163 SER B O 1
ATOM 4746 N N . LYS B 1 164 ? -4.656 1.182 14.461 1 96.44 164 LYS B N 1
ATOM 4747 C CA . LYS B 1 164 ? -4.691 1.037 15.914 1 96.44 164 LYS B CA 1
ATOM 4748 C C . LYS B 1 164 ? -3.723 2.004 16.594 1 96.44 164 LYS B C 1
ATOM 4750 O O . LYS B 1 164 ? -3.736 2.152 17.812 1 96.44 164 LYS B O 1
ATOM 4755 N N . LEU B 1 165 ? -2.932 2.664 15.805 1 97.69 165 LEU B N 1
ATOM 4756 C CA . LEU B 1 165 ? -1.998 3.682 16.281 1 97.69 165 LEU B CA 1
ATOM 4757 C C . LEU B 1 165 ? -2.416 5.066 15.797 1 97.69 165 LEU B C 1
ATOM 4759 O O . LEU B 1 165 ? -1.605 5.996 15.789 1 97.69 165 LEU B O 1
ATOM 4763 N N . SER B 1 166 ? -3.682 5.184 15.305 1 96.12 166 SER B N 1
ATOM 4764 C CA . SER B 1 166 ? -4.172 6.434 14.734 1 96.12 166 SER B CA 1
ATOM 4765 C C . SER B 1 166 ? -5.457 6.887 15.422 1 96.12 166 SER B C 1
ATOM 4767 O O . SER B 1 166 ? -6.543 6.789 14.844 1 96.12 166 SER B O 1
ATOM 4769 N N . PRO B 1 167 ? -5.336 7.508 16.531 1 93.56 167 PRO B N 1
ATOM 4770 C CA . PRO B 1 167 ? -6.52 7.957 17.266 1 93.56 167 PRO B CA 1
ATOM 4771 C C . PRO B 1 167 ? -7.344 8.977 16.484 1 93.56 167 PRO B C 1
ATOM 4773 O O . PRO B 1 167 ? -8.555 9.094 16.688 1 93.56 167 PRO B O 1
ATOM 4776 N N . ALA B 1 168 ? -6.766 9.641 15.562 1 90.56 168 ALA B N 1
ATOM 4777 C CA . ALA B 1 168 ? -7.449 10.672 14.781 1 90.56 168 ALA B CA 1
ATOM 4778 C C . ALA B 1 168 ? -8.547 10.062 13.914 1 90.56 168 ALA B C 1
ATOM 4780 O O . ALA B 1 168 ? -9.398 10.781 13.383 1 90.56 168 ALA B O 1
ATOM 4781 N N . LEU B 1 169 ? -8.539 8.727 13.727 1 88 169 LEU B N 1
ATOM 4782 C CA . LEU B 1 169 ? -9.562 8.055 12.938 1 88 169 LEU B CA 1
ATOM 4783 C C . LEU B 1 169 ? -10.914 8.109 13.641 1 88 169 LEU B C 1
ATOM 4785 O O . LEU B 1 169 ? -11.953 7.887 13.016 1 88 169 LEU B O 1
ATOM 4789 N N . GLY B 1 170 ? -10.93 8.352 14.93 1 83.56 170 GLY B N 1
ATOM 4790 C CA . GLY B 1 170 ? -12.188 8.555 15.633 1 83.56 170 GLY B CA 1
ATOM 4791 C C . GLY B 1 170 ? -12.469 7.484 16.672 1 83.56 170 GLY B C 1
ATOM 4792 O O . GLY B 1 170 ? -11.742 6.5 16.766 1 83.56 170 GLY B O 1
ATOM 4793 N N . THR B 1 171 ? -13.57 7.645 17.281 1 78.19 171 THR B N 1
ATOM 4794 C CA . THR B 1 171 ? -13.875 6.824 18.453 1 78.19 171 THR B CA 1
ATOM 4795 C C . THR B 1 171 ? -14.336 5.43 18.031 1 78.19 171 THR B C 1
ATOM 4797 O O . THR B 1 171 ? -14.297 4.488 18.812 1 78.19 171 THR B O 1
ATOM 4800 N N . ALA B 1 172 ? -14.734 5.316 16.797 1 79.94 172 ALA B N 1
ATOM 4801 C CA . ALA B 1 172 ? -15.164 4.004 16.328 1 79.94 172 ALA B CA 1
ATOM 4802 C C . ALA B 1 172 ? -13.969 3.098 16.062 1 79.94 172 ALA B C 1
ATOM 4804 O O . ALA B 1 172 ? -14.109 1.873 16 1 79.94 172 ALA B O 1
ATOM 4805 N N . GLN B 1 173 ? -12.867 3.676 15.859 1 84.88 173 GLN B N 1
ATOM 4806 C CA . GLN B 1 173 ? -11.641 2.906 15.688 1 84.88 173 GLN B CA 1
ATOM 4807 C C . GLN B 1 173 ? -11.07 2.473 17.031 1 84.88 173 GLN B C 1
ATOM 4809 O O . GLN B 1 173 ? -10.719 3.314 17.875 1 84.88 173 GLN B O 1
ATOM 4814 N N . THR B 1 174 ? -11.008 1.219 17.25 1 89.06 174 THR B N 1
ATOM 4815 C CA . THR B 1 174 ? -10.383 0.692 18.453 1 89.06 174 THR B CA 1
ATOM 4816 C C . THR B 1 174 ? -8.867 0.853 18.406 1 89.06 174 THR B C 1
ATOM 4818 O O . THR B 1 174 ? -8.234 0.484 17.406 1 89.06 174 THR B O 1
ATOM 4821 N N . LEU B 1 175 ? -8.359 1.389 19.453 1 92.88 175 LEU B N 1
ATOM 4822 C CA . LEU B 1 175 ? -6.91 1.547 19.547 1 92.88 175 LEU B CA 1
ATOM 4823 C C . LEU B 1 175 ? -6.258 0.279 20.094 1 92.88 175 LEU B C 1
ATOM 4825 O O . LEU B 1 175 ? -6.922 -0.532 20.75 1 92.88 175 LEU B O 1
ATOM 4829 N N . GLY B 1 176 ? -4.98 0.099 19.75 1 94.06 176 GLY B N 1
ATOM 4830 C CA . GLY B 1 176 ? -4.27 -1.104 20.141 1 94.06 176 GLY B CA 1
ATOM 4831 C C . GLY B 1 176 ? -4.156 -1.26 21.641 1 94.06 176 GLY B C 1
ATOM 4832 O O . GLY B 1 176 ? -3.977 -0.274 22.359 1 94.06 176 GLY B O 1
ATOM 4833 N N . LEU B 1 177 ? -4.168 -2.504 22.109 1 93 177 LEU B N 1
ATOM 4834 C CA . LEU B 1 177 ? -4.105 -2.799 23.547 1 93 177 LEU B CA 1
ATOM 4835 C C . LEU B 1 177 ? -2.74 -2.424 24.109 1 93 177 LEU B C 1
ATOM 4837 O O . LEU B 1 177 ? -2.625 -2.111 25.297 1 93 177 LEU B O 1
ATOM 4841 N N . LYS B 1 178 ? -1.788 -2.426 23.281 1 96.5 178 LYS B N 1
ATOM 4842 C CA . LYS B 1 178 ? -0.425 -2.271 23.781 1 96.5 178 LYS B CA 1
ATOM 4843 C C . LYS B 1 178 ? 0.123 -0.883 23.469 1 96.5 178 LYS B C 1
ATOM 4845 O O . LYS B 1 178 ? 1.315 -0.624 23.641 1 96.5 178 LYS B O 1
ATOM 4850 N N . MET B 1 179 ? -0.736 -0.023 22.938 1 97.75 179 MET B N 1
ATOM 4851 C CA . MET B 1 179 ? -0.281 1.337 22.672 1 97.75 179 MET B CA 1
ATOM 4852 C C . MET B 1 179 ? -0.692 2.285 23.781 1 97.75 179 MET B C 1
ATOM 4854 O O . MET B 1 179 ? -1.542 1.945 24.609 1 97.75 179 MET B O 1
ATOM 4858 N N . ARG B 1 180 ? -0.032 3.367 23.938 1 98.44 180 ARG B N 1
ATOM 4859 C CA . ARG B 1 180 ? -0.408 4.469 24.828 1 98.44 180 ARG B CA 1
ATOM 4860 C C . ARG B 1 180 ? -0.363 5.801 24.094 1 98.44 180 ARG B C 1
ATOM 4862 O O . ARG B 1 180 ? 0.325 5.934 23.078 1 98.44 180 ARG B O 1
ATOM 4869 N N . MET B 1 181 ? -1.102 6.711 24.578 1 97.88 181 MET B N 1
ATOM 4870 C CA . MET B 1 181 ? -1.114 8.062 24.016 1 97.88 181 MET B CA 1
ATOM 4871 C C . MET B 1 181 ? -0.517 9.062 25.016 1 97.88 181 MET B C 1
ATOM 4873 O O . MET B 1 181 ? -0.673 8.906 26.219 1 97.88 181 MET B O 1
ATOM 4877 N N . VAL B 1 182 ? 0.171 9.992 24.516 1 98.12 182 VAL B N 1
ATOM 4878 C CA . VAL B 1 182 ? 0.583 11.164 25.297 1 98.12 182 VAL B CA 1
ATOM 4879 C C . VAL B 1 182 ? -0.142 12.406 24.781 1 98.12 182 VAL B C 1
ATOM 4881 O O . VAL B 1 182 ? -0.642 12.414 23.656 1 98.12 182 VAL B O 1
ATOM 4884 N N . PRO B 1 183 ? -0.255 13.461 25.562 1 96.88 183 PRO B N 1
ATOM 4885 C CA . PRO B 1 183 ? -0.988 14.656 25.141 1 96.88 183 PRO B CA 1
ATOM 4886 C C . PRO B 1 183 ? -0.353 15.328 23.922 1 96.88 183 PRO B C 1
ATOM 4888 O O . PRO B 1 183 ? 0.872 15.32 23.781 1 96.88 183 PRO B O 1
ATOM 4891 N N . THR B 1 184 ? -1.214 15.914 23.109 1 96.19 184 THR B N 1
ATOM 4892 C CA . THR B 1 184 ? -0.768 16.797 22.047 1 96.19 184 THR B CA 1
ATOM 4893 C C . THR B 1 184 ? 0.113 17.906 22.594 1 96.19 184 THR B C 1
ATOM 4895 O O . THR B 1 184 ? -0.181 18.484 23.656 1 96.19 184 THR B O 1
ATOM 4898 N N . PRO B 1 185 ? 1.219 18.188 21.938 1 96.69 185 PRO B N 1
ATOM 4899 C CA . PRO B 1 185 ? 2.047 19.297 22.406 1 96.69 185 PRO B CA 1
ATOM 4900 C C . PRO B 1 185 ? 1.476 20.656 22.031 1 96.69 185 PRO B C 1
ATOM 4902 O O . PRO B 1 185 ? 2.164 21.469 21.391 1 96.69 185 PRO B O 1
ATOM 4905 N N . ASP B 1 186 ? 0.35 21 22.5 1 96.44 186 ASP B N 1
ATOM 4906 C CA . ASP B 1 186 ? -0.458 22.172 22.172 1 96.44 186 ASP B CA 1
ATOM 4907 C C . ASP B 1 186 ? 0.099 23.422 22.844 1 96.44 186 ASP B C 1
ATOM 4909 O O . ASP B 1 186 ? -0.358 23.812 23.922 1 96.44 186 ASP B O 1
ATOM 4913 N N . THR B 1 187 ? 0.979 24.062 22.172 1 94.88 187 THR B N 1
ATOM 4914 C CA . THR B 1 187 ? 1.662 25.234 22.703 1 94.88 187 THR B CA 1
ATOM 4915 C C . THR B 1 187 ? 0.668 26.359 22.984 1 94.88 187 THR B C 1
ATOM 4917 O O . THR B 1 187 ? 0.961 27.266 23.75 1 94.88 187 THR B O 1
ATOM 4920 N N . TYR B 1 188 ? -0.487 26.344 22.391 1 95.56 188 TYR B N 1
ATOM 4921 C CA . TYR B 1 188 ? -1.48 27.406 22.5 1 95.56 188 TYR B CA 1
ATOM 4922 C C . TYR B 1 188 ? -2.273 27.297 23.797 1 95.56 188 TYR B C 1
ATOM 4924 O O . TYR B 1 188 ? -2.596 28.297 24.422 1 95.56 188 TYR B O 1
ATOM 4932 N N . ARG B 1 189 ? -2.51 26.047 24.25 1 95.12 189 ARG B N 1
ATOM 4933 C CA . ARG B 1 189 ? -3.443 25.875 25.359 1 95.12 189 ARG B CA 1
ATOM 4934 C C . ARG B 1 189 ? -2.734 25.328 26.594 1 95.12 189 ARG B C 1
ATOM 4936 O O . ARG B 1 189 ? -3.18 25.531 27.719 1 95.12 189 ARG B O 1
ATOM 4943 N N . LEU B 1 190 ? -1.675 24.672 26.406 1 95.19 190 LEU B N 1
ATOM 4944 C CA . LEU B 1 190 ? -1.004 23.984 27.516 1 95.19 190 LEU B CA 1
ATOM 4945 C C . LEU B 1 190 ? -0.385 25 28.469 1 95.19 190 LEU B C 1
ATOM 4947 O O . LEU B 1 190 ? 0.096 26.047 28.047 1 95.19 190 LEU B O 1
ATOM 4951 N N . GLU B 1 191 ? -0.509 24.672 29.734 1 94.69 191 GLU B N 1
ATOM 4952 C CA . GLU B 1 191 ? 0.232 25.344 30.797 1 94.69 191 GLU B CA 1
ATOM 4953 C C . GLU B 1 191 ? 1.241 24.391 31.453 1 94.69 191 GLU B C 1
ATOM 4955 O O . GLU B 1 191 ? 0.9 23.266 31.812 1 94.69 191 GLU B O 1
ATOM 4960 N N . ILE B 1 192 ? 2.449 24.828 31.484 1 94.75 192 ILE B N 1
ATOM 4961 C CA . ILE B 1 192 ? 3.531 24.047 32.062 1 94.75 192 ILE B CA 1
ATOM 4962 C C . ILE B 1 192 ? 4.102 24.797 33.281 1 94.75 192 ILE B C 1
ATOM 4964 O O . ILE B 1 192 ? 4.652 25.891 33.156 1 94.75 192 ILE B O 1
ATOM 4968 N N . ASP B 1 193 ? 3.932 24.172 34.469 1 92.5 193 ASP B N 1
ATOM 4969 C CA . ASP B 1 193 ? 4.402 24.734 35.75 1 92.5 193 ASP B CA 1
ATOM 4970 C C . ASP B 1 193 ? 3.871 26.156 35.938 1 92.5 193 ASP B C 1
ATOM 4972 O O . ASP B 1 193 ? 4.633 27.062 36.25 1 92.5 193 ASP B O 1
ATOM 4976 N N . GLY B 1 194 ? 2.662 26.391 35.594 1 91.75 194 GLY B N 1
ATOM 4977 C CA . GLY B 1 194 ? 1.975 27.656 35.812 1 91.75 194 GLY B CA 1
ATOM 4978 C C . GLY B 1 194 ? 2.24 28.688 34.75 1 91.75 194 GLY B C 1
ATOM 4979 O O . GLY B 1 194 ? 1.809 29.844 34.875 1 91.75 194 GLY B O 1
ATOM 4980 N N . LYS B 1 195 ? 2.922 28.328 33.781 1 94.56 195 LYS B N 1
ATOM 4981 C CA . LYS B 1 195 ? 3.232 29.25 32.688 1 94.56 195 LYS B CA 1
ATOM 4982 C C . LYS B 1 195 ? 2.639 28.766 31.375 1 94.56 195 LYS B C 1
ATOM 4984 O O . LYS B 1 195 ? 2.604 27.562 31.109 1 94.56 195 LYS B O 1
ATOM 4989 N N . PRO B 1 196 ? 2.205 29.766 30.578 1 93.56 196 PRO B N 1
ATOM 4990 C CA . PRO B 1 196 ? 1.761 29.344 29.25 1 93.56 196 PRO B CA 1
ATOM 4991 C C . PRO B 1 196 ? 2.867 28.672 28.438 1 93.56 196 PRO B C 1
ATOM 4993 O O . PRO B 1 196 ? 4 29.156 28.406 1 93.56 196 PRO B O 1
ATOM 4996 N N . ALA B 1 197 ? 2.576 27.578 27.844 1 92.88 197 ALA B N 1
ATOM 4997 C CA . ALA B 1 197 ? 3.561 26.781 27.109 1 92.88 197 ALA B CA 1
ATOM 4998 C C . ALA B 1 197 ? 4.23 27.609 26.016 1 92.88 197 ALA B C 1
ATOM 5000 O O . ALA B 1 197 ? 5.414 27.422 25.719 1 92.88 197 ALA B O 1
ATOM 5001 N N . GLU B 1 198 ? 3.482 28.484 25.422 1 89.62 198 GLU B N 1
ATOM 5002 C CA . GLU B 1 198 ? 3.992 29.328 24.344 1 89.62 198 GLU B CA 1
ATOM 5003 C C . GLU B 1 198 ? 5.176 30.172 24.828 1 89.62 198 GLU B C 1
ATOM 5005 O O . GLU B 1 198 ? 6 30.594 24.016 1 89.62 198 GLU B O 1
ATOM 5010 N N . SER B 1 199 ? 5.258 30.359 26.094 1 92.44 199 SER B N 1
ATOM 5011 C CA . SER B 1 199 ? 6.32 31.172 26.672 1 92.44 199 SER B CA 1
ATOM 5012 C C . SER B 1 199 ? 7.461 30.312 27.203 1 92.44 199 SER B C 1
ATOM 5014 O O . SER B 1 199 ? 8.492 30.844 27.641 1 92.44 199 SER B O 1
ATOM 5016 N N . CYS B 1 200 ? 7.312 29.078 27.094 1 94.06 200 CYS B N 1
ATOM 5017 C CA . CYS B 1 200 ? 8.312 28.172 27.656 1 94.06 200 CYS B CA 1
ATOM 5018 C C . CYS B 1 200 ? 9.477 28 26.688 1 94.06 200 CYS B C 1
ATOM 5020 O O . CYS B 1 200 ? 9.305 28.125 25.469 1 94.06 200 CYS B O 1
ATOM 5022 N N . SER B 1 201 ? 10.625 27.734 27.266 1 95.25 201 SER B N 1
ATOM 5023 C CA . SER B 1 201 ? 11.773 27.359 26.453 1 95.25 201 SER B CA 1
ATOM 5024 C C . SER B 1 201 ? 11.586 25.969 25.844 1 95.25 201 SER B C 1
ATOM 5026 O O . SER B 1 201 ? 10.758 25.188 26.312 1 95.25 201 SER B O 1
ATOM 5028 N N . ALA B 1 202 ? 12.352 25.719 24.797 1 96 202 ALA B N 1
ATOM 5029 C CA . ALA B 1 202 ? 12.344 24.391 24.188 1 96 202 ALA B CA 1
ATOM 5030 C C . ALA B 1 202 ? 12.664 23.312 25.219 1 96 202 ALA B C 1
ATOM 5032 O O . ALA B 1 202 ? 12.07 22.234 25.188 1 96 202 ALA B O 1
ATOM 5033 N N . GLU B 1 203 ? 13.555 23.594 26.094 1 95.44 203 GLU B N 1
ATOM 5034 C CA . GLU B 1 203 ? 13.984 22.656 27.109 1 95.44 203 GLU B CA 1
ATOM 5035 C C . GLU B 1 203 ? 12.844 22.328 28.078 1 95.44 203 GLU B C 1
ATOM 5037 O O . GLU B 1 203 ? 12.609 21.172 28.391 1 95.44 203 GLU B O 1
ATOM 5042 N N . ALA B 1 204 ? 12.203 23.391 28.5 1 95.88 204 ALA B N 1
ATOM 5043 C CA . ALA B 1 204 ? 11.109 23.219 29.453 1 95.88 204 ALA B CA 1
ATOM 5044 C C . ALA B 1 204 ? 9.93 22.484 28.812 1 95.88 204 ALA B C 1
ATOM 5046 O O . ALA B 1 204 ? 9.328 21.609 29.422 1 95.88 204 ALA B O 1
ATOM 5047 N N . PHE B 1 205 ? 9.609 22.891 27.656 1 96.62 205 PHE B N 1
ATOM 5048 C CA . PHE B 1 205 ? 8.523 22.25 26.922 1 96.62 205 PHE B CA 1
ATOM 5049 C C . PHE B 1 205 ? 8.844 20.797 26.641 1 96.62 205 PHE B C 1
ATOM 5051 O O . PHE B 1 205 ? 8 19.922 26.828 1 96.62 205 PHE B O 1
ATOM 5058 N N . GLY B 1 206 ? 10.078 20.5 26.219 1 97.06 206 GLY B N 1
ATOM 5059 C CA . GLY B 1 206 ? 10.539 19.141 26 1 97.06 206 GLY B CA 1
ATOM 5060 C C . GLY B 1 206 ? 10.539 18.297 27.25 1 97.06 206 GLY B C 1
ATOM 5061 O O . GLY B 1 206 ? 10.234 17.094 27.188 1 97.06 206 GLY B O 1
ATOM 5062 N N . ALA B 1 207 ? 10.938 18.891 28.328 1 97.38 207 ALA B N 1
ATOM 5063 C CA . ALA B 1 207 ? 10.938 18.188 29.594 1 97.38 207 ALA B CA 1
ATOM 5064 C C . ALA B 1 207 ? 9.523 17.75 29.984 1 97.38 207 ALA B C 1
ATOM 5066 O O . ALA B 1 207 ? 9.328 16.656 30.516 1 97.38 207 ALA B O 1
ATOM 5067 N N . TRP B 1 208 ? 8.617 18.625 29.781 1 97.75 208 TRP B N 1
ATOM 5068 C CA . TRP B 1 208 ? 7.223 18.281 30.031 1 97.75 208 TRP B CA 1
ATOM 5069 C C . TRP B 1 208 ? 6.801 17.078 29.188 1 97.75 208 TRP B C 1
ATOM 5071 O O . TRP B 1 208 ? 6.246 16.109 29.719 1 97.75 208 TRP B O 1
ATOM 5081 N N . MET B 1 209 ? 7.047 17.094 27.906 1 97.81 209 MET B N 1
ATOM 5082 C CA . MET B 1 209 ? 6.648 16 27.031 1 97.81 209 MET B CA 1
ATOM 5083 C C . MET B 1 209 ? 7.391 14.719 27.375 1 97.81 209 MET B C 1
ATOM 5085 O O . MET B 1 209 ? 6.82 13.625 27.297 1 97.81 209 MET B O 1
ATOM 5089 N N . SER B 1 210 ? 8.656 14.859 27.766 1 98.25 210 SER B N 1
ATOM 5090 C CA . SER B 1 210 ? 9.445 13.727 28.234 1 98.25 210 SER B CA 1
ATOM 5091 C C . SER B 1 210 ? 8.773 13.055 29.422 1 98.25 210 SER B C 1
ATOM 5093 O O . SER B 1 210 ? 8.727 11.82 29.5 1 98.25 210 SER B O 1
ATOM 5095 N N . ALA B 1 211 ? 8.32 13.852 30.297 1 98.38 211 ALA B N 1
ATOM 5096 C CA . ALA B 1 211 ? 7.652 13.32 31.484 1 98.38 211 ALA B CA 1
ATOM 5097 C C . ALA B 1 211 ? 6.395 12.547 31.109 1 98.38 211 ALA B C 1
ATOM 5099 O O . ALA B 1 211 ? 6.078 11.523 31.719 1 98.38 211 ALA B O 1
ATOM 5100 N N . GLU B 1 212 ? 5.672 13.039 30.172 1 98.38 212 GLU B N 1
ATOM 5101 C CA . GLU B 1 212 ? 4.473 12.352 29.703 1 98.38 212 GLU B CA 1
ATOM 5102 C C . GLU B 1 212 ? 4.82 11.008 29.062 1 98.38 212 GLU B C 1
ATOM 5104 O O . GLU B 1 212 ? 4.094 10.023 29.234 1 98.38 212 GLU B O 1
ATOM 5109 N N . VAL B 1 213 ? 5.922 10.906 28.312 1 98.62 213 VAL B N 1
ATOM 5110 C CA . VAL B 1 213 ? 6.391 9.664 27.719 1 98.62 213 VAL B CA 1
ATOM 5111 C C . VAL B 1 213 ? 6.789 8.68 28.812 1 98.62 213 VAL B C 1
ATOM 5113 O O . VAL B 1 213 ? 6.453 7.492 28.75 1 98.62 213 VAL B O 1
ATOM 5116 N N . ARG B 1 214 ? 7.504 9.164 29.828 1 98.75 214 ARG B N 1
ATOM 5117 C CA . ARG B 1 214 ? 7.902 8.312 30.938 1 98.75 214 ARG B CA 1
ATOM 5118 C C . ARG B 1 214 ? 6.688 7.719 31.641 1 98.75 214 ARG B C 1
ATOM 5120 O O . ARG B 1 214 ? 6.688 6.543 32 1 98.75 214 ARG B O 1
ATOM 5127 N N . LYS B 1 215 ? 5.66 8.57 31.844 1 98.69 215 LYS B N 1
ATOM 5128 C CA . LYS B 1 215 ? 4.426 8.094 32.469 1 98.69 215 LYS B CA 1
ATOM 5129 C C . LYS B 1 215 ? 3.785 6.992 31.625 1 98.69 215 LYS B C 1
ATOM 5131 O O . LYS B 1 215 ? 3.283 6.004 32.156 1 98.69 215 LYS B O 1
ATOM 5136 N N . ALA B 1 216 ? 3.748 7.191 30.328 1 98.69 216 ALA B N 1
ATOM 5137 C CA . ALA B 1 216 ? 3.164 6.211 29.406 1 98.69 216 ALA B CA 1
ATOM 5138 C C . ALA B 1 216 ? 3.93 4.895 29.453 1 98.69 216 ALA B C 1
ATOM 5140 O O . ALA B 1 216 ? 3.326 3.818 29.469 1 98.69 216 ALA B O 1
ATOM 5141 N N . VAL B 1 217 ? 5.25 4.938 29.453 1 98.69 217 VAL B N 1
ATOM 5142 C CA . VAL B 1 217 ? 6.078 3.734 29.484 1 98.69 217 VAL B CA 1
ATOM 5143 C C . VAL B 1 217 ? 5.891 3.018 30.828 1 98.69 217 VAL B C 1
ATOM 5145 O O . VAL B 1 217 ? 5.832 1.786 30.875 1 98.69 217 VAL B O 1
ATOM 5148 N N . ALA B 1 218 ? 5.824 3.777 31.891 1 98.56 218 ALA B N 1
ATOM 5149 C CA . ALA B 1 218 ? 5.578 3.182 33.188 1 98.56 218 ALA B CA 1
ATOM 5150 C C . ALA B 1 218 ? 4.262 2.414 33.219 1 98.56 218 ALA B C 1
ATOM 5152 O O . ALA B 1 218 ? 4.172 1.329 33.781 1 98.56 218 ALA B O 1
ATOM 5153 N N . ASP B 1 219 ? 3.262 3.021 32.656 1 98.5 219 ASP B N 1
ATOM 5154 C CA . ASP B 1 219 ? 1.975 2.342 32.562 1 98.5 219 ASP B CA 1
ATOM 5155 C C . ASP B 1 219 ? 2.094 1.059 31.734 1 98.5 219 ASP B C 1
ATOM 5157 O O . ASP B 1 219 ? 1.513 0.032 32.094 1 98.5 219 ASP B O 1
ATOM 5161 N N . MET B 1 220 ? 2.797 1.108 30.609 1 98.19 220 MET B N 1
ATOM 5162 C CA . MET B 1 220 ? 3.041 -0.078 29.797 1 98.19 220 MET B CA 1
ATOM 5163 C C . MET B 1 220 ? 3.695 -1.181 30.625 1 98.19 220 MET B C 1
ATOM 5165 O O . MET B 1 220 ? 3.227 -2.32 30.625 1 98.19 220 MET B O 1
ATOM 5169 N N . GLU B 1 221 ? 4.668 -0.811 31.312 1 97.75 221 GLU B N 1
ATOM 5170 C CA . GLU B 1 221 ? 5.406 -1.779 32.125 1 97.75 221 GLU B CA 1
ATOM 5171 C C . GLU B 1 221 ? 4.508 -2.418 33.156 1 97.75 221 GLU B C 1
ATOM 5173 O O . GLU B 1 221 ? 4.586 -3.625 33.406 1 97.75 221 GLU B O 1
ATOM 5178 N N . ARG B 1 222 ? 3.689 -1.671 33.812 1 97.69 222 ARG B N 1
ATOM 5179 C CA . ARG B 1 222 ? 2.77 -2.164 34.812 1 97.69 222 ARG B CA 1
ATOM 5180 C C . ARG B 1 222 ? 1.799 -3.184 34.25 1 97.69 222 ARG B C 1
ATOM 5182 O O . ARG B 1 222 ? 1.278 -4.039 34.969 1 97.69 222 ARG B O 1
ATOM 5189 N N . HIS B 1 223 ? 1.595 -3.096 32.969 1 97.44 223 HIS B N 1
ATOM 5190 C CA . HIS B 1 223 ? 0.671 -4.004 32.312 1 97.44 223 HIS B CA 1
ATOM 5191 C C . HIS B 1 223 ? 1.423 -5.094 31.547 1 97.44 223 HIS B C 1
ATOM 5193 O O . HIS B 1 223 ? 0.842 -5.785 30.719 1 97.44 223 HIS B O 1
ATOM 5199 N N . GLY B 1 224 ? 2.742 -5.098 31.703 1 97.56 224 GLY B N 1
ATOM 5200 C CA . GLY B 1 224 ? 3.555 -6.152 31.109 1 97.56 224 GLY B CA 1
ATOM 5201 C C . GLY B 1 224 ? 3.881 -5.91 29.656 1 97.56 224 GLY B C 1
ATOM 5202 O O . GLY B 1 224 ? 4.195 -6.848 28.922 1 97.56 224 GLY B O 1
ATOM 5203 N N . VAL B 1 225 ? 3.697 -4.727 29.219 1 98.31 225 VAL B N 1
ATOM 5204 C CA . VAL B 1 225 ? 4.008 -4.367 27.828 1 98.31 225 VAL B CA 1
ATOM 5205 C C . VAL B 1 225 ? 5.387 -3.719 27.766 1 98.31 225 VAL B C 1
ATOM 5207 O O . VAL B 1 225 ? 5.633 -2.697 28.406 1 98.31 225 VAL B O 1
ATOM 5210 N N . LYS B 1 226 ? 6.312 -4.367 27.047 1 98.56 226 LYS B N 1
ATOM 5211 C CA . LYS B 1 226 ? 7.637 -3.783 26.859 1 98.56 226 LYS B CA 1
ATOM 5212 C C . LYS B 1 226 ? 7.602 -2.695 25.781 1 98.56 226 LYS B C 1
ATOM 5214 O O . LYS B 1 226 ? 7.07 -2.908 24.688 1 98.56 226 LYS B O 1
ATOM 5219 N N . PHE B 1 227 ? 8.141 -1.506 26.156 1 98.62 227 PHE B N 1
ATOM 5220 C CA . PHE B 1 227 ? 8.172 -0.336 25.297 1 98.62 227 PHE B CA 1
ATOM 5221 C C . PHE B 1 227 ? 9.023 -0.604 24.062 1 98.62 227 PHE B C 1
ATOM 5223 O O . PHE B 1 227 ? 10.133 -1.14 24.156 1 98.62 227 PHE B O 1
ATOM 5230 N N . ALA B 1 228 ? 8.469 -0.218 22.812 1 98.75 228 ALA B N 1
ATOM 5231 C CA . ALA B 1 228 ? 9.203 -0.452 21.562 1 98.75 228 ALA B CA 1
ATOM 5232 C C . ALA B 1 228 ? 9.531 0.865 20.875 1 98.75 228 ALA B C 1
ATOM 5234 O O . ALA B 1 228 ? 10.656 1.06 20.406 1 98.75 228 ALA B O 1
ATOM 5235 N N . ALA B 1 229 ? 8.516 1.752 20.797 1 98.88 229 ALA B N 1
ATOM 5236 C CA . ALA B 1 229 ? 8.773 2.879 19.906 1 98.88 229 ALA B CA 1
ATOM 5237 C C . ALA B 1 229 ? 7.906 4.082 20.281 1 98.88 229 ALA B C 1
ATOM 5239 O O . ALA B 1 229 ? 6.797 3.918 20.781 1 98.88 229 ALA B O 1
ATOM 5240 N N . PHE B 1 230 ? 8.43 5.273 20.156 1 98.81 230 PHE B N 1
ATOM 5241 C CA . PHE B 1 230 ? 7.68 6.516 20.016 1 98.81 230 PHE B CA 1
ATOM 5242 C C . PHE B 1 230 ? 7.516 6.895 18.547 1 98.81 230 PHE B C 1
ATOM 5244 O O . PHE B 1 230 ? 8.5 7.098 17.844 1 98.81 230 PHE B O 1
ATOM 5251 N N . LEU B 1 231 ? 6.348 6.816 18 1 98.81 231 LEU B N 1
ATOM 5252 C CA . LEU B 1 231 ? 5.996 7.145 16.625 1 98.81 231 LEU B CA 1
ATOM 5253 C C . LEU B 1 231 ? 5.336 8.516 16.547 1 98.81 231 LEU B C 1
ATOM 5255 O O . LEU B 1 231 ? 4.254 8.727 17.094 1 98.81 231 LEU B O 1
ATOM 5259 N N . ALA B 1 232 ? 5.973 9.453 15.781 1 97.88 232 ALA B N 1
ATOM 5260 C CA . ALA B 1 232 ? 5.426 10.805 15.766 1 97.88 232 ALA B CA 1
ATOM 5261 C C . ALA B 1 232 ? 5.762 11.516 14.453 1 97.88 232 ALA B C 1
ATOM 5263 O O . ALA B 1 232 ? 6.836 11.312 13.891 1 97.88 232 ALA B O 1
ATOM 5264 N N . ASP B 1 233 ? 4.84 12.297 14.031 1 96.62 233 ASP B N 1
ATOM 5265 C CA . ASP B 1 233 ? 5.066 13.328 13.023 1 96.62 233 ASP B CA 1
ATOM 5266 C C . ASP B 1 233 ? 5.871 14.492 13.602 1 96.62 233 ASP B C 1
ATOM 5268 O O . ASP B 1 233 ? 5.547 15.008 14.672 1 96.62 233 ASP B O 1
ATOM 5272 N N . SER B 1 234 ? 6.867 15 12.945 1 96.62 234 SER B N 1
ATOM 5273 C CA . SER B 1 234 ? 7.875 15.867 13.547 1 96.62 234 SER B CA 1
ATOM 5274 C C . SER B 1 234 ? 7.316 17.266 13.812 1 96.62 234 SER B C 1
ATOM 5276 O O . SER B 1 234 ? 7.918 18.047 14.547 1 96.62 234 SER B O 1
ATOM 5278 N N . ILE B 1 235 ? 6.176 17.562 13.258 1 96.81 235 ILE B N 1
ATOM 5279 C CA . ILE B 1 235 ? 5.586 18.859 13.578 1 96.81 235 ILE B CA 1
ATOM 5280 C C . ILE B 1 235 ? 4.156 18.672 14.078 1 96.81 235 ILE B C 1
ATOM 5282 O O . ILE B 1 235 ? 3.398 19.641 14.195 1 96.81 235 ILE B O 1
ATOM 5286 N N . PHE B 1 236 ? 3.734 17.391 14.234 1 97.62 236 PHE B N 1
ATOM 5287 C CA . PHE B 1 236 ? 2.434 17.031 14.789 1 97.62 236 PHE B CA 1
ATOM 5288 C C . PHE B 1 236 ? 1.308 17.641 13.961 1 97.62 236 PHE B C 1
ATOM 5290 O O . PHE B 1 236 ? 0.431 18.312 14.5 1 97.62 236 PHE B O 1
ATOM 5297 N N . SER B 1 237 ? 1.326 17.281 12.656 1 96.12 237 SER B N 1
ATOM 5298 C CA . SER B 1 237 ? 0.468 17.875 11.641 1 96.12 237 SER B CA 1
ATOM 5299 C C . SER B 1 237 ? -1.004 17.594 11.922 1 96.12 237 SER B C 1
ATOM 5301 O O . SER B 1 237 ? -1.841 18.5 11.836 1 96.12 237 SER B O 1
ATOM 5303 N N . SER B 1 238 ? -1.331 16.375 12.234 1 95.06 238 SER B N 1
ATOM 5304 C CA . SER B 1 238 ? -2.717 15.984 12.484 1 95.06 238 SER B CA 1
ATOM 5305 C C . SER B 1 238 ? -3.215 16.547 13.812 1 95.06 238 SER B C 1
ATOM 5307 O O . SER B 1 238 ? -4.406 16.828 13.969 1 95.06 238 SER B O 1
ATOM 5309 N N . ASP B 1 239 ? -2.285 16.766 14.758 1 96.19 239 ASP B N 1
ATOM 5310 C CA . ASP B 1 239 ? -2.631 17.281 16.078 1 96.19 239 ASP B CA 1
ATOM 5311 C C . ASP B 1 239 ? -3.025 18.75 16.016 1 96.19 239 ASP B C 1
ATOM 5313 O O . ASP B 1 239 ? -3.836 19.219 16.812 1 96.19 239 ASP B O 1
ATOM 5317 N N . GLY B 1 240 ? -2.494 19.438 15.094 1 96.62 240 GLY B N 1
ATOM 5318 C CA . GLY B 1 240 ? -2.793 20.859 15.008 1 96.62 240 GLY B CA 1
ATOM 5319 C C . GLY B 1 240 ? -1.597 21.703 14.594 1 96.62 240 GLY B C 1
ATOM 5320 O O . GLY B 1 240 ? -1.591 22.922 14.789 1 96.62 240 GLY B O 1
ATOM 5321 N N . VAL B 1 241 ? -0.513 21.109 14.125 1 97.5 241 VAL B N 1
ATOM 5322 C CA . VAL B 1 241 ? 0.68 21.75 13.586 1 97.5 241 VAL B CA 1
ATOM 5323 C C . VAL B 1 241 ? 1.43 22.469 14.711 1 97.5 241 VAL B C 1
ATOM 5325 O O . VAL B 1 241 ? 1.255 23.672 14.922 1 97.5 241 VAL B O 1
ATOM 5328 N N . TYR B 1 242 ? 2.355 21.812 15.328 1 97.25 242 TYR B N 1
ATOM 5329 C CA . TYR B 1 242 ? 3.098 22.359 16.453 1 97.25 242 TYR B CA 1
ATOM 5330 C C . TYR B 1 242 ? 4.602 22.25 16.234 1 97.25 242 TYR B C 1
ATOM 5332 O O . TYR B 1 242 ? 5.277 21.484 16.922 1 97.25 242 TYR B O 1
ATOM 5340 N N . PRO B 1 243 ? 5.172 23.047 15.32 1 96.06 243 PRO B N 1
ATOM 5341 C CA . PRO B 1 243 ? 6.598 22.953 15 1 96.06 243 PRO B CA 1
ATOM 5342 C C . PRO B 1 243 ? 7.477 23.656 16.031 1 96.06 243 PRO B C 1
ATOM 5344 O O . PRO B 1 243 ? 8.695 23.453 16.062 1 96.06 243 PRO B O 1
ATOM 5347 N N . ASP B 1 244 ? 6.988 24.562 16.891 1 94.69 244 ASP B N 1
ATOM 5348 C CA . ASP B 1 244 ? 7.754 25.391 17.812 1 94.69 244 ASP B CA 1
ATOM 5349 C C . ASP B 1 244 ? 7.43 25.047 19.266 1 94.69 244 ASP B C 1
ATOM 5351 O O . ASP B 1 244 ? 6.34 24.547 19.562 1 94.69 244 ASP B O 1
ATOM 5355 N N . PRO B 1 245 ? 8.312 25.359 20.266 1 95.5 245 PRO B N 1
ATOM 5356 C CA . PRO B 1 245 ? 9.633 25.922 19.984 1 95.5 245 PRO B CA 1
ATOM 5357 C C . PRO B 1 245 ? 10.594 24.891 19.391 1 95.5 245 PRO B C 1
ATOM 5359 O O . PRO B 1 245 ? 10.555 23.719 19.75 1 95.5 245 PRO B O 1
ATOM 5362 N N . VAL B 1 246 ? 11.398 25.312 18.5 1 96.19 246 VAL B N 1
ATOM 5363 C CA . VAL B 1 246 ? 12.367 24.422 17.859 1 96.19 246 VAL B CA 1
ATOM 5364 C C . VAL B 1 246 ? 13.297 23.812 18.906 1 96.19 246 VAL B C 1
ATOM 5366 O O . VAL B 1 246 ? 13.766 24.516 19.797 1 96.19 246 VAL B O 1
ATOM 5369 N N . GLY B 1 247 ? 13.492 22.516 18.828 1 95.94 247 GLY B N 1
ATOM 5370 C CA . GLY B 1 247 ? 14.422 21.828 19.703 1 95.94 247 GLY B CA 1
ATOM 5371 C C . GLY B 1 247 ? 13.742 21.094 20.844 1 95.94 247 GLY B C 1
ATOM 5372 O O . GLY B 1 247 ? 14.375 20.328 21.562 1 95.94 247 GLY B O 1
ATOM 5373 N N . TYR B 1 248 ? 12.414 21.25 21.016 1 95.88 248 TYR B N 1
ATOM 5374 C CA . TYR B 1 248 ? 11.727 20.703 22.172 1 95.88 248 TYR B CA 1
ATOM 5375 C C . TYR B 1 248 ? 11.656 19.188 22.094 1 95.88 248 TYR B C 1
ATOM 5377 O O . TYR B 1 248 ? 11.398 18.516 23.109 1 95.88 248 TYR B O 1
ATOM 5385 N N . LEU B 1 249 ? 11.977 18.547 20.938 1 96.88 249 LEU B N 1
ATOM 5386 C CA . LEU B 1 249 ? 11.852 17.094 20.797 1 96.88 249 LEU B CA 1
ATOM 5387 C C . LEU B 1 249 ? 13.117 16.391 21.266 1 96.88 249 LEU B C 1
ATOM 5389 O O . LEU B 1 249 ? 13.117 15.18 21.484 1 96.88 249 LEU B O 1
ATOM 5393 N N . GLN B 1 250 ? 14.234 17.125 21.406 1 95.94 250 GLN B N 1
ATOM 5394 C CA . GLN B 1 250 ? 15.492 16.5 21.781 1 95.94 250 GLN B CA 1
ATOM 5395 C C . GLN B 1 250 ? 15.359 15.773 23.125 1 95.94 250 GLN B C 1
ATOM 5397 O O . GLN B 1 250 ? 15.695 14.594 23.219 1 95.94 250 GLN B O 1
ATOM 5402 N N . PRO B 1 251 ? 14.812 16.453 24.203 1 96.5 251 PRO B N 1
ATOM 5403 C CA . PRO B 1 251 ? 14.656 15.742 25.469 1 96.5 251 PRO B CA 1
ATOM 5404 C C . PRO B 1 251 ? 13.742 14.523 25.359 1 96.5 251 PRO B C 1
ATOM 5406 O O . PRO B 1 251 ? 13.938 13.531 26.062 1 96.5 251 PRO B O 1
ATOM 5409 N N . VAL B 1 252 ? 12.781 14.57 24.531 1 97.62 252 VAL B N 1
ATOM 5410 C CA . VAL B 1 252 ? 11.828 13.484 24.344 1 97.62 252 VAL B CA 1
ATOM 5411 C C . VAL B 1 252 ? 12.547 12.273 23.734 1 97.62 252 VAL B C 1
ATOM 5413 O O . VAL B 1 252 ? 12.383 11.148 24.219 1 97.62 252 VAL B O 1
ATOM 5416 N N . ILE B 1 253 ? 13.352 12.492 22.719 1 96.31 253 ILE B N 1
ATOM 5417 C CA . ILE B 1 253 ? 14.07 11.422 22.031 1 96.31 253 ILE B CA 1
ATOM 541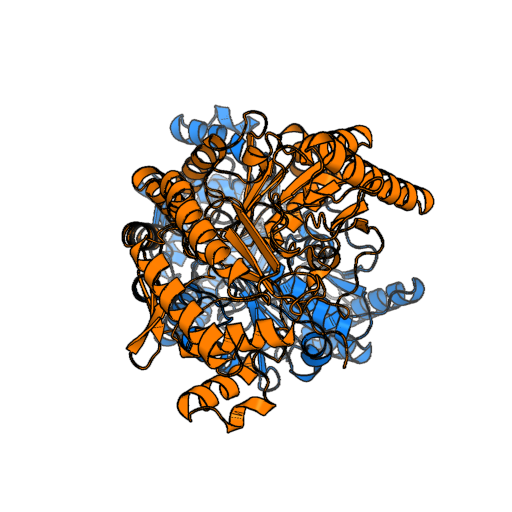8 C C . ILE B 1 253 ? 15.109 10.82 22.969 1 96.31 253 ILE B C 1
ATOM 5420 O O . ILE B 1 253 ? 15.32 9.602 22.984 1 96.31 253 ILE B O 1
ATOM 5424 N N . ASP B 1 254 ? 15.789 11.68 23.75 1 97.5 254 ASP B N 1
ATOM 5425 C CA . ASP B 1 254 ? 16.703 11.188 24.766 1 97.5 254 ASP B CA 1
ATOM 5426 C C . ASP B 1 254 ? 16 10.234 25.719 1 97.5 254 ASP B C 1
ATOM 5428 O O . ASP B 1 254 ? 16.531 9.18 26.062 1 97.5 254 ASP B O 1
ATOM 5432 N N . THR B 1 255 ? 14.859 10.617 26.125 1 98.19 255 THR B N 1
ATOM 5433 C CA . THR B 1 255 ? 14.062 9.805 27.031 1 98.19 255 THR B CA 1
ATOM 5434 C C . THR B 1 255 ? 13.656 8.492 26.375 1 98.19 255 THR B C 1
ATOM 5436 O O . THR B 1 255 ? 13.711 7.43 27 1 98.19 255 THR B O 1
ATOM 5439 N N . VAL B 1 256 ? 13.227 8.516 25.125 1 98.5 256 VAL B N 1
ATOM 5440 C CA . VAL B 1 256 ? 12.844 7.328 24.375 1 98.5 256 VAL B CA 1
ATOM 5441 C C . VAL B 1 256 ? 14.008 6.332 24.359 1 98.5 256 VAL B C 1
ATOM 5443 O O . VAL B 1 256 ? 13.812 5.145 24.625 1 98.5 256 VAL B O 1
ATOM 5446 N N . HIS B 1 257 ? 15.203 6.816 24.094 1 98.31 257 HIS B N 1
ATOM 5447 C CA . HIS B 1 257 ? 16.391 5.961 24.031 1 98.31 257 HIS B CA 1
ATOM 5448 C C . HIS B 1 257 ? 16.75 5.438 25.422 1 98.31 257 HIS B C 1
ATOM 5450 O O . HIS B 1 257 ? 17.109 4.27 25.562 1 98.31 257 HIS B O 1
ATOM 5456 N N . GLU B 1 258 ? 16.672 6.34 26.391 1 98.44 258 GLU B N 1
ATOM 5457 C CA . GLU B 1 258 ? 16.938 5.941 27.766 1 98.44 258 GLU B CA 1
ATOM 5458 C C . GLU B 1 258 ? 16.062 4.77 28.188 1 98.44 258 GLU B C 1
ATOM 5460 O O . GLU B 1 258 ? 16.5 3.879 28.906 1 98.44 258 GLU B O 1
ATOM 5465 N N . LEU B 1 259 ? 14.875 4.77 27.719 1 98.5 259 LEU B N 1
ATOM 5466 C CA . LEU B 1 259 ? 13.883 3.781 28.125 1 98.5 259 LEU B CA 1
ATOM 5467 C C . LEU B 1 259 ? 13.93 2.559 27.219 1 98.5 259 LEU B C 1
ATOM 5469 O O . LEU B 1 259 ? 13.109 1.645 27.359 1 98.5 259 LEU B O 1
ATOM 5473 N N . GLY B 1 260 ? 14.844 2.541 26.25 1 98.06 260 GLY B N 1
ATOM 5474 C CA . GLY B 1 260 ? 15.102 1.362 25.438 1 98.06 260 GLY B CA 1
ATOM 5475 C C . GLY B 1 260 ? 14.273 1.329 24.172 1 98.06 260 GLY B C 1
ATOM 5476 O O . GLY B 1 260 ? 14.188 0.293 23.5 1 98.06 260 GLY B O 1
ATOM 5477 N N . GLY B 1 261 ? 13.633 2.441 23.797 1 98.38 261 GLY B N 1
ATOM 5478 C CA . GLY B 1 261 ? 12.789 2.475 22.625 1 98.38 261 GLY B CA 1
ATOM 5479 C C . GLY B 1 261 ? 13.477 3.068 21.406 1 98.38 261 GLY B C 1
ATOM 5480 O O . GLY B 1 261 ? 14.641 3.477 21.484 1 98.38 261 GLY B O 1
ATOM 5481 N N . VAL B 1 262 ? 12.703 3.014 20.297 1 97.81 262 VAL B N 1
ATOM 5482 C CA . VAL B 1 262 ? 13.094 3.561 19 1 97.81 262 VAL B CA 1
ATOM 5483 C C . VAL B 1 262 ? 12.211 4.758 18.656 1 97.81 262 VAL B C 1
ATOM 5485 O O . VAL B 1 262 ? 11.008 4.75 18.938 1 97.81 262 VAL B O 1
ATOM 5488 N N . TRP B 1 263 ? 12.875 5.77 18.172 1 98.12 263 TRP B N 1
ATOM 5489 C CA . TRP B 1 263 ? 12.062 6.871 17.656 1 98.12 263 TRP B CA 1
ATOM 5490 C C . TRP B 1 263 ? 11.805 6.711 16.172 1 98.12 263 TRP B C 1
ATOM 5492 O O . TRP B 1 263 ? 12.742 6.613 15.375 1 98.12 263 TRP B O 1
ATOM 5502 N N . ILE B 1 264 ? 10.609 6.691 15.758 1 98.81 264 ILE B N 1
ATOM 5503 C CA . ILE B 1 264 ? 10.172 6.668 14.359 1 98.81 264 ILE B CA 1
ATOM 5504 C C . ILE B 1 264 ? 9.672 8.055 13.953 1 98.81 264 ILE B C 1
ATOM 5506 O O . ILE B 1 264 ? 8.617 8.492 14.414 1 98.81 264 ILE B O 1
ATOM 5510 N N . ALA B 1 265 ? 10.414 8.719 13.125 1 98.81 265 ALA B N 1
ATOM 5511 C CA . ALA B 1 265 ? 9.984 10.016 12.594 1 98.81 265 ALA B CA 1
ATOM 5512 C C . ALA B 1 265 ? 9.078 9.828 11.375 1 98.81 265 ALA B C 1
ATOM 5514 O O . ALA B 1 265 ? 9.547 9.484 10.289 1 98.81 265 ALA B O 1
ATOM 5515 N N . ASP B 1 266 ? 7.812 10.023 11.578 1 98.69 266 ASP B N 1
ATOM 5516 C CA . ASP B 1 266 ? 6.855 10 10.477 1 98.69 266 ASP B CA 1
ATOM 5517 C C . ASP B 1 266 ? 6.891 11.305 9.688 1 98.69 266 ASP B C 1
ATOM 5519 O O . ASP B 1 266 ? 6.297 12.305 10.102 1 98.69 266 ASP B O 1
ATOM 5523 N N . GLU B 1 267 ? 7.535 11.289 8.547 1 98.56 267 GLU B N 1
ATOM 5524 C CA . GLU B 1 267 ? 7.75 12.477 7.727 1 98.56 267 GLU B CA 1
ATOM 5525 C C . GLU B 1 267 ? 6.816 12.484 6.516 1 98.56 267 GLU B C 1
ATOM 5527 O O . GLU B 1 267 ? 7.066 13.195 5.539 1 98.56 267 GLU B O 1
ATOM 5532 N N . VAL B 1 268 ? 5.75 11.695 6.566 1 98.19 268 VAL B N 1
ATOM 5533 C CA . VAL B 1 268 ? 4.77 11.602 5.488 1 98.19 268 VAL B CA 1
ATOM 5534 C C . VAL B 1 268 ? 4.188 12.984 5.199 1 98.19 268 VAL B C 1
ATOM 5536 O O . VAL B 1 268 ? 3.904 13.312 4.047 1 98.19 268 VAL B O 1
ATOM 5539 N N . GLN B 1 269 ? 4.055 13.797 6.219 1 96.88 269 GLN B N 1
ATOM 5540 C CA . GLN B 1 269 ? 3.477 15.117 5.992 1 96.88 269 GLN B CA 1
ATOM 5541 C C . GLN B 1 269 ? 4.543 16.203 6.074 1 96.88 269 GLN B C 1
ATOM 5543 O O . GLN B 1 269 ? 4.602 17.094 5.219 1 96.88 269 GLN B O 1
ATOM 5548 N N . PRO B 1 270 ? 5.418 16.219 7.02 1 96.88 270 PRO B N 1
ATOM 5549 C CA . PRO B 1 270 ? 6.281 17.391 7.203 1 96.88 270 PRO B CA 1
ATOM 5550 C C . PRO B 1 270 ? 7.578 17.297 6.398 1 96.88 270 PRO B C 1
ATOM 5552 O O . PRO B 1 270 ? 8.336 18.281 6.324 1 96.88 270 PRO B O 1
ATOM 5555 N N . GLY B 1 271 ? 7.918 16.172 5.797 1 97 271 GLY B N 1
ATOM 5556 C CA . GLY B 1 271 ? 9.172 16.031 5.082 1 97 271 GLY B CA 1
ATOM 5557 C C . GLY B 1 271 ? 9.18 16.703 3.727 1 97 271 GLY B C 1
ATOM 5558 O O . GLY B 1 271 ? 8.234 17.422 3.381 1 97 271 GLY B O 1
ATOM 5559 N N . PHE B 1 272 ? 10.336 16.641 3.053 1 97.75 272 PHE B N 1
ATOM 5560 C CA . PHE B 1 272 ? 10.492 17.094 1.678 1 97.75 272 PHE B CA 1
ATOM 5561 C C . PHE B 1 272 ? 10.367 18.625 1.598 1 97.75 272 PHE B C 1
ATOM 5563 O O . PHE B 1 272 ? 9.586 19.141 0.8 1 97.75 272 PHE B O 1
ATOM 5570 N N . THR B 1 273 ? 11.031 19.344 2.387 1 97.75 273 THR B N 1
ATOM 5571 C CA . THR B 1 273 ? 11.312 20.781 2.377 1 97.75 273 THR B CA 1
ATOM 5572 C C . THR B 1 273 ? 10.086 21.578 2.789 1 97.75 273 THR B C 1
ATOM 5574 O O . THR B 1 273 ? 10.086 22.812 2.717 1 97.75 273 THR B O 1
ATOM 5577 N N . ARG B 1 274 ? 9.055 20.906 3.238 1 97.44 274 ARG B N 1
ATOM 5578 C CA . ARG B 1 274 ? 7.758 21.484 3.559 1 97.44 274 ARG B CA 1
ATOM 5579 C C . ARG B 1 274 ? 7.898 22.562 4.633 1 97.44 274 ARG B C 1
ATOM 5581 O O . ARG B 1 274 ? 7.238 23.609 4.566 1 97.44 274 ARG B O 1
ATOM 5588 N N . THR B 1 275 ? 8.82 22.375 5.605 1 97.56 275 THR B N 1
ATOM 5589 C CA . THR B 1 275 ? 8.945 23.266 6.754 1 97.56 275 THR B CA 1
ATOM 5590 C C . THR B 1 275 ? 9.844 24.453 6.426 1 97.56 275 THR B C 1
ATOM 5592 O O . THR B 1 275 ? 9.891 25.422 7.18 1 97.56 275 THR B O 1
ATOM 5595 N N . GLY B 1 276 ? 10.547 24.375 5.27 1 97.69 276 GLY B N 1
ATOM 5596 C CA . GLY B 1 276 ? 11.328 25.5 4.781 1 97.69 276 GLY B CA 1
ATOM 5597 C C . GLY B 1 276 ? 12.703 25.594 5.422 1 97.69 276 GLY B C 1
ATOM 5598 O O . GLY B 1 276 ? 13.609 26.203 4.863 1 97.69 276 GLY B O 1
ATOM 5599 N N . ASP B 1 277 ? 12.938 24.969 6.555 1 96.44 277 ASP B N 1
ATOM 5600 C CA . ASP B 1 277 ? 14.18 25.109 7.301 1 96.44 277 ASP B CA 1
ATOM 5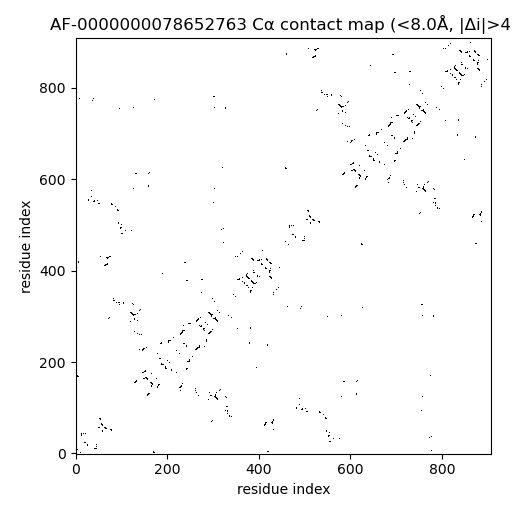601 C C . ASP B 1 277 ? 15.141 23.953 7 1 96.44 277 ASP B C 1
ATOM 5603 O O . ASP B 1 277 ? 16.359 24.109 7.125 1 96.44 277 ASP B O 1
ATOM 5607 N N . ALA B 1 278 ? 14.594 22.906 6.707 1 96.75 278 ALA B N 1
ATOM 5608 C CA . ALA B 1 278 ? 15.352 21.688 6.398 1 96.75 278 ALA B CA 1
ATOM 5609 C C . ALA B 1 278 ? 14.57 20.781 5.461 1 96.75 278 ALA B C 1
ATOM 5611 O O . ALA B 1 278 ? 13.375 20.984 5.238 1 96.75 278 ALA B O 1
ATOM 5612 N N . PHE B 1 279 ? 15.281 19.844 4.891 1 98 279 PHE B N 1
ATOM 5613 C CA . PHE B 1 279 ? 14.625 18.891 3.988 1 98 279 PHE B CA 1
ATOM 5614 C C . PHE B 1 279 ? 13.617 18.047 4.738 1 98 279 PHE B C 1
ATOM 5616 O O . PHE B 1 279 ? 12.547 17.734 4.207 1 98 279 PHE B O 1
ATOM 5623 N N . TRP B 1 280 ? 13.992 17.688 5.918 1 98.25 280 TRP B N 1
ATOM 5624 C CA . TRP B 1 280 ? 13.148 16.844 6.758 1 98.25 280 TRP B CA 1
ATOM 5625 C C . TRP B 1 280 ? 12.672 17.609 7.988 1 98.25 280 TRP B C 1
ATOM 5627 O O . TRP B 1 280 ? 13.398 18.438 8.531 1 98.25 280 TRP B O 1
ATOM 5637 N N . GLY B 1 281 ? 11.398 17.25 8.469 1 97.5 281 GLY B N 1
ATOM 5638 C CA . GLY B 1 281 ? 10.844 17.891 9.648 1 97.5 281 GLY B CA 1
ATOM 5639 C C . GLY B 1 281 ? 11.664 17.641 10.898 1 97.5 281 GLY B C 1
ATOM 5640 O O . GLY B 1 281 ? 11.812 18.531 11.734 1 97.5 281 GLY B O 1
ATOM 5641 N N . PHE B 1 282 ? 12.219 16.438 11.062 1 97.75 282 PHE B N 1
ATOM 5642 C CA . PHE B 1 282 ? 13 16.109 12.25 1 97.75 282 PHE B CA 1
ATOM 5643 C C . PHE B 1 282 ? 14.289 16.922 12.281 1 97.75 282 PHE B C 1
ATOM 5645 O O . PHE B 1 282 ? 14.805 17.25 13.352 1 97.75 282 PHE B O 1
ATOM 5652 N N . GLU B 1 283 ? 14.812 17.297 11.117 1 97.44 283 GLU B N 1
ATOM 5653 C CA . GLU B 1 283 ? 16.031 18.094 11.047 1 97.44 283 GLU B CA 1
ATOM 5654 C C . GLU B 1 283 ? 15.805 19.516 11.562 1 97.44 283 GLU B C 1
ATOM 5656 O O . GLU B 1 283 ? 16.703 20.125 12.141 1 97.44 283 GLU B O 1
ATOM 5661 N N . ARG B 1 284 ? 14.656 20.031 11.32 1 95.62 284 ARG B N 1
ATOM 5662 C CA . ARG B 1 284 ? 14.289 21.328 11.883 1 95.62 284 ARG B CA 1
ATOM 5663 C C . ARG B 1 284 ? 14.43 21.328 13.398 1 95.62 284 ARG B C 1
ATOM 5665 O O . ARG B 1 284 ? 14.797 22.344 13.992 1 95.62 284 ARG B O 1
ATOM 5672 N N . GLN B 1 285 ? 14.188 20.188 14.023 1 94.81 285 GLN B N 1
ATOM 5673 C CA . GLN B 1 285 ? 14.25 20.031 15.477 1 94.81 285 GLN B CA 1
ATOM 5674 C C . GLN B 1 285 ? 15.664 19.688 15.93 1 94.81 285 GLN B C 1
ATOM 5676 O O . GLN B 1 285 ? 15.922 19.562 17.125 1 94.81 285 GLN B O 1
ATOM 5681 N N . GLY B 1 286 ? 16.594 19.5 14.961 1 94.25 286 GLY B N 1
ATOM 5682 C CA . GLY B 1 286 ? 17.969 19.188 15.273 1 94.25 286 GLY B CA 1
ATOM 5683 C C . GLY B 1 286 ? 18.172 17.781 15.805 1 94.25 286 GLY B C 1
ATOM 5684 O O . GLY B 1 286 ? 19.078 17.531 16.609 1 94.25 286 GLY B O 1
ATOM 5685 N N . ILE B 1 287 ? 17.312 16.891 15.438 1 95.19 287 ILE B N 1
ATOM 5686 C CA . ILE B 1 287 ? 17.391 15.547 16 1 95.19 287 ILE B CA 1
ATOM 5687 C C . ILE B 1 287 ? 17.625 14.531 14.891 1 95.19 287 ILE B C 1
ATOM 5689 O O . ILE B 1 287 ? 17.438 14.836 13.711 1 95.19 287 ILE B O 1
ATOM 5693 N N . VAL B 1 288 ? 18.188 13.352 15.219 1 96.94 288 VAL B N 1
ATOM 5694 C CA . VAL B 1 288 ? 18.422 12.227 14.32 1 96.94 288 VAL B CA 1
ATOM 5695 C C . VAL B 1 288 ? 17.531 11.047 14.719 1 96.94 288 VAL B C 1
ATOM 5697 O O . VAL B 1 288 ? 17.703 10.477 15.805 1 96.94 288 VAL B O 1
ATOM 5700 N N . PRO B 1 289 ? 16.594 10.695 13.914 1 97.81 289 PRO B N 1
ATOM 5701 C CA . PRO B 1 289 ? 15.727 9.57 14.234 1 97.81 289 PRO B CA 1
ATOM 5702 C C . PRO B 1 289 ? 16.406 8.219 14.039 1 97.81 289 PRO B C 1
ATOM 5704 O O . PRO B 1 289 ? 17.516 8.156 13.5 1 97.81 289 PRO B O 1
ATOM 5707 N N . ASP B 1 290 ? 15.766 7.141 14.539 1 98.62 290 ASP B N 1
ATOM 5708 C CA . ASP B 1 290 ? 16.219 5.773 14.297 1 98.62 290 ASP B CA 1
ATOM 5709 C C . ASP B 1 290 ? 15.617 5.219 13.008 1 98.62 290 ASP B C 1
ATOM 5711 O O . ASP B 1 290 ? 16.25 4.418 12.32 1 98.62 290 ASP B O 1
ATOM 5715 N N . LEU B 1 291 ? 14.422 5.551 12.758 1 98.81 291 LEU B N 1
ATOM 5716 C CA . LEU B 1 291 ? 13.656 5.227 11.562 1 98.81 291 LEU B CA 1
ATOM 5717 C C . LEU B 1 291 ? 12.953 6.465 11.016 1 98.81 291 LEU B C 1
ATOM 5719 O O . LEU B 1 291 ? 12.492 7.312 11.781 1 98.81 291 LEU B O 1
ATOM 5723 N N . VAL B 1 292 ? 12.914 6.594 9.719 1 98.88 292 VAL B N 1
ATOM 5724 C CA . VAL B 1 292 ? 12.211 7.68 9.039 1 98.88 292 VAL B CA 1
ATOM 5725 C C . VAL B 1 292 ? 11.234 7.098 8.016 1 98.88 292 VAL B C 1
ATOM 5727 O O . VAL B 1 292 ? 11.602 6.227 7.227 1 98.88 292 VAL B O 1
ATOM 5730 N N . THR B 1 293 ? 10.008 7.469 8.086 1 98.88 293 THR B N 1
ATOM 5731 C CA . THR B 1 293 ? 9.047 7.078 7.062 1 98.88 293 THR B CA 1
ATOM 5732 C C . THR B 1 293 ? 8.555 8.297 6.289 1 98.88 293 THR B C 1
ATOM 5734 O O . THR B 1 293 ? 8.547 9.414 6.816 1 98.88 293 THR B O 1
ATOM 5737 N N . SER B 1 294 ? 8.227 8.125 5.039 1 98.38 294 SER B N 1
ATOM 5738 C CA . SER B 1 294 ? 7.617 9.148 4.199 1 98.38 294 SER B CA 1
ATOM 5739 C C . SER B 1 294 ? 6.73 8.523 3.125 1 98.38 294 SER B C 1
ATOM 5741 O O . SER B 1 294 ? 6.594 7.301 3.059 1 98.38 294 SER B O 1
ATOM 5743 N N . GLY B 1 295 ? 6.035 9.312 2.33 1 96.88 295 GLY B N 1
ATOM 5744 C CA . GLY B 1 295 ? 5.129 8.859 1.291 1 96.88 295 GLY B CA 1
ATOM 5745 C C . GLY B 1 295 ? 4.586 9.984 0.434 1 96.88 295 GLY B C 1
ATOM 5746 O O . GLY B 1 295 ? 5.148 10.297 -0.617 1 96.88 295 GLY B O 1
ATOM 5747 N N . LYS B 1 296 ? 3.666 10.773 0.85 1 94.19 296 LYS B N 1
ATOM 5748 C CA . LYS B 1 296 ? 2.828 11.758 0.17 1 94.19 296 LYS B CA 1
ATOM 5749 C C . LYS B 1 296 ? 3.645 12.594 -0.812 1 94.19 296 LYS B C 1
ATOM 5751 O O . LYS B 1 296 ? 3.324 12.656 -2.002 1 94.19 296 LYS B O 1
ATOM 5756 N N . PRO B 1 297 ? 4.711 13.094 -0.43 1 95.12 297 PRO B N 1
ATOM 5757 C CA . PRO B 1 297 ? 5.375 14.078 -1.287 1 95.12 297 PRO B CA 1
ATOM 5758 C C . PRO B 1 297 ? 6.32 13.438 -2.303 1 95.12 297 PRO B C 1
ATOM 5760 O O . PRO B 1 297 ? 6.82 14.117 -3.201 1 95.12 297 PRO B O 1
ATOM 5763 N N . MET B 1 298 ? 6.574 12.219 -2.303 1 97 298 MET B N 1
ATOM 5764 C CA . MET B 1 298 ? 7.762 11.57 -2.863 1 97 298 MET B CA 1
ATOM 5765 C C . MET B 1 298 ? 7.691 11.539 -4.387 1 97 298 MET B C 1
ATOM 5767 O O . MET B 1 298 ? 8.695 11.766 -5.062 1 97 298 MET B O 1
ATOM 5771 N N . ALA B 1 299 ? 6.535 11.227 -4.941 1 97.94 299 ALA B N 1
ATOM 5772 C CA . ALA B 1 299 ? 6.453 10.984 -6.379 1 97.94 299 ALA B CA 1
ATOM 5773 C C . ALA B 1 299 ? 5.344 11.812 -7.016 1 97.94 299 ALA B C 1
ATOM 5775 O O . ALA B 1 299 ? 4.742 11.398 -8.008 1 97.94 299 ALA B O 1
ATOM 5776 N N . ASN B 1 300 ? 5.074 12.906 -6.41 1 97.69 300 ASN B N 1
ATOM 5777 C CA . ASN B 1 300 ? 4.129 13.898 -6.914 1 97.69 300 ASN B CA 1
ATOM 5778 C C . ASN B 1 300 ? 2.803 13.258 -7.312 1 97.69 300 ASN B C 1
ATOM 5780 O O . ASN B 1 300 ? 2.227 13.602 -8.344 1 97.69 300 ASN B O 1
ATOM 5784 N N . GLY B 1 301 ? 2.424 12.359 -6.551 1 95.44 301 GLY B N 1
ATOM 5785 C CA . GLY B 1 301 ? 1.078 11.836 -6.73 1 95.44 301 GLY B CA 1
ATOM 5786 C C . GLY B 1 301 ? 1.05 10.344 -7.012 1 95.44 301 GLY B C 1
ATOM 5787 O O . GLY B 1 301 ? 0.033 9.688 -6.793 1 95.44 301 GLY B O 1
ATOM 5788 N N . LEU B 1 302 ? 2.113 9.734 -7.512 1 97.94 302 LEU B N 1
ATOM 5789 C CA . LEU B 1 302 ? 2.137 8.289 -7.691 1 97.94 302 LEU B CA 1
ATOM 5790 C C . LEU B 1 302 ? 2.406 7.578 -6.367 1 97.94 302 LEU B C 1
ATOM 5792 O O . LEU B 1 302 ? 3.127 8.102 -5.516 1 97.94 302 LEU B O 1
ATOM 5796 N N . PRO B 1 303 ? 1.849 6.402 -6.203 1 98 303 PRO B N 1
ATOM 5797 C CA . PRO B 1 303 ? 2.014 5.68 -4.941 1 98 303 PRO B CA 1
ATOM 5798 C C . PRO B 1 303 ? 3.465 5.281 -4.676 1 98 303 PRO B C 1
ATOM 5800 O O . PRO B 1 303 ? 4 4.398 -5.352 1 98 303 PRO B O 1
ATOM 5803 N N . THR B 1 304 ? 4.109 5.949 -3.734 1 98 304 THR B N 1
ATOM 5804 C CA . THR B 1 304 ? 5.488 5.711 -3.324 1 98 304 THR B CA 1
ATOM 5805 C C . THR B 1 304 ? 5.68 6.055 -1.851 1 98 304 THR B C 1
ATOM 5807 O O . THR B 1 304 ? 5.125 7.039 -1.357 1 98 304 THR B O 1
ATOM 5810 N N . SER B 1 305 ? 6.367 5.234 -1.163 1 98.44 305 SER B N 1
ATOM 5811 C CA . SER B 1 305 ? 6.75 5.523 0.215 1 98.44 305 SER B CA 1
ATOM 5812 C C . SER B 1 305 ? 8.086 4.871 0.567 1 98.44 305 SER B C 1
ATOM 5814 O O . SER B 1 305 ? 8.617 4.082 -0.212 1 98.44 305 SER B O 1
ATOM 5816 N N . LEU B 1 306 ? 8.648 5.281 1.664 1 98.62 306 LEU B N 1
ATOM 5817 C CA . LEU B 1 306 ? 9.93 4.723 2.084 1 98.62 306 LEU B CA 1
ATOM 5818 C C . LEU B 1 306 ? 9.984 4.559 3.6 1 98.62 306 LEU B C 1
ATOM 5820 O O . LEU B 1 306 ? 9.289 5.273 4.328 1 98.62 306 LEU B O 1
ATOM 5824 N N . MET B 1 307 ? 10.68 3.631 4.07 1 98.69 307 MET B N 1
ATOM 5825 C CA . MET B 1 307 ? 11.227 3.547 5.418 1 98.69 307 MET B CA 1
ATOM 5826 C C . MET B 1 307 ? 12.75 3.58 5.387 1 98.69 307 MET B C 1
ATOM 5828 O O . MET B 1 307 ? 13.383 2.693 4.809 1 98.69 307 MET B O 1
ATOM 5832 N N . ALA B 1 308 ? 13.344 4.582 5.855 1 98.75 308 ALA B N 1
ATOM 5833 C CA . ALA B 1 308 ? 14.789 4.656 6.035 1 98.75 308 ALA B CA 1
ATOM 5834 C C . ALA B 1 308 ? 15.188 4.305 7.469 1 98.75 308 ALA B C 1
ATOM 5836 O O . ALA B 1 308 ? 14.391 4.48 8.398 1 98.75 308 ALA B O 1
ATOM 5837 N N . ALA B 1 309 ? 16.359 3.785 7.633 1 98.56 309 ALA B N 1
ATOM 5838 C CA . ALA B 1 309 ? 16.703 3.223 8.938 1 98.56 309 ALA B CA 1
ATOM 5839 C C . ALA B 1 309 ? 18.219 3.299 9.188 1 98.56 309 ALA B C 1
ATOM 5841 O O . ALA B 1 309 ? 19 3.264 8.25 1 98.56 309 ALA B O 1
ATOM 5842 N N . ARG B 1 310 ? 18.5 3.43 10.461 1 98.19 310 ARG B N 1
ATOM 5843 C CA . ARG B 1 310 ? 19.844 2.998 10.867 1 98.19 310 ARG B CA 1
ATOM 5844 C C . ARG B 1 310 ? 20.016 1.497 10.664 1 98.19 310 ARG B C 1
ATOM 5846 O O . ARG B 1 310 ? 19.141 0.708 11.047 1 98.19 310 ARG B O 1
ATOM 5853 N N . HIS B 1 311 ? 21.141 1.106 10.102 1 97 311 HIS B N 1
ATOM 5854 C CA . HIS B 1 311 ? 21.328 -0.299 9.758 1 97 311 HIS B CA 1
ATOM 5855 C C . HIS B 1 311 ? 21.219 -1.184 11 1 97 311 HIS B C 1
ATOM 5857 O O . HIS B 1 311 ? 20.703 -2.301 10.93 1 97 311 HIS B O 1
ATOM 5863 N N . GLU B 1 312 ? 21.688 -0.66 12.18 1 97.25 312 GLU B N 1
ATOM 5864 C CA . GLU B 1 312 ? 21.641 -1.442 13.406 1 97.25 312 GLU B CA 1
ATOM 5865 C C . GLU B 1 312 ? 20.203 -1.728 13.836 1 97.25 312 GLU B C 1
ATOM 5867 O O . GLU B 1 312 ? 19.922 -2.789 14.391 1 97.25 312 GLU B O 1
ATOM 5872 N N . VAL B 1 313 ? 19.344 -0.781 13.594 1 98.06 313 VAL B N 1
ATOM 5873 C CA . VAL B 1 313 ? 17.938 -0.902 13.992 1 98.06 313 VAL B CA 1
ATOM 5874 C C . VAL B 1 313 ? 17.203 -1.825 13.023 1 98.06 313 VAL B C 1
ATOM 5876 O O . VAL B 1 313 ? 16.328 -2.582 13.43 1 98.06 313 VAL B O 1
ATOM 5879 N N . LEU B 1 314 ? 17.594 -1.835 11.75 1 97.69 314 LEU B N 1
ATOM 5880 C CA . LEU B 1 314 ? 16.922 -2.6 10.703 1 97.69 314 LEU B CA 1
ATOM 5881 C C . LEU B 1 314 ? 17.344 -4.066 10.75 1 97.69 314 LEU B C 1
ATOM 5883 O O . LEU B 1 314 ? 16.547 -4.953 10.43 1 97.69 314 LEU B O 1
ATOM 5887 N N . GLU B 1 315 ? 18.484 -4.391 11.172 1 95.75 315 GLU B N 1
ATOM 5888 C CA . GLU B 1 315 ? 19.156 -5.668 10.977 1 95.75 315 GLU B CA 1
ATOM 5889 C C . GLU B 1 315 ? 18.391 -6.809 11.633 1 95.75 315 GLU B C 1
ATOM 5891 O O . GLU B 1 315 ? 18.219 -7.875 11.039 1 95.75 315 GLU B O 1
ATOM 5896 N N . PRO B 1 316 ? 17.922 -6.602 12.898 1 95.19 316 PRO B N 1
ATOM 5897 C CA . PRO B 1 316 ? 17.203 -7.727 13.516 1 95.19 316 PRO B CA 1
ATOM 5898 C C . PRO B 1 316 ? 15.992 -8.172 12.695 1 95.19 316 PRO B C 1
ATOM 5900 O O . PRO B 1 316 ? 15.672 -9.359 12.656 1 95.19 316 PRO B O 1
ATOM 5903 N N . PHE B 1 317 ? 15.359 -7.277 12.078 1 94.12 317 PHE B N 1
ATOM 5904 C CA . PHE B 1 317 ? 14.219 -7.605 11.227 1 94.12 317 PHE B CA 1
ATOM 5905 C C . PHE B 1 317 ? 14.688 -8.164 9.891 1 94.12 317 PHE B C 1
ATOM 5907 O O . PHE B 1 317 ? 14.312 -9.281 9.516 1 94.12 317 PHE B O 1
ATOM 5914 N N . ALA B 1 318 ? 15.539 -7.438 9.219 1 89.75 318 ALA B N 1
ATOM 5915 C CA . ALA B 1 318 ? 15.922 -7.703 7.832 1 89.75 318 ALA B CA 1
ATOM 5916 C C . ALA B 1 318 ? 16.781 -8.961 7.73 1 89.75 318 ALA B C 1
ATOM 5918 O O . ALA B 1 318 ? 16.812 -9.617 6.688 1 89.75 318 ALA B O 1
ATOM 5919 N N . GLY B 1 319 ? 17.453 -9.266 8.727 1 86.56 319 GLY B N 1
ATOM 5920 C CA . GLY B 1 319 ? 18.281 -10.461 8.727 1 86.56 319 GLY B CA 1
ATOM 5921 C C . GLY B 1 319 ? 17.484 -11.742 8.906 1 86.56 319 GLY B C 1
ATOM 5922 O O . GLY B 1 319 ? 17.984 -12.836 8.625 1 86.56 319 GLY B O 1
ATOM 5923 N N . SER B 1 320 ? 16.234 -11.602 9.289 1 84.94 320 SER B N 1
ATOM 5924 C CA . SER B 1 320 ? 15.469 -12.789 9.633 1 84.94 320 SER B CA 1
ATOM 5925 C C . SER B 1 320 ? 14.273 -12.969 8.703 1 84.94 320 SER B C 1
ATOM 5927 O O . SER B 1 320 ? 13.859 -14.094 8.414 1 84.94 320 SER B O 1
ATOM 5929 N N . ILE B 1 321 ? 13.711 -11.906 8.281 1 84.06 321 ILE B N 1
ATOM 5930 C CA . ILE B 1 321 ? 12.469 -11.953 7.52 1 84.06 321 ILE B CA 1
ATOM 5931 C C . ILE B 1 321 ? 12.688 -11.336 6.141 1 84.06 321 ILE B C 1
ATOM 5933 O O . ILE B 1 321 ? 13.109 -10.18 6.027 1 84.06 321 ILE B O 1
ATOM 5937 N N . PRO B 1 322 ? 12.414 -12.102 5.148 1 83.25 322 PRO B N 1
ATOM 5938 C CA . PRO B 1 322 ? 12.445 -11.484 3.82 1 83.25 322 PRO B CA 1
ATOM 5939 C C . PRO B 1 322 ? 11.312 -10.484 3.602 1 83.25 322 PRO B C 1
ATOM 5941 O O . PRO B 1 322 ? 10.234 -10.625 4.188 1 83.25 322 PRO B O 1
ATOM 5944 N N . TYR B 1 323 ? 11.633 -9.5 2.848 1 86.19 323 TYR B N 1
ATOM 5945 C CA . TYR B 1 323 ? 10.633 -8.484 2.52 1 86.19 323 TYR B CA 1
ATOM 5946 C C . TYR B 1 323 ? 10.492 -8.32 1.012 1 86.19 323 TYR B C 1
ATOM 5948 O O . TYR B 1 323 ? 11.5 -8.234 0.297 1 86.19 323 TYR B O 1
ATOM 5956 N N . PHE B 1 324 ? 9.328 -8.438 0.55 1 86.38 324 PHE B N 1
ATOM 5957 C CA . PHE B 1 324 ? 9.039 -8.18 -0.857 1 86.38 324 PHE B CA 1
ATOM 5958 C C . PHE B 1 324 ? 7.707 -7.457 -1.018 1 86.38 324 PHE B C 1
ATOM 5960 O O . PHE B 1 324 ? 6.711 -7.832 -0.394 1 86.38 324 PHE B O 1
ATOM 5967 N N . ASN B 1 325 ? 7.727 -6.398 -1.675 1 89.12 325 ASN B N 1
ATOM 5968 C CA . ASN B 1 325 ? 6.578 -5.625 -2.131 1 89.12 325 ASN B CA 1
ATOM 5969 C C . ASN B 1 325 ? 6.539 -5.527 -3.654 1 89.12 325 ASN B C 1
ATOM 5971 O O . ASN B 1 325 ? 7.41 -4.902 -4.266 1 89.12 325 ASN B O 1
ATOM 5975 N N . THR B 1 326 ? 5.473 -6.07 -4.219 1 89.56 326 THR B N 1
ATOM 5976 C CA . THR B 1 326 ? 5.398 -6.199 -5.672 1 89.56 326 THR B CA 1
ATOM 5977 C C . THR B 1 326 ? 5.633 -4.848 -6.344 1 89.56 326 THR B C 1
ATOM 5979 O O . THR B 1 326 ? 6.32 -4.77 -7.363 1 89.56 326 THR B O 1
ATOM 5982 N N . PHE B 1 327 ? 5.117 -3.859 -5.762 1 93.81 327 PHE B N 1
ATOM 5983 C CA . PHE B 1 327 ? 5.109 -2.572 -6.449 1 93.81 327 PHE B CA 1
ATOM 5984 C C . PHE B 1 327 ? 6.137 -1.627 -5.836 1 93.81 327 PHE B C 1
ATOM 5986 O O . PHE B 1 327 ? 6.504 -0.622 -6.445 1 93.81 327 PHE B O 1
ATOM 5993 N N . GLY B 1 328 ? 6.496 -1.876 -4.566 1 96 328 GLY B N 1
ATOM 5994 C CA . GLY B 1 328 ? 7.434 -0.988 -3.9 1 96 328 GLY B CA 1
ATOM 5995 C C . GLY B 1 328 ? 8.766 -0.886 -4.613 1 96 328 GLY B C 1
ATOM 5996 O O . GLY B 1 328 ? 9.438 -1.896 -4.828 1 96 328 GLY B O 1
ATOM 5997 N N . GLY B 1 329 ? 9.148 0.301 -5.008 1 97 329 GLY B N 1
ATOM 5998 C CA . GLY B 1 329 ? 10.422 0.504 -5.672 1 97 329 GLY B CA 1
ATOM 5999 C C . GLY B 1 329 ? 10.367 0.222 -7.164 1 97 329 GLY B C 1
ATOM 6000 O O . GLY B 1 329 ? 11.406 0.073 -7.809 1 97 329 GLY B O 1
ATOM 6001 N N . ASN B 1 330 ? 9.203 0.086 -7.762 1 97.38 330 ASN B N 1
ATOM 6002 C CA . ASN B 1 330 ? 9.117 -0.185 -9.195 1 97.38 330 ASN B CA 1
ATOM 6003 C C . ASN B 1 330 ? 9.758 0.929 -10.016 1 97.38 330 ASN B C 1
ATOM 6005 O O . ASN B 1 330 ? 9.82 2.076 -9.57 1 97.38 330 ASN B O 1
ATOM 6009 N N . PRO B 1 331 ? 10.18 0.668 -11.227 1 98.12 331 PRO B N 1
ATOM 6010 C CA . PRO B 1 331 ? 10.977 1.608 -12.023 1 98.12 331 PRO B CA 1
ATOM 6011 C C . PRO B 1 331 ? 10.227 2.904 -12.328 1 98.12 331 PRO B C 1
ATOM 6013 O O . PRO B 1 331 ? 10.812 3.986 -12.281 1 98.12 331 PRO B O 1
ATOM 6016 N N . VAL B 1 332 ? 8.953 2.854 -12.594 1 98.62 332 VAL B N 1
ATOM 6017 C CA . VAL B 1 332 ? 8.195 4.027 -13.016 1 98.62 332 VAL B CA 1
ATOM 6018 C C . VAL B 1 332 ? 8.016 4.977 -11.836 1 98.62 332 VAL B C 1
ATOM 6020 O O . VAL B 1 332 ? 8.234 6.184 -11.961 1 98.62 332 VAL B O 1
ATOM 6023 N N . CYS B 1 333 ? 7.609 4.461 -10.695 1 98.62 333 CYS B N 1
ATOM 6024 C CA . CYS B 1 333 ? 7.441 5.289 -9.508 1 98.62 333 CYS B CA 1
ATOM 6025 C C . CYS B 1 333 ? 8.781 5.855 -9.047 1 98.62 333 CYS B C 1
ATOM 6027 O O . CYS B 1 333 ? 8.852 6.992 -8.578 1 98.62 333 CYS B O 1
ATOM 6029 N N . MET B 1 334 ? 9.828 5.074 -9.203 1 98.75 334 MET B N 1
ATOM 6030 C CA . MET B 1 334 ? 11.156 5.57 -8.836 1 98.75 334 MET B CA 1
ATOM 6031 C C . MET B 1 334 ? 11.594 6.695 -9.766 1 98.75 334 MET B C 1
ATOM 6033 O O . MET B 1 334 ? 12.242 7.645 -9.328 1 98.75 334 MET B O 1
ATOM 6037 N N . ALA B 1 335 ? 11.25 6.57 -11.039 1 98.88 335 ALA B N 1
ATOM 6038 C CA . ALA B 1 335 ? 11.547 7.648 -11.977 1 98.88 335 ALA B CA 1
ATOM 6039 C C . ALA B 1 335 ? 10.812 8.93 -11.586 1 98.88 335 ALA B C 1
ATOM 6041 O O . ALA B 1 335 ? 11.383 10.023 -11.641 1 98.88 335 ALA B O 1
ATOM 6042 N N . ALA B 1 336 ? 9.578 8.812 -11.258 1 98.81 336 ALA B N 1
ATOM 6043 C CA . ALA B 1 336 ? 8.781 9.953 -10.812 1 98.81 336 ALA B CA 1
ATOM 6044 C C . ALA B 1 336 ? 9.383 10.57 -9.547 1 98.81 336 ALA B C 1
ATOM 6046 O O . ALA B 1 336 ? 9.453 11.797 -9.422 1 98.81 336 ALA B O 1
ATOM 6047 N N . ALA B 1 337 ? 9.766 9.703 -8.625 1 98.81 337 ALA B N 1
ATOM 6048 C CA . ALA B 1 337 ? 10.352 10.164 -7.363 1 98.81 337 ALA B CA 1
ATOM 6049 C C . ALA B 1 337 ? 11.648 10.93 -7.605 1 98.81 337 ALA B C 1
ATOM 6051 O O . ALA B 1 337 ? 11.875 11.977 -7.008 1 98.81 337 ALA B O 1
ATOM 6052 N N . GLN B 1 338 ? 12.477 10.352 -8.484 1 98.88 338 GLN B N 1
ATOM 6053 C CA . GLN B 1 338 ? 13.734 11.023 -8.805 1 98.88 338 GLN B CA 1
ATOM 6054 C C . GLN B 1 338 ? 13.477 12.383 -9.445 1 98.88 338 GLN B C 1
ATOM 6056 O O . GLN B 1 338 ? 14.133 13.375 -9.102 1 98.88 338 GLN B O 1
ATOM 6061 N N . ALA B 1 339 ? 12.539 12.406 -10.391 1 98.88 339 ALA B N 1
ATOM 6062 C CA . ALA B 1 339 ? 12.203 13.664 -11.047 1 98.88 339 ALA B CA 1
ATOM 6063 C C . ALA B 1 339 ? 11.703 14.688 -10.031 1 98.88 339 ALA B C 1
ATOM 6065 O O . ALA B 1 339 ? 12.031 15.875 -10.117 1 98.88 339 ALA B O 1
ATOM 6066 N N . THR B 1 340 ? 10.898 14.273 -9.109 1 98.69 340 THR B N 1
ATOM 6067 C CA . THR B 1 340 ? 10.391 15.156 -8.055 1 98.69 340 THR B CA 1
ATOM 6068 C C . THR B 1 340 ? 11.539 15.727 -7.23 1 98.69 340 THR B C 1
ATOM 6070 O O . THR B 1 340 ? 11.586 16.938 -6.977 1 98.69 340 THR B O 1
ATOM 6073 N N . LEU B 1 341 ? 12.43 14.844 -6.797 1 98.69 341 LEU B N 1
ATOM 6074 C CA . LEU B 1 341 ? 13.586 15.266 -6.02 1 98.69 341 LEU B CA 1
ATOM 6075 C C . LEU B 1 341 ? 14.438 16.266 -6.801 1 98.69 341 LEU B C 1
ATOM 6077 O O . LEU B 1 341 ? 14.883 17.266 -6.246 1 98.69 341 LEU B O 1
ATOM 6081 N N . ASP B 1 342 ? 14.656 15.984 -8.078 1 98.75 342 ASP B N 1
ATOM 6082 C CA . ASP B 1 342 ? 15.422 16.875 -8.945 1 98.75 342 ASP B CA 1
ATOM 6083 C C . ASP B 1 342 ? 14.758 18.25 -9.062 1 98.75 342 ASP B C 1
ATOM 6085 O O . ASP B 1 342 ? 15.422 19.281 -9 1 98.75 342 ASP B O 1
ATOM 6089 N N . VAL B 1 343 ? 13.477 18.266 -9.25 1 98.62 343 VAL B N 1
ATOM 6090 C CA . VAL B 1 343 ? 12.727 19.5 -9.367 1 98.62 343 VAL B CA 1
ATOM 6091 C C . VAL B 1 343 ? 12.844 20.297 -8.07 1 98.62 343 VAL B C 1
ATOM 6093 O O . VAL B 1 343 ? 13.016 21.516 -8.102 1 98.62 343 VAL B O 1
ATOM 6096 N N . MET B 1 344 ? 12.734 19.641 -6.93 1 98.31 344 MET B N 1
ATOM 6097 C CA . MET B 1 344 ? 12.82 20.312 -5.633 1 98.31 344 MET B CA 1
ATOM 6098 C C . MET B 1 344 ? 14.156 21.047 -5.488 1 98.31 344 MET B C 1
ATOM 6100 O O . MET B 1 344 ? 14.203 22.156 -4.98 1 98.31 344 MET B O 1
ATOM 6104 N N . ARG B 1 345 ? 15.18 20.375 -5.891 1 98.06 345 ARG B N 1
ATOM 6105 C CA . ARG B 1 345 ? 16.516 20.953 -5.824 1 98.06 345 ARG B CA 1
ATOM 6106 C C . ARG B 1 345 ? 16.672 22.094 -6.828 1 98.06 345 ARG B C 1
ATOM 6108 O O . ARG B 1 345 ? 17.078 23.203 -6.465 1 98.06 345 ARG B O 1
ATOM 6115 N N . ASP B 1 346 ? 16.297 21.828 -8.07 1 98.5 346 ASP B N 1
ATOM 6116 C CA . ASP B 1 346 ? 16.516 22.766 -9.172 1 98.5 346 ASP B CA 1
ATOM 6117 C C . ASP B 1 346 ? 15.68 24.031 -8.992 1 98.5 346 ASP B C 1
ATOM 6119 O O . ASP B 1 346 ? 16.125 25.125 -9.352 1 98.5 346 ASP B O 1
ATOM 6123 N N . GLU B 1 347 ? 14.508 23.844 -8.445 1 98.12 347 GLU B N 1
ATOM 6124 C CA . GLU B 1 347 ? 13.586 24.969 -8.32 1 98.12 347 GLU B CA 1
ATOM 6125 C C . GLU B 1 347 ? 13.547 25.5 -6.891 1 98.12 347 GLU B C 1
ATOM 6127 O O . GLU B 1 347 ? 12.758 26.391 -6.574 1 98.12 347 GLU B O 1
ATOM 6132 N N . ASP B 1 348 ? 14.383 25.031 -6.008 1 98.31 348 ASP B N 1
ATOM 6133 C CA . ASP B 1 348 ? 14.578 25.469 -4.625 1 98.31 348 ASP B CA 1
ATOM 6134 C C . ASP B 1 348 ? 13.242 25.547 -3.885 1 98.31 348 ASP B C 1
ATOM 6136 O O . ASP B 1 348 ? 12.875 26.609 -3.381 1 98.31 348 ASP B O 1
ATOM 6140 N N . THR B 1 349 ? 12.641 24.422 -3.803 1 97.81 349 THR B N 1
ATOM 6141 C CA . THR B 1 349 ? 11.367 24.391 -3.092 1 97.81 349 THR B CA 1
ATOM 6142 C C . THR B 1 349 ? 11.562 24.719 -1.615 1 97.81 349 THR B C 1
ATOM 6144 O O . THR B 1 349 ? 10.672 25.281 -0.977 1 97.81 349 THR B O 1
ATOM 6147 N N . MET B 1 350 ? 12.703 24.391 -1.02 1 98.19 350 MET B N 1
ATOM 6148 C CA . MET B 1 350 ? 12.984 24.703 0.379 1 98.19 350 MET B CA 1
ATOM 6149 C C . MET B 1 350 ? 13.023 26.219 0.6 1 98.19 350 MET B C 1
ATOM 6151 O O . MET B 1 350 ? 12.391 26.734 1.521 1 98.19 350 MET B O 1
ATOM 6155 N N . GLY B 1 351 ? 13.828 26.891 -0.253 1 98.69 351 GLY B N 1
ATOM 6156 C CA . GLY B 1 351 ? 13.867 28.344 -0.171 1 98.69 351 GLY B CA 1
ATOM 6157 C C . GLY B 1 351 ? 12.516 28.984 -0.365 1 98.69 351 GLY B C 1
ATOM 6158 O O . GLY B 1 351 ? 12.18 29.953 0.319 1 98.69 351 GLY B O 1
ATOM 6159 N N . ASN B 1 352 ? 11.758 28.453 -1.314 1 98.75 352 ASN B N 1
ATOM 6160 C CA . ASN B 1 352 ? 10.414 28.984 -1.546 1 98.75 352 ASN B CA 1
ATOM 6161 C C . ASN B 1 352 ? 9.523 28.797 -0.324 1 98.75 352 ASN B C 1
ATOM 6163 O O . ASN B 1 352 ? 8.812 29.719 0.082 1 98.75 352 ASN B O 1
ATOM 6167 N N . ALA B 1 353 ? 9.539 27.562 0.235 1 98.56 353 ALA B N 1
ATOM 6168 C CA . ALA B 1 353 ? 8.727 27.297 1.419 1 98.56 353 ALA B CA 1
ATOM 6169 C C . ALA B 1 353 ? 9.094 28.219 2.566 1 98.56 353 ALA B C 1
ATOM 6171 O O . ALA B 1 353 ? 8.219 28.688 3.305 1 98.56 353 ALA B O 1
ATOM 6172 N N . LYS B 1 354 ? 10.359 28.484 2.748 1 98.56 354 LYS B N 1
ATOM 6173 C CA . LYS B 1 354 ? 10.836 29.375 3.803 1 98.56 354 LYS B CA 1
ATOM 6174 C C . LYS B 1 354 ? 10.352 30.812 3.576 1 98.56 354 LYS B C 1
ATOM 6176 O O . LYS B 1 354 ? 9.781 31.422 4.48 1 98.56 354 LYS B O 1
ATOM 6181 N N . ARG B 1 355 ? 10.531 31.297 2.416 1 98.75 355 ARG B N 1
ATOM 6182 C CA . ARG B 1 355 ? 10.227 32.688 2.098 1 98.75 355 ARG B CA 1
ATOM 6183 C C . ARG B 1 355 ? 8.719 32.906 2.006 1 98.75 355 ARG B C 1
ATOM 6185 O O . ARG B 1 355 ? 8.156 33.719 2.746 1 98.75 355 ARG B O 1
ATOM 6192 N N . VAL B 1 356 ? 8.07 32.188 1.072 1 98.81 356 VAL B N 1
ATOM 6193 C CA . VAL B 1 356 ? 6.645 32.375 0.819 1 98.81 356 VAL B CA 1
ATOM 6194 C C . VAL B 1 356 ? 5.836 31.922 2.033 1 98.81 356 VAL B C 1
ATOM 6196 O O . VAL B 1 356 ? 4.805 32.531 2.355 1 98.81 356 VAL B O 1
ATOM 6199 N N . GLY B 1 357 ? 6.312 30.828 2.688 1 98.69 357 GLY B N 1
ATOM 6200 C CA . GLY B 1 357 ? 5.656 30.406 3.916 1 98.69 357 GLY B CA 1
ATOM 6201 C C . GLY B 1 357 ? 5.645 31.484 4.98 1 98.69 357 GLY B C 1
ATOM 6202 O O . GLY B 1 357 ? 4.641 31.672 5.672 1 98.69 357 GLY B O 1
ATOM 6203 N N . ALA B 1 358 ? 6.766 32.188 5.113 1 98.69 358 ALA B N 1
ATOM 6204 C CA . ALA B 1 358 ? 6.855 33.281 6.086 1 98.69 358 ALA B CA 1
ATOM 6205 C C . ALA B 1 358 ? 5.895 34.406 5.73 1 98.69 358 ALA B C 1
ATOM 6207 O O . ALA B 1 358 ? 5.23 34.969 6.605 1 98.69 358 ALA B O 1
ATOM 6208 N N . ILE B 1 359 ? 5.859 34.781 4.473 1 98.88 359 ILE B N 1
ATOM 6209 C CA . ILE B 1 359 ? 4.953 35.812 3.99 1 98.88 359 ILE B CA 1
ATOM 6210 C C . ILE B 1 359 ? 3.508 35.406 4.262 1 98.88 359 ILE B C 1
ATOM 6212 O O . ILE B 1 359 ? 2.709 36.219 4.746 1 98.88 359 ILE B O 1
ATOM 6216 N N . PHE B 1 360 ? 3.191 34.188 3.938 1 98.81 360 PHE B N 1
ATOM 6217 C CA . PHE B 1 360 ? 1.846 33.656 4.078 1 98.81 360 PHE B CA 1
ATOM 6218 C C . PHE B 1 360 ? 1.409 33.656 5.535 1 98.81 360 PHE B C 1
ATOM 6220 O O . PHE B 1 360 ? 0.33 34.156 5.867 1 98.81 360 PHE B O 1
ATOM 6227 N N . LYS B 1 361 ? 2.238 33.094 6.426 1 98.75 361 LYS B N 1
ATOM 6228 C CA . LYS B 1 361 ? 1.934 33.031 7.852 1 98.75 361 LYS B CA 1
ATOM 6229 C C . LYS B 1 361 ? 1.743 34.438 8.438 1 98.75 361 LYS B C 1
ATOM 6231 O O . LYS B 1 361 ? 0.81 34.656 9.203 1 98.75 361 LYS B O 1
ATOM 6236 N N . LYS B 1 362 ? 2.648 35.344 8.086 1 98.69 362 LYS B N 1
ATOM 6237 C CA . LYS B 1 362 ? 2.557 36.719 8.562 1 98.69 362 LYS B CA 1
ATOM 6238 C C . LYS B 1 362 ? 1.264 37.375 8.094 1 98.69 362 LYS B C 1
ATOM 6240 O O . LYS B 1 362 ? 0.619 38.094 8.852 1 98.69 362 LYS B O 1
ATOM 6245 N N . ALA B 1 363 ? 0.94 37.125 6.848 1 98.75 363 ALA B N 1
ATOM 6246 C CA . ALA B 1 363 ? -0.278 37.719 6.277 1 98.75 363 ALA B CA 1
ATOM 6247 C C . ALA B 1 363 ? -1.515 37.219 7.027 1 98.75 363 ALA B C 1
ATOM 6249 O O . ALA B 1 363 ? -2.389 38.031 7.383 1 98.75 363 ALA B O 1
ATOM 6250 N N . VAL B 1 364 ? -1.644 35.938 7.301 1 98.81 364 VAL B N 1
ATOM 6251 C CA . VAL B 1 364 ? -2.785 35.375 8.016 1 98.81 364 VAL B CA 1
ATOM 6252 C C . VAL B 1 364 ? -2.814 35.906 9.445 1 98.81 364 VAL B C 1
ATOM 6254 O O . VAL B 1 364 ? -3.873 36.312 9.945 1 98.81 364 VAL B O 1
ATOM 6257 N N . ALA B 1 365 ? -1.633 35.969 10.086 1 98.5 365 ALA B N 1
ATOM 6258 C CA . ALA B 1 365 ? -1.523 36.438 11.469 1 98.5 365 ALA B CA 1
ATOM 6259 C C . ALA B 1 365 ? -1.919 37.906 11.594 1 98.5 365 ALA B C 1
ATOM 6261 O O . ALA B 1 365 ? -2.418 38.344 12.641 1 98.5 365 ALA B O 1
ATOM 6262 N N . SER B 1 366 ? -1.694 38.625 10.594 1 98.31 366 SER B N 1
ATOM 6263 C CA . SER B 1 366 ? -1.986 40.062 10.617 1 98.31 366 SER B CA 1
ATOM 6264 C C . SER B 1 366 ? -3.479 40.312 10.797 1 98.31 366 SER B C 1
ATOM 6266 O O . SER B 1 366 ? -3.883 41.438 11.172 1 98.31 366 SER B O 1
ATOM 6268 N N . LEU B 1 367 ? -4.293 39.344 10.586 1 97.94 367 LEU B N 1
ATOM 6269 C CA . LEU B 1 367 ? -5.742 39.5 10.672 1 97.94 367 LEU B CA 1
ATOM 6270 C C . LEU B 1 367 ? -6.227 39.281 12.102 1 97.94 367 LEU B C 1
ATOM 6272 O O . LEU B 1 367 ? -7.363 39.625 12.438 1 97.94 367 LEU B O 1
ATOM 6276 N N . GLN B 1 368 ? -5.391 38.75 13 1 97.38 368 GLN B N 1
ATOM 6277 C CA . GLN B 1 368 ? -5.793 38.344 14.336 1 97.38 368 GLN B CA 1
ATOM 6278 C C . GLN B 1 368 ? -6.387 39.5 15.125 1 97.38 368 GLN B C 1
ATOM 6280 O O . GLN B 1 368 ? -7.371 39.344 15.844 1 97.38 368 GLN B O 1
ATOM 6285 N N . ASP B 1 369 ? -5.848 40.719 14.977 1 96.25 369 ASP B N 1
ATOM 6286 C CA . ASP B 1 369 ? -6.309 41.875 15.75 1 96.25 369 ASP B CA 1
ATOM 6287 C C . ASP B 1 369 ? -7.723 42.281 15.336 1 96.25 369 ASP B C 1
ATOM 6289 O O . ASP B 1 369 ? -8.562 42.562 16.188 1 96.25 369 ASP B O 1
ATOM 6293 N N . ALA B 1 370 ? -7.957 42.281 14.094 1 97.06 370 ALA B N 1
ATOM 6294 C CA . ALA B 1 370 ? -9.242 42.719 13.547 1 97.06 370 ALA B CA 1
ATOM 6295 C C . ALA B 1 370 ? -10.273 41.594 13.602 1 97.06 370 ALA B C 1
ATOM 6297 O O . ALA B 1 370 ? -11.477 41.844 13.523 1 97.06 370 ALA B O 1
ATOM 6298 N N . HIS B 1 371 ? -9.867 40.406 13.773 1 98.06 371 HIS B N 1
ATOM 6299 C CA . HIS B 1 371 ? -10.75 39.25 13.758 1 98.06 371 HIS B CA 1
ATOM 6300 C C . HIS B 1 371 ? -10.469 38.312 14.938 1 98.06 371 HIS B C 1
ATOM 6302 O O . HIS B 1 371 ? -9.781 37.312 14.781 1 98.06 371 HIS B O 1
ATOM 6308 N N . PRO B 1 372 ? -11.141 38.531 16.031 1 97.38 372 PRO B N 1
ATOM 6309 C CA . PRO B 1 372 ? -10.844 37.812 17.266 1 97.38 372 PRO B CA 1
ATOM 6310 C C . PRO B 1 372 ? -11.172 36.344 17.188 1 97.38 372 PRO B C 1
ATOM 6312 O O . PRO B 1 372 ? -10.805 35.562 18.094 1 97.38 372 PRO B O 1
ATOM 6315 N N . CYS B 1 373 ? -11.844 35.875 16.109 1 98.19 373 CYS B N 1
ATOM 6316 C CA . CYS B 1 373 ? -12.102 34.438 15.938 1 98.19 373 CYS B CA 1
ATOM 6317 C C . CYS B 1 373 ? -10.812 33.688 15.602 1 98.19 373 CYS B C 1
ATOM 6319 O O . CYS B 1 373 ? -10.75 32.469 15.719 1 98.19 373 CYS B O 1
ATOM 6321 N N . ILE B 1 374 ? -9.812 34.438 15.109 1 98.62 374 ILE B N 1
ATOM 6322 C CA . ILE B 1 374 ? -8.516 33.844 14.852 1 98.62 374 ILE B CA 1
ATOM 6323 C C . ILE B 1 374 ? -7.684 33.844 16.141 1 98.62 374 ILE B C 1
ATOM 6325 O O . ILE B 1 374 ? -7.164 34.875 16.547 1 98.62 374 ILE B O 1
ATOM 6329 N N . GLY B 1 375 ? -7.531 32.688 16.766 1 97.94 375 GLY B N 1
ATOM 6330 C CA . GLY B 1 375 ? -6.879 32.594 18.062 1 97.94 375 GLY B CA 1
ATOM 6331 C C . GLY B 1 375 ? -5.371 32.5 17.953 1 97.94 375 GLY B C 1
ATOM 6332 O O . GLY B 1 375 ? -4.652 33.188 18.688 1 97.94 375 GLY B O 1
ATOM 6333 N N . ASP B 1 376 ? -4.914 31.594 17.125 1 97.31 376 ASP B N 1
ATOM 6334 C CA . ASP B 1 376 ? -3.488 31.312 16.969 1 97.31 376 ASP B CA 1
ATOM 6335 C C . ASP B 1 376 ? -3.148 30.984 15.523 1 97.31 376 ASP B C 1
ATOM 6337 O O . ASP B 1 376 ? -3.949 30.359 14.82 1 97.31 376 ASP B O 1
ATOM 6341 N N . VAL B 1 377 ? -2.115 31.547 15.047 1 98.38 377 VAL B N 1
ATOM 6342 C CA . VAL B 1 377 ? -1.54 31.203 13.75 1 98.38 377 VAL B CA 1
ATOM 6343 C C . VAL B 1 377 ? -0.123 30.656 13.945 1 98.38 377 VAL B C 1
ATOM 6345 O O . VAL B 1 377 ? 0.758 31.375 14.422 1 98.38 377 VAL B O 1
ATOM 6348 N N . ARG B 1 378 ? 0.089 29.406 13.641 1 97.62 378 ARG B N 1
ATOM 6349 C CA . ARG B 1 378 ? 1.379 28.75 13.82 1 97.62 378 ARG B CA 1
ATOM 6350 C C . ARG B 1 378 ? 1.74 27.906 12.602 1 97.62 378 ARG B C 1
ATOM 6352 O O . ARG B 1 378 ? 0.901 27.672 11.734 1 97.62 378 ARG B O 1
ATOM 6359 N N . GLY B 1 379 ? 2.984 27.453 12.555 1 96.88 379 GLY B N 1
ATOM 6360 C CA . GLY B 1 379 ? 3.428 26.625 11.445 1 96.88 379 GLY B CA 1
ATOM 6361 C C . GLY B 1 379 ? 4.875 26.859 11.062 1 96.88 379 GLY B C 1
ATOM 6362 O O . GLY B 1 379 ? 5.562 27.672 11.688 1 96.88 379 GLY B O 1
ATOM 6363 N N . ALA B 1 380 ? 5.336 26.094 10.156 1 97.75 380 ALA B N 1
ATOM 6364 C CA . ALA B 1 380 ? 6.668 26.188 9.562 1 97.75 380 ALA B CA 1
ATOM 6365 C C . ALA B 1 380 ? 6.605 26.047 8.047 1 97.75 380 ALA B C 1
ATOM 6367 O O . ALA B 1 380 ? 5.941 25.141 7.523 1 97.75 380 ALA B O 1
ATOM 6368 N N . GLY B 1 381 ? 7.312 27.016 7.34 1 98.25 381 GLY B N 1
ATOM 6369 C CA . GLY B 1 381 ? 7.254 26.984 5.887 1 98.25 381 GLY B CA 1
ATOM 6370 C C . GLY B 1 381 ? 5.836 27.016 5.348 1 98.25 381 GLY B C 1
ATOM 6371 O O . GLY B 1 381 ? 5.039 27.875 5.734 1 98.25 381 GLY B O 1
ATOM 6372 N N . LEU B 1 382 ? 5.559 26.109 4.395 1 98.44 382 LEU B N 1
ATOM 6373 C CA . LEU B 1 382 ? 4.246 26.062 3.766 1 98.44 382 LEU B CA 1
ATOM 6374 C C . LEU B 1 382 ? 3.379 24.984 4.418 1 98.44 382 LEU B C 1
ATOM 6376 O O . LEU B 1 382 ? 2.797 24.141 3.725 1 98.44 382 LEU B O 1
ATOM 6380 N N . TYR B 1 383 ? 3.355 24.953 5.703 1 98.25 383 TYR B N 1
ATOM 6381 C CA . TYR B 1 383 ? 2.447 24.203 6.559 1 98.25 383 TYR B CA 1
ATOM 6382 C C . TYR B 1 383 ? 2 25.047 7.75 1 98.25 383 TYR B C 1
ATOM 6384 O O . TYR B 1 383 ? 2.697 25.109 8.766 1 98.25 383 TYR B O 1
ATOM 6392 N N . ILE B 1 384 ? 0.827 25.656 7.625 1 98.38 384 ILE B N 1
ATOM 6393 C CA . ILE B 1 384 ? 0.355 26.656 8.578 1 98.38 384 ILE B CA 1
ATOM 6394 C C . ILE B 1 384 ? -0.991 26.219 9.156 1 98.38 384 ILE B C 1
ATOM 6396 O O . ILE B 1 384 ? -1.849 25.719 8.43 1 98.38 384 ILE B O 1
ATOM 6400 N N . GLY B 1 385 ? -1.124 26.234 10.461 1 98.25 385 GLY B N 1
ATOM 6401 C CA . GLY B 1 385 ? -2.4 26.078 11.141 1 98.25 385 GLY B CA 1
ATOM 6402 C C . GLY B 1 385 ? -2.996 27.391 11.602 1 98.25 385 GLY B C 1
ATOM 6403 O O . GLY B 1 385 ? -2.311 28.203 12.234 1 98.25 385 GLY B O 1
ATOM 6404 N N . CYS B 1 386 ? -4.156 27.672 11.211 1 98.69 386 CYS B N 1
ATOM 6405 C CA . CYS B 1 386 ? -4.918 28.828 11.672 1 98.69 386 CYS B CA 1
ATOM 6406 C C . CYS B 1 386 ? -6.051 28.406 12.594 1 98.69 386 CYS B C 1
ATOM 6408 O O . CYS B 1 386 ? -7.055 27.859 12.141 1 98.69 386 CYS B O 1
ATOM 6410 N N . GLU B 1 387 ? -5.922 28.656 13.82 1 98.19 387 GLU B N 1
ATOM 6411 C CA . GLU B 1 387 ? -6.859 28.172 14.828 1 98.19 387 GLU B CA 1
ATOM 6412 C C . GLU B 1 387 ? -8.023 29.125 15.008 1 98.19 387 GLU B C 1
ATOM 6414 O O . GLU B 1 387 ? -7.824 30.312 15.32 1 98.19 387 GLU B O 1
ATOM 6419 N N . ILE B 1 388 ? -9.219 28.609 14.844 1 98.62 388 ILE B N 1
ATOM 6420 C CA . ILE B 1 388 ? -10.445 29.391 14.969 1 98.62 388 ILE B CA 1
ATOM 6421 C C . ILE B 1 388 ? -11.062 29.156 16.344 1 98.62 388 ILE B C 1
ATOM 6423 O O . ILE B 1 388 ? -11.289 28 16.75 1 98.62 388 ILE B O 1
ATOM 6427 N N . VAL B 1 389 ? -11.312 30.188 17.094 1 98.5 389 VAL B N 1
ATOM 6428 C CA . VAL B 1 389 ? -11.789 30.109 18.469 1 98.5 389 VAL B CA 1
ATOM 6429 C C . VAL B 1 389 ? -12.984 31.031 18.656 1 98.5 389 VAL B C 1
ATOM 6431 O O . VAL B 1 389 ? -13.297 31.844 17.781 1 98.5 389 VAL B O 1
ATOM 6434 N N . LYS B 1 390 ? -13.664 30.812 19.766 1 98.12 390 LYS B N 1
ATOM 6435 C CA . LYS B 1 390 ? -14.672 31.797 20.188 1 98.12 390 LYS B CA 1
ATOM 6436 C C . LYS B 1 390 ? -14.031 33.125 20.547 1 98.12 390 LYS B C 1
ATOM 6438 O O . LYS B 1 390 ? -13.102 33.188 21.359 1 98.12 390 LYS B O 1
ATOM 6443 N N . PRO B 1 391 ? -14.547 34.25 19.922 1 96.44 391 PRO B N 1
ATOM 6444 C CA . PRO B 1 391 ? -13.922 35.531 20.172 1 96.44 391 PRO B CA 1
ATOM 6445 C C . PRO B 1 391 ? -13.758 35.844 21.656 1 96.44 391 PRO B C 1
ATOM 6447 O O . PRO B 1 391 ? -14.703 35.656 22.438 1 96.44 391 PRO B O 1
ATOM 6450 N N . GLY B 1 392 ? -12.602 36.219 22 1 92.56 392 GLY B N 1
ATOM 6451 C CA . GLY B 1 392 ? -12.297 36.625 23.359 1 92.56 392 GLY B CA 1
ATOM 6452 C C . GLY B 1 392 ? -11.875 35.438 24.234 1 92.56 392 GLY B C 1
ATOM 6453 O O . GLY B 1 392 ? -11.531 35.625 25.406 1 92.56 392 GLY B O 1
ATOM 6454 N N . THR B 1 393 ? -11.867 34.25 23.672 1 96.31 393 THR B N 1
ATOM 6455 C CA . THR B 1 393 ? -11.477 33.062 24.438 1 96.31 393 THR B CA 1
ATOM 6456 C C . THR B 1 393 ? -10.531 32.188 23.625 1 96.31 393 THR B C 1
ATOM 6458 O O . THR B 1 393 ? -10.234 32.469 22.469 1 96.31 393 THR B O 1
ATOM 6461 N N . LYS B 1 394 ? -10.109 31.094 24.25 1 96.25 394 LYS B N 1
ATOM 6462 C CA . LYS B 1 394 ? -9.312 30.094 23.562 1 96.25 394 LYS B CA 1
ATOM 6463 C C . LYS B 1 394 ? -10.156 28.859 23.234 1 96.25 394 LYS B C 1
ATOM 6465 O O . LYS B 1 394 ? -9.625 27.844 22.781 1 96.25 394 LYS B O 1
ATOM 6470 N N . ASP B 1 395 ? -11.477 28.938 23.5 1 97.62 395 ASP B N 1
ATOM 6471 C CA . ASP B 1 395 ? -12.367 27.812 23.219 1 97.62 395 ASP B CA 1
ATOM 6472 C C . ASP B 1 395 ? -12.477 27.547 21.719 1 97.62 395 ASP B C 1
ATOM 6474 O O . ASP B 1 395 ? -12.711 28.469 20.938 1 97.62 395 ASP B O 1
ATOM 6478 N N . PRO B 1 396 ? -12.227 26.297 21.375 1 97.5 396 PRO B N 1
ATOM 6479 C CA . PRO B 1 396 ? -12.336 25.984 19.953 1 97.5 396 PRO B CA 1
ATOM 6480 C C . PRO B 1 396 ? -13.719 26.281 19.391 1 97.5 396 PRO B C 1
ATOM 6482 O O . PRO B 1 396 ? -14.727 26.062 20.062 1 97.5 396 PRO B O 1
ATOM 6485 N N . ASP B 1 397 ? -13.812 26.781 18.203 1 98.06 397 ASP B N 1
ATOM 6486 C CA . ASP B 1 397 ? -15.07 27.031 17.5 1 98.06 397 ASP B CA 1
ATOM 6487 C C . ASP B 1 397 ? -15.125 26.25 16.188 1 98.06 397 ASP B C 1
ATOM 6489 O O . ASP B 1 397 ? -14.875 26.812 15.117 1 98.06 397 ASP B O 1
ATOM 6493 N N . GLN B 1 398 ? -15.5 25.031 16.266 1 96.69 398 GLN B N 1
ATOM 6494 C CA . GLN B 1 398 ? -15.555 24.141 15.117 1 96.69 398 GLN B CA 1
ATOM 6495 C C . GLN B 1 398 ? -16.531 24.656 14.062 1 96.69 398 GLN B C 1
ATOM 6497 O O . GLN B 1 398 ? -16.234 24.641 12.867 1 96.69 398 GLN B O 1
ATOM 6502 N N . GLN B 1 399 ? -17.672 25.109 14.5 1 96.44 399 GLN B N 1
ATOM 6503 C CA . GLN B 1 399 ? -18.688 25.562 13.57 1 96.44 399 GLN B CA 1
ATOM 6504 C C . GLN B 1 399 ? -18.188 26.734 12.734 1 96.44 399 GLN B C 1
ATOM 6506 O O . GLN B 1 399 ? -18.359 26.75 11.516 1 96.44 399 GLN B O 1
ATOM 6511 N N . ALA B 1 400 ? -17.562 27.672 13.391 1 97.69 400 ALA B N 1
ATOM 6512 C CA . ALA B 1 400 ? -17 28.812 12.664 1 97.69 400 ALA B CA 1
ATOM 6513 C C . ALA B 1 400 ? -15.938 28.359 11.672 1 97.69 400 ALA B C 1
ATOM 6515 O O . ALA B 1 400 ? -15.859 28.875 10.555 1 97.69 400 ALA B O 1
ATOM 6516 N N . ALA B 1 401 ? -15.078 27.453 12.102 1 97.81 401 ALA B N 1
ATOM 6517 C CA . ALA B 1 401 ? -14.039 26.938 11.219 1 97.81 401 ALA B CA 1
ATOM 6518 C C . ALA B 1 401 ? -14.641 26.297 9.969 1 97.81 401 ALA B C 1
ATOM 6520 O O . ALA B 1 401 ? -14.164 26.516 8.852 1 97.81 401 ALA B O 1
ATOM 6521 N N . LEU B 1 402 ? -15.68 25.5 10.156 1 96.5 402 LEU B N 1
ATOM 6522 C CA . LEU B 1 402 ? -16.328 24.812 9.047 1 96.5 402 LEU B CA 1
ATOM 6523 C C . LEU B 1 402 ? -17.047 25.797 8.133 1 96.5 402 LEU B C 1
ATOM 6525 O O . LEU B 1 402 ? -17.047 25.641 6.914 1 96.5 402 LEU B O 1
ATOM 6529 N N . ASP B 1 403 ? -17.672 26.797 8.727 1 97.62 403 ASP B N 1
ATOM 6530 C CA . ASP B 1 403 ? -18.328 27.828 7.926 1 97.62 403 ASP B CA 1
ATOM 6531 C C . ASP B 1 403 ? -17.297 28.594 7.09 1 97.62 403 ASP B C 1
ATOM 6533 O O . ASP B 1 403 ? -17.547 28.922 5.93 1 97.62 403 ASP B O 1
ATOM 6537 N N . ILE B 1 404 ? -16.188 28.891 7.711 1 98.44 404 ILE B N 1
ATOM 6538 C CA . ILE B 1 404 ? -15.102 29.547 6.996 1 98.44 404 ILE B CA 1
ATOM 6539 C C . ILE B 1 404 ? -14.641 28.672 5.832 1 98.44 404 ILE B C 1
ATOM 6541 O O . ILE B 1 404 ? -14.484 29.156 4.707 1 98.44 404 ILE B O 1
ATOM 6545 N N . LEU B 1 405 ? -14.438 27.438 6.125 1 97.19 405 LEU B N 1
ATOM 6546 C CA . LEU B 1 405 ? -13.969 26.469 5.129 1 97.19 405 LEU B CA 1
ATOM 6547 C C . LEU B 1 405 ? -14.922 26.422 3.939 1 97.19 405 LEU B C 1
ATOM 6549 O O . LEU B 1 405 ? -14.492 26.469 2.787 1 97.19 405 LEU B O 1
ATOM 6553 N N . GLU B 1 406 ? -16.203 26.312 4.184 1 96.88 406 GLU B N 1
ATOM 6554 C CA . GLU B 1 406 ? -17.203 26.219 3.129 1 96.88 406 GLU B CA 1
ATOM 6555 C C . GLU B 1 406 ? -17.281 27.531 2.33 1 96.88 406 GLU B C 1
ATOM 6557 O O . GLU B 1 406 ? -17.484 27.5 1.114 1 96.88 406 GLU B O 1
ATOM 6562 N N . THR B 1 407 ? -17.203 28.641 3.031 1 98.38 407 THR B N 1
ATOM 6563 C CA . THR B 1 407 ? -17.25 29.938 2.354 1 98.38 407 THR B CA 1
ATOM 6564 C C . THR B 1 407 ? -15.992 30.141 1.511 1 98.38 407 THR B C 1
ATOM 6566 O O . THR B 1 407 ? -16.062 30.703 0.415 1 98.38 407 THR B O 1
ATOM 6569 N N . LEU B 1 408 ? -14.812 29.703 1.994 1 98.56 408 LEU B N 1
ATOM 6570 C CA . LEU B 1 408 ? -13.586 29.719 1.203 1 98.56 408 LEU B CA 1
ATOM 6571 C C . LEU B 1 408 ? -13.75 28.906 -0.075 1 98.56 408 LEU B C 1
ATOM 6573 O O . LEU B 1 408 ? -13.352 29.359 -1.154 1 98.56 408 LEU B O 1
ATOM 6577 N N . ARG B 1 409 ? -14.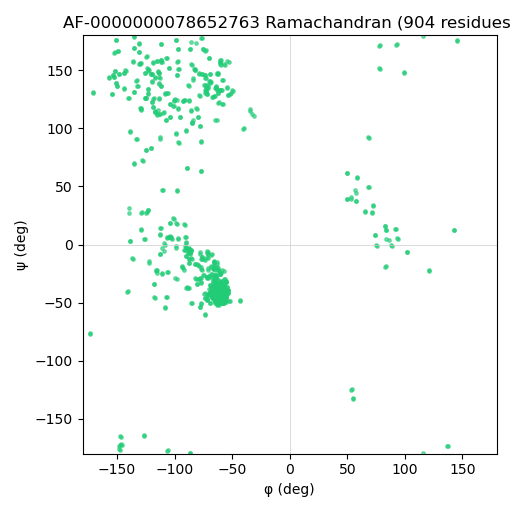32 27.734 0.103 1 97.56 409 ARG B N 1
ATOM 6578 C CA . ARG B 1 409 ? -14.602 26.922 -1.079 1 97.56 409 ARG B CA 1
ATOM 6579 C C . ARG B 1 409 ? -15.453 27.688 -2.078 1 97.56 409 ARG B C 1
ATOM 6581 O O . ARG B 1 409 ? -15.203 27.656 -3.283 1 97.56 409 ARG B O 1
ATOM 6588 N N . GLY B 1 410 ? -16.484 28.359 -1.595 1 97.44 410 GLY B N 1
ATOM 6589 C CA . GLY B 1 410 ? -17.312 29.203 -2.439 1 97.44 410 GLY B CA 1
ATOM 6590 C C . GLY B 1 410 ? -16.531 30.312 -3.123 1 97.44 410 GLY B C 1
ATOM 6591 O O . GLY B 1 410 ? -16.906 30.75 -4.211 1 97.44 410 GLY B O 1
ATOM 6592 N N . ASN B 1 411 ? -15.484 30.766 -2.4 1 98.44 411 ASN B N 1
ATOM 6593 C CA . ASN B 1 411 ? -14.602 31.781 -2.965 1 98.44 411 ASN B CA 1
ATOM 6594 C C . ASN B 1 411 ? -13.422 31.141 -3.705 1 98.44 411 ASN B C 1
ATOM 6596 O O . ASN B 1 411 ? -12.391 31.781 -3.906 1 98.44 411 ASN B O 1
ATOM 6600 N N . HIS B 1 412 ? -13.492 29.906 -4.043 1 98.44 412 HIS B N 1
ATOM 6601 C CA . HIS B 1 412 ? -12.625 29.156 -4.938 1 98.44 412 HIS B CA 1
ATOM 6602 C C . HIS B 1 412 ? -11.266 28.891 -4.301 1 98.44 412 HIS B C 1
ATOM 6604 O O . HIS B 1 412 ? -10.242 28.938 -4.98 1 98.44 412 HIS B O 1
ATOM 6610 N N . VAL B 1 413 ? -11.234 28.719 -3.018 1 98.75 413 VAL B N 1
ATOM 6611 C CA . VAL B 1 413 ? -10.055 28.266 -2.275 1 98.75 413 VAL B CA 1
ATOM 6612 C C . VAL B 1 413 ? -10.352 26.938 -1.582 1 98.75 413 VAL B C 1
ATOM 6614 O O . VAL B 1 413 ? -11.344 26.812 -0.862 1 98.75 413 VAL B O 1
ATOM 6617 N N . LEU B 1 414 ? -9.5 25.969 -1.848 1 98.12 414 LEU B N 1
ATOM 6618 C CA . LEU B 1 414 ? -9.711 24.641 -1.276 1 98.12 414 LEU B CA 1
ATOM 6619 C C . LEU B 1 414 ? -8.75 24.391 -0.117 1 98.12 414 LEU B C 1
ATOM 6621 O O . LEU B 1 414 ? -7.535 24.469 -0.284 1 98.12 414 LEU B O 1
ATOM 6625 N N . THR B 1 415 ? -9.258 24.125 1.04 1 97.12 415 THR B N 1
ATOM 6626 C CA . THR B 1 415 ? -8.492 23.75 2.229 1 97.12 415 THR B CA 1
ATOM 6627 C C . THR B 1 415 ? -9.289 22.797 3.107 1 97.12 415 THR B C 1
ATOM 6629 O O . THR B 1 415 ? -10.25 22.172 2.645 1 97.12 415 THR B O 1
ATOM 6632 N N . SER B 1 416 ? -8.766 22.469 4.293 1 95.69 416 SER B N 1
ATOM 6633 C CA . SER B 1 416 ? -9.414 21.562 5.242 1 95.69 416 SER B CA 1
ATOM 6634 C C . SER B 1 416 ? -9.141 21.984 6.68 1 95.69 416 SER B C 1
ATOM 6636 O O . SER B 1 416 ? -8.727 23.125 6.93 1 95.69 416 SER B O 1
ATOM 6638 N N . VAL B 1 417 ? -9.555 21.125 7.605 1 95.25 417 VAL B N 1
ATOM 6639 C CA . VAL B 1 417 ? -9.328 21.375 9.023 1 95.25 417 VAL B CA 1
ATOM 6640 C C . VAL B 1 417 ? -8.57 20.219 9.648 1 95.25 417 VAL B C 1
ATOM 6642 O O . VAL B 1 417 ? -8.461 19.141 9.047 1 95.25 417 VAL B O 1
ATOM 6645 N N . CYS B 1 418 ? -8 20.453 10.766 1 94.31 418 CYS B N 1
ATOM 6646 C CA . CYS B 1 418 ? -7.344 19.406 11.562 1 94.31 418 CYS B CA 1
ATOM 6647 C C . CYS B 1 418 ? -7.453 19.719 13.047 1 94.31 418 CYS B C 1
ATOM 6649 O O . CYS B 1 418 ? -8.156 20.656 13.445 1 94.31 418 CYS B O 1
ATOM 6651 N N . GLY B 1 419 ? -6.812 18.859 13.836 1 94 419 GLY B N 1
ATOM 6652 C CA . GLY B 1 419 ? -6.789 19.047 15.281 1 94 419 GLY B CA 1
ATOM 6653 C C . GLY B 1 419 ? -7.906 18.312 15.992 1 94 419 GLY B C 1
ATOM 6654 O O . GLY B 1 419 ? -8.875 17.875 15.359 1 94 419 GLY B O 1
ATOM 6655 N N . ARG B 1 420 ? -7.793 18.328 17.25 1 90.31 420 ARG B N 1
ATOM 6656 C CA . ARG B 1 420 ? -8.672 17.562 18.109 1 90.31 420 ARG B CA 1
ATOM 6657 C C . ARG B 1 420 ? -10.125 17.969 17.922 1 90.31 420 ARG B C 1
ATOM 6659 O O . ARG B 1 420 ? -11.031 17.141 17.953 1 90.31 420 ARG B O 1
ATOM 6666 N N . TYR B 1 421 ? -10.305 19.25 17.688 1 92.44 421 TYR B N 1
ATOM 6667 C CA . TYR B 1 421 ? -11.664 19.766 17.703 1 92.44 421 TYR B CA 1
ATOM 6668 C C . TYR B 1 421 ? -12.125 20.125 16.297 1 92.44 421 TYR B C 1
ATOM 6670 O O . TYR B 1 421 ? -13.219 20.656 16.109 1 92.44 421 TYR B O 1
ATOM 6678 N N . GLY B 1 422 ? -11.234 19.891 15.328 1 94.25 422 GLY B N 1
ATOM 6679 C CA . GLY B 1 422 ? -11.594 20.219 13.953 1 94.25 422 GLY B CA 1
ATOM 6680 C C . GLY B 1 422 ? -11.781 21.703 13.719 1 94.25 422 GLY B C 1
ATOM 6681 O O . GLY B 1 422 ? -12.602 22.109 12.891 1 94.25 422 GLY B O 1
ATOM 6682 N N . ASN B 1 423 ? -11.086 22.547 14.508 1 96.88 423 ASN B N 1
ATOM 6683 C CA . ASN B 1 423 ? -11.266 23.984 14.453 1 96.88 423 ASN B CA 1
ATOM 6684 C C . ASN B 1 423 ? -10.031 24.688 13.906 1 96.88 423 ASN B C 1
ATOM 6686 O O . ASN B 1 423 ? -9.914 25.922 14 1 96.88 423 ASN B O 1
ATOM 6690 N N . ILE B 1 424 ? -9.086 23.922 13.406 1 97.88 424 ILE B N 1
ATOM 6691 C CA . ILE B 1 424 ? -7.852 24.5 12.898 1 97.88 424 ILE B CA 1
ATOM 6692 C C . ILE B 1 424 ? -7.805 24.375 11.375 1 97.88 424 ILE B C 1
ATOM 6694 O O . ILE B 1 424 ? -7.797 23.25 10.844 1 97.88 424 ILE B O 1
ATOM 6698 N N . LEU B 1 425 ? -7.859 25.547 10.641 1 98.25 425 LEU B N 1
ATOM 6699 C CA . LEU B 1 425 ? -7.645 25.484 9.203 1 98.25 425 LEU B CA 1
ATOM 6700 C C . LEU B 1 425 ? -6.25 24.953 8.883 1 98.25 425 LEU B C 1
ATOM 6702 O O . LEU B 1 425 ? -5.254 25.453 9.398 1 98.25 425 LEU B O 1
ATOM 6706 N N . LYS B 1 426 ? -6.207 23.922 8.164 1 97.75 426 LYS B N 1
ATOM 6707 C CA . LYS B 1 426 ? -4.957 23.297 7.73 1 97.75 426 LYS B CA 1
ATOM 6708 C C . LYS B 1 426 ? -4.5 23.875 6.391 1 97.75 426 LYS B C 1
ATOM 6710 O O . LYS B 1 426 ? -4.969 23.453 5.332 1 97.75 426 LYS B O 1
ATOM 6715 N N . LEU B 1 427 ? -3.602 24.828 6.402 1 98.44 427 LEU B N 1
ATOM 6716 C CA . LEU B 1 427 ? -3.113 25.516 5.219 1 98.44 427 LEU B CA 1
ATOM 6717 C C . LEU B 1 427 ? -1.783 24.938 4.754 1 98.44 427 LEU B C 1
ATOM 6719 O O . LEU B 1 427 ? -0.724 25.312 5.266 1 98.44 427 LEU B O 1
ATOM 6723 N N . ARG B 1 428 ? -1.899 24.047 3.824 1 97.69 428 ARG B N 1
ATOM 6724 C CA . ARG B 1 428 ? -0.766 23.25 3.352 1 97.69 428 ARG B CA 1
ATOM 6725 C C . ARG B 1 428 ? -0.752 23.172 1.829 1 97.69 428 ARG B C 1
ATOM 6727 O O . ARG B 1 428 ? -1.054 22.125 1.256 1 97.69 428 ARG B O 1
ATOM 6734 N N . PRO B 1 429 ? -0.448 24.297 1.122 1 98.12 429 PRO B N 1
ATOM 6735 C CA . PRO B 1 429 ? -0.451 24.312 -0.343 1 98.12 429 PRO B CA 1
ATOM 6736 C C . PRO B 1 429 ? 0.746 23.578 -0.94 1 98.12 429 PRO B C 1
ATOM 6738 O O . PRO B 1 429 ? 1.687 23.234 -0.22 1 98.12 429 PRO B O 1
ATOM 6741 N N . PRO B 1 430 ? 0.725 23.266 -2.293 1 97.81 430 PRO B N 1
ATOM 6742 C CA . PRO B 1 430 ? 1.932 22.766 -2.953 1 97.81 430 PRO B CA 1
ATOM 6743 C C . PRO B 1 430 ? 3.143 23.672 -2.736 1 97.81 430 PRO B C 1
ATOM 6745 O O . PRO B 1 430 ? 2.988 24.875 -2.508 1 97.81 430 PRO B O 1
ATOM 6748 N N . LEU B 1 431 ? 4.309 23.109 -2.865 1 98.25 431 LEU B N 1
ATOM 6749 C CA . LEU B 1 431 ? 5.543 23.797 -2.512 1 98.25 431 LEU B CA 1
ATOM 6750 C C . LEU B 1 431 ? 5.855 24.906 -3.521 1 98.25 431 LEU B C 1
ATOM 6752 O O . LEU B 1 431 ? 6.707 25.766 -3.27 1 98.25 431 LEU B O 1
ATOM 6756 N N . VAL B 1 432 ? 5.078 25 -4.586 1 98.06 432 VAL B N 1
ATOM 6757 C CA . VAL B 1 432 ? 5.309 25.984 -5.633 1 98.06 432 VAL B CA 1
ATOM 6758 C C . VAL B 1 432 ? 4.414 27.203 -5.398 1 98.06 432 VAL B C 1
ATOM 6760 O O . VAL B 1 432 ? 4.359 28.109 -6.23 1 98.06 432 VAL B O 1
ATOM 6763 N N . PHE B 1 433 ? 3.684 27.188 -4.27 1 98.56 433 PHE B N 1
ATOM 6764 C CA . PHE B 1 433 ? 2.83 28.312 -3.879 1 98.56 433 PHE B CA 1
ATOM 6765 C C . PHE B 1 433 ? 3.588 29.625 -3.965 1 98.56 433 PHE B C 1
ATOM 6767 O O . PHE B 1 433 ? 4.727 29.734 -3.502 1 98.56 433 PHE B O 1
ATOM 6774 N N . SER B 1 434 ? 2.992 30.656 -4.59 1 98.62 434 SER B N 1
ATOM 6775 C CA . SER B 1 434 ? 3.678 31.922 -4.855 1 98.62 434 SER B CA 1
ATOM 6776 C C . SER B 1 434 ? 3.096 33.062 -4.016 1 98.62 434 SER B C 1
ATOM 6778 O O . SER B 1 434 ? 2.076 32.875 -3.346 1 98.62 434 SER B O 1
ATOM 6780 N N . GLU B 1 435 ? 3.781 34.219 -4.094 1 98.75 435 GLU B N 1
ATOM 6781 C CA . GLU B 1 435 ? 3.266 35.375 -3.412 1 98.75 435 GLU B CA 1
ATOM 6782 C C . GLU B 1 435 ? 1.921 35.812 -3.99 1 98.75 435 GLU B C 1
ATOM 6784 O O . GLU B 1 435 ? 1.051 36.312 -3.262 1 98.75 435 GLU B O 1
ATOM 6789 N N . ASP B 1 436 ? 1.788 35.625 -5.309 1 98.81 436 ASP B N 1
ATOM 6790 C CA . ASP B 1 436 ? 0.499 35.875 -5.934 1 98.81 436 ASP B CA 1
ATOM 6791 C C . ASP B 1 436 ? -0.588 34.969 -5.375 1 98.81 436 ASP B C 1
ATOM 6793 O O . ASP B 1 436 ? -1.739 35.375 -5.223 1 98.81 436 ASP B O 1
ATOM 6797 N N . ASP B 1 437 ? -0.242 33.719 -5.133 1 98.88 437 ASP B N 1
ATOM 6798 C CA . ASP B 1 437 ? -1.178 32.781 -4.523 1 98.88 437 ASP B CA 1
ATOM 6799 C C . ASP B 1 437 ? -1.557 33.219 -3.111 1 98.88 437 ASP B C 1
ATOM 6801 O O . ASP B 1 437 ? -2.705 33.062 -2.693 1 98.88 437 ASP B O 1
ATOM 6805 N N . VAL B 1 438 ? -0.567 33.75 -2.361 1 98.88 438 VAL B N 1
ATOM 6806 C CA . VAL B 1 438 ? -0.843 34.281 -1.03 1 98.88 438 VAL B CA 1
ATOM 6807 C C . VAL B 1 438 ? -1.866 35.406 -1.128 1 98.88 438 VAL B C 1
ATOM 6809 O O . VAL B 1 438 ? -2.811 35.469 -0.335 1 98.88 438 VAL B O 1
ATOM 6812 N N . ASP B 1 439 ? -1.681 36.312 -2.08 1 98.81 439 ASP B N 1
ATOM 6813 C CA . ASP B 1 439 ? -2.615 37.406 -2.281 1 98.81 439 ASP B CA 1
ATOM 6814 C C . ASP B 1 439 ? -4.02 36.875 -2.58 1 98.81 439 ASP B C 1
ATOM 6816 O O . ASP B 1 439 ? -5.004 37.406 -2.049 1 98.81 439 ASP B O 1
ATOM 6820 N N . TRP B 1 440 ? -4.078 35.906 -3.441 1 98.81 440 TRP B N 1
ATOM 6821 C CA . TRP B 1 440 ? -5.363 35.281 -3.76 1 98.81 440 TRP B CA 1
ATOM 6822 C C . TRP B 1 440 ? -6.023 34.719 -2.508 1 98.81 440 TRP B C 1
ATOM 6824 O O . TRP B 1 440 ? -7.215 34.938 -2.271 1 98.81 440 TRP B O 1
ATOM 6834 N N . PHE B 1 441 ? -5.293 34 -1.711 1 98.88 441 PHE B N 1
ATOM 6835 C CA . PHE B 1 441 ? -5.832 33.438 -0.481 1 98.88 441 PHE B CA 1
ATOM 6836 C C . PHE B 1 441 ? -6.336 34.531 0.449 1 98.88 441 PHE B C 1
ATOM 6838 O O . PHE B 1 441 ? -7.434 34.438 0.997 1 98.88 441 PHE B O 1
ATOM 6845 N N . MET B 1 442 ? -5.508 35.562 0.628 1 98.81 442 MET B N 1
ATOM 6846 C CA . MET B 1 442 ? -5.84 36.594 1.579 1 98.81 442 MET B CA 1
ATOM 6847 C C . MET B 1 442 ? -7.094 37.344 1.141 1 98.81 442 MET B C 1
ATOM 6849 O O . MET B 1 442 ? -7.918 37.75 1.974 1 98.81 442 MET B O 1
ATOM 6853 N N . ASP B 1 443 ? -7.219 37.562 -0.133 1 98.75 443 ASP B N 1
ATOM 6854 C CA . ASP B 1 443 ? -8.422 38.219 -0.655 1 98.75 443 ASP B CA 1
ATOM 6855 C C . ASP B 1 443 ? -9.664 37.375 -0.347 1 98.75 443 ASP B C 1
ATOM 6857 O O . ASP B 1 443 ? -10.672 37.875 0.135 1 98.75 443 ASP B O 1
ATOM 6861 N N . ALA B 1 444 ? -9.562 36.125 -0.625 1 98.81 444 ALA B N 1
ATOM 6862 C CA . ALA B 1 444 ? -10.68 35.219 -0.384 1 98.81 444 ALA B CA 1
ATOM 6863 C C . ALA B 1 444 ? -10.984 35.094 1.107 1 98.81 444 ALA B C 1
ATOM 6865 O O . ALA B 1 444 ? -12.148 35.031 1.51 1 98.81 444 ALA B O 1
ATOM 6866 N N . PHE B 1 445 ? -9.938 35.031 1.916 1 98.81 445 PHE B N 1
ATOM 6867 C CA . PHE B 1 445 ? -10.086 34.844 3.355 1 98.81 445 PHE B CA 1
ATOM 6868 C C . PHE B 1 445 ? -10.727 36.062 3.99 1 98.81 445 PHE B C 1
ATOM 6870 O O . PHE B 1 445 ? -11.648 35.938 4.805 1 98.81 445 PHE B O 1
ATOM 6877 N N . THR B 1 446 ? -10.273 37.25 3.598 1 98.44 446 THR B N 1
ATOM 6878 C CA . THR B 1 446 ? -10.836 38.469 4.117 1 98.44 446 THR B CA 1
ATOM 6879 C C . THR B 1 446 ? -12.305 38.625 3.711 1 98.44 446 THR B C 1
ATOM 6881 O O . THR B 1 446 ? -13.148 39 4.531 1 98.44 446 THR B O 1
ATOM 6884 N N . LYS B 1 447 ? -12.57 38.312 2.488 1 98.56 447 LYS B N 1
ATOM 6885 C CA . LYS B 1 447 ? -13.945 38.312 2.012 1 98.56 447 LYS B CA 1
ATOM 6886 C C . LYS B 1 447 ? -14.812 37.344 2.803 1 98.56 447 LYS B C 1
ATOM 6888 O O . LYS B 1 447 ? -15.961 37.656 3.137 1 98.56 447 LYS B O 1
ATOM 6893 N N . THR B 1 448 ? -14.289 36.188 3.072 1 98.69 448 THR B N 1
ATOM 6894 C CA . THR B 1 448 ? -14.992 35.156 3.818 1 98.69 448 THR B CA 1
ATOM 6895 C C . THR B 1 448 ? -15.305 35.625 5.234 1 98.69 448 THR B C 1
ATOM 6897 O O . THR B 1 448 ? -16.438 35.469 5.707 1 98.69 448 THR B O 1
ATOM 6900 N N . LEU B 1 449 ? -14.32 36.188 5.918 1 98.5 449 LEU B N 1
ATOM 6901 C CA . LEU B 1 449 ? -14.523 36.688 7.277 1 98.5 449 LEU B CA 1
ATOM 6902 C C . LEU B 1 449 ? -15.586 37.781 7.305 1 98.5 449 LEU B C 1
ATOM 6904 O O . LEU B 1 449 ? -16.422 37.812 8.211 1 98.5 449 LEU B O 1
ATOM 6908 N N . ALA B 1 450 ? -15.562 38.594 6.32 1 97.94 450 ALA B N 1
ATOM 6909 C CA . ALA B 1 450 ? -16.562 39.656 6.223 1 97.94 450 ALA B CA 1
ATOM 6910 C C . ALA B 1 450 ? -17.953 39.094 6.004 1 97.94 450 ALA B C 1
ATOM 6912 O O . ALA B 1 450 ? -18.922 39.531 6.641 1 97.94 450 ALA B O 1
ATOM 6913 N N . THR B 1 451 ? -18.031 38.188 5.102 1 98.19 451 THR B N 1
ATOM 6914 C CA . THR B 1 451 ? -19.297 37.562 4.773 1 98.19 451 THR B CA 1
ATOM 6915 C C . THR B 1 451 ? -19.922 36.906 6.012 1 98.19 451 THR B C 1
ATOM 6917 O O . THR B 1 451 ? -21.141 36.969 6.207 1 98.19 451 THR B O 1
ATOM 6920 N N . LEU B 1 452 ? -19.078 36.312 6.84 1 98.12 452 LEU B N 1
ATOM 6921 C CA . LEU B 1 452 ? -19.531 35.562 8 1 98.12 452 LEU B CA 1
ATOM 6922 C C . LEU B 1 452 ? -19.641 36.469 9.227 1 98.12 452 LEU B C 1
ATOM 6924 O O . LEU B 1 452 ? -20.031 36 10.305 1 98.12 452 LEU B O 1
ATOM 6928 N N . LYS B 1 453 ? -19.297 37.656 9.078 1 97.31 453 LYS B N 1
ATOM 6929 C CA . LYS B 1 453 ? -19.312 38.656 10.148 1 97.31 453 LYS B CA 1
ATOM 6930 C C . LYS B 1 453 ? -18.453 38.219 11.328 1 97.31 453 LYS B C 1
ATOM 6932 O O . LYS B 1 453 ? -18.906 38.219 12.477 1 97.31 453 LYS B O 1
ATOM 6937 N N . LEU B 1 454 ? -17.344 37.75 10.945 1 96.38 454 LEU B N 1
ATOM 6938 C CA . LEU B 1 454 ? -16.375 37.312 11.93 1 96.38 454 LEU B CA 1
ATOM 6939 C C . LEU B 1 454 ? -15.195 38.281 12 1 96.38 454 LEU B C 1
ATOM 6941 O O . LEU B 1 454 ? -14.836 38.906 11 1 96.38 454 LEU B O 1
#

Solvent-accessible surface area (backbone atoms only — not comparable to full-atom values): 42763 Å² total; per-residue (Å²): 127,84,68,60,16,34,69,62,46,65,58,34,43,51,80,86,46,43,82,78,44,58,69,69,60,33,48,54,62,58,59,43,55,41,45,40,73,20,56,47,35,40,35,72,71,62,49,46,53,60,35,34,44,47,39,34,34,22,32,80,84,65,52,67,30,41,43,26,40,54,53,28,25,28,77,13,25,41,35,63,66,32,40,49,32,32,40,54,31,34,59,27,34,50,57,48,57,44,41,45,56,63,44,41,50,54,37,53,54,54,59,41,69,72,47,64,80,69,41,59,24,37,44,50,27,44,34,41,29,55,14,42,36,50,49,51,52,25,30,20,49,53,49,73,13,73,16,37,35,30,40,57,26,27,70,46,38,70,44,74,58,21,33,25,56,11,53,29,58,19,74,64,48,68,63,43,92,53,45,43,63,33,77,62,76,46,40,87,75,40,66,54,94,89,32,56,35,71,75,44,50,26,65,58,50,8,48,53,54,25,49,43,50,52,53,41,47,51,54,32,47,76,70,72,32,44,50,8,30,45,47,43,44,57,28,35,60,49,42,48,29,46,52,62,56,62,40,21,57,45,52,31,53,52,46,39,48,72,68,52,28,36,44,34,36,36,27,40,74,39,24,80,14,32,36,22,78,30,52,37,30,46,51,57,34,72,48,82,66,46,26,38,27,26,13,45,48,45,22,46,43,50,55,29,17,28,30,33,21,20,55,80,46,39,38,59,31,29,74,55,37,75,51,80,47,74,47,18,47,16,39,27,52,26,32,15,24,42,34,40,54,50,47,39,62,78,66,36,30,30,60,37,11,35,52,42,17,48,52,43,52,51,56,60,47,66,44,31,83,83,20,48,34,43,62,48,69,44,52,37,22,38,37,34,22,42,30,24,18,39,66,90,47,84,48,74,23,33,66,60,33,49,50,47,51,53,43,25,42,75,57,33,33,44,64,51,51,20,17,82,67,32,14,22,37,37,42,23,33,19,42,59,52,44,68,68,51,42,51,53,49,49,54,34,49,52,50,35,32,56,75,67,72,80,126,85,68,62,16,34,69,61,45,66,56,32,46,51,80,87,44,42,81,78,43,59,70,69,61,33,49,53,61,56,60,42,55,38,46,39,73,20,56,47,36,39,34,72,70,62,50,46,52,59,34,32,44,46,40,33,33,23,31,79,86,64,50,68,29,41,44,26,40,54,53,28,25,28,77,12,25,41,36,65,66,33,40,48,32,32,41,55,31,34,58,28,32,48,56,49,58,45,41,44,55,62,45,44,49,54,38,51,54,55,59,41,68,73,46,62,79,69,42,58,24,38,44,50,27,42,34,41,30,55,13,40,36,51,49,52,53,25,30,20,50,53,49,71,13,73,15,39,37,30,40,57,26,26,69,45,37,70,43,75,59,20,32,25,57,11,52,27,58,18,74,66,48,68,64,42,90,54,44,43,65,32,78,60,77,46,40,87,75,41,65,55,95,89,32,56,35,69,75,44,52,25,66,57,52,7,48,52,55,25,51,44,50,52,53,43,45,50,53,32,48,76,70,71,33,43,50,7,30,45,49,44,44,58,30,35,60,49,42,48,31,45,53,62,56,61,39,22,57,45,50,32,53,52,46,38,48,72,68,51,30,35,43,34,36,36,27,38,74,40,24,80,15,33,37,21,77,31,51,36,32,46,52,57,34,73,47,82,67,45,28,40,25,25,15,46,48,44,21,49,42,49,56,29,17,28,30,34,21,20,55,80,47,38,40,60,32,28,74,57,37,74,51,81,49,75,47,19,47,14,38,28,52,26,32,15,24,41,34,40,53,48,47,38,61,76,68,36,30,28,60,38,10,35,52,41,17,49,53,43,53,50,57,59,46,65,44,29,83,82,21,48,35,44,62,48,69,41,50,37,21,38,36,33,21,42,28,24,17,38,66,91,46,84,48,74,23,33,68,61,33,50,51,48,50,53,43,25,42,76,57,34,32,44,63,50,52,21,17,82,68,30,13,20,38,37,43,22,32,19,43,60,51,44,68,69,52,43,51,52,48,50,54,33,49,54,52,35,33,57,74,67,71,80

Secondary structure (DSSP, 8-state):
-----TTTTTTB--GGGGGGS-HHHHHHHHHGGGG-TT---BSSS--BEEEEEBTEEEETT--EEEESS-SS-TT-BT-HHHHHHHHHHHTT----TTSB-HHHHHHHHHHHTTS-TTEEEEEEESSHHHHHHHHHHHHHHHHS--EEEEETT----SSHHHHTT-GGG-TTSPPPTTEEEE----TTT-EETTEEGGGS-HHHHHHHHHHHHHHHHHHHHHTTPPEEEEEEETT-TTTT----STTTHHHHHHHHHHTT-EEEEE-TTTTTTTTSSSSSHHHHTT---SEEEE-TTTTTTSS-EEEEEEHHHHHHHHTTS----SSTT-HHHHHHHHHHHHHHHHTTHHHHHHHHHHHHHHHHHTTTTT-TTEEEEEEETTEEEEEEB-TTS--B-HHHHHHHHHHHHHTTEE-EEESTTS-EEEE---TT--HHHHHHHHHHHHHHHHHTT-/-----TTTTTTB--GGGGGGS-HHHHHHHHHGGGG-TT---BSSS--BEEEEEBTEEEETT--EEEESS-SS-TT-BT-HHHHHHHHHHHTT----TTSB-HHHHHHHHHHHTTS-TTEEEEEEESSHHHHHHHHHHHHHHHHS--EEEEETT----SSHHHHTT-GGG-TTSPPPTTEEEE----TTT-EETTEEGGGS-HHHHHHHHHHHHHHHHHHHHHTTPPEEEEEEETT-TTTT----STTTHHHHHHHHHHTT-EEEEE-TTTTTTTTSSSSSHHHHTT---SEEEE-TTTTTTSS-EEEEEEHHHHHHHHTTS----SSTT-HHHHHHHHHHHHHHHHTTHHHHHHHHHHHHHHHHHTTTTT-TTEEEEEEETTEEEEEEB-TTS--B-HHHHHHHHHHHHHTTEE-EEESTTS-EEEE---TT--HHHHHHHHHHHHHHHHHTT-

Foldseek 3Di:
DAWAQLAAGQQWADPVLLVVEDPVQSVVVVVCCVVPDVHTAGHNHGFAWDDWWFQWTAHPVGDIFGEFAALQQQLTPPDPLLVVLLVVQVVPDWFFDPDDDVLLVVLLVVVCVQADPLFRDKWKDFAQQVQVVVVLVLLCLLQVFNEEEEACQAQRHDDPQRLLVHNSNHDVRHHDPRYYHFYDLPQQPDDQPNHRSVPDDLQSSLVVSLVRVVVRCVVNVVVPGQAGEYEYALQRQQAFGRLPPAQNCVSNCVSCVVSRYFYEHEQQRPACLLLLPGRGSVVSNVDHGQKYKYFSHQQSNGRMIMITGRCSSNCSPVVPDDDTDGRTSINSSSSSRVSSSVSCVVVVLSNLLQVLVVVLQVLLVVCCVVQQQFRDWDHGRQWIKTAGADRPDPHGDQPVQSQLQNQLVVLRYHWAAHHDSRRITTRHTHSSQDNVSSVSSSVSSVVSCVVVVD/DAWAQLAAPQQWADPVLLVVEDPVQSVVVVVCVVVPDVHTAGHNHGFAWDDWWFQWTAHPVGDIFGEQAALQQQLTPPDPLLVVLLVVQVVPDWFFDPDDDVLLVVLLVVVCVQADPLFRDKWKDFAQQVQVVVVLVLLCLLQVFNEEEEACQAQRHDDPQRLLVHNSNHDVRHHDPRYYHFYDLPQQPDDQPNHRSVPDDLQSSLVVSLVRVVVRCVVNVVVPTQAGEYEYALQRQQAFGRLPPAQNCVSNCVSCVVSRYFYEHEQQRVACLQQLPGRGSVVSNVDHGQKYKYFSHQQSNGRMIMITGRCSSNCSPVVPDDDTDGNTSINSSSSSRVSSSVSCVVVVLSNLLQVLVVVLLVLLVVCCVVAQQFRDWDHGRQWIKTAGADRPDNHGDQPVQSQLQNQLVVLRYHWAAHHDSRRITTRHTHSSQDNVSSVSSSVSSVVSCVVVVD

Radius of gyration: 27.29 Å; Cα contacts (8 Å, |Δi|>4): 2243; chains: 2; bounding box: 64×87×67 Å

InterPro domains:
  IPR005814 Aminotransferase class-III [PF00202] (47-449)
  IPR005814 Aminotransferase class-III [PIRSF000521] (48-451)
  IPR005814 Aminotransferase class-III [cd00610] (30-449)
  IPR015421 Pyridoxal phosphate-dependent transferase, major domain [G3DSA:3.40.640.10] (79-347)
  IPR015422 Pyridoxal phosphate-dependent transferase, small domain [G3DSA:3.90.1150.10] (46-449)
  IPR015424 Pyridoxal phosphate-dependent transferase [SSF53383] (38-450)
  IPR049704 Aminotransferases class-III pyridoxal-phosphate attachment site [PS00600] (263-301)

Organism: NCBI:txid1254439